Protein AF-0000000080312758 (afdb_homodimer)

Nearest PDB structures (foldseek):
  4e4h-assembly1_D  TM=7.762E-01  e=1.977E-31  Homo sapiens
  4ccn-assembly1_B-2  TM=7.638E-01  e=2.096E-31  Homo sapiens
  4ccn-assembly1_A-2  TM=7.658E-01  e=3.543E-31  Homo sapiens
  4ccm-assembly1_B-2  TM=7.617E-01  e=1.523E-30  Homo sapiens
  4y33-assembly1_D  TM=7.597E-01  e=3.251E-30  Homo sapiens

Sequence (788 aa):
MAESTYAFRKLIAPITPEQFYAEHWERKPLVIRREQRDYYADLLSLRAFDHVITTQALMHPQCFIANAARQVDASEYTFPNNSVDSARLYQQFADGGTIVFNQLEGFIPPLADLCRSLERDISTRFQCNIYCTPSNAQGFPTHYDSHDVFILQIHGTKHWILYNTPVELPFKGQPFRRDETPKGEVTAEFDLHPGDMLYLPRGVMHDAQTREGETLHITLGALATSWTELLLEAVAKVALGDADFRRSLPVGYAQTEFDRARSREFFQSLMKRVAERVDFDAAMDHFADDLVSTRHALLEGQMEQILRLPKLSVKDRAGARPNLVYRWRIRDGQFIVSCYGAEMRLPEHAAEPARFALETPDFVIEDLPGDLDDAGKLVLVRRLVREGMVRVHAMAESTYAFRKLIAPITPEQFYAEHWERKPLVIRREQRDYYADLLSLRAFDHVITTQALMHPQCFIANAARQVDASEYTFPNNSVDSARLYQQFADGGTIVFNQLEGFIPPLADLCRSLERDISTRFQCNIYCTPSNAQGFPTHYDSHDVFILQIHGTKHWILYNTPVELPFKGQPFRRDETPKGEVTAEFDLHPGDMLYLPRGVMHDAQTREGETLHITLGALATSWTELLLEAVAKVALGDADFRRSLPVGYAQTEFDRARSREFFQSLMKRVAERVDFDAAMDHFADDLVSTRHALLEGQMEQILRLPKLSVKDRAGARPNLVYRWRIRDGQFIVSCYGAEMRLPEHAAEPARFALETPDFVIEDLPGDLDDAGKLVLVRRLVREGMVRVHA

Secondary structure (DSSP, 8-state):
-------HHHHTTTS-HHHHHHHTTTTS-EEE----TTTTTTT--HHHHHHHHHHS--BTTTEEEE-TTSPPPGGGTB-TTSBB-HHHHHHHHHTTPEEEEES-GGGSHHHHHHHHHHHHHH-SEEEEEEEEE-TT--SS-SEE-SSEEEEEEEES-EEEEEE--SSSS--TT----TTTS----EEEEEEE-TT-EEEE-TT-EEEEEE-SS-EEEEEEEEEPPBHHHHHHHHHHHHHHT-HHHHSBPPTTTTSTT---HHHHHHHHHHHHHHHHH--HHHHHHHHHHHHHHTPPP--TTHHHHHHHGGG--TTSEEEEPTT--EEEEEETTEEEEEETTEEEEEEGGGHHHHHHHHH-SSEEGGG--SS--HHHHHHHHHHHHHTTSEEE--/-------HHHHTTTS-HHHHHHHTTTTS-EEE----TTTTTTT--HHHHHHHHHHS--BTTTEEEE-TTS---GGGTB-TTSBB-HHHHHHHHHTTPEEEEES-GGGSHHHHHHHHHHHHHH-SEEEEEEEEE-TT--SS-SEE-SSEEEEEEEES-EEEEEE--SSSS--TT----TTTS----EEEEEEE-TT-EEEE-TT-EEEEEE-SS-EEEEEEEEEPPBHHHHHHHHHHHHHHT-HHHHSBPPTTTTSTT---HHHHHHHHHHHHHHHHH--HHHHHHHHHHHHHHTPPP--TTHHHHHHHGGG--TTSEEEEPTT--EEEEEETTEEEEEETTEEEEEEGGGHHHHHHHHH-SSEEGGG--SS--HHHHHHHHHHHHHTTSEEE--

Structure (mmCIF, N/CA/C/O backbone):
data_AF-0000000080312758-model_v1
#
loop_
_entity.id
_entity.type
_entity.pdbx_description
1 polymer 'Cupin 4 family protein'
#
loop_
_atom_site.group_PDB
_atom_site.id
_atom_site.type_symbol
_atom_site.label_atom_id
_atom_site.label_alt_id
_atom_site.label_comp_id
_atom_site.label_asym_id
_atom_site.label_entity_id
_atom_site.label_seq_id
_atom_site.pdbx_PDB_ins_code
_atom_site.Cartn_x
_atom_site.Cartn_y
_atom_site.Cartn_z
_atom_site.occupancy
_atom_site.B_iso_or_equiv
_atom_site.auth_seq_id
_atom_site.auth_comp_id
_atom_site.auth_asym_id
_atom_site.auth_atom_id
_atom_site.pdbx_PDB_model_num
ATOM 1 N N . MET A 1 1 ? -8.188 37 25.844 1 30.17 1 MET A N 1
ATOM 2 C CA . MET A 1 1 ? -7.09 36.094 25.5 1 30.17 1 MET A CA 1
ATOM 3 C C . MET A 1 1 ? -6.758 36.219 24.016 1 30.17 1 MET A C 1
ATOM 5 O O . MET A 1 1 ? -7.641 36.062 23.156 1 30.17 1 MET A O 1
ATOM 9 N N . ALA A 1 2 ? -5.926 36.969 23.562 1 39.34 2 ALA A N 1
ATOM 10 C CA . ALA A 1 2 ? -5.477 37.25 22.203 1 39.34 2 ALA A CA 1
ATOM 11 C C . ALA A 1 2 ? -5.293 35.969 21.391 1 39.34 2 ALA A C 1
ATOM 13 O O . ALA A 1 2 ? -4.559 35.094 21.812 1 39.34 2 ALA A O 1
ATOM 14 N N . GLU A 1 3 ? -6.219 35.469 20.766 1 41.75 3 GLU A N 1
ATOM 15 C CA . GLU A 1 3 ? -6.273 34.219 20.016 1 41.75 3 GLU A CA 1
ATOM 16 C C . GLU A 1 3 ? -5.043 34.031 19.141 1 41.75 3 GLU A C 1
ATOM 18 O O . GLU A 1 3 ? -4.836 34.812 18.188 1 41.75 3 GLU A O 1
ATOM 23 N N . SER A 1 4 ? -3.936 33.875 19.656 1 45.56 4 SER A N 1
ATOM 24 C CA . SER A 1 4 ? -2.631 33.594 19.062 1 45.56 4 SER A CA 1
ATOM 25 C C . SER A 1 4 ? -2.738 32.594 17.922 1 45.56 4 SER A C 1
ATOM 27 O O . SER A 1 4 ? -2.713 31.391 18.141 1 45.56 4 SER A O 1
ATOM 29 N N . THR A 1 5 ? -3.629 32.781 17 1 54.75 5 THR A N 1
ATOM 30 C CA . THR A 1 5 ? -3.738 31.859 15.875 1 54.75 5 THR A CA 1
ATOM 31 C C . THR A 1 5 ? -2.395 31.719 15.164 1 54.75 5 THR A C 1
ATOM 33 O O . THR A 1 5 ? -1.897 32.656 14.57 1 54.75 5 THR A O 1
ATOM 36 N N . TYR A 1 6 ? -1.5 30.891 15.719 1 63.22 6 TYR A N 1
ATOM 37 C CA . TYR A 1 6 ? -0.285 30.594 14.969 1 63.22 6 TYR A CA 1
ATOM 38 C C . TYR A 1 6 ? -0.602 30.328 13.5 1 63.22 6 TYR A C 1
ATOM 40 O O . TYR A 1 6 ? -1.514 29.547 13.188 1 63.22 6 TYR A O 1
ATOM 48 N N . ALA A 1 7 ? -0.25 31.312 12.664 1 80.31 7 ALA A N 1
ATOM 49 C CA . ALA A 1 7 ? -0.351 31.266 11.203 1 80.31 7 ALA A CA 1
ATOM 50 C C . ALA A 1 7 ? 1.014 31.016 10.57 1 80.31 7 ALA A C 1
ATOM 52 O O . ALA A 1 7 ? 2.049 31.25 11.203 1 80.31 7 ALA A O 1
ATOM 53 N N . PHE A 1 8 ? 1.022 30.422 9.453 1 89.81 8 PHE A N 1
ATOM 54 C CA . PHE A 1 8 ? 2.242 30.172 8.695 1 89.81 8 PHE A CA 1
ATOM 55 C C . PHE A 1 8 ? 3.107 31.422 8.633 1 89.81 8 PHE A C 1
ATOM 57 O O . PHE A 1 8 ? 4.332 31.344 8.766 1 89.81 8 PHE A O 1
ATOM 64 N N . ARG A 1 9 ? 2.48 32.531 8.586 1 90.19 9 ARG A N 1
ATOM 65 C CA . ARG A 1 9 ? 3.195 33.812 8.523 1 90.19 9 ARG A CA 1
ATOM 66 C C . ARG A 1 9 ? 4.023 34.031 9.781 1 90.19 9 ARG A C 1
ATOM 68 O O . ARG A 1 9 ? 5.164 34.5 9.703 1 90.19 9 ARG A O 1
ATOM 75 N N . LYS A 1 10 ? 3.408 33.719 10.938 1 92.12 10 LYS A N 1
ATOM 76 C CA . LYS A 1 10 ? 4.133 33.875 12.195 1 92.12 10 LYS A CA 1
ATOM 77 C C . LYS A 1 10 ? 5.277 32.875 12.297 1 92.12 10 LYS A C 1
ATOM 79 O O . LYS A 1 10 ? 6.359 33.219 12.789 1 92.12 10 LYS A O 1
ATOM 84 N N . LEU A 1 11 ? 5.078 31.703 11.82 1 93 11 LEU A N 1
ATOM 85 C CA . LEU A 1 11 ? 6.055 30.625 11.906 1 93 11 LEU A CA 1
ATOM 86 C C . LEU A 1 11 ? 7.332 30.984 11.156 1 93 11 LEU A C 1
ATOM 88 O O . LEU A 1 11 ? 8.438 30.719 11.625 1 93 11 LEU A O 1
ATOM 92 N N . ILE A 1 12 ? 7.172 31.719 10.016 1 94.81 12 ILE A N 1
ATOM 93 C CA . ILE A 1 12 ? 8.336 31.922 9.164 1 94.81 12 ILE A CA 1
ATOM 94 C C . ILE A 1 12 ? 8.727 33.406 9.172 1 94.81 12 ILE A C 1
ATOM 96 O O . ILE A 1 12 ? 9.531 33.844 8.344 1 94.81 12 ILE A O 1
ATOM 100 N N . ALA A 1 13 ? 8.062 34.125 10.055 1 94.44 13 ALA A N 1
ATOM 101 C CA . ALA A 1 13 ? 8.461 35.531 10.172 1 94.44 13 ALA A CA 1
ATOM 102 C C . ALA A 1 13 ? 9.961 35.656 10.414 1 94.44 13 ALA A C 1
ATOM 104 O O . ALA A 1 13 ? 10.547 34.875 11.156 1 94.44 13 ALA A O 1
ATOM 105 N N . PRO A 1 14 ? 10.656 36.625 9.828 1 95.31 14 PRO A N 1
ATOM 106 C CA . PRO A 1 14 ? 10.164 37.781 9.094 1 95.31 14 PRO A CA 1
ATOM 107 C C . PRO A 1 14 ? 10 37.531 7.602 1 95.31 14 PRO A C 1
ATOM 109 O O . PRO A 1 14 ? 9.641 38.406 6.844 1 95.31 14 PRO A O 1
ATOM 112 N N . ILE A 1 15 ? 10.25 36.344 7.117 1 95 15 ILE A N 1
ATOM 113 C CA . ILE A 1 15 ? 10.055 36 5.719 1 95 15 ILE A CA 1
ATOM 114 C C . ILE A 1 15 ? 8.562 35.875 5.414 1 95 15 ILE A C 1
ATOM 116 O O . ILE A 1 15 ? 7.797 35.312 6.203 1 95 15 ILE A O 1
ATOM 120 N N . THR A 1 16 ? 8.133 36.469 4.324 1 94.75 16 THR A N 1
ATOM 12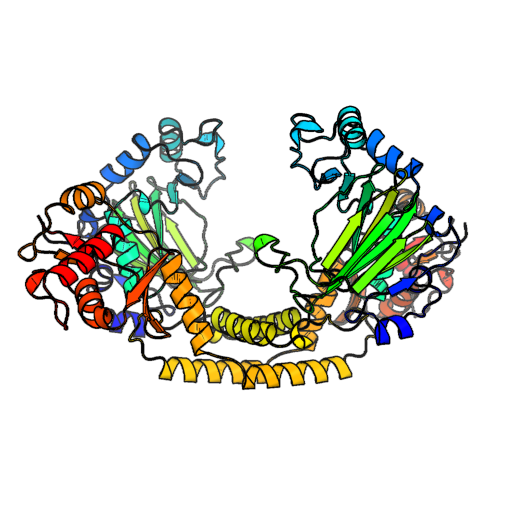1 C CA . THR A 1 16 ? 6.727 36.344 3.947 1 94.75 16 THR A CA 1
ATOM 122 C C . THR A 1 16 ? 6.441 35 3.318 1 94.75 16 THR A C 1
ATOM 124 O O . THR A 1 16 ? 7.344 34.375 2.77 1 94.75 16 THR A O 1
ATOM 127 N N . PRO A 1 17 ? 5.223 34.531 3.418 1 94.44 17 PRO A N 1
ATOM 128 C CA . PRO A 1 17 ? 4.879 33.281 2.756 1 94.44 17 PRO A CA 1
ATOM 129 C C . PRO A 1 17 ? 5.207 33.281 1.266 1 94.44 17 PRO A C 1
ATOM 131 O O . PRO A 1 17 ? 5.727 32.281 0.74 1 94.44 17 PRO A O 1
ATOM 134 N N . GLU A 1 18 ? 4.926 34.375 0.598 1 93.75 18 GLU A N 1
ATOM 135 C CA . GLU A 1 18 ? 5.215 34.5 -0.829 1 93.75 18 GLU A CA 1
ATOM 136 C C . GLU A 1 18 ? 6.703 34.312 -1.107 1 93.75 18 GLU A C 1
ATOM 138 O O . GLU A 1 18 ? 7.078 33.562 -2.021 1 93.75 18 GLU A O 1
ATOM 143 N N . GLN A 1 19 ? 7.5 34.938 -0.31 1 96 19 GLN A N 1
ATOM 144 C CA . GLN A 1 19 ? 8.945 34.812 -0.452 1 96 19 GLN A CA 1
ATOM 145 C C . GLN A 1 19 ? 9.398 33.375 -0.161 1 96 19 GLN A C 1
ATOM 147 O O . GLN A 1 19 ? 10.234 32.844 -0.882 1 96 19 GLN A O 1
ATOM 152 N N . PHE A 1 20 ? 8.883 32.844 0.84 1 96.56 20 PHE A N 1
ATOM 153 C CA . PHE A 1 20 ? 9.25 31.5 1.23 1 96.56 20 PHE A CA 1
ATOM 154 C C . PHE A 1 20 ? 8.945 30.516 0.108 1 96.56 20 PHE A C 1
ATOM 156 O O . PHE A 1 20 ? 9.805 29.703 -0.266 1 96.56 20 PHE A O 1
ATOM 163 N N . TYR A 1 21 ? 7.738 30.562 -0.471 1 94.75 21 TYR A N 1
ATOM 164 C CA . TYR A 1 21 ? 7.324 29.609 -1.503 1 94.75 21 TYR A CA 1
ATOM 165 C C . TYR A 1 21 ? 8.141 29.812 -2.777 1 94.75 21 TYR A C 1
ATOM 167 O O . TYR A 1 21 ? 8.414 28.844 -3.496 1 94.75 21 TYR A O 1
ATOM 175 N N . ALA A 1 22 ? 8.57 30.984 -3.031 1 94.06 22 ALA A N 1
ATOM 176 C CA . ALA A 1 22 ? 9.328 31.297 -4.242 1 94.06 22 ALA A CA 1
ATOM 177 C C . ALA A 1 22 ? 10.781 30.859 -4.109 1 94.06 22 ALA A C 1
ATOM 179 O O . ALA A 1 22 ? 11.375 30.375 -5.074 1 94.06 22 ALA A O 1
ATOM 180 N N . GLU A 1 23 ? 11.297 30.891 -2.865 1 96.12 23 GLU A N 1
ATOM 181 C CA . GLU A 1 23 ? 12.75 30.797 -2.756 1 96.12 23 GLU A CA 1
ATOM 182 C C . GLU A 1 23 ? 13.172 29.531 -2.012 1 96.12 23 GLU A C 1
ATOM 184 O O . GLU A 1 23 ? 14.297 29.062 -2.174 1 96.12 23 GLU A O 1
ATOM 189 N N . HIS A 1 24 ? 12.273 29.016 -1.19 1 96.5 24 HIS A N 1
ATOM 190 C CA . HIS A 1 24 ? 12.789 28.016 -0.267 1 96.5 24 HIS A CA 1
ATOM 191 C C . HIS A 1 24 ? 11.984 26.719 -0.357 1 96.5 24 HIS A C 1
ATOM 193 O O . HIS A 1 24 ? 12.555 25.625 -0.346 1 96.5 24 HIS A O 1
ATOM 199 N N . TRP A 1 25 ? 10.68 26.781 -0.534 1 95.81 25 TRP A N 1
ATOM 200 C CA . TRP A 1 25 ? 9.805 25.609 -0.493 1 95.81 25 TRP A CA 1
ATOM 201 C C . TRP A 1 25 ? 10.266 24.562 -1.494 1 95.81 25 TRP A C 1
ATOM 203 O O . TRP A 1 25 ? 10.188 24.766 -2.707 1 95.81 25 TRP A O 1
ATOM 213 N N . GLU A 1 26 ? 10.789 23.438 -1.004 1 94.88 26 GLU A N 1
ATOM 214 C CA . GLU A 1 26 ? 11.289 22.297 -1.758 1 94.88 26 GLU A CA 1
ATOM 215 C C . GLU A 1 26 ? 12.531 22.656 -2.566 1 94.88 26 GLU A C 1
ATOM 217 O O . GLU A 1 26 ? 12.812 22.047 -3.598 1 94.88 26 GLU A O 1
ATOM 222 N N . ARG A 1 27 ? 13.258 23.703 -2.217 1 93.75 27 ARG A N 1
ATOM 223 C CA . ARG A 1 27 ? 14.398 24.172 -3.006 1 93.75 27 ARG A CA 1
ATOM 224 C C . ARG A 1 27 ? 15.664 24.234 -2.156 1 93.75 27 ARG A C 1
ATOM 226 O O . ARG A 1 27 ? 16.609 23.484 -2.391 1 93.75 27 ARG A O 1
ATOM 233 N N . LYS A 1 28 ? 15.609 25.078 -1.172 1 95.31 28 LYS A N 1
ATOM 234 C CA . LYS A 1 28 ? 16.828 25.203 -0.372 1 95.31 28 LYS A CA 1
ATOM 235 C C . LYS A 1 28 ? 16.484 25.453 1.097 1 95.31 28 LYS A C 1
ATOM 237 O O . LYS A 1 28 ? 15.43 26.016 1.413 1 95.31 28 LYS A O 1
ATOM 242 N N . PRO A 1 29 ? 17.422 25.125 1.996 1 97.19 29 PRO A N 1
ATOM 243 C CA . PRO A 1 29 ? 17.234 25.344 3.432 1 97.19 29 PRO A CA 1
ATOM 244 C C . PRO A 1 29 ? 17.109 26.828 3.793 1 97.19 29 PRO A C 1
ATOM 246 O O . PRO A 1 29 ? 17.562 27.688 3.037 1 97.19 29 PRO A O 1
ATOM 249 N N . LEU A 1 30 ? 16.453 27.094 4.914 1 98.12 30 LEU A N 1
ATOM 250 C CA . LEU A 1 30 ? 16.281 28.438 5.43 1 98.12 30 LEU A CA 1
ATOM 251 C C . LEU A 1 30 ? 16.453 28.484 6.945 1 98.12 30 LEU A C 1
ATOM 253 O O . LEU A 1 30 ? 15.812 27.719 7.668 1 98.12 30 LEU A O 1
ATOM 257 N N . VAL A 1 31 ? 17.391 29.281 7.445 1 98.19 31 VAL A N 1
ATOM 258 C CA . VAL A 1 31 ? 17.562 29.531 8.875 1 98.19 31 VAL A CA 1
ATOM 259 C C . VAL A 1 31 ? 17.062 30.938 9.227 1 98.19 31 VAL A C 1
ATOM 261 O O . VAL A 1 31 ? 17.484 31.922 8.609 1 98.19 31 VAL A O 1
ATOM 264 N N . ILE A 1 32 ? 16.141 30.984 10.102 1 97.75 32 ILE A N 1
ATOM 265 C CA . ILE A 1 32 ? 15.641 32.25 10.594 1 97.75 32 ILE A CA 1
ATOM 266 C C . ILE A 1 32 ? 16.109 32.469 12.031 1 97.75 32 ILE A C 1
ATOM 268 O O . ILE A 1 32 ? 15.828 31.672 12.914 1 97.75 32 ILE A O 1
ATOM 272 N N . ARG A 1 33 ? 16.828 33.562 12.25 1 96.31 33 ARG A N 1
ATOM 273 C CA . ARG A 1 33 ? 17.297 34 13.57 1 96.31 33 ARG A CA 1
ATOM 274 C C . ARG A 1 33 ? 16.562 35.25 14.023 1 96.31 33 ARG A C 1
ATOM 276 O O . ARG A 1 33 ? 16.625 36.281 13.352 1 96.31 33 ARG A O 1
ATOM 283 N N . ARG A 1 34 ? 15.867 35.156 15.195 1 92.25 34 ARG A N 1
ATOM 284 C CA . ARG A 1 34 ? 15.031 36.25 15.633 1 92.25 34 ARG A CA 1
ATOM 285 C C . ARG A 1 34 ? 15.609 36.906 16.891 1 92.25 34 ARG A C 1
ATOM 287 O O . ARG A 1 34 ? 15.188 38 17.266 1 92.25 34 ARG A O 1
ATOM 294 N N . GLU A 1 35 ? 16.562 36.281 17.562 1 93.12 35 GLU A N 1
ATOM 295 C CA . GLU A 1 35 ? 17.094 36.75 18.844 1 93.12 35 GLU A CA 1
ATOM 296 C C . GLU A 1 35 ? 15.969 36.938 19.875 1 93.12 35 GLU A C 1
ATOM 298 O O . GLU A 1 35 ? 15.953 37.938 20.594 1 93.12 35 GLU A O 1
ATOM 303 N N . GLN A 1 36 ? 14.961 36.219 19.797 1 95.88 36 GLN A N 1
ATOM 304 C CA . GLN A 1 36 ? 13.844 36.156 20.734 1 95.88 36 GLN A CA 1
ATOM 305 C C . GLN A 1 36 ? 13.68 34.75 21.297 1 95.88 36 GLN A C 1
ATOM 307 O O . GLN A 1 36 ? 12.914 33.938 20.766 1 95.88 36 GLN A O 1
ATOM 312 N N . ARG A 1 37 ? 14.273 34.594 22.391 1 94.38 37 ARG A N 1
ATOM 313 C CA . ARG A 1 37 ? 14.383 33.25 22.969 1 94.38 37 ARG A CA 1
ATOM 314 C C . ARG A 1 37 ? 13.016 32.688 23.328 1 94.38 37 ARG A C 1
ATOM 316 O O . ARG A 1 37 ? 12.812 31.484 23.297 1 94.38 37 ARG A O 1
ATOM 323 N N . ASP A 1 38 ? 12.016 33.594 23.594 1 94.88 38 ASP A N 1
ATOM 324 C CA . ASP A 1 38 ? 10.711 33.125 24.047 1 94.88 38 ASP A CA 1
ATOM 325 C C . ASP A 1 38 ? 9.695 33.156 22.906 1 94.88 38 ASP A C 1
ATOM 327 O O . ASP A 1 38 ? 8.484 33.125 23.141 1 94.88 38 ASP A O 1
ATOM 331 N N . TYR A 1 39 ? 10.18 33.188 21.688 1 95.31 39 TYR A N 1
ATOM 332 C CA . TYR A 1 39 ? 9.32 33.312 20.516 1 95.31 39 TYR A CA 1
ATOM 333 C C . TYR A 1 39 ? 8.281 32.188 20.469 1 95.31 39 TYR A C 1
ATOM 335 O O . TYR A 1 39 ? 7.125 32.438 20.109 1 95.31 39 TYR A O 1
ATOM 343 N N . TYR A 1 40 ? 8.656 30.938 20.875 1 95.12 40 TYR A N 1
ATOM 344 C CA . TYR A 1 40 ? 7.785 29.781 20.812 1 95.12 40 TYR A CA 1
ATOM 345 C C . TYR A 1 40 ? 7.273 29.391 22.188 1 95.12 40 TYR A C 1
ATOM 347 O O . TYR A 1 40 ? 6.816 28.266 22.406 1 95.12 40 TYR A O 1
ATOM 355 N N . ALA A 1 41 ? 7.301 30.234 23.141 1 91.81 41 ALA A N 1
ATOM 356 C CA . ALA A 1 41 ? 6.953 29.953 24.531 1 91.81 41 ALA A CA 1
ATOM 357 C C . ALA A 1 41 ? 5.496 29.516 24.656 1 91.81 41 ALA A C 1
ATOM 359 O O . ALA A 1 41 ? 5.145 28.734 25.547 1 91.81 41 ALA A O 1
ATOM 360 N N . ASP A 1 42 ? 4.691 29.984 23.75 1 91.19 42 ASP A N 1
ATOM 361 C CA . ASP A 1 42 ? 3.266 29.672 23.812 1 91.19 42 ASP A CA 1
ATOM 362 C C . ASP A 1 42 ? 2.988 28.281 23.219 1 91.19 42 ASP A C 1
ATOM 364 O O . ASP A 1 42 ? 1.896 27.734 23.391 1 91.19 42 ASP A O 1
ATOM 368 N N . LEU A 1 43 ? 3.898 27.688 22.562 1 92.62 43 LEU A N 1
ATOM 369 C CA . LEU A 1 43 ? 3.703 26.391 21.922 1 92.62 43 LEU A CA 1
ATOM 370 C C . LEU A 1 43 ? 4.105 25.25 22.859 1 92.62 43 LEU A C 1
ATOM 372 O O . LEU A 1 43 ? 3.363 24.281 23.016 1 92.62 43 LEU A O 1
ATOM 376 N N . LEU A 1 44 ? 5.266 25.391 23.422 1 92.94 44 LEU A N 1
ATOM 377 C CA . LEU A 1 44 ? 5.832 24.297 24.219 1 92.94 44 LEU A CA 1
ATOM 378 C C . LEU A 1 44 ? 6.895 24.812 25.172 1 92.94 44 LEU A C 1
ATOM 380 O O . LEU A 1 44 ? 7.586 25.797 24.875 1 92.94 44 LEU A O 1
ATOM 384 N N . SER A 1 45 ? 7 24.188 26.297 1 91.62 45 SER A N 1
ATOM 385 C CA . SER A 1 45 ? 8.062 24.406 27.266 1 91.62 45 SER A CA 1
ATOM 386 C C . SER A 1 45 ? 8.578 23.078 27.828 1 91.62 45 SER A C 1
ATOM 388 O O . SER A 1 45 ? 7.949 22.031 27.641 1 91.62 45 SER A O 1
ATOM 390 N N . LEU A 1 46 ? 9.758 23.188 28.453 1 90.06 46 LEU A N 1
ATOM 391 C CA . LEU A 1 46 ? 10.297 21.984 29.094 1 90.06 46 LEU A CA 1
ATOM 392 C C . LEU A 1 46 ? 9.328 21.453 30.141 1 90.06 46 LEU A C 1
ATOM 394 O O . LEU A 1 46 ? 9.164 20.234 30.281 1 90.06 46 LEU A O 1
ATOM 398 N N . ARG A 1 47 ? 8.758 22.375 30.797 1 87.75 47 ARG A N 1
ATOM 399 C CA . ARG A 1 47 ? 7.797 21.984 31.828 1 87.75 47 ARG A CA 1
ATOM 400 C C . ARG A 1 47 ? 6.598 21.266 31.234 1 87.75 47 ARG A C 1
ATOM 402 O O . ARG A 1 47 ? 6.145 20.25 31.766 1 87.75 47 ARG A O 1
ATOM 409 N N . ALA A 1 48 ? 6.043 21.828 30.188 1 87.69 48 ALA A N 1
ATOM 410 C CA . ALA A 1 48 ? 4.914 21.203 29.516 1 87.69 48 ALA A CA 1
ATOM 411 C C . ALA A 1 48 ? 5.297 19.828 28.969 1 87.69 48 ALA A C 1
ATOM 413 O O . ALA A 1 48 ? 4.5 18.891 29.031 1 87.69 48 ALA A O 1
ATOM 414 N N . PHE A 1 49 ? 6.492 19.703 28.453 1 90.69 49 PHE A N 1
ATOM 415 C CA . PHE A 1 49 ? 7.016 18.438 27.938 1 90.69 49 PHE A CA 1
ATOM 416 C C . PHE A 1 49 ? 7.078 17.406 29.047 1 90.69 49 PHE A C 1
ATOM 418 O O . PHE A 1 49 ? 6.602 16.281 28.891 1 90.69 49 PHE A O 1
ATOM 425 N N . ASP A 1 50 ? 7.625 17.781 30.172 1 86.56 50 ASP A N 1
ATOM 426 C CA . ASP A 1 50 ? 7.723 16.922 31.344 1 86.56 50 ASP A CA 1
ATOM 427 C C . ASP A 1 50 ? 6.34 16.516 31.844 1 86.56 50 ASP A C 1
ATOM 429 O O . ASP A 1 50 ? 6.125 15.359 32.219 1 86.56 50 ASP A O 1
ATOM 433 N N . HIS A 1 51 ? 5.48 17.422 31.797 1 85.5 51 HIS A N 1
ATOM 434 C CA . HIS A 1 51 ? 4.117 17.188 32.25 1 85.5 51 HIS A CA 1
ATOM 435 C C . HIS A 1 51 ? 3.441 16.078 31.453 1 85.5 51 HIS A C 1
ATOM 437 O O . HIS A 1 51 ? 2.779 15.211 32.031 1 85.5 51 HIS A O 1
ATOM 443 N N . VAL A 1 52 ? 3.586 16.094 30.141 1 87.12 52 VAL A N 1
ATOM 444 C CA . VAL A 1 52 ? 2.982 15.086 29.281 1 87.12 52 VAL A CA 1
ATOM 445 C C . VAL A 1 52 ? 3.543 13.703 29.625 1 87.12 52 VAL A C 1
ATOM 447 O O . VAL A 1 52 ? 2.795 12.727 29.703 1 87.12 52 VAL A O 1
ATOM 450 N N . ILE A 1 53 ? 4.852 13.602 29.859 1 84.81 53 ILE A N 1
ATOM 451 C CA . ILE A 1 53 ? 5.512 12.336 30.141 1 84.81 53 ILE A CA 1
ATOM 452 C C . ILE A 1 53 ? 4.996 11.766 31.453 1 84.81 53 ILE A C 1
ATOM 454 O O . ILE A 1 53 ? 4.777 10.555 31.578 1 84.81 53 ILE A O 1
ATOM 458 N N . THR A 1 54 ? 4.797 12.633 32.406 1 79.5 54 THR A N 1
ATOM 459 C CA . THR A 1 54 ? 4.582 12.172 33.781 1 79.5 54 THR A CA 1
ATOM 460 C C . THR A 1 54 ? 3.092 12.023 34.094 1 79.5 54 THR A C 1
ATOM 462 O O . THR A 1 54 ? 2.705 11.391 35.062 1 79.5 54 THR A O 1
ATOM 465 N N . THR A 1 55 ? 2.227 12.602 33.281 1 78.5 55 THR A N 1
ATOM 466 C CA . THR A 1 55 ? 0.809 12.602 33.625 1 78.5 55 THR A CA 1
ATOM 467 C C . THR A 1 55 ? 0.014 11.773 32.625 1 78.5 55 THR A C 1
ATOM 469 O O . THR A 1 55 ? -1.103 11.336 32.906 1 78.5 55 THR A O 1
ATOM 472 N N . GLN A 1 56 ? 0.525 11.648 31.5 1 76 56 GLN A N 1
ATOM 473 C CA . GLN A 1 56 ? -0.205 10.922 30.469 1 76 56 GLN A CA 1
ATOM 474 C C . GLN A 1 56 ? 0.293 9.484 30.344 1 76 56 GLN A C 1
ATOM 476 O O . GLN A 1 56 ? 1.469 9.211 30.594 1 76 56 GLN A O 1
ATOM 481 N N . ALA A 1 57 ? -0.517 8.578 30.156 1 77.62 57 ALA A N 1
ATOM 482 C CA . ALA A 1 57 ? -0.159 7.18 29.922 1 77.62 57 ALA A CA 1
ATOM 483 C C . ALA A 1 57 ? 0.29 6.957 28.484 1 77.62 57 ALA A C 1
ATOM 485 O O . ALA A 1 57 ? -0.454 6.398 27.672 1 77.62 57 ALA A O 1
ATOM 486 N N . LEU A 1 58 ? 1.521 7.395 28.234 1 88.12 58 LEU A N 1
ATOM 487 C CA . LEU A 1 58 ? 2.027 7.266 26.875 1 88.12 58 LEU A CA 1
ATOM 488 C C . LEU A 1 58 ? 2.441 5.828 26.578 1 88.12 58 LEU A C 1
ATOM 490 O O . LEU A 1 58 ? 2.818 5.09 27.484 1 88.12 58 LEU A O 1
ATOM 494 N N . MET A 1 59 ? 2.316 5.477 25.391 1 91 59 MET A N 1
ATOM 495 C CA . MET A 1 59 ? 2.695 4.141 24.922 1 91 59 MET A CA 1
ATOM 496 C C . MET A 1 59 ? 3.844 4.215 23.938 1 91 59 MET A C 1
ATOM 498 O O . MET A 1 59 ? 3.975 5.195 23.203 1 91 59 MET A O 1
ATOM 502 N N . HIS A 1 60 ? 4.711 3.197 23.969 1 90.94 60 HIS A N 1
ATOM 503 C CA . HIS A 1 60 ? 5.578 3.004 22.812 1 90.94 60 HIS A CA 1
ATOM 504 C C . HIS A 1 60 ? 4.77 2.607 21.578 1 90.94 60 HIS A C 1
ATOM 506 O O . HIS A 1 60 ? 3.883 1.756 21.656 1 90.94 60 HIS A O 1
ATOM 512 N N . PRO A 1 61 ? 4.918 3.33 20.406 1 92.44 61 PRO A N 1
ATOM 513 C CA . PRO A 1 61 ? 6.043 4.211 20.094 1 92.44 61 PRO A CA 1
ATOM 514 C C . PRO A 1 61 ? 5.66 5.688 20.094 1 92.44 61 PRO A C 1
ATOM 516 O O . PRO A 1 61 ? 6.336 6.508 19.469 1 92.44 61 PRO A O 1
ATOM 519 N N . GLN A 1 62 ? 4.582 6 20.781 1 90.5 62 GLN A N 1
ATOM 520 C CA . GLN A 1 62 ? 4.211 7.406 20.906 1 90.5 62 GLN A CA 1
ATOM 521 C C . GLN A 1 62 ? 5.332 8.211 21.562 1 90.5 62 GLN A C 1
ATOM 523 O O . GLN A 1 62 ? 5.547 9.375 21.219 1 90.5 62 GLN A O 1
ATOM 528 N N . CYS A 1 63 ? 5.883 7.609 22.5 1 93.31 63 CYS A N 1
ATOM 529 C CA . CYS A 1 63 ? 7.066 8.125 23.172 1 93.31 63 CYS A CA 1
ATOM 530 C C . CYS A 1 63 ? 8.164 7.066 23.219 1 93.31 63 CYS A C 1
ATOM 532 O O . CYS A 1 63 ? 7.926 5.941 23.656 1 93.31 63 CYS A O 1
ATOM 534 N N . PHE A 1 64 ? 9.359 7.43 22.75 1 95.12 64 PHE A N 1
ATOM 535 C CA . PHE A 1 64 ? 10.43 6.441 22.734 1 95.12 64 PHE A CA 1
ATOM 536 C C . PHE A 1 64 ? 11.789 7.109 22.875 1 95.12 64 PHE A C 1
ATOM 538 O O . PHE A 1 64 ? 11.883 8.336 22.906 1 95.12 64 PHE A O 1
ATOM 545 N N . ILE A 1 65 ? 12.836 6.305 23.047 1 95.06 65 ILE A N 1
ATOM 546 C CA . ILE A 1 65 ? 14.211 6.773 23.203 1 95.06 65 ILE A CA 1
ATOM 547 C C . ILE A 1 65 ? 14.992 6.5 21.906 1 95.06 65 ILE A C 1
ATOM 549 O O . ILE A 1 65 ? 14.953 5.383 21.391 1 95.06 65 ILE A O 1
ATOM 553 N N . ALA A 1 66 ? 15.516 7.492 21.344 1 95.62 66 ALA A N 1
ATOM 554 C CA . ALA A 1 66 ? 16.469 7.359 20.234 1 95.62 66 ALA A CA 1
ATOM 555 C C . ALA A 1 66 ? 17.891 7.641 20.703 1 95.62 66 ALA A C 1
ATOM 557 O O . ALA A 1 66 ? 18.125 8.555 21.5 1 95.62 66 ALA A O 1
ATOM 558 N N . ASN A 1 67 ? 18.797 6.883 20.234 1 94.25 67 ASN A N 1
ATOM 559 C CA . ASN A 1 67 ? 20.219 7.027 20.562 1 94.25 67 ASN A CA 1
ATOM 560 C C . ASN A 1 67 ? 21.094 6.605 19.391 1 94.25 67 ASN A C 1
ATOM 562 O O . ASN A 1 67 ? 21.078 5.438 18.984 1 94.25 67 ASN A O 1
ATOM 566 N N . ALA A 1 68 ? 21.812 7.543 18.844 1 90.75 68 ALA A N 1
ATOM 567 C CA . ALA A 1 68 ? 22.625 7.273 17.656 1 90.75 68 ALA A CA 1
ATOM 568 C C . ALA A 1 68 ? 23.766 6.316 17.984 1 90.75 68 ALA A C 1
ATOM 570 O O . ALA A 1 68 ? 24.266 5.621 17.094 1 90.75 68 ALA A O 1
ATOM 571 N N . ALA A 1 69 ? 24.203 6.23 19.203 1 89 69 ALA A N 1
ATOM 572 C CA . ALA A 1 69 ? 25.359 5.449 19.609 1 89 69 ALA A CA 1
ATOM 573 C C . ALA A 1 69 ? 24.984 3.988 19.828 1 89 69 ALA A C 1
ATOM 575 O O . ALA A 1 69 ? 25.859 3.109 19.812 1 89 69 ALA A O 1
ATOM 576 N N . ARG A 1 70 ? 23.703 3.758 20.109 1 90.12 70 ARG A N 1
ATOM 577 C CA . ARG A 1 70 ? 23.312 2.379 20.375 1 90.12 70 ARG A CA 1
ATOM 578 C C . ARG A 1 70 ? 21.812 2.178 20.141 1 90.12 70 ARG A C 1
ATOM 580 O O . ARG A 1 70 ? 21.031 3.113 20.281 1 90.12 70 ARG A O 1
ATOM 587 N N . GLN A 1 71 ? 21.469 0.991 19.844 1 90.88 71 GLN A N 1
ATOM 588 C CA . GLN A 1 71 ? 20.062 0.638 19.734 1 90.88 71 GLN A CA 1
ATOM 589 C C . GLN A 1 71 ? 19.422 0.469 21.109 1 90.88 71 GLN A C 1
ATOM 591 O O . GLN A 1 71 ? 20 -0.182 21.984 1 90.88 71 GLN A O 1
ATOM 596 N N . VAL A 1 72 ? 18.375 1.15 21.359 1 92.19 72 VAL A N 1
ATOM 597 C CA . VAL A 1 72 ? 17.656 1.055 22.625 1 92.19 72 VAL A CA 1
ATOM 598 C C . VAL A 1 72 ? 16.391 0.234 22.438 1 92.19 72 VAL A C 1
ATOM 600 O O . VAL A 1 72 ? 15.508 0.605 21.656 1 92.19 72 VAL A O 1
ATOM 603 N N . ASP A 1 73 ? 16.266 -0.812 23.141 1 93.81 73 ASP A N 1
ATOM 604 C CA . ASP A 1 73 ? 15.062 -1.646 23.094 1 93.81 73 ASP A CA 1
ATOM 605 C C . ASP A 1 73 ? 13.93 -1.026 23.906 1 93.81 73 ASP A C 1
ATOM 607 O O . ASP A 1 73 ? 14.148 -0.486 24.984 1 93.81 73 ASP A O 1
ATOM 611 N N . ALA A 1 74 ? 12.734 -1.203 23.406 1 94.19 74 ALA A N 1
ATOM 612 C CA . ALA A 1 74 ? 11.57 -0.626 24.062 1 94.19 74 ALA A CA 1
ATOM 613 C C . ALA A 1 74 ? 11.438 -1.146 25.5 1 94.19 74 ALA A C 1
ATOM 615 O O . ALA A 1 74 ? 10.969 -0.43 26.391 1 94.19 74 ALA A O 1
ATOM 616 N N . SER A 1 75 ? 11.859 -2.361 25.719 1 92.94 75 SER A N 1
ATOM 617 C CA . SER A 1 75 ? 11.734 -2.982 27.031 1 92.94 75 SER A CA 1
ATOM 618 C C . SER A 1 75 ? 12.594 -2.26 28.062 1 92.94 75 SER A C 1
ATOM 620 O O . SER A 1 75 ? 12.383 -2.422 29.281 1 92.94 75 SER A O 1
ATOM 622 N N . GLU A 1 76 ? 13.5 -1.478 27.625 1 92.56 76 GLU A N 1
ATOM 623 C CA . GLU A 1 76 ? 14.414 -0.787 28.531 1 92.56 76 GLU A CA 1
ATOM 624 C C . GLU A 1 76 ? 13.734 0.407 29.203 1 92.56 76 GLU A C 1
ATOM 626 O O . GLU A 1 76 ? 14.242 0.954 30.172 1 92.56 76 GLU A O 1
ATOM 631 N N . TYR A 1 77 ? 12.609 0.851 28.688 1 93.81 77 TYR A N 1
ATOM 632 C CA . TYR A 1 77 ? 11.977 2.033 29.281 1 93.81 77 TYR A CA 1
ATOM 633 C C . TYR A 1 77 ? 10.461 1.876 29.328 1 93.81 77 TYR A C 1
ATOM 635 O O . TYR A 1 77 ? 9.734 2.859 29.5 1 93.81 77 TYR A O 1
ATOM 643 N N . THR A 1 78 ? 9.93 0.704 29.016 1 93.62 78 THR A N 1
ATOM 644 C CA . THR A 1 78 ? 8.484 0.467 29.062 1 93.62 78 THR A CA 1
ATOM 645 C C . THR A 1 78 ? 8.156 -0.662 30.031 1 93.62 78 THR A C 1
ATOM 647 O O . THR A 1 78 ? 9.023 -1.455 30.391 1 93.62 78 THR A O 1
ATOM 650 N N . PHE A 1 79 ? 6.941 -0.691 30.516 1 86.88 79 PHE A N 1
ATOM 651 C CA . PHE A 1 79 ? 6.375 -1.848 31.203 1 86.88 79 PHE A CA 1
ATOM 652 C C . PHE A 1 79 ? 6.027 -2.951 30.203 1 86.88 79 PHE A C 1
ATOM 654 O O . PHE A 1 79 ? 6.066 -2.734 29 1 86.88 79 PHE A O 1
ATOM 661 N N . PRO A 1 80 ? 5.703 -4.098 30.656 1 85.31 80 PRO A N 1
ATOM 662 C CA . PRO A 1 80 ? 5.41 -5.215 29.75 1 85.31 80 PRO A CA 1
ATOM 663 C C . PRO A 1 80 ? 4.262 -4.914 28.797 1 85.31 80 PRO A C 1
ATOM 665 O O . PRO A 1 80 ? 4.215 -5.457 27.688 1 85.31 80 PRO A O 1
ATOM 668 N N . ASN A 1 81 ? 3.359 -4.078 29.109 1 84.06 81 ASN A N 1
ATOM 669 C CA . ASN A 1 81 ? 2.23 -3.729 28.25 1 84.06 81 ASN A CA 1
ATOM 670 C C . ASN A 1 81 ? 2.592 -2.619 27.266 1 84.06 81 ASN A C 1
ATOM 672 O O . ASN A 1 81 ? 1.714 -2.049 26.625 1 84.06 81 ASN A O 1
ATOM 676 N N . ASN A 1 82 ? 3.832 -2.182 27.234 1 89.62 82 ASN A N 1
ATOM 677 C CA . ASN A 1 82 ? 4.398 -1.203 26.312 1 89.62 82 ASN A CA 1
ATOM 678 C C . ASN A 1 82 ? 4.09 0.225 26.75 1 89.62 82 ASN A C 1
ATOM 680 O O . ASN A 1 82 ? 4.355 1.177 26.016 1 89.62 82 ASN A O 1
ATOM 684 N N . SER A 1 83 ? 3.5 0.304 27.969 1 89.38 83 SER A N 1
ATOM 685 C CA . SER A 1 83 ? 3.365 1.65 28.516 1 89.38 83 SER A CA 1
ATOM 686 C C . SER A 1 83 ? 4.711 2.191 28.984 1 89.38 83 SER A C 1
ATOM 688 O O . SER A 1 83 ? 5.527 1.448 29.531 1 89.38 83 SER A O 1
ATOM 690 N N . VAL A 1 84 ? 4.902 3.451 28.828 1 91.06 84 VAL A N 1
ATOM 691 C CA . VAL A 1 84 ? 6.191 4.074 29.125 1 91.06 84 VAL A CA 1
ATOM 692 C C . VAL A 1 84 ? 6.383 4.188 30.625 1 91.06 84 VAL A C 1
ATOM 694 O O . VAL A 1 84 ? 5.48 4.621 31.344 1 91.06 84 VAL A O 1
ATOM 697 N N . ASP A 1 85 ? 7.496 3.676 31.109 1 86.44 85 ASP A N 1
ATOM 698 C CA . ASP A 1 85 ? 7.969 3.906 32.469 1 86.44 85 ASP A CA 1
ATOM 699 C C . ASP A 1 85 ? 8.789 5.188 32.562 1 86.44 85 ASP A C 1
ATOM 701 O O . ASP A 1 85 ? 9.961 5.207 32.188 1 86.44 85 ASP A O 1
ATOM 705 N N . SER A 1 86 ? 8.18 6.199 33.156 1 86.25 86 SER A N 1
ATOM 706 C CA . SER A 1 86 ? 8.805 7.52 33.156 1 86.25 86 SER A CA 1
ATOM 707 C C . SER A 1 86 ? 10.164 7.492 33.844 1 86.25 86 SER A C 1
ATOM 709 O O . SER A 1 86 ? 11.102 8.164 33.406 1 86.25 86 SER A O 1
ATOM 711 N N . ALA A 1 87 ? 10.312 6.773 34.906 1 83.5 87 ALA A N 1
ATOM 712 C CA . ALA A 1 87 ? 11.578 6.703 35.625 1 83.5 87 ALA A CA 1
ATOM 713 C C . ALA A 1 87 ? 12.68 6.102 34.75 1 83.5 87 ALA A C 1
ATOM 715 O O . ALA A 1 87 ? 13.773 6.656 34.656 1 83.5 87 ALA A O 1
ATOM 716 N N . ARG A 1 88 ? 12.375 5.082 34.125 1 87.62 88 ARG A N 1
ATOM 717 C CA . ARG A 1 88 ? 13.352 4.422 33.25 1 87.62 88 ARG A CA 1
ATOM 718 C C . ARG A 1 88 ? 13.633 5.258 32 1 87.62 88 ARG A C 1
ATOM 720 O O . ARG A 1 88 ? 14.758 5.27 31.516 1 87.62 88 ARG A O 1
ATOM 727 N N . LEU A 1 89 ? 12.578 5.855 31.547 1 91.38 89 LEU A N 1
ATOM 728 C CA . LEU A 1 89 ? 12.742 6.758 30.406 1 91.38 89 LEU A CA 1
ATOM 729 C C . LEU A 1 89 ? 13.773 7.84 30.719 1 91.38 89 LEU A C 1
ATOM 731 O O . LEU A 1 89 ? 14.672 8.094 29.922 1 91.38 89 LEU A O 1
ATOM 735 N N . TYR A 1 90 ? 13.695 8.43 31.922 1 87.06 90 TYR A N 1
ATOM 736 C CA . TYR A 1 90 ? 14.594 9.508 32.312 1 87.06 90 TYR A CA 1
ATOM 737 C C . TYR A 1 90 ? 16 8.984 32.562 1 87.06 90 TYR A C 1
ATOM 739 O O . TYR A 1 90 ? 16.984 9.695 32.344 1 87.06 90 TYR A O 1
ATOM 747 N N . GLN A 1 91 ? 16.062 7.727 32.938 1 85.38 91 GLN A N 1
ATOM 748 C CA . GLN A 1 91 ? 17.375 7.113 33.062 1 85.38 91 GLN A CA 1
ATOM 749 C C . GLN A 1 91 ? 18.078 7 31.719 1 85.38 91 GLN A C 1
ATOM 751 O O . GLN A 1 91 ? 19.266 7.297 31.594 1 85.38 91 GLN A O 1
ATOM 756 N N . GLN A 1 92 ? 17.281 6.594 30.766 1 91.69 92 GLN A N 1
ATOM 757 C CA . GLN A 1 92 ? 17.828 6.523 29.422 1 91.69 92 GLN A CA 1
ATOM 758 C C . GLN A 1 92 ? 18.266 7.902 28.938 1 91.69 92 GLN A C 1
ATOM 760 O O . GLN A 1 92 ? 19.281 8.031 28.234 1 91.69 92 GLN A O 1
ATOM 765 N N . PHE A 1 93 ? 17.453 8.859 29.312 1 91.62 93 PHE A N 1
ATOM 766 C CA . PHE A 1 93 ? 17.797 10.234 28.969 1 91.62 93 PHE A CA 1
ATOM 767 C C . PHE A 1 93 ? 19.109 10.648 29.609 1 91.62 93 PHE A C 1
ATOM 769 O O . PHE A 1 93 ? 19.969 11.227 28.938 1 91.62 93 PHE A O 1
ATOM 776 N N . ALA A 1 94 ? 19.312 10.328 30.797 1 86.56 94 ALA A N 1
ATOM 777 C CA . ALA A 1 94 ? 20.531 10.656 31.516 1 86.56 94 ALA A CA 1
ATOM 778 C C . ALA A 1 94 ? 21.734 9.938 30.906 1 86.56 94 ALA A C 1
ATOM 780 O O . ALA A 1 94 ? 22.859 10.461 30.938 1 86.56 94 ALA A O 1
ATOM 781 N N . ASP A 1 95 ? 21.438 8.828 30.297 1 89 95 ASP A N 1
ATOM 782 C CA . ASP A 1 95 ? 22.5 8.023 29.703 1 89 95 ASP A CA 1
ATOM 783 C C . ASP A 1 95 ? 22.781 8.453 28.266 1 89 95 ASP A C 1
ATOM 785 O O . ASP A 1 95 ? 23.484 7.766 27.531 1 89 95 ASP A O 1
ATOM 789 N N . GLY A 1 96 ? 22.141 9.5 27.844 1 91.44 96 GLY A N 1
ATOM 790 C CA . GLY A 1 96 ? 22.469 10.055 26.547 1 91.44 96 GLY A CA 1
ATOM 791 C C . GLY A 1 96 ? 21.406 9.82 25.5 1 91.44 96 GLY A C 1
ATOM 792 O O . GLY A 1 96 ? 21.594 10.148 24.328 1 91.44 96 GLY A O 1
ATOM 793 N N . GLY A 1 97 ? 20.297 9.234 25.906 1 94.81 97 GLY A N 1
ATOM 794 C CA . GLY A 1 97 ? 19.203 8.992 24.984 1 94.81 97 GLY A CA 1
ATOM 795 C C . GLY A 1 97 ? 18.344 10.211 24.734 1 94.81 97 GLY A C 1
ATOM 796 O O . GLY A 1 97 ? 18.094 11 25.656 1 94.81 97 GLY A O 1
ATOM 797 N N . THR A 1 98 ? 17.891 10.352 23.531 1 96.12 98 THR A N 1
ATOM 798 C CA . THR A 1 98 ? 16.938 11.398 23.172 1 96.12 98 THR A CA 1
ATOM 799 C C . THR A 1 98 ? 15.508 10.922 23.375 1 96.12 98 THR A C 1
ATOM 801 O O . THR A 1 98 ? 15.117 9.867 22.859 1 96.12 98 THR A O 1
ATOM 804 N N . ILE A 1 99 ? 14.742 11.648 24.141 1 94.44 99 ILE A N 1
ATOM 805 C CA . ILE A 1 99 ? 13.32 11.352 24.25 1 94.44 99 ILE A CA 1
ATOM 806 C C . ILE A 1 99 ? 12.578 11.93 23.047 1 94.44 99 ILE A C 1
ATOM 808 O O . ILE A 1 99 ? 12.711 13.117 22.734 1 94.44 99 ILE A O 1
ATOM 812 N N . VAL A 1 100 ? 11.836 11.102 22.422 1 96.38 100 VAL A N 1
ATOM 813 C CA . VAL A 1 100 ? 11.117 11.508 21.219 1 96.38 100 VAL A CA 1
ATOM 814 C C . VAL A 1 100 ? 9.609 11.359 21.438 1 96.38 100 VAL A C 1
ATOM 816 O O . VAL A 1 100 ? 9.141 10.289 21.844 1 96.38 100 VAL A O 1
ATOM 819 N N . PHE A 1 101 ? 8.891 12.453 21.344 1 94.69 101 PHE A N 1
ATOM 820 C CA . PHE A 1 101 ? 7.445 12.367 21.156 1 94.69 101 PHE A CA 1
ATOM 821 C C . PHE A 1 101 ? 7.113 12.219 19.672 1 94.69 101 PHE A C 1
ATOM 823 O O . PHE A 1 101 ? 7.465 13.07 18.859 1 94.69 101 PHE A O 1
ATOM 830 N N . ASN A 1 102 ? 6.488 11.148 19.375 1 94.06 102 ASN A N 1
ATOM 831 C CA . ASN A 1 102 ? 6.137 10.828 18 1 94.06 102 ASN A CA 1
ATOM 832 C C . ASN A 1 102 ? 4.672 11.148 17.719 1 94.06 102 ASN A C 1
ATOM 834 O O . ASN A 1 102 ? 3.779 10.375 18.078 1 94.06 102 ASN A O 1
ATOM 838 N N . GLN A 1 103 ? 4.461 12.227 17 1 88.38 103 GLN A N 1
ATOM 839 C CA . GLN A 1 103 ? 3.133 12.656 16.578 1 88.38 103 GLN A CA 1
ATOM 840 C C . GLN A 1 103 ? 2.193 12.812 17.766 1 88.38 103 GLN A C 1
ATOM 842 O O . GLN A 1 103 ? 1.088 12.266 17.766 1 88.38 103 GLN A O 1
ATOM 847 N N . LEU A 1 104 ? 2.586 13.484 18.75 1 77.75 104 LEU A N 1
ATOM 848 C CA . LEU A 1 104 ? 1.782 13.656 19.953 1 77.75 104 LEU A CA 1
ATOM 849 C C . LEU A 1 104 ? 1.182 15.055 20.016 1 77.75 104 LEU A C 1
ATOM 851 O O . LEU A 1 104 ? 0.9 15.57 21.094 1 77.75 104 LEU A O 1
ATOM 855 N N . GLU A 1 105 ? 1.051 15.672 18.828 1 76.88 105 GLU A N 1
ATOM 856 C CA . GLU A 1 105 ? 0.515 17.031 18.812 1 76.88 105 GLU A CA 1
ATOM 857 C C . GLU A 1 105 ? -0.916 17.062 19.344 1 76.88 105 GLU A C 1
ATOM 859 O O . GLU A 1 105 ? -1.37 18.094 19.844 1 76.88 105 GLU A O 1
ATOM 864 N N . GLY A 1 106 ? -1.577 15.906 19.297 1 74.81 106 GLY A N 1
ATOM 865 C CA . GLY A 1 106 ? -2.938 15.852 19.812 1 74.81 106 GLY A CA 1
ATOM 866 C C . GLY A 1 106 ? -3.02 16.047 21.312 1 74.81 106 GLY A C 1
ATOM 867 O O . GLY A 1 106 ? -4.062 16.453 21.844 1 74.81 106 GLY A O 1
ATOM 868 N N . PHE A 1 107 ? -1.886 15.836 21.984 1 76.44 107 PHE A N 1
ATOM 869 C CA . PHE A 1 107 ? -1.86 15.938 23.438 1 76.44 107 PHE A CA 1
ATOM 870 C C . PHE A 1 107 ? -1.436 17.344 23.875 1 76.44 107 PHE A C 1
ATOM 872 O O . PHE A 1 107 ? -1.481 17.672 25.062 1 76.44 107 PHE A O 1
ATOM 879 N N . ILE A 1 108 ? -1.033 18.109 22.969 1 84.5 108 ILE A N 1
ATOM 880 C CA . ILE A 1 108 ? -0.584 19.484 23.203 1 84.5 108 ILE A CA 1
ATOM 881 C C . ILE A 1 108 ? -1.389 20.453 22.344 1 84.5 108 ILE A C 1
ATOM 883 O O . ILE A 1 108 ? -1.03 20.719 21.203 1 84.5 108 ILE A O 1
ATOM 887 N N . PRO A 1 109 ? -2.383 21.062 22.859 1 82 109 PRO A N 1
ATOM 888 C CA . PRO A 1 109 ? -3.381 21.812 22.078 1 82 109 PRO A CA 1
ATOM 889 C C . PRO A 1 109 ? -2.76 22.891 21.219 1 82 109 PRO A C 1
ATOM 891 O O . PRO A 1 109 ? -3.121 23.031 20.047 1 82 109 PRO A O 1
ATOM 894 N N . PRO A 1 110 ? -1.755 23.672 21.734 1 85.56 110 PRO A N 1
ATOM 895 C CA . PRO A 1 110 ? -1.174 24.703 20.875 1 85.56 110 PRO A CA 1
ATOM 896 C C . PRO A 1 110 ? -0.51 24.109 19.625 1 85.56 110 PRO A C 1
ATOM 898 O O . PRO A 1 110 ? -0.548 24.734 18.547 1 85.56 110 PRO A O 1
ATOM 901 N N . LEU A 1 111 ? 0.056 22.953 19.781 1 89.31 111 LEU A N 1
ATOM 902 C CA . LEU A 1 111 ? 0.713 22.312 18.641 1 89.31 111 LEU A CA 1
ATOM 903 C C . LEU A 1 111 ? -0.314 21.766 17.656 1 89.31 111 LEU A C 1
ATOM 905 O O . LEU A 1 111 ? -0.113 21.844 16.438 1 89.31 111 LEU A O 1
ATOM 909 N N . ALA A 1 112 ? -1.367 21.188 18.188 1 85.5 112 ALA A N 1
ATOM 910 C CA . ALA A 1 112 ? -2.457 20.719 17.328 1 85.5 112 ALA A CA 1
ATOM 911 C C . ALA A 1 112 ? -3.021 21.875 16.5 1 85.5 112 ALA A C 1
ATOM 913 O O . ALA A 1 112 ? -3.252 21.734 15.297 1 85.5 112 ALA A O 1
ATOM 914 N N . ASP A 1 113 ? -3.188 22.984 17.188 1 86 113 ASP A N 1
ATOM 915 C CA . ASP A 1 113 ? -3.709 24.172 16.516 1 86 113 ASP A CA 1
ATOM 916 C C . ASP A 1 113 ? -2.752 24.656 15.43 1 86 113 ASP A C 1
ATOM 918 O O . ASP A 1 113 ? -3.186 25.062 14.352 1 86 113 ASP A O 1
ATOM 922 N N . LEU A 1 114 ? -1.512 24.625 15.758 1 90.25 114 LEU A N 1
ATOM 923 C CA . LEU A 1 114 ? -0.51 25.047 14.781 1 90.25 114 LEU A CA 1
ATOM 924 C C . LEU A 1 114 ? -0.553 24.141 13.555 1 90.25 114 LEU A C 1
ATOM 926 O O . LEU A 1 114 ? -0.595 24.625 12.422 1 90.25 114 LEU A O 1
ATOM 930 N N . CYS A 1 115 ? -0.578 22.891 13.742 1 90.31 115 CYS A N 1
ATOM 931 C CA . CYS A 1 115 ? -0.621 21.938 12.633 1 90.31 115 CYS A CA 1
ATOM 932 C C . CYS A 1 115 ? -1.852 22.172 11.766 1 90.31 115 CYS A C 1
ATOM 934 O O . CYS A 1 115 ? -1.752 22.219 10.539 1 90.31 115 CYS A O 1
ATOM 936 N N . ARG A 1 116 ? -2.965 22.344 12.383 1 87.38 116 ARG A N 1
ATOM 937 C CA . ARG A 1 116 ? -4.207 22.562 11.641 1 87.38 116 ARG A CA 1
ATOM 938 C C . ARG A 1 116 ? -4.148 23.859 10.836 1 87.38 116 ARG A C 1
ATOM 940 O O . ARG A 1 116 ? -4.629 23.906 9.703 1 87.38 116 ARG A O 1
ATOM 947 N N . SER A 1 117 ? -3.639 24.859 11.484 1 88.75 117 SER A N 1
ATOM 948 C CA . SER A 1 117 ? -3.494 26.141 10.789 1 88.75 117 SER A CA 1
ATOM 949 C C . SER A 1 117 ? -2.635 26 9.539 1 88.75 117 SER A C 1
ATOM 951 O O . SER A 1 117 ? -2.988 26.516 8.477 1 88.75 117 SER A O 1
ATOM 953 N N . LEU A 1 118 ? -1.556 25.281 9.648 1 91.94 118 LEU A N 1
ATOM 954 C CA . LEU A 1 118 ? -0.663 25.047 8.523 1 91.94 118 LEU A CA 1
ATOM 955 C C . LEU A 1 118 ? -1.356 24.234 7.438 1 91.94 118 LEU A C 1
ATOM 957 O O . LEU A 1 118 ? -1.231 24.531 6.25 1 91.94 118 LEU A O 1
ATOM 961 N N . GLU A 1 119 ? -2.055 23.234 7.859 1 90.75 119 GLU A N 1
ATOM 962 C CA . GLU A 1 119 ? -2.75 22.359 6.926 1 90.75 119 GLU A CA 1
ATOM 963 C C . GLU A 1 119 ? -3.812 23.109 6.137 1 90.75 119 GLU A C 1
ATOM 965 O O . GLU A 1 119 ? -3.977 22.891 4.934 1 90.75 119 GLU A O 1
ATOM 970 N N . ARG A 1 120 ? -4.504 23.984 6.836 1 86.5 120 ARG A N 1
ATOM 971 C CA . ARG A 1 120 ? -5.508 24.812 6.184 1 86.5 120 ARG A CA 1
ATOM 972 C C . ARG A 1 120 ? -4.871 25.719 5.141 1 86.5 120 ARG A C 1
ATOM 974 O O . ARG A 1 120 ? -5.348 25.812 4.008 1 86.5 120 ARG A O 1
ATOM 981 N N . ASP A 1 121 ? -3.746 26.297 5.469 1 87.25 121 ASP A N 1
ATOM 982 C CA . ASP A 1 121 ? -3.115 27.297 4.613 1 87.25 121 ASP A CA 1
ATOM 983 C C . ASP A 1 121 ? -2.357 26.641 3.463 1 87.25 121 ASP A C 1
ATOM 985 O O . ASP A 1 121 ? -2.412 27.109 2.324 1 87.25 121 ASP A O 1
ATOM 989 N N . ILE A 1 122 ? -1.699 25.531 3.742 1 91.75 122 ILE A N 1
ATOM 990 C CA . ILE A 1 122 ? -0.764 24.938 2.787 1 91.75 122 ILE A CA 1
ATOM 991 C C . ILE A 1 122 ? -1.432 23.781 2.061 1 91.75 122 ILE A C 1
ATOM 993 O O . ILE A 1 122 ? -0.979 23.359 0.99 1 91.75 122 ILE A O 1
ATOM 997 N N . SER A 1 123 ? -2.514 23.188 2.559 1 92.56 123 SER A N 1
ATOM 998 C CA . SER A 1 123 ? -3.186 22 2.031 1 92.56 123 SER A CA 1
ATOM 999 C C . SER A 1 123 ? -2.256 20.797 2.027 1 92.56 123 SER A C 1
ATOM 1001 O O . SER A 1 123 ? -2.172 20.078 1.031 1 92.56 123 SER A O 1
ATOM 1003 N N . THR A 1 124 ? -1.529 20.656 3.061 1 93.19 124 THR A N 1
ATOM 1004 C CA . THR A 1 124 ? -0.61 19.562 3.314 1 93.19 124 THR A CA 1
ATOM 1005 C C . THR A 1 124 ? -0.746 19.062 4.75 1 93.19 124 THR A C 1
ATOM 1007 O O . THR A 1 124 ? -0.877 19.859 5.68 1 93.19 124 THR A O 1
ATOM 1010 N N . ARG A 1 125 ? -0.74 17.797 4.855 1 92.06 125 ARG A N 1
ATOM 1011 C CA . ARG A 1 125 ? -0.776 17.234 6.203 1 92.06 125 ARG A CA 1
ATOM 1012 C C . ARG A 1 125 ? 0.528 17.516 6.945 1 92.06 125 ARG A C 1
ATOM 1014 O O . ARG A 1 125 ? 1.61 17.406 6.367 1 92.06 125 ARG A O 1
ATOM 1021 N N . PHE A 1 126 ? 0.363 17.797 8.203 1 92.81 126 PHE A N 1
ATOM 1022 C CA . PHE A 1 126 ? 1.542 18.031 9.031 1 92.81 126 PHE A CA 1
ATOM 1023 C C . PHE A 1 126 ? 1.59 17.047 10.195 1 92.81 126 PHE A C 1
ATOM 1025 O O . PHE A 1 126 ? 0.557 16.734 10.789 1 92.81 126 PHE A O 1
ATOM 1032 N N . GLN A 1 127 ? 2.754 16.625 10.414 1 92.25 127 GLN A N 1
ATOM 1033 C CA . GLN A 1 127 ? 3.045 15.828 11.602 1 92.25 127 GLN A CA 1
ATOM 1034 C C . GLN A 1 127 ? 4.027 16.547 12.523 1 92.25 127 GLN A C 1
ATOM 1036 O O . GLN A 1 127 ? 4.902 17.281 12.055 1 92.25 127 GLN A O 1
ATOM 1041 N N . CYS A 1 128 ? 3.854 16.281 13.789 1 94.62 128 CYS A N 1
ATOM 1042 C CA . CYS A 1 128 ? 4.691 16.984 14.766 1 94.62 128 CYS A CA 1
ATOM 1043 C C . CYS A 1 128 ? 5.434 15.984 15.648 1 94.62 128 CYS A C 1
ATOM 1045 O O . CYS A 1 128 ? 4.812 15.133 16.297 1 94.62 128 CYS A O 1
ATOM 1047 N N . ASN A 1 129 ? 6.703 16.078 15.656 1 96.5 129 ASN A N 1
ATOM 1048 C CA . ASN A 1 129 ? 7.562 15.352 16.578 1 96.5 129 ASN A CA 1
ATOM 1049 C C . ASN A 1 129 ? 8.328 16.297 17.5 1 96.5 129 ASN A C 1
ATOM 1051 O O . ASN A 1 129 ? 8.617 17.438 17.125 1 96.5 129 ASN A O 1
ATOM 1055 N N . ILE A 1 130 ? 8.578 15.82 18.656 1 96.56 130 ILE A N 1
ATOM 1056 C CA . ILE A 1 130 ? 9.336 16.609 19.625 1 96.56 130 ILE A CA 1
ATOM 1057 C C . ILE A 1 130 ? 10.562 15.812 20.078 1 96.56 130 ILE A C 1
ATOM 1059 O O . ILE A 1 130 ? 10.469 14.609 20.328 1 96.56 130 ILE A O 1
ATOM 1063 N N . TYR A 1 131 ? 11.672 16.484 20.156 1 96.94 131 TYR A N 1
ATOM 1064 C CA . TYR A 1 131 ? 12.922 15.836 20.531 1 96.94 131 TYR A CA 1
ATOM 1065 C C . TYR A 1 131 ? 13.555 16.547 21.734 1 96.94 131 TYR A C 1
ATOM 1067 O O . TYR A 1 131 ? 13.852 17.734 21.672 1 96.94 131 TYR A O 1
ATOM 1075 N N . CYS A 1 132 ? 13.719 15.875 22.75 1 95.81 132 CYS A N 1
ATOM 1076 C CA . CYS A 1 132 ? 14.484 16.328 23.906 1 95.81 132 CYS A CA 1
ATOM 1077 C C . CYS A 1 132 ? 15.789 15.555 24.047 1 95.81 132 CYS A C 1
ATOM 1079 O O . CYS A 1 132 ? 15.781 14.359 24.328 1 95.81 132 CYS A O 1
ATOM 1081 N N . THR A 1 133 ? 16.859 16.219 23.812 1 95.88 133 THR A N 1
ATOM 1082 C CA . THR A 1 133 ? 18.172 15.578 23.75 1 95.88 133 THR A CA 1
ATOM 1083 C C . THR A 1 133 ? 19.078 16.094 24.859 1 95.88 133 THR A C 1
ATOM 1085 O O . THR A 1 133 ? 19.203 17.297 25.062 1 95.88 133 THR A O 1
ATOM 1088 N N . PRO A 1 134 ? 19.688 15.195 25.672 1 93.12 134 PRO A N 1
ATOM 1089 C CA . PRO A 1 134 ? 20.594 15.648 26.719 1 93.12 134 PRO A CA 1
ATOM 1090 C C . PRO A 1 134 ? 21.906 16.188 26.156 1 93.12 134 PRO A C 1
ATOM 1092 O O . PRO A 1 134 ? 22.094 16.234 24.938 1 93.12 134 PRO A O 1
ATOM 1095 N N . SER A 1 135 ? 22.734 16.688 27.078 1 91.75 135 SER A N 1
ATOM 1096 C CA . SER A 1 135 ? 24.016 17.266 26.703 1 91.75 135 SER A CA 1
ATOM 1097 C C . SER A 1 135 ? 24.922 16.234 26.031 1 91.75 135 SER A C 1
ATOM 1099 O O . SER A 1 135 ? 24.922 15.062 26.422 1 91.75 135 SER A O 1
ATOM 1101 N N . ASN A 1 136 ? 25.656 16.688 24.984 1 92.38 136 ASN A N 1
ATOM 1102 C CA . ASN A 1 136 ? 26.672 15.875 24.297 1 92.38 136 ASN A CA 1
ATOM 1103 C C . ASN A 1 136 ? 26.062 14.578 23.766 1 92.38 136 ASN A C 1
ATOM 1105 O O . ASN A 1 136 ? 26.609 13.492 24.016 1 92.38 136 ASN A O 1
ATOM 1109 N N . ALA A 1 137 ? 24.969 14.688 23.125 1 90.69 137 ALA A N 1
ATOM 1110 C CA . ALA A 1 137 ? 24.266 13.508 22.656 1 90.69 137 ALA A CA 1
ATOM 1111 C C . ALA A 1 137 ? 23.688 13.734 21.25 1 90.69 137 ALA A C 1
ATOM 1113 O O . ALA A 1 137 ? 23.656 14.867 20.766 1 90.69 137 ALA A O 1
ATOM 1114 N N . GLN A 1 138 ? 23.312 12.672 20.656 1 91.56 138 GLN A N 1
ATOM 1115 C CA . GLN A 1 138 ? 22.703 12.664 19.344 1 91.56 138 GLN A CA 1
ATOM 1116 C C . GLN A 1 138 ? 21.641 11.57 19.234 1 91.56 138 GLN A C 1
ATOM 1118 O O . GLN A 1 138 ? 21.891 10.414 19.578 1 91.56 138 GLN A O 1
ATOM 1123 N N . GLY A 1 139 ? 20.484 12 18.781 1 90.44 139 GLY A N 1
ATOM 1124 C CA . GLY A 1 139 ? 19.375 11.062 18.734 1 90.44 139 GLY A CA 1
ATOM 1125 C C . GLY A 1 139 ? 19.469 10.109 17.547 1 90.44 139 GLY A C 1
ATOM 1126 O O . GLY A 1 139 ? 19.25 8.906 17.703 1 90.44 139 GLY A O 1
ATOM 1127 N N . PHE A 1 140 ? 19.781 10.625 16.391 1 91.44 140 PHE A N 1
ATOM 1128 C CA . PHE A 1 140 ? 19.797 9.844 15.148 1 91.44 140 PHE A CA 1
ATOM 1129 C C . PHE A 1 140 ? 21.109 10.039 14.406 1 91.44 140 PHE A C 1
ATOM 1131 O O . PHE A 1 140 ? 21.672 11.141 14.398 1 91.44 140 PHE A O 1
ATOM 1138 N N . PRO A 1 141 ? 21.516 8.953 13.742 1 89.94 141 PRO A N 1
ATOM 1139 C CA . PRO A 1 141 ? 22.656 9.141 12.844 1 89.94 141 PRO A CA 1
ATOM 1140 C C . PRO A 1 141 ? 22.344 10.047 11.656 1 89.94 141 PRO A C 1
ATOM 1142 O O . PRO A 1 141 ? 21.188 10.453 11.484 1 89.94 141 PRO A O 1
ATOM 1145 N N . THR A 1 142 ? 23.359 10.375 10.977 1 91.12 142 THR A N 1
ATOM 1146 C CA . THR A 1 142 ? 23.219 11.195 9.773 1 91.12 142 THR A CA 1
ATOM 1147 C C . THR A 1 142 ? 22.141 10.617 8.852 1 91.12 142 THR A C 1
ATOM 1149 O O . THR A 1 142 ? 22.109 9.406 8.617 1 91.12 142 THR A O 1
ATOM 1152 N N . HIS A 1 143 ? 21.219 11.469 8.336 1 91.62 143 HIS A N 1
ATOM 1153 C CA . HIS A 1 143 ? 20.156 11.008 7.465 1 91.62 143 HIS A CA 1
ATOM 1154 C C . HIS A 1 143 ? 19.516 12.172 6.707 1 91.62 143 HIS A C 1
ATOM 1156 O O . HIS A 1 143 ? 19.875 13.328 6.926 1 91.62 143 HIS A O 1
ATOM 1162 N N . TYR A 1 144 ? 18.719 11.898 5.785 1 91.56 144 TYR A N 1
ATOM 1163 C CA . TYR A 1 144 ? 17.781 12.859 5.215 1 91.56 144 TYR A CA 1
ATOM 1164 C C . TYR A 1 144 ? 16.344 12.406 5.418 1 91.56 144 TYR A C 1
ATOM 1166 O O . TYR A 1 144 ? 16.078 11.219 5.617 1 91.56 144 TYR A O 1
ATOM 1174 N N . ASP A 1 145 ? 15.492 13.289 5.484 1 92 145 ASP A N 1
ATOM 1175 C CA . ASP A 1 145 ? 14.07 12.992 5.613 1 92 145 ASP A CA 1
ATOM 1176 C C . ASP A 1 145 ? 13.398 12.898 4.246 1 92 145 ASP A C 1
ATOM 1178 O O . ASP A 1 145 ? 13.836 13.539 3.289 1 92 145 ASP A O 1
ATOM 1182 N N . SER A 1 146 ? 12.289 12.117 4.148 1 91.94 146 SER A N 1
ATOM 1183 C CA . SER A 1 146 ? 11.523 11.984 2.916 1 91.94 146 SER A CA 1
ATOM 1184 C C . SER A 1 146 ? 10.398 13.016 2.848 1 91.94 146 SER A C 1
ATOM 1186 O O . SER A 1 146 ? 9.547 12.953 1.959 1 91.94 146 SER A O 1
ATOM 1188 N N . HIS A 1 147 ? 10.305 13.93 3.76 1 94.5 147 HIS A N 1
ATOM 1189 C CA . HIS A 1 147 ? 9.375 15.055 3.779 1 94.5 147 HIS A CA 1
ATOM 1190 C C . HIS A 1 147 ? 10.07 16.328 4.238 1 94.5 147 HIS A C 1
ATOM 1192 O O . HIS A 1 147 ? 11.156 16.281 4.82 1 94.5 147 HIS A O 1
ATOM 1198 N N . ASP A 1 148 ? 9.484 17.422 3.814 1 96.25 148 ASP A N 1
ATOM 1199 C CA . ASP A 1 148 ? 10.016 18.688 4.293 1 96.25 148 ASP A CA 1
ATOM 1200 C C . ASP A 1 148 ? 9.766 18.859 5.789 1 96.25 148 ASP A C 1
ATOM 1202 O O . ASP A 1 148 ? 8.734 18.422 6.309 1 96.25 148 ASP A O 1
ATOM 1206 N N . VAL A 1 149 ? 10.75 19.562 6.422 1 97.38 149 VAL A N 1
ATOM 1207 C CA . VAL A 1 149 ? 10.578 19.703 7.867 1 97.38 149 VAL A CA 1
ATOM 1208 C C . VAL A 1 149 ? 10.852 21.141 8.281 1 97.38 149 VAL A C 1
ATOM 1210 O O . VAL A 1 149 ? 11.695 21.812 7.691 1 97.38 149 VAL A O 1
ATOM 1213 N N . PHE A 1 150 ? 10.094 21.641 9.227 1 98.06 150 PHE A N 1
ATOM 1214 C CA . PHE A 1 150 ? 10.312 22.875 9.969 1 98.06 150 PHE A CA 1
ATOM 1215 C C . PHE A 1 150 ? 10.742 22.578 11.398 1 98.06 150 PHE A C 1
ATOM 1217 O O . PHE A 1 150 ? 9.992 21.969 12.164 1 98.06 150 PHE A O 1
ATOM 1224 N N . ILE A 1 151 ? 11.945 23.016 11.727 1 98.44 151 ILE A N 1
ATOM 1225 C CA . ILE A 1 151 ? 12.492 22.766 13.055 1 98.44 151 ILE A CA 1
ATOM 1226 C C . ILE A 1 151 ? 12.391 24.047 13.891 1 98.44 151 ILE A C 1
ATOM 1228 O O . ILE A 1 151 ? 12.914 25.094 13.5 1 98.44 151 ILE A O 1
ATOM 1232 N N . LEU A 1 152 ? 11.68 23.969 14.984 1 97.88 152 LEU A N 1
ATOM 1233 C CA . LEU A 1 152 ? 11.523 25.078 15.93 1 97.88 152 LEU A CA 1
ATOM 1234 C C . LEU A 1 152 ? 12.328 24.812 17.203 1 97.88 152 LEU A C 1
ATOM 1236 O O . LEU A 1 152 ? 12.016 23.906 17.969 1 97.88 152 LEU A O 1
ATOM 1240 N N . GLN A 1 153 ? 13.336 25.594 17.422 1 98 153 GLN A N 1
ATOM 1241 C CA . GLN A 1 153 ? 14.148 25.406 18.609 1 98 153 GLN A CA 1
ATOM 1242 C C . GLN A 1 153 ? 13.477 26.031 19.828 1 98 153 GLN A C 1
ATOM 1244 O O . GLN A 1 153 ? 13.273 27.25 19.875 1 98 153 GLN A O 1
ATOM 1249 N N . ILE A 1 154 ? 13.211 25.281 20.797 1 96.94 154 ILE A N 1
ATOM 1250 C CA . ILE A 1 154 ? 12.406 25.703 21.938 1 96.94 154 ILE A CA 1
ATOM 1251 C C . ILE A 1 154 ? 13.312 26.016 23.125 1 96.94 154 ILE A C 1
ATOM 1253 O O . ILE A 1 154 ? 13.164 27.047 23.781 1 96.94 154 ILE A O 1
ATOM 1257 N N . HIS A 1 155 ? 14.195 25.094 23.453 1 95.75 155 HIS A N 1
ATOM 1258 C CA . HIS A 1 155 ? 15.078 25.188 24.609 1 95.75 155 HIS A CA 1
ATOM 1259 C C . HIS A 1 155 ? 16.484 24.703 24.266 1 95.75 155 HIS A C 1
ATOM 1261 O O . HIS A 1 155 ? 16.656 23.734 23.547 1 95.75 155 HIS A O 1
ATOM 1267 N N . GLY A 1 156 ? 17.484 25.391 24.844 1 95.38 156 GLY A N 1
ATOM 1268 C CA . GLY A 1 156 ? 18.875 24.984 24.625 1 95.38 156 GLY A CA 1
ATOM 1269 C C . GLY A 1 156 ? 19.328 25.203 23.203 1 95.38 156 GLY A C 1
ATOM 1270 O O . GLY A 1 156 ? 18.578 25.734 22.375 1 95.38 156 GLY A O 1
ATOM 1271 N N . THR A 1 157 ? 20.547 24.875 22.984 1 96.38 157 THR A N 1
ATOM 1272 C CA . THR A 1 157 ? 21.156 25.094 21.688 1 96.38 157 THR A CA 1
ATOM 1273 C C . THR A 1 157 ? 21.453 23.766 21 1 96.38 157 THR A C 1
ATOM 1275 O O . THR A 1 157 ? 22.078 22.891 21.594 1 96.38 157 THR A O 1
ATOM 1278 N N . LYS A 1 158 ? 20.953 23.578 19.734 1 96.69 158 LYS A N 1
ATOM 1279 C CA . LYS A 1 158 ? 21.219 22.391 18.938 1 96.69 158 LYS A CA 1
ATOM 1280 C C . LYS A 1 158 ? 22.172 22.703 17.781 1 96.69 158 LYS A C 1
ATOM 1282 O O . LYS A 1 158 ? 22.016 23.719 17.109 1 96.69 158 LYS A O 1
ATOM 1287 N N . HIS A 1 159 ? 23.156 21.891 17.641 1 97.31 159 HIS A N 1
ATOM 1288 C CA . HIS A 1 159 ? 24.141 22.047 16.578 1 97.31 159 HIS A CA 1
ATOM 1289 C C . HIS A 1 159 ? 23.75 21.25 15.336 1 97.31 159 HIS A C 1
ATOM 1291 O O . HIS A 1 159 ? 23.5 20.047 15.422 1 97.31 159 HIS A O 1
ATOM 1297 N N . TRP A 1 160 ? 23.672 21.938 14.156 1 97.62 160 TRP A N 1
ATOM 1298 C CA . TRP A 1 160 ? 23.219 21.328 12.914 1 97.62 160 TRP A CA 1
ATOM 1299 C C . TRP A 1 160 ? 24.344 21.344 11.875 1 97.62 160 TRP A C 1
ATOM 1301 O O . TRP A 1 160 ? 25.062 22.328 11.734 1 97.62 160 TRP A O 1
ATOM 1311 N N . ILE A 1 161 ? 24.484 20.219 11.234 1 96.75 161 ILE A N 1
ATOM 1312 C CA . ILE A 1 161 ? 25.375 20.078 10.078 1 96.75 161 ILE A CA 1
ATOM 1313 C C . ILE A 1 161 ? 24.562 19.625 8.867 1 96.75 161 ILE A C 1
ATOM 1315 O O . ILE A 1 161 ? 23.891 18.578 8.922 1 96.75 161 ILE A O 1
ATOM 1319 N N . LEU A 1 162 ? 24.578 20.438 7.824 1 96.81 162 LEU A N 1
ATOM 1320 C CA . LEU A 1 162 ? 23.906 20.078 6.578 1 96.81 162 LEU A CA 1
ATOM 1321 C C . LEU A 1 162 ? 24.922 19.578 5.543 1 96.81 162 LEU A C 1
ATOM 1323 O O . LEU A 1 162 ? 26.031 20.109 5.457 1 96.81 162 LEU A O 1
ATOM 1327 N N . TYR A 1 163 ? 24.5 18.594 4.824 1 93.81 163 TYR A N 1
ATOM 1328 C CA . TYR A 1 163 ? 25.312 18.031 3.74 1 93.81 163 TYR A CA 1
ATOM 1329 C C . TYR A 1 163 ? 24.609 18.203 2.398 1 93.81 163 TYR A C 1
ATOM 1331 O O . TYR A 1 163 ? 23.516 18.781 2.326 1 93.81 163 TYR A O 1
ATOM 1339 N N . ASN A 1 164 ? 25.297 17.734 1.363 1 89.69 164 ASN A N 1
ATOM 1340 C CA . ASN A 1 164 ? 24.672 17.781 0.043 1 89.69 164 ASN A CA 1
ATOM 1341 C C . ASN A 1 164 ? 23.438 16.891 -0.032 1 89.69 164 ASN A C 1
ATOM 1343 O O . ASN A 1 164 ? 23.188 16.094 0.874 1 89.69 164 ASN A O 1
ATOM 1347 N N . THR A 1 165 ? 22.641 17.062 -1.019 1 86.81 165 THR A N 1
ATOM 1348 C CA . THR A 1 165 ? 21.391 16.328 -1.237 1 86.81 165 THR A CA 1
ATOM 1349 C C . THR A 1 165 ? 21.609 15.18 -2.211 1 86.81 165 THR A C 1
ATOM 1351 O O . THR A 1 165 ? 21.578 15.375 -3.428 1 86.81 165 THR A O 1
ATOM 1354 N N . PRO A 1 166 ? 21.734 14.039 -1.671 1 82.62 166 PRO A N 1
ATOM 1355 C CA . PRO A 1 166 ? 22 12.914 -2.57 1 82.62 166 PRO A CA 1
ATOM 1356 C C . PRO A 1 166 ? 20.812 12.594 -3.475 1 82.62 166 PRO A C 1
ATOM 1358 O O . PRO A 1 166 ? 21 12.156 -4.613 1 82.62 166 PRO A O 1
ATOM 1361 N N . VAL A 1 167 ? 19.641 12.758 -2.924 1 81.38 167 VAL A N 1
ATOM 1362 C CA . VAL A 1 167 ? 18.422 12.508 -3.684 1 81.38 167 VAL A CA 1
ATOM 1363 C C . VAL A 1 167 ? 17.516 13.742 -3.654 1 81.38 167 VAL A C 1
ATOM 1365 O O . VAL A 1 167 ? 17.062 14.156 -2.59 1 81.38 167 VAL A O 1
ATOM 1368 N N . GLU A 1 168 ? 17.375 14.273 -4.805 1 86.88 168 GLU A N 1
ATOM 1369 C CA . GLU A 1 168 ? 16.5 15.438 -4.895 1 86.88 168 GLU A CA 1
ATOM 1370 C C . GLU A 1 168 ? 15.031 15.031 -4.75 1 86.88 168 GLU A C 1
ATOM 1372 O O . GLU A 1 168 ? 14.539 14.18 -5.492 1 86.88 168 GLU A O 1
ATOM 1377 N N . LEU A 1 169 ? 14.312 15.586 -3.812 1 90.56 169 LEU A N 1
ATOM 1378 C CA . LEU A 1 169 ? 12.891 15.398 -3.574 1 90.56 169 LEU A CA 1
ATOM 1379 C C . LEU A 1 169 ? 12.539 13.914 -3.555 1 90.56 169 LEU A C 1
ATOM 1381 O O . LEU A 1 169 ? 11.711 13.453 -4.348 1 90.56 169 LEU A O 1
ATOM 1385 N N . PRO A 1 170 ? 13.133 13.234 -2.619 1 88 170 PRO A N 1
ATOM 1386 C CA . PRO A 1 170 ? 12.812 11.805 -2.525 1 88 170 PRO A CA 1
ATOM 1387 C C . PRO A 1 170 ? 11.32 11.555 -2.287 1 88 170 PRO A C 1
ATOM 1389 O O . PRO A 1 170 ? 10.641 12.383 -1.682 1 88 170 PRO A O 1
ATOM 1392 N N . PHE A 1 171 ? 10.844 10.336 -2.789 1 83.31 171 PHE A N 1
ATOM 1393 C CA . PHE A 1 171 ? 9.469 9.93 -2.52 1 83.31 171 PHE A CA 1
ATOM 1394 C C . PHE A 1 171 ? 9.297 9.547 -1.054 1 83.31 171 PHE A C 1
ATOM 1396 O O . PHE A 1 171 ? 10.273 9.219 -0.373 1 83.31 171 PHE A O 1
ATOM 1403 N N . LYS A 1 172 ? 8.062 9.617 -0.522 1 74.56 172 LYS A N 1
ATOM 1404 C CA . LYS A 1 172 ? 7.734 9.266 0.856 1 74.56 172 LYS A CA 1
ATOM 1405 C C . LYS A 1 172 ? 8.25 7.871 1.208 1 74.56 172 LYS A C 1
ATOM 1407 O O . LYS A 1 172 ? 8.703 7.637 2.328 1 74.56 172 LYS A O 1
ATOM 1412 N N . GLY A 1 173 ? 8.383 7.004 0.238 1 62.75 173 GLY A N 1
ATOM 1413 C CA . GLY A 1 173 ? 8.789 5.637 0.519 1 62.75 173 GLY A CA 1
ATOM 1414 C C . GLY A 1 173 ? 10.266 5.383 0.244 1 62.75 173 GLY A C 1
ATOM 1415 O O . GLY A 1 173 ? 10.75 4.266 0.416 1 62.75 173 GLY A O 1
ATOM 1416 N N . GLN A 1 174 ? 10.961 6.348 -0.075 1 67.5 174 GLN A N 1
ATOM 1417 C CA . GLN A 1 174 ? 12.383 6.199 -0.329 1 67.5 174 GLN A CA 1
ATOM 1418 C C . GLN A 1 174 ? 13.211 6.719 0.846 1 67.5 174 GLN A C 1
ATOM 1420 O O . GLN A 1 174 ? 13.789 7.805 0.775 1 67.5 174 GLN A O 1
ATOM 1425 N N . PRO A 1 175 ? 13.148 5.848 1.819 1 64.62 175 PRO A N 1
ATOM 1426 C CA . PRO A 1 175 ? 13.867 6.32 3.008 1 64.62 175 PRO A CA 1
ATOM 1427 C C . PRO A 1 175 ? 15.383 6.285 2.838 1 64.62 175 PRO A C 1
ATOM 1429 O O . PRO A 1 175 ? 15.891 5.637 1.918 1 64.62 175 PRO A O 1
ATOM 1432 N N . PHE A 1 176 ? 15.938 7.051 3.666 1 73.44 176 PHE A N 1
ATOM 1433 C CA . PHE A 1 176 ? 17.391 7.062 3.748 1 73.44 176 PHE A CA 1
ATOM 1434 C C . PHE A 1 176 ? 17.922 5.676 4.082 1 73.44 176 PHE A C 1
ATOM 1436 O O . PHE A 1 176 ? 17.438 5.02 5 1 73.44 176 PHE A O 1
ATOM 1443 N N . ARG A 1 177 ? 18.688 5.223 3.189 1 64.94 177 ARG A N 1
ATOM 1444 C CA . ARG A 1 177 ? 19.406 3.982 3.461 1 64.94 177 ARG A CA 1
ATOM 1445 C C . ARG A 1 177 ? 20.891 4.25 3.691 1 64.94 177 ARG A C 1
ATOM 1447 O O . ARG A 1 177 ? 21.641 4.52 2.746 1 64.94 177 ARG A O 1
ATOM 1454 N N . ARG A 1 178 ? 21.312 4.215 4.977 1 66.75 178 ARG A N 1
ATOM 1455 C CA . ARG A 1 178 ? 22.641 4.609 5.426 1 66.75 178 ARG A CA 1
ATOM 1456 C C . ARG A 1 178 ? 23.734 3.918 4.605 1 66.75 178 ARG A C 1
ATOM 1458 O O . ARG A 1 178 ? 24.719 4.543 4.219 1 66.75 178 ARG A O 1
ATOM 1465 N N . ASP A 1 179 ? 23.406 2.721 4.355 1 65.31 179 ASP A N 1
ATOM 1466 C CA . ASP A 1 179 ? 24.438 1.923 3.705 1 65.31 179 ASP A CA 1
ATOM 1467 C C . ASP A 1 179 ? 24.531 2.248 2.217 1 65.31 179 ASP A C 1
ATOM 1469 O O . ASP A 1 179 ? 25.562 2.01 1.585 1 65.31 179 ASP A O 1
ATOM 1473 N N . GLU A 1 180 ? 23.562 2.926 1.779 1 67.62 180 GLU A N 1
ATOM 1474 C CA . GLU A 1 180 ? 23.516 3.143 0.337 1 67.62 180 GLU A CA 1
ATOM 1475 C C . GLU A 1 180 ? 23.859 4.59 -0.015 1 67.62 180 GLU A C 1
ATOM 1477 O O . GLU A 1 180 ? 24.141 4.902 -1.174 1 67.62 180 GLU A O 1
ATOM 1482 N N . THR A 1 181 ? 23.891 5.426 1.076 1 72.44 181 THR A N 1
ATOM 1483 C CA . THR A 1 181 ? 24.094 6.84 0.791 1 72.44 181 THR A CA 1
ATOM 1484 C C . THR A 1 181 ? 25.266 7.391 1.606 1 72.44 181 THR A C 1
ATOM 1486 O O . THR A 1 181 ? 25.125 7.633 2.807 1 72.44 181 THR A O 1
ATOM 1489 N N . PRO A 1 182 ? 26.359 7.527 1.003 1 77.44 182 PRO A N 1
ATOM 1490 C CA . PRO A 1 182 ? 27.5 8.102 1.739 1 77.44 182 PRO A CA 1
ATOM 1491 C C . PRO A 1 182 ? 27.234 9.539 2.184 1 77.44 182 PRO A C 1
ATOM 1493 O O . PRO A 1 182 ? 26.438 10.242 1.57 1 77.44 182 PRO A O 1
ATOM 1496 N N . LYS A 1 183 ? 27.875 9.859 3.299 1 79.88 183 LYS A N 1
ATOM 1497 C CA . LYS A 1 183 ? 27.844 11.242 3.773 1 79.88 183 LYS A CA 1
ATOM 1498 C C . LYS A 1 183 ? 28.453 12.188 2.756 1 79.88 183 LYS A C 1
ATOM 1500 O O . LYS A 1 183 ? 29.547 11.93 2.24 1 79.88 183 LYS A O 1
ATOM 1505 N N . GLY A 1 184 ? 27.719 13.133 2.393 1 79.25 184 GLY A N 1
ATOM 1506 C CA . GLY A 1 184 ? 28.188 14.094 1.405 1 79.25 184 GLY A CA 1
ATOM 1507 C C . GLY A 1 184 ? 29.047 15.195 2.004 1 79.25 184 GLY A C 1
ATOM 1508 O O . GLY A 1 184 ? 29.625 15.023 3.08 1 79.25 184 GLY A O 1
ATOM 1509 N N . GLU A 1 185 ? 29.281 16.25 1.222 1 91.31 185 GLU A N 1
ATOM 1510 C CA . GLU A 1 185 ? 30.031 17.422 1.657 1 91.31 185 GLU A CA 1
ATOM 1511 C C . GLU A 1 185 ? 29.188 18.312 2.555 1 91.31 185 GLU A C 1
ATOM 1513 O O . GLU A 1 185 ? 27.984 18.469 2.326 1 91.31 185 GLU A O 1
ATOM 1518 N N . VAL A 1 186 ? 29.938 18.891 3.531 1 95 186 VAL A N 1
ATOM 1519 C CA . VAL A 1 186 ? 29.25 19.828 4.414 1 95 186 VAL A CA 1
ATOM 1520 C C . VAL A 1 186 ? 28.891 21.094 3.641 1 95 186 VAL A C 1
ATOM 1522 O O . VAL A 1 186 ? 29.766 21.703 3 1 95 186 VAL A O 1
ATOM 1525 N N . THR A 1 187 ? 27.656 21.406 3.658 1 95.69 187 THR A N 1
ATOM 1526 C CA . THR A 1 187 ? 27.219 22.594 2.949 1 95.69 187 THR A CA 1
ATOM 1527 C C . THR A 1 187 ? 26.938 23.734 3.928 1 95.69 187 THR A C 1
ATOM 1529 O O . THR A 1 187 ? 26.969 24.906 3.551 1 95.69 187 THR A O 1
ATOM 1532 N N . ALA A 1 188 ? 26.641 23.438 5.145 1 96.5 188 ALA A N 1
ATOM 1533 C CA . ALA A 1 188 ? 26.391 24.438 6.184 1 96.5 188 ALA A CA 1
ATOM 1534 C C . ALA A 1 188 ? 26.547 23.828 7.574 1 96.5 188 ALA A C 1
ATOM 1536 O O . ALA A 1 188 ? 26.312 22.641 7.766 1 96.5 188 ALA A O 1
ATOM 1537 N N . GLU A 1 189 ? 26.953 24.609 8.508 1 97.19 189 GLU A N 1
ATOM 1538 C CA . GLU A 1 189 ? 27.094 24.234 9.906 1 97.19 189 GLU A CA 1
ATOM 1539 C C . GLU A 1 189 ? 26.766 25.406 10.828 1 97.19 189 GLU A C 1
ATOM 1541 O O . GLU A 1 189 ? 27.312 26.5 10.664 1 97.19 189 GLU A O 1
ATOM 1546 N N . PHE A 1 190 ? 25.875 25.188 11.727 1 97.62 190 PHE A N 1
ATOM 1547 C CA . PHE A 1 190 ? 25.438 26.297 12.555 1 97.62 190 PHE A CA 1
ATOM 1548 C C . PHE A 1 190 ? 24.734 25.797 13.812 1 97.62 190 PHE A C 1
ATOM 1550 O O . PHE A 1 190 ? 24.391 24.625 13.906 1 97.62 190 PHE A O 1
ATOM 1557 N N . ASP A 1 191 ? 24.547 26.719 14.758 1 97.31 191 ASP A N 1
ATOM 1558 C CA . ASP A 1 191 ? 23.75 26.453 15.961 1 97.31 191 ASP A CA 1
ATOM 1559 C C . ASP A 1 191 ? 22.359 27.078 15.852 1 97.31 191 ASP A C 1
ATOM 1561 O O . ASP A 1 191 ? 22.219 28.203 15.352 1 97.31 191 ASP A O 1
ATOM 1565 N N . LEU A 1 192 ? 21.391 26.359 16.25 1 97.56 192 LEU A N 1
ATOM 1566 C CA . LEU A 1 192 ? 20.047 26.922 16.422 1 97.56 192 LEU A CA 1
ATOM 1567 C C . LEU A 1 192 ? 19.781 27.25 17.875 1 97.56 192 LEU A C 1
ATOM 1569 O O . LEU A 1 192 ? 19.938 26.391 18.75 1 97.56 192 LEU A O 1
ATOM 1573 N N . HIS A 1 193 ? 19.375 28.469 18.156 1 97.06 193 HIS A N 1
ATOM 1574 C CA . HIS A 1 193 ? 19.062 28.938 19.5 1 97.06 193 HIS A CA 1
ATOM 1575 C C . HIS A 1 193 ? 17.547 29.047 19.703 1 97.06 193 HIS A C 1
ATOM 1577 O O . HIS A 1 193 ? 16.797 29.078 18.734 1 97.06 193 HIS A O 1
ATOM 1583 N N . PRO A 1 194 ? 17.156 29.031 21.031 1 97.12 194 PRO A N 1
ATOM 1584 C CA . PRO A 1 194 ? 15.719 29.172 21.25 1 97.12 194 PRO A CA 1
ATOM 1585 C C . PRO A 1 194 ? 15.117 30.344 20.5 1 97.12 194 PRO A C 1
ATOM 1587 O O . PRO A 1 194 ? 15.672 31.453 20.531 1 97.12 194 PRO A O 1
ATOM 1590 N N . GLY A 1 195 ? 14.008 30.047 19.797 1 97.31 195 GLY A N 1
ATOM 1591 C CA . GLY A 1 195 ? 13.359 31.078 19 1 97.31 195 GLY A CA 1
ATOM 1592 C C . GLY A 1 195 ? 13.727 31 17.531 1 97.31 195 GLY A C 1
ATOM 1593 O O . GLY A 1 195 ? 13.039 31.594 16.688 1 97.31 195 GLY A O 1
ATOM 1594 N N . ASP A 1 196 ? 14.781 30.312 17.203 1 97.81 196 ASP A N 1
ATOM 1595 C CA . ASP A 1 196 ? 15.203 30.141 15.812 1 97.81 196 ASP A CA 1
ATOM 1596 C C . ASP A 1 196 ? 14.375 29.078 15.109 1 97.81 196 ASP A C 1
ATOM 1598 O O . ASP A 1 196 ? 13.766 28.219 15.766 1 97.81 196 ASP A O 1
ATOM 1602 N N . MET A 1 197 ? 14.297 29.172 13.758 1 98.12 197 MET A N 1
ATOM 1603 C CA . MET A 1 197 ? 13.633 28.172 12.922 1 98.12 197 MET A CA 1
ATOM 1604 C C . MET A 1 197 ? 14.555 27.703 11.805 1 98.12 197 MET A C 1
ATOM 1606 O O . MET A 1 197 ? 15.289 28.5 11.219 1 98.12 197 MET A O 1
ATOM 1610 N N . LEU A 1 198 ? 14.531 26.422 11.523 1 98.62 198 LEU A N 1
ATOM 1611 C CA . LEU A 1 198 ? 15.211 25.828 10.383 1 98.62 198 LEU A CA 1
ATOM 1612 C C . LEU A 1 198 ? 14.227 25.094 9.477 1 98.62 198 LEU A C 1
ATOM 1614 O O . LEU A 1 198 ? 13.445 24.266 9.953 1 98.62 198 LEU A O 1
ATOM 1618 N N . TYR A 1 199 ? 14.141 25.469 8.242 1 98.38 199 TYR A N 1
ATOM 1619 C CA . TYR A 1 199 ? 13.422 24.719 7.227 1 98.38 199 TYR A CA 1
ATOM 1620 C C . TYR A 1 199 ? 14.375 23.875 6.387 1 98.38 199 TYR A C 1
ATOM 1622 O O . TYR A 1 199 ? 15.375 24.391 5.879 1 98.38 199 TYR A O 1
ATOM 1630 N N . LEU A 1 200 ? 14.094 22.625 6.262 1 97.44 200 LEU A N 1
ATOM 1631 C CA . LEU A 1 200 ? 14.867 21.703 5.434 1 97.44 200 LEU A CA 1
ATOM 1632 C C . LEU A 1 200 ? 13.977 21.031 4.395 1 97.44 200 LEU A C 1
ATOM 1634 O O . LEU A 1 200 ? 13.023 20.328 4.742 1 97.44 200 LEU A O 1
ATOM 1638 N N . PRO A 1 201 ? 14.258 21.281 3.121 1 95.94 201 PRO A N 1
ATOM 1639 C CA . PRO A 1 201 ? 13.578 20.453 2.121 1 95.94 201 PRO A CA 1
ATOM 1640 C C . PRO A 1 201 ? 13.93 18.969 2.244 1 95.94 201 PRO A C 1
ATOM 1642 O O . PRO A 1 201 ? 15.047 18.625 2.633 1 95.94 201 PRO A O 1
ATOM 1645 N N . ARG A 1 202 ? 12.977 18.125 1.922 1 94.5 202 ARG A N 1
ATOM 1646 C CA . ARG A 1 202 ? 13.25 16.688 1.922 1 94.5 202 ARG A CA 1
ATOM 1647 C C . ARG A 1 202 ? 14.438 16.359 1.026 1 94.5 202 ARG A C 1
ATOM 1649 O O . ARG A 1 202 ? 14.609 16.953 -0.036 1 94.5 202 ARG A O 1
ATOM 1656 N N . GLY A 1 203 ? 15.25 15.383 1.485 1 91.88 203 GLY A N 1
ATOM 1657 C CA . GLY A 1 203 ? 16.422 14.953 0.739 1 91.88 203 GLY A CA 1
ATOM 1658 C C . GLY A 1 203 ? 17.719 15.562 1.259 1 91.88 203 GLY A C 1
ATOM 1659 O O . GLY A 1 203 ? 18.797 15.055 0.971 1 91.88 203 GLY A O 1
ATOM 1660 N N . VAL A 1 204 ? 17.641 16.688 1.97 1 93.31 204 VAL A N 1
ATOM 1661 C CA . VAL A 1 204 ? 18.859 17.312 2.52 1 93.31 204 VAL A CA 1
ATOM 1662 C C . VAL A 1 204 ? 19.375 16.469 3.684 1 93.31 204 VAL A C 1
ATOM 1664 O O . VAL A 1 204 ? 18.672 16.281 4.684 1 93.31 204 VAL A O 1
ATOM 1667 N N . MET A 1 205 ? 20.547 15.992 3.477 1 93.12 205 MET A N 1
ATOM 1668 C CA . MET A 1 205 ? 21.188 15.203 4.527 1 93.12 205 MET A CA 1
ATOM 1669 C C . MET A 1 205 ? 21.656 16.094 5.672 1 93.12 205 MET A C 1
ATOM 1671 O O . MET A 1 205 ? 22.141 17.203 5.438 1 93.12 205 MET A O 1
ATOM 1675 N N . HIS A 1 206 ? 21.5 15.578 6.934 1 95.25 206 HIS A N 1
ATOM 1676 C CA . HIS A 1 206 ? 21.844 16.453 8.047 1 95.25 206 HIS A CA 1
ATOM 1677 C C . HIS A 1 206 ? 22.156 15.648 9.305 1 95.25 206 HIS A C 1
ATOM 1679 O O . HIS A 1 206 ? 21.812 14.461 9.391 1 95.25 206 HIS A O 1
ATOM 1685 N N . ASP A 1 207 ? 22.891 16.344 10.188 1 94.56 207 ASP A N 1
ATOM 1686 C CA . ASP A 1 207 ? 23.125 15.922 11.562 1 94.56 207 ASP A CA 1
ATOM 1687 C C . ASP A 1 207 ? 22.594 16.953 12.555 1 94.56 207 ASP A C 1
ATOM 1689 O O . ASP A 1 207 ? 22.641 18.156 12.289 1 94.56 207 ASP A O 1
ATOM 1693 N N . ALA A 1 208 ? 22.094 16.438 13.578 1 95.12 208 ALA A N 1
ATOM 1694 C CA . ALA A 1 208 ? 21.688 17.297 14.703 1 95.12 208 ALA A CA 1
ATOM 1695 C C . ALA A 1 208 ? 22.25 16.766 16.016 1 95.12 208 ALA A C 1
ATOM 1697 O O . ALA A 1 208 ? 21.922 15.641 16.422 1 95.12 208 ALA A O 1
ATOM 1698 N N . GLN A 1 209 ? 23.047 17.594 16.688 1 94.44 209 GLN A N 1
ATOM 1699 C CA . GLN A 1 209 ? 23.688 17.125 17.922 1 94.44 209 GLN A CA 1
ATOM 1700 C C . GLN A 1 209 ? 23.688 18.219 18.984 1 94.44 209 GLN A C 1
ATOM 1702 O O . GLN A 1 209 ? 23.547 19.406 18.656 1 94.44 209 GLN A O 1
ATOM 1707 N N . THR A 1 210 ? 23.75 17.781 20.141 1 93.81 210 THR A N 1
ATOM 1708 C CA . THR A 1 210 ? 23.906 18.703 21.266 1 93.81 210 THR A CA 1
ATOM 1709 C C . THR A 1 210 ? 25.359 18.75 21.719 1 93.81 210 THR A C 1
ATOM 1711 O O . THR A 1 210 ? 26.047 17.734 21.703 1 93.81 210 THR A O 1
ATOM 1714 N N . ARG A 1 211 ? 25.781 19.922 22.156 1 89.62 211 ARG A N 1
ATOM 1715 C CA . ARG A 1 211 ? 27.109 20.078 22.734 1 89.62 211 ARG A CA 1
ATOM 1716 C C . ARG A 1 211 ? 27.016 20.375 24.234 1 89.62 211 ARG A C 1
ATOM 1718 O O . ARG A 1 211 ? 27.359 19.531 25.062 1 89.62 211 ARG A O 1
ATOM 1725 N N . GLU A 1 212 ? 26.422 21.547 24.484 1 88.56 212 GLU A N 1
ATOM 1726 C CA . GLU A 1 212 ? 26.281 21.891 25.891 1 88.56 212 GLU A CA 1
ATOM 1727 C C . GLU A 1 212 ? 24.812 22.031 26.281 1 88.56 212 GLU A C 1
ATOM 1729 O O . GLU A 1 212 ? 24.047 22.734 25.625 1 88.56 212 GLU A O 1
ATOM 1734 N N . GLY A 1 213 ? 24.531 21.234 27.375 1 89.62 213 GLY A N 1
ATOM 1735 C CA . GLY A 1 213 ? 23.172 21.375 27.906 1 89.62 213 GLY A CA 1
ATOM 1736 C C . GLY A 1 213 ? 22.156 20.578 27.125 1 89.62 213 GLY A C 1
ATOM 1737 O O . GLY A 1 213 ? 22.406 20.172 25.984 1 89.62 213 GLY A O 1
ATOM 1738 N N . GLU A 1 214 ? 20.984 20.328 27.766 1 92.69 214 GLU A N 1
ATOM 1739 C CA . GLU A 1 214 ? 19.875 19.656 27.109 1 92.69 214 GLU A CA 1
ATOM 1740 C C . GLU A 1 214 ? 19.156 20.578 26.141 1 92.69 214 GLU A C 1
ATOM 1742 O O . GLU A 1 214 ? 19.203 21.797 26.281 1 92.69 214 GLU A O 1
ATOM 1747 N N . THR A 1 215 ? 18.562 20.016 25.203 1 95.62 215 THR A N 1
ATOM 1748 C CA . THR A 1 215 ? 17.859 20.797 24.172 1 95.62 215 THR A CA 1
ATOM 1749 C C . THR A 1 215 ? 16.469 20.219 23.938 1 95.62 215 THR A C 1
ATOM 1751 O O . THR A 1 215 ? 16.203 19.062 24.219 1 95.62 215 THR A O 1
ATOM 1754 N N . LEU A 1 216 ? 15.562 21.094 23.594 1 96.56 216 LEU A N 1
ATOM 1755 C CA . LEU A 1 216 ? 14.203 20.75 23.188 1 96.56 216 LEU A CA 1
ATOM 1756 C C . LEU A 1 216 ? 13.828 21.438 21.875 1 96.56 216 LEU A C 1
ATOM 1758 O O . LEU A 1 216 ? 14 22.656 21.75 1 96.56 216 LEU A O 1
ATOM 1762 N N . HIS A 1 217 ? 13.414 20.656 20.922 1 97.44 217 HIS A N 1
ATOM 1763 C CA . HIS A 1 217 ? 12.922 21.281 19.703 1 97.44 217 HIS A CA 1
ATOM 1764 C C . HIS A 1 217 ? 11.734 20.516 19.125 1 97.44 217 HIS A C 1
ATOM 1766 O O . HIS A 1 217 ? 11.531 19.344 19.453 1 97.44 217 HIS A O 1
ATOM 1772 N N . ILE A 1 218 ? 10.922 21.203 18.297 1 97.44 218 ILE A N 1
ATOM 1773 C CA . ILE A 1 218 ? 9.789 20.656 17.578 1 97.44 218 ILE A CA 1
ATOM 1774 C C . ILE A 1 218 ? 10.156 20.5 16.094 1 97.44 218 ILE A C 1
ATOM 1776 O O . ILE A 1 218 ? 10.789 21.375 15.508 1 97.44 218 ILE A O 1
ATOM 1780 N N . THR A 1 219 ? 9.852 19.344 15.531 1 97.81 219 THR A N 1
ATOM 1781 C CA . THR A 1 219 ? 9.953 19.156 14.094 1 97.81 219 THR A CA 1
ATOM 1782 C C . THR A 1 219 ? 8.562 18.984 13.477 1 97.81 219 THR A C 1
ATOM 1784 O O . THR A 1 219 ? 7.852 18.031 13.789 1 97.81 219 THR A O 1
ATOM 1787 N N . LEU A 1 220 ? 8.203 19.953 12.672 1 97 220 LEU A N 1
ATOM 1788 C CA . LEU A 1 220 ? 6.988 19.859 11.875 1 97 220 LEU A CA 1
ATOM 1789 C C . LEU A 1 220 ? 7.285 19.266 10.5 1 97 220 LEU A C 1
ATOM 1791 O O . LEU A 1 220 ? 7.988 19.875 9.695 1 97 220 LEU A O 1
ATOM 1795 N N . GLY A 1 221 ? 6.777 18.078 10.289 1 96.38 221 GLY A N 1
ATOM 1796 C CA . GLY A 1 221 ? 6.961 17.438 9 1 96.38 221 GLY A CA 1
ATOM 1797 C C . GLY A 1 221 ? 5.801 17.641 8.055 1 96.38 221 GLY A C 1
ATOM 1798 O O . GLY A 1 221 ? 4.648 17.391 8.406 1 96.38 221 GLY A O 1
ATOM 1799 N N . ALA A 1 222 ? 6.09 18.188 6.863 1 95.69 222 ALA A N 1
ATOM 1800 C CA . ALA A 1 222 ? 5.082 18.375 5.824 1 95.69 222 ALA A CA 1
ATOM 1801 C C . ALA A 1 222 ? 4.961 17.141 4.938 1 95.69 222 ALA A C 1
ATOM 1803 O O . ALA A 1 222 ? 5.883 16.828 4.18 1 95.69 222 ALA A O 1
ATOM 1804 N N . LEU A 1 223 ? 3.875 16.5 5.031 1 94.06 223 LEU A N 1
ATOM 1805 C CA . LEU A 1 223 ? 3.623 15.312 4.227 1 94.06 223 LEU A CA 1
ATOM 1806 C C . LEU A 1 223 ? 2.826 15.664 2.975 1 94.06 223 LEU A C 1
ATOM 1808 O O . LEU A 1 223 ? 1.642 15.336 2.873 1 94.06 223 LEU A O 1
ATOM 1812 N N . ALA A 1 224 ? 3.516 16.219 2.043 1 93.12 224 ALA A N 1
ATOM 1813 C CA . ALA A 1 224 ? 2.867 16.797 0.866 1 93.12 224 ALA A CA 1
ATOM 1814 C C . ALA A 1 224 ? 2.496 15.703 -0.139 1 93.12 224 ALA A C 1
ATOM 1816 O O . ALA A 1 224 ? 3.168 14.672 -0.22 1 93.12 224 ALA A O 1
ATOM 1817 N N . THR A 1 225 ? 1.427 15.906 -0.869 1 95.06 225 THR A N 1
ATOM 1818 C CA . THR A 1 225 ? 1.032 15.078 -2.002 1 95.06 225 THR A CA 1
ATOM 1819 C C . THR A 1 225 ? 1.786 15.492 -3.262 1 95.06 225 THR A C 1
ATOM 1821 O O . THR A 1 225 ? 1.858 16.672 -3.588 1 95.06 225 THR A O 1
ATOM 1824 N N . SER A 1 226 ? 2.34 14.586 -3.938 1 95.12 226 SER A N 1
ATOM 1825 C CA . SER A 1 226 ? 3.15 14.883 -5.113 1 95.12 226 SER A CA 1
ATOM 1826 C C . SER A 1 226 ? 2.318 14.828 -6.391 1 95.12 226 SER A C 1
ATOM 1828 O O . SER A 1 226 ? 1.219 14.266 -6.395 1 95.12 226 SER A O 1
ATOM 1830 N N . TRP A 1 227 ? 2.855 15.391 -7.461 1 96.38 227 TRP A N 1
ATOM 1831 C CA . TRP A 1 227 ? 2.234 15.297 -8.781 1 96.38 227 TRP A CA 1
ATOM 1832 C C . TRP A 1 227 ? 2.17 13.852 -9.258 1 96.38 227 TRP A C 1
ATOM 1834 O O . TRP A 1 227 ? 1.232 13.469 -9.961 1 96.38 227 TRP A O 1
ATOM 1844 N N . THR A 1 228 ? 3.145 13.047 -8.844 1 94.94 228 THR A N 1
ATOM 1845 C CA . THR A 1 228 ? 3.111 11.625 -9.18 1 94.94 228 THR A CA 1
ATOM 1846 C C . THR A 1 228 ? 1.862 10.961 -8.602 1 94.94 228 THR A C 1
ATOM 1848 O O . THR A 1 228 ? 1.167 10.227 -9.297 1 94.94 228 THR A O 1
ATOM 1851 N N . GLU A 1 229 ? 1.631 11.242 -7.352 1 95.06 229 GLU A N 1
ATOM 1852 C CA . GLU A 1 229 ? 0.452 10.664 -6.715 1 95.06 229 GLU A CA 1
ATOM 1853 C C . GLU A 1 229 ? -0.827 11.086 -7.43 1 95.06 229 GLU A C 1
ATOM 1855 O O . GLU A 1 229 ? -1.726 10.266 -7.641 1 95.06 229 GLU A O 1
ATOM 1860 N N . LEU A 1 230 ? -0.914 12.375 -7.789 1 96.62 230 LEU A N 1
ATOM 1861 C CA . LEU A 1 230 ? -2.086 12.875 -8.5 1 96.62 230 LEU A CA 1
ATOM 1862 C C . LEU A 1 230 ? -2.232 12.188 -9.852 1 96.62 230 LEU A C 1
ATOM 1864 O O . LEU A 1 230 ? -3.334 11.781 -10.234 1 96.62 230 LEU A O 1
ATOM 1868 N N . LEU A 1 231 ? -1.108 12.078 -10.555 1 95.06 231 LEU A N 1
ATOM 1869 C CA . LEU A 1 231 ? -1.115 11.453 -11.867 1 95.06 231 LEU A CA 1
ATOM 1870 C C . LEU A 1 231 ? -1.571 10 -11.773 1 95.06 231 LEU A C 1
ATOM 1872 O O . LEU A 1 231 ? -2.412 9.555 -12.555 1 95.06 231 LEU A O 1
ATOM 1876 N N . LEU A 1 232 ? -1.052 9.273 -10.836 1 94.38 232 LEU A N 1
ATOM 1877 C CA . LEU A 1 232 ? -1.406 7.871 -10.664 1 94.38 232 LEU A CA 1
ATOM 1878 C C . LEU A 1 232 ? -2.883 7.723 -10.312 1 94.38 232 LEU A C 1
ATOM 1880 O O . LEU A 1 232 ? -3.561 6.832 -10.82 1 94.38 232 LEU A O 1
ATOM 1884 N N . GLU A 1 233 ? -3.373 8.625 -9.461 1 94.75 233 GLU A N 1
ATOM 1885 C CA . GLU A 1 233 ? -4.793 8.641 -9.117 1 94.75 233 GLU A CA 1
ATOM 1886 C C . GLU A 1 233 ? -5.652 8.898 -10.359 1 94.75 233 GLU A C 1
ATOM 1888 O O . GLU A 1 233 ? -6.68 8.242 -10.555 1 94.75 233 GLU A O 1
ATOM 1893 N N . ALA A 1 234 ? -5.238 9.797 -11.18 1 94.75 234 ALA A N 1
ATOM 1894 C CA . ALA A 1 234 ? -5.984 10.133 -12.391 1 94.75 234 ALA A CA 1
ATOM 1895 C C . ALA A 1 234 ? -6.043 8.938 -13.344 1 94.75 234 ALA A C 1
ATOM 1897 O O . ALA A 1 234 ? -7.098 8.641 -13.906 1 94.75 234 ALA A O 1
ATOM 1898 N N . VAL A 1 235 ? -4.918 8.273 -13.477 1 92.31 235 VAL A N 1
ATOM 1899 C CA . VAL A 1 235 ? -4.848 7.102 -14.344 1 92.31 235 VAL A CA 1
ATOM 1900 C C . VAL A 1 235 ? -5.723 5.984 -13.789 1 92.31 235 VAL A C 1
ATOM 1902 O O . VAL A 1 235 ? -6.477 5.348 -14.523 1 92.31 235 VAL A O 1
ATOM 1905 N N . ALA A 1 236 ? -5.621 5.75 -12.5 1 91.56 236 ALA A N 1
ATOM 1906 C CA . ALA A 1 236 ? -6.418 4.719 -11.844 1 91.56 236 ALA A CA 1
ATOM 1907 C C . ALA A 1 236 ? -7.91 4.969 -12.039 1 91.56 236 ALA A C 1
ATOM 1909 O O . ALA A 1 236 ? -8.68 4.031 -12.25 1 91.56 236 ALA A O 1
ATOM 1910 N N . LYS A 1 237 ? -8.352 6.188 -12.016 1 92.44 237 LYS A N 1
ATOM 1911 C CA . LYS A 1 237 ? -9.758 6.531 -12.195 1 92.44 237 LYS A CA 1
ATOM 1912 C C . LYS A 1 237 ? -10.242 6.18 -13.594 1 92.44 237 LYS A C 1
ATOM 1914 O O . LYS A 1 237 ? -11.375 5.727 -13.773 1 92.44 237 LYS A O 1
ATOM 1919 N N . VAL A 1 238 ? -9.391 6.387 -14.586 1 93.56 238 VAL A N 1
ATOM 1920 C CA . VAL A 1 238 ? -9.742 5.996 -15.953 1 93.56 238 VAL A CA 1
ATOM 1921 C C . VAL A 1 238 ? -9.922 4.48 -16.016 1 93.56 238 VAL A C 1
ATOM 1923 O O . VAL A 1 238 ? -10.883 3.99 -16.625 1 93.56 238 VAL A O 1
ATOM 1926 N N . ALA A 1 239 ? -9.023 3.75 -15.352 1 89.06 239 ALA A N 1
ATOM 1927 C CA . ALA A 1 239 ? -9.023 2.289 -15.391 1 89.06 239 ALA A CA 1
ATOM 1928 C C . ALA A 1 239 ? -10.297 1.722 -14.766 1 89.06 239 ALA A C 1
ATOM 1930 O O . ALA A 1 239 ? -10.789 0.676 -15.188 1 89.06 239 ALA A O 1
ATOM 1931 N N . LEU A 1 240 ? -10.844 2.383 -13.766 1 85.5 240 LEU A N 1
ATOM 1932 C CA . LEU A 1 240 ? -12.055 1.937 -13.078 1 85.5 240 LEU A CA 1
ATOM 1933 C C . LEU A 1 240 ? -13.234 1.869 -14.039 1 85.5 240 LEU A C 1
ATOM 1935 O O . LEU A 1 240 ? -14.109 1.015 -13.891 1 85.5 240 LEU A O 1
ATOM 1939 N N . GLY A 1 241 ? -13.219 2.717 -15.047 1 86.88 241 GLY A N 1
ATOM 1940 C CA . GLY A 1 241 ? -14.367 2.787 -15.938 1 86.88 241 GLY A CA 1
ATOM 1941 C C . GLY A 1 241 ? -14.188 1.988 -17.219 1 86.88 241 GLY A C 1
ATOM 1942 O O . GLY A 1 241 ? -15.07 1.975 -18.078 1 86.88 241 GLY A O 1
ATOM 1943 N N . ASP A 1 242 ? -13.094 1.325 -17.391 1 91.81 242 ASP A N 1
ATOM 1944 C CA . ASP A 1 242 ? -12.758 0.607 -18.625 1 91.81 242 ASP A CA 1
ATOM 1945 C C . ASP A 1 242 ? -12.109 -0.741 -18.297 1 91.81 242 ASP A C 1
ATOM 1947 O O . ASP A 1 242 ? -10.953 -0.797 -17.875 1 91.81 242 ASP A O 1
ATOM 1951 N N . ALA A 1 243 ? -12.797 -1.867 -18.562 1 90.75 243 ALA A N 1
ATOM 1952 C CA . ALA A 1 243 ? -12.398 -3.221 -18.188 1 90.75 243 ALA A CA 1
ATOM 1953 C C . ALA A 1 243 ? -11.102 -3.623 -18.891 1 90.75 243 ALA A C 1
ATOM 1955 O O . ALA A 1 243 ? -10.375 -4.492 -18.406 1 90.75 243 ALA A O 1
ATOM 1956 N N . ASP A 1 244 ? -10.781 -3.004 -20.062 1 93.88 244 ASP A N 1
ATOM 1957 C CA . ASP A 1 244 ? -9.555 -3.338 -20.781 1 93.88 244 ASP A CA 1
ATOM 1958 C C . ASP A 1 244 ? -8.32 -3.082 -19.922 1 93.88 244 ASP A C 1
ATOM 1960 O O . ASP A 1 244 ? -7.324 -3.801 -20.031 1 93.88 244 ASP A O 1
ATOM 1964 N N . PHE A 1 245 ? -8.438 -2.035 -19.062 1 94.81 245 PHE A N 1
ATOM 1965 C CA . PHE A 1 245 ? -7.324 -1.706 -18.188 1 94.81 245 PHE A CA 1
ATOM 1966 C C . PHE A 1 245 ? -7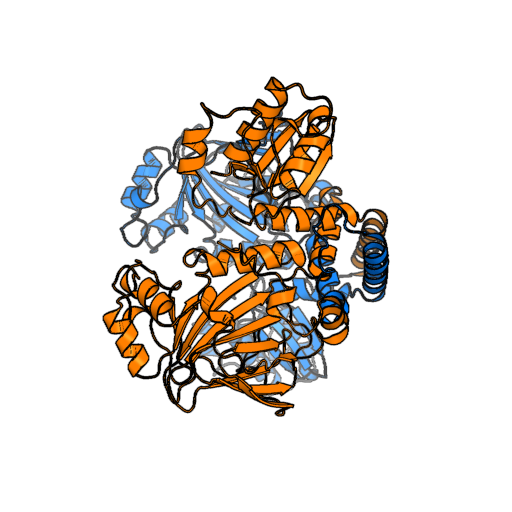.152 -2.768 -17.109 1 94.81 245 PHE A C 1
ATOM 1968 O O . PHE A 1 245 ? -6.051 -2.957 -16.578 1 94.81 245 PHE A O 1
ATOM 1975 N N . ARG A 1 246 ? -8.219 -3.488 -16.766 1 93.12 246 ARG A N 1
ATOM 1976 C CA . ARG A 1 246 ? -8.211 -4.422 -15.641 1 93.12 246 ARG A CA 1
ATOM 1977 C C . ARG A 1 246 ? -7.906 -5.84 -16.109 1 93.12 246 ARG A C 1
ATOM 1979 O O . ARG A 1 246 ? -7.707 -6.738 -15.289 1 93.12 246 ARG A O 1
ATOM 1986 N N . ARG A 1 247 ? -7.836 -6.02 -17.375 1 94.62 247 ARG A N 1
ATOM 1987 C CA . ARG A 1 247 ? -7.473 -7.328 -17.906 1 94.62 247 ARG A CA 1
ATOM 1988 C C . ARG A 1 247 ? -6.051 -7.707 -17.5 1 94.62 247 ARG A C 1
ATOM 1990 O O . ARG A 1 247 ? -5.215 -6.832 -17.266 1 94.62 247 ARG A O 1
ATOM 1997 N N . SER A 1 248 ? -5.844 -8.984 -17.422 1 95.19 248 SER A N 1
ATOM 1998 C CA . SER A 1 248 ? -4.516 -9.5 -17.109 1 95.19 248 SER A CA 1
ATOM 1999 C C . SER A 1 248 ? -3.547 -9.289 -18.266 1 95.19 248 SER A C 1
ATOM 2001 O O . SER A 1 248 ? -3.965 -9.188 -19.422 1 95.19 248 SER A O 1
ATOM 2003 N N . LEU A 1 249 ? -2.287 -9.148 -17.938 1 96.44 249 LEU A N 1
ATOM 2004 C CA . LEU A 1 249 ? -1.261 -9.203 -18.969 1 96.44 249 LEU A CA 1
ATOM 2005 C C . LEU A 1 249 ? -1.346 -10.516 -19.734 1 96.44 249 LEU A C 1
ATOM 2007 O O . LEU A 1 249 ? -1.913 -11.492 -19.25 1 96.44 249 LEU A O 1
ATOM 2011 N N . PRO A 1 250 ? -0.837 -10.484 -20.969 1 94.81 250 PRO A N 1
ATOM 2012 C CA . PRO A 1 250 ? -0.969 -11.68 -21.797 1 94.81 250 PRO A CA 1
ATOM 2013 C C . PRO A 1 250 ? -0.32 -12.914 -21.172 1 94.81 250 PRO A C 1
ATOM 2015 O O . PRO A 1 250 ? 0.713 -12.797 -20.5 1 94.81 250 PRO A O 1
ATOM 2018 N N . VAL A 1 251 ? -0.931 -14.047 -21.453 1 93.38 251 VAL A N 1
ATOM 2019 C CA . VAL A 1 251 ? -0.432 -15.336 -20.969 1 93.38 251 VAL A CA 1
ATOM 2020 C C . VAL A 1 251 ? 1.006 -15.539 -21.438 1 93.38 251 VAL A C 1
ATOM 2022 O O . VAL A 1 251 ? 1.318 -15.312 -22.609 1 93.38 251 VAL A O 1
ATOM 2025 N N . GLY A 1 252 ? 1.923 -15.867 -20.516 1 92.06 252 GLY A N 1
ATOM 2026 C CA . GLY A 1 252 ? 3.303 -16.172 -20.844 1 92.06 252 GLY A CA 1
ATOM 2027 C C . GLY A 1 252 ? 4.18 -14.945 -20.969 1 92.06 252 GLY A C 1
ATOM 2028 O O . GLY A 1 252 ? 5.301 -15.023 -21.484 1 92.06 252 GLY A O 1
ATOM 2029 N N . TYR A 1 253 ? 3.711 -13.781 -20.531 1 93.88 253 TYR A N 1
ATOM 2030 C CA . TYR A 1 253 ? 4.414 -12.523 -20.766 1 93.88 253 TYR A CA 1
ATOM 2031 C C . TYR A 1 253 ? 5.797 -12.547 -20.125 1 93.88 253 TYR A C 1
ATOM 2033 O O . TYR A 1 253 ? 6.695 -11.812 -20.547 1 93.88 253 TYR A O 1
ATOM 2041 N N . ALA A 1 254 ? 6.051 -13.391 -19.125 1 90.62 254 ALA A N 1
ATOM 2042 C CA . ALA A 1 254 ? 7.32 -13.383 -18.406 1 90.62 254 ALA A CA 1
ATOM 2043 C C . ALA A 1 254 ? 8.328 -14.32 -19.062 1 90.62 254 ALA A C 1
ATOM 2045 O O . ALA A 1 254 ? 9.484 -14.391 -18.641 1 90.62 254 ALA A O 1
ATOM 2046 N N . GLN A 1 255 ? 7.91 -15.047 -20.031 1 86 255 GLN A N 1
ATOM 2047 C CA . GLN A 1 255 ? 8.82 -15.953 -20.719 1 86 255 GLN A CA 1
ATOM 2048 C C . GLN A 1 255 ? 9.812 -15.18 -21.578 1 86 255 GLN A C 1
ATOM 2050 O O . GLN A 1 255 ? 9.469 -14.148 -22.156 1 86 255 GLN A O 1
ATOM 2055 N N . THR A 1 256 ? 11.008 -15.641 -21.656 1 80.56 256 THR A N 1
ATOM 2056 C CA . THR A 1 256 ? 12.109 -14.961 -22.328 1 80.56 256 THR A CA 1
ATOM 2057 C C . THR A 1 256 ? 11.789 -14.742 -23.812 1 80.56 256 THR A C 1
ATOM 2059 O O . THR A 1 256 ? 12.102 -13.695 -24.375 1 80.56 256 THR A O 1
ATOM 2062 N N . GLU A 1 257 ? 11.086 -15.719 -24.5 1 82.5 257 GLU A N 1
ATOM 2063 C CA . GLU A 1 257 ? 10.844 -15.617 -25.938 1 82.5 257 GLU A CA 1
ATOM 2064 C C . GLU A 1 257 ? 9.461 -15.047 -26.234 1 82.5 257 GLU A C 1
ATOM 2066 O O . GLU A 1 257 ? 8.977 -15.117 -27.359 1 82.5 257 GLU A O 1
ATOM 2071 N N . PHE A 1 258 ? 8.883 -14.398 -25.266 1 90.5 258 PHE A N 1
ATOM 2072 C CA . PHE A 1 258 ? 7.555 -13.82 -25.453 1 90.5 258 PHE A CA 1
ATOM 2073 C C . PHE A 1 258 ? 7.609 -12.641 -26.406 1 90.5 258 PHE A C 1
ATOM 2075 O O . PHE A 1 258 ? 8.438 -11.742 -26.25 1 90.5 258 PHE A O 1
ATOM 2082 N N . ASP A 1 259 ? 6.746 -12.703 -27.469 1 93.94 259 ASP A N 1
ATOM 2083 C CA . ASP A 1 259 ? 6.648 -11.602 -28.422 1 93.94 259 ASP A CA 1
ATOM 2084 C C . ASP A 1 259 ? 5.836 -10.445 -27.844 1 93.94 259 ASP A C 1
ATOM 2086 O O . ASP A 1 259 ? 4.629 -10.57 -27.641 1 93.94 259 ASP A O 1
ATOM 2090 N N . ARG A 1 260 ? 6.426 -9.297 -27.703 1 95.88 260 ARG A N 1
ATOM 2091 C CA . ARG A 1 260 ? 5.816 -8.172 -27 1 95.88 260 ARG A CA 1
ATOM 2092 C C . ARG A 1 260 ? 5.152 -7.211 -27.984 1 95.88 260 ARG A C 1
ATOM 2094 O O . ARG A 1 260 ? 4.59 -6.191 -27.562 1 95.88 260 ARG A O 1
ATOM 2101 N N . ALA A 1 261 ? 5.207 -7.484 -29.266 1 96.44 261 ALA A N 1
ATOM 2102 C CA . ALA A 1 261 ? 4.754 -6.531 -30.281 1 96.44 261 ALA A CA 1
ATOM 2103 C C . ALA A 1 261 ? 3.287 -6.168 -30.062 1 96.44 261 ALA A C 1
ATOM 2105 O O . ALA A 1 261 ? 2.938 -4.988 -29.984 1 96.44 261 ALA A O 1
ATOM 2106 N N . ARG A 1 262 ? 2.424 -7.18 -29.953 1 96.12 262 ARG A N 1
ATOM 2107 C CA . ARG A 1 262 ? 0.995 -6.938 -29.766 1 96.12 262 ARG A CA 1
ATOM 2108 C C . ARG A 1 262 ? 0.718 -6.262 -28.438 1 96.12 262 ARG A C 1
ATOM 2110 O O . ARG A 1 262 ? -0.17 -5.414 -28.328 1 96.12 262 ARG A O 1
ATOM 2117 N N . SER A 1 263 ? 1.471 -6.672 -27.422 1 97.38 263 SER A N 1
ATOM 2118 C CA . SER A 1 263 ? 1.322 -6.078 -26.094 1 97.38 263 SER A CA 1
ATOM 2119 C C . SER A 1 263 ? 1.71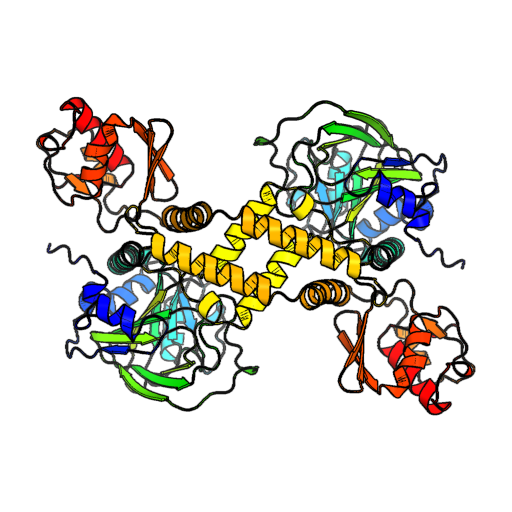1 -4.602 -26.094 1 97.38 263 SER A C 1
ATOM 2121 O O . SER A 1 263 ? 1.047 -3.775 -25.469 1 97.38 263 SER A O 1
ATOM 2123 N N . ARG A 1 264 ? 2.736 -4.281 -26.828 1 97.12 264 ARG A N 1
ATOM 2124 C CA . ARG A 1 264 ? 3.186 -2.898 -26.953 1 97.12 264 ARG A CA 1
ATOM 2125 C C . ARG A 1 264 ? 2.119 -2.031 -27.609 1 97.12 264 ARG A C 1
ATOM 2127 O O . ARG A 1 264 ? 1.844 -0.92 -27.156 1 97.12 264 ARG A O 1
ATOM 2134 N N . GLU A 1 265 ? 1.522 -2.566 -28.656 1 97.19 265 GLU A N 1
ATOM 2135 C CA . GLU A 1 265 ? 0.455 -1.849 -29.344 1 97.19 265 GLU A CA 1
ATOM 2136 C C . GLU A 1 265 ? -0.743 -1.622 -28.422 1 97.19 265 GLU A C 1
ATOM 2138 O O . GLU A 1 265 ? -1.317 -0.532 -28.406 1 97.19 265 GLU A O 1
ATOM 2143 N N . PHE A 1 266 ? -1.116 -2.643 -27.734 1 97.31 266 PHE A N 1
ATOM 2144 C CA . PHE A 1 266 ? -2.24 -2.527 -26.812 1 97.31 266 PHE A CA 1
ATOM 2145 C C . PHE A 1 266 ? -1.943 -1.507 -25.719 1 97.31 266 PHE A C 1
ATOM 2147 O O . PHE A 1 266 ? -2.787 -0.665 -25.406 1 97.31 266 PHE A O 1
ATOM 2154 N N . PHE A 1 267 ? -0.748 -1.521 -25.203 1 97.06 267 PHE A N 1
ATOM 2155 C CA . PHE A 1 267 ? -0.312 -0.567 -24.188 1 97.06 267 PHE A CA 1
ATOM 2156 C C . PHE A 1 267 ? -0.431 0.862 -24.703 1 97.06 267 PHE A C 1
ATOM 2158 O O . PHE A 1 267 ? -0.954 1.737 -24.016 1 97.06 267 PHE A O 1
ATOM 2165 N N . GLN A 1 268 ? 0.012 1.062 -25.906 1 96.69 268 GLN A N 1
ATOM 2166 C CA . GLN A 1 268 ? -0.061 2.389 -26.5 1 96.69 268 GLN A CA 1
ATOM 2167 C C . GLN A 1 268 ? -1.51 2.842 -26.672 1 96.69 268 GLN A C 1
ATOM 2169 O O . GLN A 1 268 ? -1.823 4.02 -26.469 1 96.69 268 GLN A O 1
ATOM 2174 N N . SER A 1 269 ? -2.34 1.896 -27 1 97.38 269 SER A N 1
ATOM 2175 C CA . SER A 1 269 ? -3.756 2.232 -27.125 1 97.38 269 SER A CA 1
ATOM 2176 C C . SER A 1 269 ? -4.34 2.637 -25.766 1 97.38 269 SER A C 1
ATOM 2178 O O . SER A 1 269 ? -5.18 3.537 -25.703 1 97.38 269 SER A O 1
ATOM 2180 N N . LEU A 1 270 ? -3.963 1.969 -24.719 1 96.88 270 LEU A N 1
ATOM 2181 C CA . LEU A 1 270 ? -4.418 2.305 -23.375 1 96.88 270 LEU A CA 1
ATOM 2182 C C . LEU A 1 270 ? -3.91 3.68 -22.953 1 96.88 270 LEU A C 1
ATOM 2184 O O . LEU A 1 270 ? -4.656 4.477 -22.375 1 96.88 270 LEU A O 1
ATOM 2188 N N . MET A 1 271 ? -2.648 3.975 -23.297 1 95.69 271 MET A N 1
ATOM 2189 C CA . MET A 1 271 ? -2.066 5.273 -22.969 1 95.69 271 MET A CA 1
ATOM 2190 C C . MET A 1 271 ? -2.836 6.398 -23.656 1 95.69 271 MET A C 1
ATOM 2192 O O . MET A 1 271 ? -3.064 7.453 -23.062 1 95.69 271 MET A O 1
ATOM 2196 N N . LYS A 1 272 ? -3.195 6.152 -24.891 1 95.56 272 LYS A N 1
ATOM 2197 C CA . LYS A 1 272 ? -3.98 7.137 -25.625 1 95.56 272 LYS A CA 1
ATOM 2198 C C . LYS A 1 272 ? -5.332 7.371 -24.953 1 95.56 272 LYS A C 1
ATOM 2200 O O . LYS A 1 272 ? -5.773 8.516 -24.812 1 95.56 272 LYS A O 1
ATOM 2205 N N . ARG A 1 273 ? -5.984 6.332 -24.516 1 95.94 273 ARG A N 1
ATOM 2206 C CA . ARG A 1 273 ? -7.273 6.449 -23.828 1 95.94 273 ARG A CA 1
ATOM 2207 C C . ARG A 1 273 ? -7.133 7.199 -22.516 1 95.94 273 ARG A C 1
ATOM 2209 O O . ARG A 1 273 ? -8.016 7.984 -22.141 1 95.94 273 ARG A O 1
ATOM 2216 N N . VAL A 1 274 ? -6.055 6.922 -21.781 1 95.62 274 VAL A N 1
ATOM 2217 C CA . VAL A 1 274 ? -5.797 7.648 -20.547 1 95.62 274 VAL A CA 1
ATOM 2218 C C . VAL A 1 274 ? -5.684 9.141 -20.844 1 95.62 274 VAL A C 1
ATOM 2220 O O . VAL A 1 274 ? -6.328 9.961 -20.172 1 95.62 274 VAL A O 1
ATOM 2223 N N . ALA A 1 275 ? -4.922 9.516 -21.859 1 93.62 275 ALA A N 1
ATOM 2224 C CA . ALA A 1 275 ? -4.719 10.922 -22.219 1 93.62 275 ALA A CA 1
ATOM 2225 C C . ALA A 1 275 ? -6.043 11.602 -22.547 1 93.62 275 ALA A C 1
ATOM 2227 O O . ALA A 1 275 ? -6.246 12.773 -22.234 1 93.62 275 ALA A O 1
ATOM 2228 N N . GLU A 1 276 ? -6.93 10.828 -23.094 1 94.56 276 GLU A N 1
ATOM 2229 C CA . GLU A 1 276 ? -8.203 11.375 -23.547 1 94.56 276 GLU A CA 1
ATOM 2230 C C . GLU A 1 276 ? -9.203 11.492 -22.391 1 94.56 276 GLU A C 1
ATOM 2232 O O . GLU A 1 276 ? -10.062 12.367 -22.406 1 94.56 276 GLU A O 1
ATOM 2237 N N . ARG A 1 277 ? -9.031 10.617 -21.453 1 95.44 277 ARG A N 1
ATOM 2238 C CA . ARG A 1 277 ? -10.133 10.477 -20.5 1 95.44 277 ARG A CA 1
ATOM 2239 C C . ARG A 1 277 ? -9.727 10.953 -19.109 1 95.44 277 ARG A C 1
ATOM 2241 O O . ARG A 1 277 ? -10.57 11.07 -18.219 1 95.44 277 ARG A O 1
ATOM 2248 N N . VAL A 1 278 ? -8.477 11.227 -18.938 1 94.81 278 VAL A N 1
ATOM 2249 C CA . VAL A 1 278 ? -8 11.609 -17.609 1 94.81 278 VAL A CA 1
ATOM 2250 C C . VAL A 1 278 ? -8.758 12.852 -17.141 1 94.81 278 VAL A C 1
ATOM 2252 O O . VAL A 1 278 ? -9.008 13.773 -17.922 1 94.81 278 VAL A O 1
ATOM 2255 N N . ASP A 1 279 ? -9.211 12.828 -15.914 1 95.31 279 ASP A N 1
ATOM 2256 C CA . ASP A 1 279 ? -9.938 13.922 -15.273 1 95.31 279 ASP A CA 1
ATOM 2257 C C . ASP A 1 279 ? -9.102 14.547 -14.148 1 95.31 279 ASP A C 1
ATOM 2259 O O . ASP A 1 279 ? -9.164 14.102 -13.008 1 95.31 279 ASP A O 1
ATOM 2263 N N . PHE A 1 280 ? -8.414 15.617 -14.477 1 96.31 280 PHE A N 1
ATOM 2264 C CA . PHE A 1 280 ? -7.527 16.312 -13.547 1 96.31 280 PHE A CA 1
ATOM 2265 C C . PHE A 1 280 ? -8.305 16.812 -12.336 1 96.31 280 PHE A C 1
ATOM 2267 O O . PHE A 1 280 ? -7.867 16.656 -11.195 1 96.31 280 PHE A O 1
ATOM 2274 N N . ASP A 1 281 ? -9.43 17.375 -12.578 1 95 281 ASP A N 1
ATOM 2275 C CA . ASP A 1 281 ? -10.219 17.984 -11.508 1 95 281 ASP A CA 1
ATOM 2276 C C . ASP A 1 281 ? -10.711 16.938 -10.523 1 95 281 ASP A C 1
ATOM 2278 O O . ASP A 1 281 ? -10.688 17.156 -9.312 1 95 281 ASP A O 1
ATOM 2282 N N . ALA A 1 282 ? -11.102 15.805 -11.055 1 94.19 282 ALA A N 1
ATOM 2283 C CA . ALA A 1 282 ? -11.555 14.727 -10.188 1 94.19 282 ALA A CA 1
ATOM 2284 C C . ALA A 1 282 ? -10.414 14.211 -9.312 1 94.19 282 ALA A C 1
ATOM 2286 O O . ALA A 1 282 ? -10.617 13.898 -8.141 1 94.19 282 ALA A O 1
ATOM 2287 N N . ALA A 1 283 ? -9.242 14.078 -9.906 1 95.88 283 ALA A N 1
ATOM 2288 C CA . ALA A 1 283 ? -8.086 13.625 -9.141 1 95.88 283 ALA A CA 1
ATOM 2289 C C . ALA A 1 283 ? -7.719 14.625 -8.055 1 95.88 283 ALA A C 1
ATOM 2291 O O . ALA A 1 283 ? -7.422 14.242 -6.918 1 95.88 283 ALA A O 1
ATOM 2292 N N . MET A 1 284 ? -7.738 15.93 -8.383 1 95 284 MET A N 1
ATOM 2293 C CA . MET A 1 284 ? -7.465 16.984 -7.41 1 95 284 MET A CA 1
ATOM 2294 C C . MET A 1 284 ? -8.484 16.953 -6.273 1 95 284 MET A C 1
ATOM 2296 O O . MET A 1 284 ? -8.117 17.078 -5.105 1 95 284 MET A O 1
ATOM 2300 N N . ASP A 1 285 ? -9.734 16.75 -6.609 1 92.62 285 ASP A N 1
ATOM 2301 C CA . ASP A 1 285 ? -10.789 16.672 -5.609 1 92.62 285 ASP A CA 1
ATOM 2302 C C . ASP A 1 285 ? -10.562 15.5 -4.664 1 92.62 285 ASP A C 1
ATOM 2304 O O . ASP A 1 285 ? -10.82 15.602 -3.461 1 92.62 285 ASP A O 1
ATOM 2308 N N . HIS A 1 286 ? -10.125 14.438 -5.25 1 93.12 286 HIS A N 1
ATOM 2309 C CA . HIS A 1 286 ? -9.852 13.266 -4.434 1 93.12 286 HIS A CA 1
ATOM 2310 C C . HIS A 1 286 ? -8.867 13.586 -3.312 1 93.12 286 HIS A C 1
ATOM 2312 O O . HIS A 1 286 ? -9.117 13.266 -2.148 1 93.12 286 HIS A O 1
ATOM 2318 N N . PHE A 1 287 ? -7.785 14.203 -3.635 1 94.25 287 PHE A N 1
ATOM 2319 C CA . PHE A 1 287 ? -6.758 14.484 -2.639 1 94.25 287 PHE A CA 1
ATOM 2320 C C . PHE A 1 287 ? -7.207 15.602 -1.701 1 94.25 287 PHE A C 1
ATOM 2322 O O . PHE A 1 287 ? -6.863 15.602 -0.517 1 94.25 287 PHE A O 1
ATOM 2329 N N . ALA A 1 288 ? -7.934 16.562 -2.227 1 92.56 288 ALA A N 1
ATOM 2330 C CA . ALA A 1 288 ? -8.492 17.594 -1.366 1 92.56 288 ALA A CA 1
ATOM 2331 C C . ALA A 1 288 ? -9.445 17 -0.337 1 92.56 288 ALA A C 1
ATOM 2333 O O . ALA A 1 288 ? -9.375 17.312 0.851 1 92.56 288 ALA A O 1
ATOM 2334 N N . ASP A 1 289 ? -10.281 16.109 -0.78 1 89.62 289 ASP A N 1
ATOM 2335 C CA . ASP A 1 289 ? -11.234 15.453 0.104 1 89.62 289 ASP A CA 1
ATOM 2336 C C . ASP A 1 289 ? -10.508 14.578 1.127 1 89.62 289 ASP A C 1
ATOM 2338 O O . ASP A 1 289 ? -10.914 14.508 2.289 1 89.62 289 ASP A O 1
ATOM 2342 N N . ASP A 1 290 ? -9.547 13.938 0.627 1 90.62 290 ASP A N 1
ATOM 2343 C CA . ASP A 1 290 ? -8.766 13.086 1.523 1 90.62 290 ASP A CA 1
ATOM 2344 C C . ASP A 1 290 ? -8.156 13.906 2.66 1 90.62 290 ASP A C 1
ATOM 2346 O O . ASP A 1 290 ? -8.195 13.484 3.82 1 90.62 290 ASP A O 1
ATOM 2350 N N . LEU A 1 291 ? -7.605 15.047 2.346 1 89.31 291 LEU A N 1
ATOM 2351 C CA . LEU A 1 291 ? -7.008 15.922 3.348 1 89.31 291 LEU A CA 1
ATOM 2352 C C . LEU A 1 291 ? -8.039 16.344 4.391 1 89.31 291 LEU A C 1
ATOM 2354 O O . LEU A 1 291 ? -7.773 16.297 5.594 1 89.31 291 LEU A O 1
ATOM 2358 N N . VAL A 1 292 ? -9.195 16.672 3.959 1 85 292 VAL A N 1
ATOM 2359 C CA . VAL A 1 292 ? -10.242 17.203 4.824 1 85 292 VAL A CA 1
ATOM 2360 C C . VAL A 1 292 ? -10.82 16.078 5.684 1 85 292 VAL A C 1
ATOM 2362 O O . VAL A 1 292 ? -11.125 16.281 6.863 1 85 292 VAL A O 1
ATOM 2365 N N . SER A 1 293 ? -10.867 14.891 5.102 1 81.25 293 SER A N 1
ATOM 2366 C CA . SER A 1 293 ? -11.555 13.789 5.762 1 81.25 293 SER A CA 1
ATOM 2367 C C . SER A 1 293 ? -10.672 13.164 6.844 1 81.25 293 SER A C 1
ATOM 2369 O O . SER A 1 293 ? -11.18 12.555 7.789 1 81.25 293 SER A O 1
ATOM 2371 N N . THR A 1 294 ? -9.5 13.305 6.777 1 77 294 THR A N 1
ATOM 2372 C CA . THR A 1 294 ? -8.609 12.578 7.676 1 77 294 THR A CA 1
ATOM 2373 C C . THR A 1 294 ? -8.219 13.445 8.875 1 77 294 THR A C 1
ATOM 2375 O O . THR A 1 294 ? -7.566 12.969 9.805 1 77 294 THR A O 1
ATOM 2378 N N . ARG A 1 295 ? -8.648 14.609 8.922 1 76.31 295 ARG A N 1
ATOM 2379 C CA . ARG A 1 295 ? -8.281 15.469 10.047 1 76.31 295 ARG A CA 1
ATOM 2380 C C . ARG A 1 295 ? -9.422 15.578 11.047 1 76.31 295 ARG A C 1
ATOM 2382 O O . ARG A 1 295 ? -10.562 15.844 10.672 1 76.31 295 ARG A O 1
ATOM 2389 N N . HIS A 1 296 ? -9.094 15.141 12.273 1 65.06 296 HIS A N 1
ATOM 2390 C CA . HIS A 1 296 ? -10.086 15.156 13.352 1 65.06 296 HIS A CA 1
ATOM 2391 C C . HIS A 1 296 ? -10.242 16.547 13.93 1 65.06 296 HIS A C 1
ATOM 2393 O O . HIS A 1 296 ? -9.312 17.359 13.883 1 65.06 296 HIS A O 1
ATOM 2399 N N . ALA A 1 297 ? -11.461 16.797 14.406 1 63.22 297 ALA A N 1
ATOM 2400 C CA . ALA A 1 297 ? -11.828 18.078 14.977 1 63.22 297 ALA A CA 1
ATOM 2401 C C . ALA A 1 297 ? -11.125 18.312 16.312 1 63.22 297 ALA A C 1
ATOM 2403 O O . ALA A 1 297 ? -10.891 17.375 17.062 1 63.22 297 ALA A O 1
ATOM 2404 N N . LEU A 1 298 ? -10.539 19.516 16.469 1 65.5 298 LEU A N 1
ATOM 2405 C CA . LEU A 1 298 ? -10.141 19.969 17.797 1 65.5 298 LEU A CA 1
ATOM 2406 C C . LEU A 1 298 ? -11.344 20.5 18.562 1 65.5 298 LEU A C 1
ATOM 2408 O O . LEU A 1 298 ? -11.75 21.656 18.391 1 65.5 298 LEU A O 1
ATOM 2412 N N . LEU A 1 299 ? -11.977 19.609 19.328 1 65.19 299 LEU A N 1
ATOM 2413 C CA . LEU A 1 299 ? -13.297 19.922 19.875 1 65.19 299 LEU A CA 1
ATOM 2414 C C . LEU A 1 299 ? -13.219 20.281 21.344 1 65.19 299 LEU A C 1
ATOM 2416 O O . LEU A 1 299 ? -14.18 20.094 22.094 1 65.19 299 LEU A O 1
ATOM 2420 N N . GLU A 1 300 ? -12.086 20.828 21.672 1 68.12 300 GLU A N 1
ATOM 2421 C CA . GLU A 1 300 ? -12.016 21.297 23.047 1 68.12 300 GLU A CA 1
ATOM 2422 C C . GLU A 1 300 ? -13.172 22.234 23.391 1 68.12 300 GLU A C 1
ATOM 2424 O O . GLU A 1 300 ? -13.469 23.141 22.609 1 68.12 300 GLU A O 1
ATOM 2429 N N . GLY A 1 301 ? -13.945 21.938 24.422 1 70.31 301 GLY A N 1
ATOM 2430 C CA . GLY A 1 301 ? -15.031 22.781 24.906 1 70.31 301 GLY A CA 1
ATOM 2431 C C . GLY A 1 301 ? -16.375 22.406 24.312 1 70.31 301 GLY A C 1
ATOM 2432 O O . GLY A 1 301 ? -17.391 23.047 24.609 1 70.31 301 GLY A O 1
ATOM 2433 N N . GLN A 1 302 ? -16.391 21.422 23.594 1 73.75 302 GLN A N 1
ATOM 2434 C CA . GLN A 1 302 ? -17.594 21.047 22.859 1 73.75 302 GLN A CA 1
ATOM 2435 C C . GLN A 1 302 ? -18.719 20.688 23.812 1 73.75 302 GLN A C 1
ATOM 2437 O O . GLN A 1 302 ? -19.891 20.969 23.531 1 73.75 302 GLN A O 1
ATOM 2442 N N . MET A 1 303 ? -18.422 20.156 24.938 1 72 303 MET A N 1
ATOM 2443 C CA . MET A 1 303 ? -19.453 19.812 25.891 1 72 303 MET A CA 1
ATOM 2444 C C . MET A 1 303 ? -20.234 21.047 26.344 1 72 303 MET A C 1
ATOM 2446 O O . MET A 1 303 ? -21.453 21.031 26.375 1 72 303 MET A O 1
ATOM 2450 N N . GLU A 1 304 ? -19.453 22.016 26.641 1 75.31 304 GLU A N 1
ATOM 2451 C CA . GLU A 1 304 ? -20.094 23.266 27.062 1 75.31 304 GLU A CA 1
ATOM 2452 C C . GLU A 1 304 ? -20.953 23.859 25.953 1 75.31 304 GLU A C 1
ATOM 2454 O O . GLU A 1 304 ? -22.016 24.406 26.203 1 75.31 304 GLU A O 1
ATOM 2459 N N . GLN A 1 305 ? -20.438 23.781 24.781 1 82.88 305 GLN A N 1
ATOM 2460 C CA . GLN A 1 305 ? -21.172 24.281 23.609 1 82.88 305 GLN A CA 1
ATOM 2461 C C . GLN A 1 305 ? -22.516 23.578 23.469 1 82.88 305 GLN A C 1
ATOM 2463 O O . GLN A 1 305 ? -23.547 24.234 23.266 1 82.88 305 GLN A O 1
ATOM 2468 N N . ILE A 1 306 ? -22.531 22.312 23.688 1 81 306 ILE A N 1
ATOM 2469 C CA . ILE A 1 306 ? -23.734 21.5 23.516 1 81 306 ILE A CA 1
ATOM 2470 C C . ILE A 1 306 ? -24.75 21.859 24.594 1 81 306 ILE A C 1
ATOM 2472 O O . ILE A 1 306 ? -25.938 21.984 24.328 1 81 306 ILE A O 1
ATOM 2476 N N . LEU A 1 307 ? -24.297 22.125 25.75 1 78.31 307 LEU A N 1
ATOM 2477 C CA . LEU A 1 307 ? -25.172 22.438 26.875 1 78.31 307 LEU A CA 1
ATOM 2478 C C . LEU A 1 307 ? -25.812 23.797 26.688 1 78.31 307 LEU A C 1
ATOM 2480 O O . LEU A 1 307 ? -26.891 24.062 27.25 1 78.31 307 LEU A O 1
ATOM 2484 N N . ARG A 1 308 ? -25.25 24.609 25.891 1 85 308 ARG A N 1
ATOM 2485 C CA . ARG A 1 308 ? -25.734 25.969 25.688 1 85 308 ARG A CA 1
ATOM 2486 C C . ARG A 1 308 ? -26.766 26.016 24.547 1 85 308 ARG A C 1
ATOM 2488 O O . ARG A 1 308 ? -27.5 26.984 24.406 1 85 308 ARG A O 1
ATOM 2495 N N . LEU A 1 309 ? -26.812 24.984 23.781 1 87.25 309 LEU A N 1
ATOM 2496 C CA . LEU A 1 309 ? -27.547 25 22.516 1 87.25 309 LEU A CA 1
ATOM 2497 C C . LEU A 1 309 ? -29.031 25.219 22.766 1 87.25 309 LEU A C 1
ATOM 2499 O O . LEU A 1 309 ? -29.688 25.984 22.047 1 87.25 309 LEU A O 1
ATOM 2503 N N . PRO A 1 310 ? -29.641 24.609 23.812 1 85.06 310 PRO A N 1
ATOM 2504 C CA . PRO A 1 310 ? -31.078 24.797 24.031 1 85.06 310 PRO A CA 1
ATOM 2505 C C . PRO A 1 310 ? -31.438 26.25 24.344 1 85.06 310 PRO A C 1
ATOM 2507 O O . PRO A 1 310 ? -32.562 26.672 24.094 1 85.06 310 PRO A O 1
ATOM 2510 N N . LYS A 1 311 ? -30.531 27.094 24.812 1 89.25 311 LYS A N 1
ATOM 2511 C CA . LYS A 1 311 ? -30.797 28.469 25.219 1 89.25 311 LYS A CA 1
ATOM 2512 C C . LYS A 1 311 ? -30.297 29.453 24.172 1 89.25 311 LYS A C 1
ATOM 2514 O O . LYS A 1 311 ? -30.203 30.656 24.438 1 89.25 311 LYS A O 1
ATOM 2519 N N . LEU A 1 312 ? -29.922 28.938 23.078 1 92.81 312 LEU A N 1
ATOM 2520 C CA . LEU A 1 312 ? -29.359 29.781 22.031 1 92.81 312 LEU A CA 1
ATOM 2521 C C . LEU A 1 312 ? -30.406 30.75 21.5 1 92.81 312 LEU A C 1
ATOM 2523 O O . LEU A 1 312 ? -31.547 30.375 21.266 1 92.81 312 LEU A O 1
ATOM 2527 N N . SER A 1 313 ? -30.062 32.031 21.391 1 94.62 313 SER A N 1
ATOM 2528 C CA . SER A 1 313 ? -30.922 33.094 20.828 1 94.62 313 SER A CA 1
ATOM 2529 C C . SER A 1 313 ? -30.25 33.781 19.656 1 94.62 313 SER A C 1
ATOM 2531 O O . SER A 1 313 ? -29.031 33.688 19.484 1 94.62 313 SER A O 1
ATOM 2533 N N . VAL A 1 314 ? -30.969 34.469 18.844 1 95.75 314 VAL A N 1
ATOM 2534 C CA . VAL A 1 314 ? -30.438 35.125 17.656 1 95.75 314 VAL A CA 1
ATOM 2535 C C . VAL A 1 314 ? -29.562 36.312 18.062 1 95.75 314 VAL A C 1
ATOM 2537 O O . VAL A 1 314 ? -28.812 36.844 17.234 1 95.75 314 VAL A O 1
ATOM 2540 N N . LYS A 1 315 ? -29.609 36.688 19.297 1 95.69 315 LYS A N 1
ATOM 2541 C CA . LYS A 1 315 ? -28.797 37.781 19.781 1 95.69 315 LYS A CA 1
ATOM 2542 C C . LYS A 1 315 ? -27.406 37.312 20.203 1 95.69 315 LYS A C 1
ATOM 2544 O O . LYS A 1 315 ? -26.5 38.125 20.406 1 95.69 315 LYS A O 1
ATOM 2549 N N . ASP A 1 316 ? -27.25 36 20.328 1 95.94 316 ASP A N 1
ATOM 2550 C CA . ASP A 1 316 ? -25.969 35.438 20.75 1 95.94 316 ASP A CA 1
ATOM 2551 C C . ASP A 1 316 ? -24.922 35.594 19.641 1 95.94 316 ASP A C 1
ATOM 2553 O O . ASP A 1 316 ? -25.266 35.781 18.484 1 95.94 316 ASP A O 1
ATOM 2557 N N . ARG A 1 317 ? -23.672 35.594 20.109 1 96.62 317 ARG A N 1
ATOM 2558 C CA . ARG A 1 317 ? -22.547 35.688 19.172 1 96.62 317 ARG A CA 1
ATOM 2559 C C . ARG A 1 317 ? -21.938 34.312 18.953 1 96.62 317 ARG A C 1
ATOM 2561 O O . ARG A 1 317 ? -21.828 33.5 19.891 1 96.62 317 ARG A O 1
ATOM 2568 N N . ALA A 1 318 ? -21.656 34.031 17.75 1 94.81 318 ALA A N 1
ATOM 2569 C CA . ALA A 1 318 ? -21.016 32.781 17.344 1 94.81 318 ALA A CA 1
ATOM 2570 C C . ALA A 1 318 ? -19.906 33.031 16.328 1 94.81 318 ALA A C 1
ATOM 2572 O O . ALA A 1 318 ? -19.688 34.188 15.906 1 94.81 318 ALA A O 1
ATOM 2573 N N . GLY A 1 319 ? -19.125 32.062 16.078 1 93.44 319 GLY A N 1
ATOM 2574 C CA . GLY A 1 319 ? -18.062 32.156 15.102 1 93.44 319 GLY A CA 1
ATOM 2575 C C . GLY A 1 319 ? -17.5 30.828 14.664 1 93.44 319 GLY A C 1
ATOM 2576 O O . GLY A 1 319 ? -17.688 29.812 15.352 1 93.44 319 GLY A O 1
ATOM 2577 N N . ALA A 1 320 ? -16.875 30.891 13.539 1 91.25 320 ALA A N 1
ATOM 2578 C CA . ALA A 1 320 ? -16.219 29.703 13.023 1 91.25 320 ALA A CA 1
ATOM 2579 C C . ALA A 1 320 ? -15.156 29.203 14 1 91.25 320 ALA A C 1
ATOM 2581 O O . ALA A 1 320 ? -14.414 30 14.578 1 91.25 320 ALA A O 1
ATOM 2582 N N . ARG A 1 321 ? -15.125 27.891 14.211 1 86.12 321 ARG A N 1
ATOM 2583 C CA . ARG A 1 321 ? -14 27.328 14.969 1 86.12 321 ARG A CA 1
ATOM 2584 C C . ARG A 1 321 ? -12.68 27.625 14.258 1 86.12 321 ARG A C 1
ATOM 2586 O O . ARG A 1 321 ? -12.594 27.531 13.031 1 86.12 321 ARG A O 1
ATOM 2593 N N . PRO A 1 322 ? -11.719 27.969 15.039 1 81.81 322 PRO A N 1
ATOM 2594 C CA . PRO A 1 322 ? -10.438 28.328 14.422 1 81.81 322 PRO A CA 1
ATOM 2595 C C . PRO A 1 322 ? -9.797 27.156 13.68 1 81.81 322 PRO A C 1
ATOM 2597 O O . PRO A 1 322 ? -9.914 26 14.109 1 81.81 322 PRO A O 1
ATOM 2600 N N . ASN A 1 323 ? -9.164 27.453 12.508 1 81.62 323 ASN A N 1
ATOM 2601 C CA . ASN A 1 323 ? -8.32 26.547 11.734 1 81.62 323 ASN A CA 1
ATOM 2602 C C . ASN A 1 323 ? -9.109 25.344 11.219 1 81.62 323 ASN A C 1
ATOM 2604 O O . ASN A 1 323 ? -8.602 24.234 11.211 1 81.62 323 ASN A O 1
ATOM 2608 N N . LEU A 1 324 ? -10.312 25.625 10.938 1 81.25 324 LEU A N 1
ATOM 2609 C CA . LEU A 1 324 ? -11.148 24.594 10.328 1 81.25 324 LEU A CA 1
ATOM 2610 C C . LEU A 1 324 ? -10.617 24.188 8.961 1 81.25 324 LEU A C 1
ATOM 2612 O O . LEU A 1 324 ? -10.305 25.047 8.133 1 81.25 324 LEU A O 1
ATOM 2616 N N . VAL A 1 325 ? -10.43 22.938 8.828 1 83.75 325 VAL A N 1
ATOM 2617 C CA . VAL A 1 325 ? -10.117 22.391 7.512 1 83.75 325 VAL A CA 1
ATOM 2618 C C . VAL A 1 325 ? -11.367 21.781 6.891 1 83.75 325 VAL A C 1
ATOM 2620 O O . VAL A 1 325 ? -11.852 20.75 7.359 1 83.75 325 VAL A O 1
ATOM 2623 N N . TYR A 1 326 ? -11.945 22.469 5.918 1 87.31 326 TYR A N 1
ATOM 2624 C CA . TYR A 1 326 ? -13.203 22 5.336 1 87.31 326 TYR A CA 1
ATOM 2625 C C . TYR A 1 326 ? -13.289 22.359 3.859 1 87.31 326 TYR A C 1
ATOM 2627 O O . TYR A 1 326 ? -12.469 23.141 3.355 1 87.31 326 TYR A O 1
ATOM 2635 N N . ARG A 1 327 ? -14.156 21.672 3.211 1 88.56 327 ARG A N 1
ATOM 2636 C CA . ARG A 1 327 ? -14.508 21.969 1.828 1 88.56 327 ARG A CA 1
ATOM 2637 C C . ARG A 1 327 ? -16.016 21.891 1.626 1 88.56 327 ARG A C 1
ATOM 2639 O O . ARG A 1 327 ? -16.719 21.203 2.369 1 88.56 327 ARG A O 1
ATOM 2646 N N . TRP A 1 328 ? -16.453 22.766 0.734 1 89.75 328 TRP A N 1
ATOM 2647 C CA . TRP A 1 328 ? -17.891 22.688 0.439 1 89.75 328 TRP A CA 1
ATOM 2648 C C . TRP A 1 328 ? -18.125 22.625 -1.065 1 89.75 328 TRP A C 1
ATOM 2650 O O . TRP A 1 328 ? -17.266 23.016 -1.854 1 89.75 328 TRP A O 1
ATOM 2660 N N . ARG A 1 329 ? -19.172 22 -1.454 1 88.25 329 ARG A N 1
ATOM 2661 C CA . ARG A 1 329 ? -19.625 21.938 -2.838 1 88.25 329 ARG A CA 1
ATOM 2662 C C . ARG A 1 329 ? -21.156 21.953 -2.91 1 88.25 329 ARG A C 1
ATOM 2664 O O . ARG A 1 329 ? -21.828 21.672 -1.919 1 88.25 329 ARG A O 1
ATOM 2671 N N . ILE A 1 330 ? -21.562 22.469 -4.016 1 90 330 ILE A N 1
ATOM 2672 C CA . ILE A 1 330 ? -23 22.422 -4.285 1 90 330 ILE A CA 1
ATOM 2673 C C . ILE A 1 330 ? -23.297 21.328 -5.316 1 90 330 ILE A C 1
ATOM 2675 O O . ILE A 1 330 ? -22.719 21.328 -6.402 1 90 330 ILE A O 1
ATOM 2679 N N . ARG A 1 331 ? -24.047 20.344 -4.949 1 88 331 ARG A N 1
ATOM 2680 C CA . ARG A 1 331 ? -24.406 19.25 -5.836 1 88 331 ARG A CA 1
ATOM 2681 C C . ARG A 1 331 ? -25.875 18.875 -5.664 1 88 331 ARG A C 1
ATOM 2683 O O . ARG A 1 331 ? -26.359 18.703 -4.543 1 88 331 ARG A O 1
ATOM 2690 N N . ASP A 1 332 ? -26.625 18.766 -6.781 1 90.75 332 ASP A N 1
ATOM 2691 C CA . ASP A 1 332 ? -28 18.297 -6.797 1 90.75 332 ASP A CA 1
ATOM 2692 C C . ASP A 1 332 ? -28.859 19.078 -5.809 1 90.75 332 ASP A C 1
ATOM 2694 O O . ASP A 1 332 ? -29.578 18.484 -5 1 90.75 332 ASP A O 1
ATOM 2698 N N . GLY A 1 333 ? -28.656 20.438 -5.73 1 91.25 333 GLY A N 1
ATOM 2699 C CA . GLY A 1 333 ? -29.469 21.312 -4.902 1 91.25 333 GLY A CA 1
ATOM 2700 C C . GLY A 1 333 ? -29.109 21.25 -3.432 1 91.25 333 GLY A C 1
ATOM 2701 O O . GLY A 1 333 ? -29.875 21.719 -2.578 1 91.25 333 GLY A O 1
ATOM 2702 N N . GLN A 1 334 ? -27.984 20.609 -3.195 1 94.06 334 GLN A N 1
ATOM 2703 C CA . GLN A 1 334 ? -27.531 20.5 -1.81 1 94.06 334 GLN A CA 1
ATOM 2704 C C . GLN A 1 334 ? -26.188 21.172 -1.603 1 94.06 334 GLN A C 1
ATOM 2706 O O . GLN A 1 334 ? -25.328 21.125 -2.48 1 94.06 334 GLN A O 1
ATOM 2711 N N . PHE A 1 335 ? -26.156 21.906 -0.441 1 94.19 335 PHE A N 1
ATOM 2712 C CA . PHE A 1 335 ? -24.875 22.438 0.04 1 94.19 335 PHE A CA 1
ATOM 2713 C C . PHE A 1 335 ? -24.188 21.422 0.937 1 94.19 335 PHE A C 1
ATOM 2715 O O . PHE A 1 335 ? -24.641 21.156 2.049 1 94.19 335 PHE A O 1
ATOM 2722 N N . ILE A 1 336 ? -23.109 20.828 0.382 1 92.56 336 ILE A N 1
ATOM 2723 C CA . ILE A 1 336 ? -22.438 19.75 1.091 1 92.56 336 ILE A CA 1
ATOM 2724 C C . ILE A 1 336 ? -21.109 20.266 1.663 1 92.56 336 ILE A C 1
ATOM 2726 O O . ILE A 1 336 ? -20.266 20.797 0.928 1 92.56 336 ILE A O 1
ATOM 2730 N N . VAL A 1 337 ? -21 20.172 3.008 1 91.12 337 VAL A N 1
ATOM 2731 C CA . VAL A 1 337 ? -19.766 20.562 3.678 1 91.12 337 VAL A CA 1
ATOM 2732 C C . VAL A 1 337 ? -19.047 19.328 4.184 1 91.12 337 VAL A C 1
ATOM 2734 O O . VAL A 1 337 ? -19.609 18.531 4.938 1 91.12 337 VAL A O 1
ATOM 2737 N N . SER A 1 338 ? -17.828 19.156 3.686 1 88.19 338 SER A N 1
ATOM 2738 C CA . SER A 1 338 ? -16.984 18.062 4.168 1 88.19 338 SER A CA 1
ATOM 2739 C C . SER A 1 338 ? -16.016 18.547 5.246 1 88.19 338 SER A C 1
ATOM 2741 O O . SER A 1 338 ? -15.273 19.516 5.031 1 88.19 338 SER A O 1
ATOM 2743 N N . CYS A 1 339 ? -16.109 17.922 6.402 1 85.44 339 CYS A N 1
ATOM 2744 C CA . CYS A 1 339 ? -15.25 18.266 7.527 1 85.44 339 CYS A CA 1
ATOM 2745 C C . CYS A 1 339 ? -15.094 17.078 8.477 1 85.44 339 CYS A C 1
ATOM 2747 O O . CYS A 1 339 ? -16.062 16.359 8.734 1 85.44 339 CYS A O 1
ATOM 2749 N N . TYR A 1 340 ? -13.984 16.922 9.031 1 76.75 340 TYR A N 1
ATOM 2750 C CA . TYR A 1 340 ? -13.703 15.914 10.047 1 76.75 340 TYR A CA 1
ATOM 2751 C C . TYR A 1 340 ? -14.125 14.523 9.57 1 76.75 340 TYR A C 1
ATOM 2753 O O . TYR A 1 340 ? -14.719 13.758 10.328 1 76.75 340 TYR A O 1
ATOM 2761 N N . GLY A 1 341 ? -14.008 14.281 8.312 1 74.25 341 GLY A N 1
ATOM 2762 C CA . GLY A 1 341 ? -14.32 12.961 7.797 1 74.25 341 GLY A CA 1
ATOM 2763 C C . GLY A 1 341 ? -15.805 12.734 7.578 1 74.25 341 GLY A C 1
ATOM 2764 O O . GLY A 1 341 ? -16.219 11.625 7.234 1 74.25 341 GLY A O 1
ATOM 2765 N N . ALA A 1 342 ? -16.547 13.703 7.855 1 78.75 342 ALA A N 1
ATOM 2766 C CA . ALA A 1 342 ? -17.984 13.602 7.652 1 78.75 342 ALA A CA 1
ATOM 2767 C C . ALA A 1 342 ? -18.484 14.664 6.672 1 78.75 342 ALA A C 1
ATOM 2769 O O . ALA A 1 342 ? -17.75 15.594 6.336 1 78.75 342 ALA A O 1
ATOM 2770 N N . GLU A 1 343 ? -19.625 14.336 6.211 1 87.44 343 GLU A N 1
ATOM 2771 C CA . GLU A 1 343 ? -20.266 15.297 5.324 1 87.44 343 GLU A CA 1
ATOM 2772 C C . GLU A 1 343 ? -21.578 15.805 5.918 1 87.44 343 GLU A C 1
ATOM 2774 O O . GLU A 1 343 ? -22.375 15.023 6.438 1 87.44 343 GLU A O 1
ATOM 2779 N N . MET A 1 344 ? -21.703 17.109 6.02 1 89.88 344 MET A N 1
ATOM 2780 C CA . MET A 1 344 ? -22.938 17.766 6.402 1 89.88 344 MET A CA 1
ATOM 2781 C C . MET A 1 344 ? -23.688 18.266 5.172 1 89.88 344 MET A C 1
ATOM 2783 O O . MET A 1 344 ? -23.094 18.922 4.309 1 89.88 344 MET A O 1
ATOM 2787 N N . ARG A 1 345 ? -24.969 17.906 5.07 1 93 345 ARG A N 1
ATOM 2788 C CA . ARG A 1 345 ? -25.797 18.312 3.939 1 93 345 ARG A CA 1
ATOM 2789 C C . ARG A 1 345 ? -26.875 19.312 4.375 1 93 345 ARG A C 1
ATOM 2791 O O . ARG A 1 345 ? -27.562 19.078 5.371 1 93 345 ARG A O 1
ATOM 2798 N N . LEU A 1 346 ? -26.891 20.391 3.68 1 93.88 346 LEU A N 1
ATOM 2799 C CA . LEU A 1 346 ? -27.891 21.438 3.902 1 93.88 346 LEU A CA 1
ATOM 2800 C C . LEU A 1 346 ? -28.594 21.797 2.602 1 93.88 346 LEU A C 1
ATOM 2802 O O . LEU A 1 346 ? -28.047 21.594 1.515 1 93.88 346 LEU A O 1
ATOM 2806 N N . PRO A 1 347 ? -29.828 22.25 2.697 1 93.56 347 PRO A N 1
ATOM 2807 C CA . PRO A 1 347 ? -30.438 22.781 1.479 1 93.56 347 PRO A CA 1
ATOM 2808 C C . PRO A 1 347 ? -29.641 23.922 0.864 1 93.56 347 PRO A C 1
ATOM 2810 O O . PRO A 1 347 ? -29.031 24.719 1.589 1 93.56 347 PRO A O 1
ATOM 2813 N N . GLU A 1 348 ? -29.672 24.016 -0.416 1 94.12 348 GLU A N 1
ATOM 2814 C CA . GLU A 1 348 ? -28.875 24.984 -1.151 1 94.12 348 GLU A CA 1
ATOM 2815 C C . GLU A 1 348 ? -29.156 26.406 -0.683 1 94.12 348 GLU A C 1
ATOM 2817 O O . GLU A 1 348 ? -28.25 27.25 -0.672 1 94.12 348 GLU A O 1
ATOM 2822 N N . HIS A 1 349 ? -30.391 26.703 -0.257 1 91.88 349 HIS A N 1
ATOM 2823 C CA . HIS A 1 349 ? -30.719 28.062 0.149 1 91.88 349 HIS A CA 1
ATOM 2824 C C . HIS A 1 349 ? -30.031 28.438 1.45 1 91.88 349 HIS A C 1
ATOM 2826 O O . HIS A 1 349 ? -29.938 29.625 1.79 1 91.88 349 HIS A O 1
ATOM 2832 N N . ALA A 1 350 ? -29.5 27.438 2.166 1 94.25 350 ALA A N 1
ATOM 2833 C CA . ALA A 1 350 ? -28.781 27.703 3.402 1 94.25 350 ALA A CA 1
ATOM 2834 C C . ALA A 1 350 ? -27.281 27.875 3.135 1 94.25 350 ALA A C 1
ATOM 2836 O O . ALA A 1 350 ? -26.5 28.078 4.062 1 94.25 350 ALA A O 1
ATOM 2837 N N . ALA A 1 351 ? -26.859 27.875 1.891 1 94.94 351 ALA A N 1
ATOM 2838 C CA . ALA A 1 351 ? -25.453 27.891 1.532 1 94.94 351 ALA A CA 1
ATOM 2839 C C . ALA A 1 351 ? -24.797 29.219 1.928 1 94.94 351 ALA A C 1
ATOM 2841 O O . ALA A 1 351 ? -23.734 29.219 2.539 1 94.94 351 ALA A O 1
ATOM 2842 N N . GLU A 1 352 ? -25.453 30.281 1.63 1 95.19 352 GLU A N 1
ATOM 2843 C CA . GLU A 1 352 ? -24.859 31.594 1.864 1 95.19 352 GLU A CA 1
ATOM 2844 C C . GLU A 1 352 ? -24.625 31.828 3.354 1 95.19 352 GLU A C 1
ATOM 2846 O O . GLU A 1 352 ? -23.5 32.125 3.77 1 95.19 352 GLU A O 1
ATOM 2851 N N . PRO A 1 353 ? -25.688 31.656 4.246 1 96.19 353 PRO A N 1
ATOM 2852 C CA . PRO A 1 353 ? -25.422 31.859 5.672 1 96.19 353 PRO A CA 1
ATOM 2853 C C . PRO A 1 353 ? -24.453 30.828 6.246 1 96.19 353 PRO A C 1
ATOM 2855 O O . PRO A 1 353 ? -23.672 31.141 7.145 1 96.19 353 PRO A O 1
ATOM 2858 N N . ALA A 1 354 ? -24.469 29.609 5.77 1 95.69 354 ALA A N 1
ATOM 2859 C CA . ALA A 1 354 ? -23.562 28.578 6.25 1 95.69 354 ALA A CA 1
ATOM 2860 C C . ALA A 1 354 ? -22.109 28.938 5.93 1 95.69 354 ALA A C 1
ATOM 2862 O O . ALA A 1 354 ? -21.234 28.844 6.789 1 95.69 354 ALA A O 1
ATOM 2863 N N . ARG A 1 355 ? -21.891 29.375 4.699 1 94.25 355 ARG A N 1
ATOM 2864 C CA . ARG A 1 355 ? -20.547 29.797 4.297 1 94.25 355 ARG A CA 1
ATOM 2865 C C . ARG A 1 355 ? -20.062 30.953 5.148 1 94.25 355 ARG A C 1
ATOM 2867 O O . ARG A 1 355 ? -18.906 30.969 5.598 1 94.25 355 ARG A O 1
ATOM 2874 N N . PHE A 1 356 ? -20.938 31.891 5.344 1 95.75 356 PHE A N 1
ATOM 2875 C CA . PHE A 1 356 ? -20.594 33.031 6.172 1 95.75 356 PHE A CA 1
ATOM 2876 C C . PHE A 1 356 ? -20.203 32.594 7.574 1 95.75 356 PHE A C 1
ATOM 2878 O O . PHE A 1 356 ? -19.188 33.062 8.109 1 95.75 356 PHE A O 1
ATOM 2885 N N . ALA A 1 357 ? -20.969 31.703 8.109 1 95.06 357 ALA A N 1
ATOM 2886 C CA . ALA A 1 357 ? -20.719 31.219 9.469 1 95.06 357 ALA A CA 1
ATOM 2887 C C . ALA A 1 357 ? -19.391 30.484 9.555 1 95.06 357 ALA A C 1
ATOM 2889 O O . ALA A 1 357 ? -18.703 30.547 10.586 1 95.06 357 ALA A O 1
ATOM 2890 N N . LEU A 1 358 ? -19 29.797 8.484 1 92.12 358 LEU A N 1
ATOM 2891 C CA . LEU A 1 358 ? -17.781 29 8.469 1 92.12 358 LEU A CA 1
ATOM 2892 C C . LEU A 1 358 ? -16.547 29.859 8.242 1 92.12 358 LEU A C 1
ATOM 2894 O O . LEU A 1 358 ? -15.43 29.453 8.562 1 92.12 358 LEU A O 1
ATOM 2898 N N . GLU A 1 359 ? -16.766 31.109 7.727 1 91.12 359 GLU A N 1
ATOM 2899 C CA . GLU A 1 359 ? -15.648 31.953 7.352 1 91.12 359 GLU A CA 1
ATOM 2900 C C . GLU A 1 359 ? -15.445 33.094 8.359 1 91.12 359 GLU A C 1
ATOM 2902 O O . GLU A 1 359 ? -14.391 33.719 8.391 1 91.12 359 GLU A O 1
ATOM 2907 N N . THR A 1 360 ? -16.5 33.344 9.125 1 93.31 360 THR A N 1
ATOM 2908 C CA . THR A 1 360 ? -16.484 34.5 10 1 93.31 360 THR A CA 1
ATOM 2909 C C . THR A 1 360 ? -16.188 34.094 11.438 1 93.31 360 THR A C 1
ATOM 2911 O O . THR A 1 360 ? -16.906 33.281 12.023 1 93.31 360 THR A O 1
ATOM 2914 N N . PRO A 1 361 ? -15.133 34.625 12.047 1 91.81 361 PRO A N 1
ATOM 2915 C CA . PRO A 1 361 ? -14.727 34.219 13.391 1 91.81 361 PRO A CA 1
ATOM 2916 C C . PRO A 1 361 ? -15.695 34.688 14.469 1 91.81 361 PRO A C 1
ATOM 2918 O O . PRO A 1 361 ? -15.727 34.156 15.578 1 91.81 361 PRO A O 1
ATOM 2921 N N . ASP A 1 362 ? -16.406 35.844 14.156 1 95.31 362 ASP A N 1
ATOM 2922 C CA . ASP A 1 362 ? -17.312 36.438 15.148 1 95.31 362 ASP A CA 1
ATOM 2923 C C . ASP A 1 362 ? -18.469 37.156 14.477 1 95.31 362 ASP A C 1
ATOM 2925 O O . ASP A 1 362 ? -18.266 38.062 13.68 1 95.31 362 ASP A O 1
ATOM 2929 N N . PHE A 1 363 ? -19.688 36.719 14.797 1 96.25 363 PHE A N 1
ATOM 2930 C CA . PHE A 1 363 ? -20.875 37.375 14.25 1 96.25 363 PHE A CA 1
ATOM 2931 C C . PHE A 1 363 ? -22.062 37.188 15.188 1 96.25 363 PHE A C 1
ATOM 2933 O O . PHE A 1 363 ? -22.078 36.281 16.016 1 96.25 363 PHE A O 1
ATOM 2940 N N . VAL A 1 364 ? -22.969 38.062 15.062 1 97.44 364 VAL A N 1
ATOM 2941 C CA . VAL A 1 364 ? -24.25 37.906 15.742 1 97.44 364 VAL A CA 1
ATOM 2942 C C . VAL A 1 364 ? -25.172 37.031 14.891 1 97.44 364 VAL A C 1
ATOM 2944 O O . VAL A 1 364 ? -25.297 37.25 13.68 1 97.44 364 VAL A O 1
ATOM 2947 N N . ILE A 1 365 ? -25.828 36.125 15.461 1 96.94 365 ILE A N 1
ATOM 2948 C CA . ILE A 1 365 ? -26.594 35.125 14.734 1 96.94 365 ILE A CA 1
ATOM 2949 C C . ILE A 1 365 ? -27.672 35.781 13.891 1 96.94 365 ILE A C 1
ATOM 2951 O O . ILE A 1 365 ? -27.922 35.406 12.75 1 96.94 365 ILE A O 1
ATOM 2955 N N . GLU A 1 366 ? -28.266 36.844 14.391 1 96.38 366 GLU A N 1
ATOM 2956 C CA . GLU A 1 366 ? -29.328 37.531 13.672 1 96.38 366 GLU A CA 1
ATOM 2957 C C . GLU A 1 366 ? -28.797 38.219 12.414 1 96.38 366 GLU A C 1
ATOM 2959 O O . GLU A 1 366 ? -29.562 38.5 11.484 1 96.38 366 GLU A O 1
ATOM 2964 N N . ASP A 1 367 ? -27.531 38.406 12.367 1 95.75 367 ASP A N 1
ATOM 2965 C CA . ASP A 1 367 ? -26.922 39.156 11.266 1 95.75 367 ASP A CA 1
ATOM 2966 C C . ASP A 1 367 ? -26.5 38.219 10.141 1 95.75 367 ASP A C 1
ATOM 2968 O O . ASP A 1 367 ? -25.906 38.656 9.156 1 95.75 367 ASP A O 1
ATOM 2972 N N . LEU A 1 368 ? -26.719 36.938 10.281 1 96.5 368 LEU A N 1
ATOM 2973 C CA . LEU A 1 368 ? -26.391 36 9.211 1 96.5 368 LEU A CA 1
ATOM 2974 C C . LEU A 1 368 ? -27.062 36.406 7.902 1 96.5 368 LEU A C 1
ATOM 2976 O O . LEU A 1 368 ? -28.25 36.75 7.887 1 96.5 368 LEU A O 1
ATOM 2980 N N . PRO A 1 369 ? -26.328 36.469 6.883 1 96.25 369 PRO A N 1
ATOM 2981 C CA . PRO A 1 369 ? -26.906 36.875 5.598 1 96.25 369 PRO A CA 1
ATOM 2982 C C . PRO A 1 369 ? -27.859 35.812 5.047 1 96.25 369 PRO A C 1
ATOM 2984 O O . PRO A 1 369 ? -28.031 34.75 5.656 1 96.25 369 PRO A O 1
ATOM 2987 N N . GLY A 1 370 ? -28.5 36.156 3.85 1 91.75 370 GLY A N 1
ATOM 2988 C CA . GLY A 1 370 ? -29.375 35.219 3.166 1 91.75 370 GLY A CA 1
ATOM 2989 C C . GLY A 1 370 ? -30.828 35.406 3.529 1 91.75 370 GLY A C 1
ATOM 2990 O O . GLY A 1 370 ? -31.219 36.438 4.074 1 91.75 370 GLY A O 1
ATOM 2991 N N . ASP A 1 371 ? -31.656 34.312 3.193 1 91.38 371 ASP A N 1
ATOM 2992 C CA . ASP A 1 371 ? -33.094 34.438 3.279 1 91.38 371 ASP A CA 1
ATOM 2993 C C . ASP A 1 371 ? -33.656 33.625 4.441 1 91.38 371 ASP A C 1
ATOM 2995 O O . ASP A 1 371 ? -34.875 33.438 4.543 1 91.38 371 ASP A O 1
ATOM 2999 N N . LEU A 1 372 ? -32.781 33.219 5.305 1 93.44 372 LEU A N 1
ATOM 3000 C CA . LEU A 1 372 ? -33.281 32.469 6.453 1 93.44 372 LEU A CA 1
ATOM 3001 C C . LEU A 1 372 ? -33.938 33.406 7.469 1 93.44 372 LEU A C 1
ATOM 3003 O O . LEU A 1 372 ? -33.438 34.5 7.719 1 93.44 372 LEU A O 1
ATOM 3007 N N . ASP A 1 373 ? -35.125 32.969 7.977 1 94.38 373 ASP A N 1
ATOM 3008 C CA . ASP A 1 373 ? -35.688 33.719 9.102 1 94.38 373 ASP A CA 1
ATOM 3009 C C . ASP A 1 373 ? -34.938 33.375 10.398 1 94.38 373 ASP A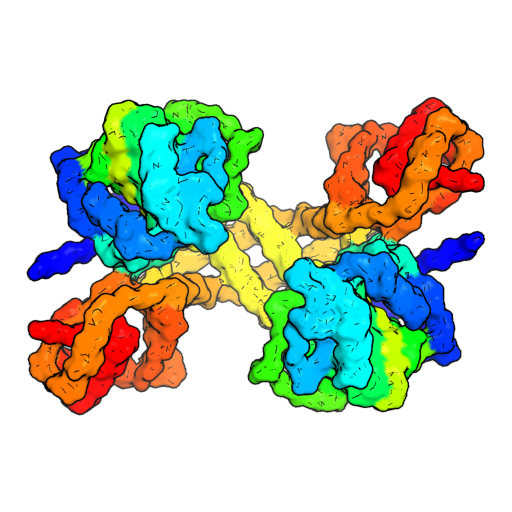 C 1
ATOM 3011 O O . ASP A 1 373 ? -34 32.594 10.398 1 94.38 373 ASP A O 1
ATOM 3015 N N . ASP A 1 374 ? -35.281 34 11.453 1 95.62 374 ASP A N 1
ATOM 3016 C CA . ASP A 1 374 ? -34.594 33.875 12.727 1 95.62 374 ASP A CA 1
ATOM 3017 C C . ASP A 1 374 ? -34.562 32.406 13.188 1 95.62 374 ASP A C 1
ATOM 3019 O O . ASP A 1 374 ? -33.562 31.922 13.68 1 95.62 374 ASP A O 1
ATOM 3023 N N . ALA A 1 375 ? -35.688 31.75 12.992 1 94.94 375 ALA A N 1
ATOM 3024 C CA . ALA A 1 375 ? -35.75 30.344 13.367 1 94.94 375 ALA A CA 1
ATOM 3025 C C . ALA A 1 375 ? -34.781 29.5 12.523 1 94.94 375 ALA A C 1
ATOM 3027 O O . ALA A 1 375 ? -34.094 28.625 13.047 1 94.94 375 ALA A O 1
ATOM 3028 N N . GLY A 1 376 ? -34.781 29.828 11.32 1 95.31 376 GLY A N 1
ATOM 3029 C CA . GLY A 1 376 ? -33.875 29.125 10.422 1 95.31 376 GLY A CA 1
ATOM 3030 C C . GLY A 1 376 ? -32.406 29.375 10.75 1 95.31 376 GLY A C 1
ATOM 3031 O O . GLY A 1 376 ? -31.594 28.453 10.672 1 95.31 376 GLY A O 1
ATOM 3032 N N . LYS A 1 377 ? -32.125 30.562 11.086 1 96.75 377 LYS A N 1
ATOM 3033 C CA . LYS A 1 377 ? -30.75 30.906 11.477 1 96.75 377 LYS A CA 1
ATOM 3034 C C . LYS A 1 377 ? -30.312 30.125 12.711 1 96.75 377 LYS A C 1
ATOM 3036 O O . LYS A 1 377 ? -29.188 29.625 12.766 1 96.75 377 LYS A O 1
ATOM 3041 N N . LEU A 1 378 ? -31.219 30.016 13.656 1 95.69 378 LEU A N 1
ATOM 3042 C CA . LEU A 1 378 ? -30.906 29.281 14.875 1 95.69 378 LEU A CA 1
ATOM 3043 C C . LEU A 1 378 ? -30.703 27.797 14.57 1 95.69 378 LEU A C 1
ATOM 3045 O O . LEU A 1 378 ? -29.797 27.172 15.117 1 95.69 378 LEU A O 1
ATOM 3049 N N . VAL A 1 379 ? -31.469 27.297 13.711 1 94.75 379 VAL A N 1
ATOM 3050 C CA . VAL A 1 379 ? -31.359 25.891 13.328 1 94.75 379 VAL A CA 1
ATOM 3051 C C . VAL A 1 379 ? -30 25.641 12.672 1 94.75 379 VAL A C 1
ATOM 3053 O O . VAL A 1 379 ? -29.312 24.656 12.984 1 94.75 379 VAL A O 1
ATOM 3056 N N . LEU A 1 380 ? -29.656 26.5 11.797 1 95.94 380 LEU A N 1
ATOM 3057 C CA . LEU A 1 380 ? -28.375 26.391 11.094 1 95.94 380 LEU A CA 1
ATOM 3058 C C . LEU A 1 380 ? -27.203 26.438 12.07 1 95.94 380 LEU A C 1
ATOM 3060 O O . LEU A 1 380 ? -26.344 25.562 12.055 1 95.94 380 LEU A O 1
ATOM 3064 N N . VAL A 1 381 ? -27.219 27.406 12.93 1 95.69 381 VAL A N 1
ATOM 3065 C CA . VAL A 1 381 ? -26.109 27.594 13.859 1 95.69 381 VAL A CA 1
ATOM 3066 C C . VAL A 1 381 ? -26.031 26.406 14.828 1 95.69 381 VAL A C 1
ATOM 3068 O O . VAL A 1 381 ? -24.953 25.922 15.141 1 95.69 381 VAL A O 1
ATOM 3071 N N . ARG A 1 382 ? -27.203 25.953 15.32 1 93.06 382 ARG A N 1
ATOM 3072 C CA . ARG A 1 382 ? -27.219 24.781 16.188 1 93.06 382 ARG A CA 1
ATOM 3073 C C . ARG A 1 382 ? -26.578 23.578 15.508 1 93.06 382 ARG A C 1
ATOM 3075 O O . ARG A 1 382 ? -25.797 22.859 16.125 1 93.06 382 ARG A O 1
ATOM 3082 N N . ARG A 1 383 ? -26.922 23.422 14.289 1 92.5 383 ARG A N 1
ATOM 3083 C CA . ARG A 1 383 ? -26.375 22.312 13.523 1 92.5 383 ARG A CA 1
ATOM 3084 C C . ARG A 1 383 ? -24.875 22.438 13.375 1 92.5 383 ARG A C 1
ATOM 3086 O O . ARG A 1 383 ? -24.125 21.469 13.586 1 92.5 383 ARG A O 1
ATOM 3093 N N . LEU A 1 384 ? -24.375 23.594 13.023 1 93.19 384 LEU A N 1
ATOM 3094 C CA . LEU A 1 384 ? -22.953 23.844 12.82 1 93.19 384 LEU A CA 1
ATOM 3095 C C . LEU A 1 384 ? -22.172 23.656 14.125 1 93.19 384 LEU A C 1
ATOM 3097 O O . LEU A 1 384 ? -21.047 23.156 14.109 1 93.19 384 LEU A O 1
ATOM 3101 N N . VAL A 1 385 ? -22.797 24.031 15.242 1 90.25 385 VAL A N 1
ATOM 3102 C CA . VAL A 1 385 ? -22.156 23.891 16.547 1 90.25 385 VAL A CA 1
ATOM 3103 C C . VAL A 1 385 ? -22.109 22.406 16.938 1 90.25 385 VAL A C 1
ATOM 3105 O O . VAL A 1 385 ? -21.094 21.906 17.422 1 90.25 385 VAL A O 1
ATOM 3108 N N . ARG A 1 386 ? -23.203 21.781 16.641 1 86 386 ARG A N 1
ATOM 3109 C CA . ARG A 1 386 ? -23.266 20.359 16.938 1 86 386 ARG A CA 1
ATOM 3110 C C . ARG A 1 386 ? -22.219 19.578 16.156 1 86 386 ARG A C 1
ATOM 3112 O O . ARG A 1 386 ? -21.625 18.625 16.672 1 86 386 ARG A O 1
ATOM 3119 N N . GLU A 1 387 ? -22 20.016 14.984 1 85.81 387 GLU A N 1
ATOM 3120 C CA . GLU A 1 387 ? -21.031 19.359 14.125 1 85.81 387 GLU A CA 1
ATOM 3121 C C . GLU A 1 387 ? -19.609 19.812 14.438 1 85.81 387 GLU A C 1
ATOM 3123 O O . GLU A 1 387 ? -18.641 19.297 13.859 1 85.81 387 GLU A O 1
ATOM 3128 N N . GLY A 1 388 ? -19.484 20.766 15.281 1 85.44 388 GLY A N 1
ATOM 3129 C CA . GLY A 1 388 ? -18.188 21.188 15.758 1 85.44 388 GLY A CA 1
ATOM 3130 C C . GLY A 1 388 ? -17.516 22.188 14.836 1 85.44 388 GLY A C 1
ATOM 3131 O O . GLY A 1 388 ? -16.297 22.391 14.898 1 85.4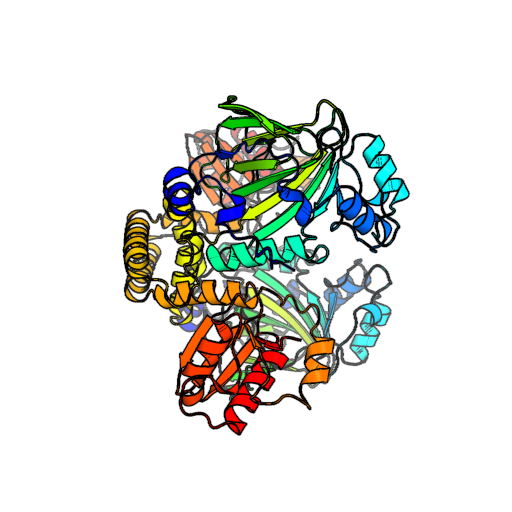4 388 GLY A O 1
ATOM 3132 N N . MET A 1 389 ? -18.266 22.906 13.977 1 89.44 389 MET A N 1
ATOM 3133 C CA . MET A 1 389 ? -17.688 23.797 12.992 1 89.44 389 MET A CA 1
ATOM 3134 C C . MET A 1 389 ? -17.781 25.25 13.445 1 89.44 389 MET A C 1
ATOM 3136 O O . MET A 1 389 ? -17 26.094 13 1 89.44 389 MET A O 1
ATOM 3140 N N . VAL A 1 390 ? -18.766 25.516 14.266 1 91.06 390 VAL A N 1
ATOM 3141 C CA . VAL A 1 390 ? -19 26.844 14.805 1 91.06 390 VAL A CA 1
ATOM 3142 C C . VAL A 1 390 ? -19.109 26.766 16.328 1 91.06 390 VAL A C 1
ATOM 3144 O O . VAL A 1 390 ? -19.5 25.734 16.891 1 91.06 390 VAL A O 1
ATOM 3147 N N . ARG A 1 391 ? -18.656 27.797 16.969 1 91.38 391 ARG A N 1
ATOM 3148 C CA . ARG A 1 391 ? -18.766 27.875 18.422 1 91.38 391 ARG A CA 1
ATOM 3149 C C . ARG A 1 391 ? -19.547 29.125 18.844 1 91.38 391 ARG A C 1
ATOM 3151 O O . ARG A 1 391 ? -19.469 30.156 18.172 1 91.38 391 ARG A O 1
ATOM 3158 N N . VAL A 1 392 ? -20.25 28.969 19.891 1 91.81 392 VAL A N 1
ATOM 3159 C CA . VAL A 1 392 ? -20.969 30.109 20.484 1 91.81 392 VAL A CA 1
ATOM 3160 C C . VAL A 1 392 ? -20.062 30.828 21.484 1 91.81 392 VAL A C 1
ATOM 3162 O O . VAL A 1 392 ? -19.438 30.188 22.328 1 91.81 392 VAL A O 1
ATOM 3165 N N . HIS A 1 393 ? -19.922 32.125 21.234 1 89.69 393 HIS A N 1
ATOM 3166 C CA . HIS A 1 393 ? -19.062 32.906 22.109 1 89.69 393 HIS A CA 1
ATOM 3167 C C . HIS A 1 393 ? -19.734 33.188 23.438 1 89.69 393 HIS A C 1
ATOM 3169 O O . HIS A 1 393 ? -20.953 33.281 23.516 1 89.69 393 HIS A O 1
ATOM 3175 N N . ALA A 1 394 ? -18.938 33.125 24.594 1 74.94 394 ALA A N 1
ATOM 3176 C CA . ALA A 1 394 ? -19.438 33.438 25.922 1 74.94 394 ALA A CA 1
ATOM 3177 C C . ALA A 1 394 ? -19.859 34.906 26.016 1 74.94 394 ALA A C 1
ATOM 3179 O O . ALA A 1 394 ? -19.312 35.781 25.328 1 74.94 394 ALA A O 1
ATOM 3180 N N . MET B 1 1 ? 9.039 -43.875 -12.633 1 29.31 1 MET B N 1
ATOM 3181 C CA . MET B 1 1 ? 7.953 -43.031 -12.109 1 29.31 1 MET B CA 1
ATOM 3182 C C . MET B 1 1 ? 7.52 -42 -13.141 1 29.31 1 MET B C 1
ATOM 3184 O O . MET B 1 1 ? 8.352 -41.25 -13.664 1 29.31 1 MET B O 1
ATOM 3188 N N . ALA B 1 2 ? 6.613 -42.188 -13.938 1 39.03 2 ALA B N 1
ATOM 3189 C CA . ALA B 1 2 ? 6.062 -41.344 -15.008 1 39.03 2 ALA B CA 1
ATOM 3190 C C . ALA B 1 2 ? 5.895 -39.906 -14.539 1 39.03 2 ALA B C 1
ATOM 3192 O O . ALA B 1 2 ? 5.258 -39.656 -13.516 1 39.03 2 ALA B O 1
ATOM 3193 N N . GLU B 1 3 ? 6.816 -39.094 -14.648 1 41.69 3 GLU B N 1
ATOM 3194 C CA . GLU B 1 3 ? 6.883 -37.688 -14.203 1 41.69 3 GLU B CA 1
ATOM 3195 C C . GLU B 1 3 ? 5.598 -36.938 -14.539 1 41.69 3 GLU B C 1
ATOM 3197 O O . GLU B 1 3 ? 5.285 -36.75 -15.719 1 41.69 3 GLU B O 1
ATOM 3202 N N . SER B 1 4 ? 4.547 -37.281 -13.992 1 45.69 4 SER B N 1
ATOM 3203 C CA . SER B 1 4 ? 3.223 -36.688 -14.07 1 45.69 4 SER B CA 1
ATOM 3204 C C . SER B 1 4 ? 3.307 -35.156 -14.031 1 45.69 4 SER B C 1
ATOM 3206 O O . SER B 1 4 ? 3.23 -34.531 -12.961 1 45.69 4 SER B O 1
ATOM 3208 N N . THR B 1 5 ? 4.148 -34.531 -14.789 1 54.78 5 THR B N 1
ATOM 3209 C CA . THR B 1 5 ? 4.227 -33.094 -14.805 1 54.78 5 THR B CA 1
ATOM 3210 C C . THR B 1 5 ? 2.855 -32.469 -15.07 1 54.78 5 THR B C 1
ATOM 3212 O O . THR B 1 5 ? 2.303 -32.625 -16.156 1 54.78 5 THR B O 1
ATOM 3215 N N . TYR B 1 6 ? 2.016 -32.406 -14.039 1 63.25 6 TYR B N 1
ATOM 3216 C CA . TYR B 1 6 ? 0.773 -31.656 -14.219 1 63.25 6 TYR B CA 1
ATOM 3217 C C . TYR B 1 6 ? 1.024 -30.344 -14.969 1 63.25 6 TYR B C 1
ATOM 3219 O O . TYR B 1 6 ? 1.961 -29.609 -14.648 1 63.25 6 TYR B O 1
ATOM 3227 N N . ALA B 1 7 ? 0.579 -30.344 -16.25 1 80.25 7 ALA B N 1
ATOM 3228 C CA . ALA B 1 7 ? 0.6 -29.188 -17.141 1 80.25 7 ALA B CA 1
ATOM 3229 C C . ALA B 1 7 ? -0.791 -28.578 -17.281 1 80.25 7 ALA B C 1
ATOM 3231 O O . ALA B 1 7 ? -1.795 -29.234 -16.984 1 80.25 7 ALA B O 1
ATOM 3232 N N . PHE B 1 8 ? -0.846 -27.344 -17.531 1 89.62 8 PHE B N 1
ATOM 3233 C CA . PHE B 1 8 ? -2.098 -26.625 -17.75 1 89.62 8 PHE B CA 1
ATOM 3234 C C . PHE B 1 8 ? -3.002 -27.406 -18.703 1 89.62 8 PHE B C 1
ATOM 3236 O O . PHE B 1 8 ? -4.215 -27.484 -18.484 1 89.62 8 PHE B O 1
ATOM 3243 N N . ARG B 1 9 ? -2.406 -28.062 -19.625 1 90.19 9 ARG B N 1
ATOM 3244 C CA . ARG B 1 9 ? -3.16 -28.844 -20.594 1 90.19 9 ARG B CA 1
ATOM 3245 C C . ARG B 1 9 ? -3.922 -29.969 -19.922 1 90.19 9 ARG B C 1
ATOM 3247 O O . ARG B 1 9 ? -5.082 -30.234 -20.25 1 90.19 9 ARG B O 1
ATOM 3254 N N . LYS B 1 10 ? -3.242 -30.656 -18.984 1 92.06 10 LYS B N 1
ATOM 3255 C CA . LYS B 1 10 ? -3.898 -31.734 -18.25 1 92.06 10 LYS B CA 1
ATOM 3256 C C . LYS B 1 10 ? -5.004 -31.203 -17.344 1 92.06 10 LYS B C 1
ATOM 3258 O O . LYS B 1 10 ? -6.066 -31.812 -17.234 1 92.06 10 LYS B O 1
ATOM 3263 N N . LEU B 1 11 ? -4.797 -30.078 -16.75 1 92.81 11 LEU B N 1
ATOM 3264 C CA . LEU B 1 11 ? -5.738 -29.484 -15.812 1 92.81 11 LEU B CA 1
ATOM 3265 C C . LEU B 1 11 ? -7.062 -29.172 -16.5 1 92.81 11 LEU B C 1
ATOM 3267 O O . LEU B 1 11 ? -8.133 -29.375 -15.922 1 92.81 11 LEU B O 1
ATOM 3271 N N . ILE B 1 12 ? -6.988 -28.75 -17.797 1 94.62 12 ILE B N 1
ATOM 3272 C CA . ILE B 1 12 ? -8.211 -28.25 -18.422 1 94.62 12 ILE B CA 1
ATOM 3273 C C . ILE B 1 12 ? -8.648 -29.219 -19.531 1 94.62 12 ILE B C 1
ATOM 3275 O O . ILE B 1 12 ? -9.508 -28.875 -20.344 1 94.62 12 ILE B O 1
ATOM 3279 N N . ALA B 1 13 ? -7.953 -30.359 -19.594 1 94.44 13 ALA B N 1
ATOM 3280 C CA . ALA B 1 13 ? -8.391 -31.344 -20.578 1 94.44 13 ALA B CA 1
ATOM 3281 C C . ALA B 1 13 ? -9.875 -31.641 -20.422 1 94.44 13 ALA B C 1
ATOM 3283 O O . ALA B 1 13 ? -10.391 -31.719 -19.297 1 94.44 13 ALA B O 1
ATOM 3284 N N . PRO B 1 14 ? -10.625 -31.828 -21.469 1 95.31 14 PRO B N 1
ATOM 3285 C CA . PRO B 1 14 ? -10.211 -31.984 -22.875 1 95.31 14 PRO B CA 1
ATOM 3286 C C . PRO B 1 14 ? -10.133 -30.672 -23.625 1 95.31 14 PRO B C 1
ATOM 3288 O O . PRO B 1 14 ? -9.844 -30.656 -24.828 1 95.31 14 PRO B O 1
ATOM 3291 N N . ILE B 1 15 ? -10.367 -29.547 -23.016 1 95 15 ILE B N 1
ATOM 3292 C CA . ILE B 1 15 ? -10.242 -28.234 -23.656 1 95 15 ILE B CA 1
ATOM 3293 C C . ILE B 1 15 ? -8.766 -27.906 -23.859 1 95 15 ILE B C 1
ATOM 3295 O O . ILE B 1 15 ? -7.938 -28.141 -22.969 1 95 15 ILE B O 1
ATOM 3299 N N . THR B 1 16 ? -8.414 -27.438 -25.031 1 94.75 16 THR B N 1
ATOM 3300 C CA . THR B 1 16 ? -7.031 -27.031 -25.266 1 94.75 16 THR B CA 1
ATOM 3301 C C . THR B 1 16 ? -6.742 -25.672 -24.641 1 94.75 16 THR B C 1
ATOM 3303 O O . THR B 1 16 ? -7.652 -24.875 -24.438 1 94.75 16 THR B O 1
ATOM 3306 N N . PRO B 1 17 ? -5.508 -25.438 -24.281 1 94.38 17 PRO B N 1
ATOM 3307 C CA . PRO B 1 17 ? -5.16 -24.109 -23.766 1 94.38 17 PRO B CA 1
ATOM 3308 C C . PRO B 1 17 ? -5.574 -22.984 -24.688 1 94.38 17 PRO B C 1
ATOM 3310 O O . PRO B 1 17 ? -6.09 -21.953 -24.234 1 94.38 17 PRO B O 1
ATOM 3313 N N . GLU B 1 18 ? -5.355 -23.156 -25.984 1 93.75 18 GLU B N 1
ATOM 3314 C CA . GLU B 1 18 ? -5.727 -22.141 -26.969 1 93.75 18 GLU B CA 1
ATOM 3315 C C . GLU B 1 18 ? -7.223 -21.844 -26.906 1 93.75 18 GLU B C 1
ATOM 3317 O O . GLU B 1 18 ? -7.625 -20.672 -26.906 1 93.75 18 GLU B O 1
ATOM 3322 N N . GLN B 1 19 ? -7.996 -22.875 -26.844 1 96 19 GLN B N 1
ATOM 3323 C CA . GLN B 1 19 ? -9.445 -22.719 -26.734 1 96 19 GLN B CA 1
ATOM 3324 C C . GLN B 1 19 ? -9.836 -22.031 -25.438 1 96 19 GLN B C 1
ATOM 3326 O O . GLN B 1 19 ? -10.695 -21.156 -25.422 1 96 19 GLN B O 1
ATOM 3331 N N . PHE B 1 20 ? -9.242 -22.469 -24.422 1 96.56 20 PHE B N 1
ATOM 3332 C CA . PHE B 1 20 ? -9.547 -21.906 -23.109 1 96.56 20 PHE B CA 1
ATOM 3333 C C . PHE B 1 20 ? -9.281 -20.406 -23.078 1 96.56 20 PHE B C 1
ATOM 3335 O O . PHE B 1 20 ? -10.133 -19.625 -22.656 1 96.56 20 PHE B O 1
ATOM 3342 N N . TYR B 1 21 ? -8.117 -19.969 -23.562 1 94.69 21 TYR B N 1
ATOM 3343 C CA . TYR B 1 21 ? -7.734 -18.562 -23.531 1 94.69 21 TYR B CA 1
ATOM 3344 C C . TYR B 1 21 ? -8.625 -17.719 -24.438 1 94.69 21 TYR B C 1
ATOM 3346 O O . TYR B 1 21 ? -8.906 -16.562 -24.141 1 94.69 21 TYR B O 1
ATOM 3354 N N . ALA B 1 22 ? -9.102 -18.297 -25.469 1 94.12 22 ALA B N 1
ATOM 3355 C CA . ALA B 1 22 ? -9.93 -17.578 -26.438 1 94.12 22 ALA B CA 1
ATOM 3356 C C . ALA B 1 22 ? -11.359 -17.438 -25.938 1 94.12 22 ALA B C 1
ATOM 3358 O O . ALA B 1 22 ? -12 -16.391 -26.141 1 94.12 22 ALA B O 1
ATOM 3359 N N . GLU B 1 23 ? -11.812 -18.422 -25.141 1 96.12 23 GLU B N 1
ATOM 3360 C CA . GLU B 1 23 ? -13.25 -18.484 -24.922 1 96.12 23 GLU B CA 1
ATOM 3361 C C . GLU B 1 23 ? -13.594 -18.266 -23.453 1 96.12 23 GLU B C 1
ATOM 3363 O O . GLU B 1 23 ? -14.711 -17.875 -23.125 1 96.12 23 GLU B O 1
ATOM 3368 N N . HIS B 1 24 ? -12.641 -18.531 -22.578 1 96.5 24 HIS B N 1
ATOM 3369 C CA . HIS B 1 24 ? -13.07 -18.609 -21.188 1 96.5 24 HIS B CA 1
ATOM 3370 C C . HIS B 1 24 ? -12.234 -17.688 -20.297 1 96.5 24 HIS B C 1
ATOM 3372 O O . HIS B 1 24 ? -12.773 -17.016 -19.422 1 96.5 24 HIS B O 1
ATOM 3378 N N . TRP B 1 25 ? -10.938 -17.562 -20.531 1 95.81 25 TRP B N 1
ATOM 3379 C CA . TRP B 1 25 ? -10.031 -16.828 -19.672 1 95.81 25 TRP B CA 1
ATOM 3380 C C . TRP B 1 25 ? -10.508 -15.391 -19.469 1 95.81 25 TRP B C 1
ATOM 3382 O O . TRP B 1 25 ? -10.5 -14.594 -20.406 1 95.81 25 TRP B O 1
ATOM 3392 N N . GLU B 1 26 ? -10.992 -15.062 -18.266 1 94.81 26 GLU B N 1
ATOM 3393 C CA . GLU B 1 26 ? -11.492 -13.766 -17.828 1 94.81 26 GLU B CA 1
ATOM 3394 C C . GLU B 1 26 ? -12.781 -13.406 -18.562 1 94.81 26 GLU B C 1
ATOM 3396 O O . GLU B 1 26 ? -13.102 -12.227 -18.734 1 94.81 26 GLU B O 1
ATOM 3401 N N . ARG B 1 27 ? -13.523 -14.359 -19.109 1 93.81 27 ARG B N 1
ATOM 3402 C CA . ARG B 1 27 ? -14.711 -14.07 -19.891 1 93.81 27 ARG B CA 1
ATOM 3403 C C . ARG B 1 27 ? -15.93 -14.797 -19.328 1 93.81 27 ARG B C 1
ATOM 3405 O O . ARG B 1 27 ? -16.875 -14.156 -18.859 1 93.81 27 ARG B O 1
ATOM 3412 N N . LYS B 1 28 ? -15.844 -16.078 -19.344 1 95.25 28 LYS B N 1
ATOM 3413 C CA . LYS B 1 28 ? -17.016 -16.812 -18.859 1 95.25 28 LYS B CA 1
ATOM 3414 C C . LYS B 1 28 ? -16.609 -18.094 -18.141 1 95.25 28 LYS B C 1
ATOM 3416 O O . LYS B 1 28 ? -15.547 -18.672 -18.422 1 95.25 28 LYS B O 1
ATOM 3421 N N . PRO B 1 29 ? -17.469 -18.609 -17.25 1 97.19 29 PRO B N 1
ATOM 3422 C CA . PRO B 1 29 ? -17.203 -19.844 -16.516 1 97.19 29 PRO B CA 1
ATOM 3423 C C . PRO B 1 29 ? -17.109 -21.062 -17.438 1 97.19 29 PRO B C 1
ATOM 3425 O O . PRO B 1 29 ? -17.625 -21.047 -18.547 1 97.19 29 PRO B O 1
ATOM 3428 N N . LEU B 1 30 ? -16.406 -22.078 -16.969 1 98.12 30 LEU B N 1
ATOM 3429 C CA . LEU B 1 30 ? -16.25 -23.344 -17.688 1 98.12 30 LEU B CA 1
ATOM 3430 C C . LEU B 1 30 ? -16.344 -24.531 -16.734 1 98.12 30 LEU B C 1
ATOM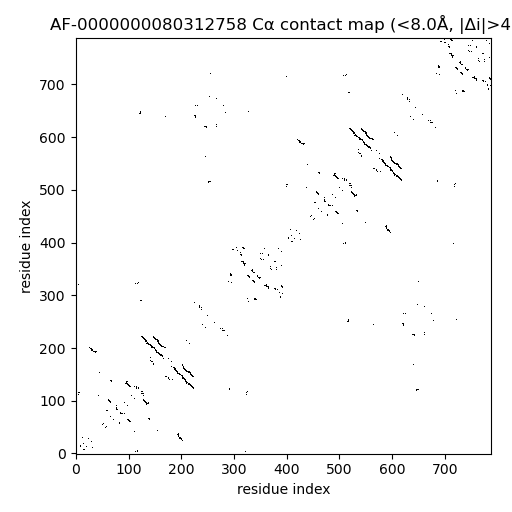 3432 O O . LEU B 1 30 ? -15.641 -24.578 -15.727 1 98.12 30 LEU B O 1
ATOM 3436 N N . VAL B 1 31 ? -17.281 -25.453 -16.984 1 98.19 31 VAL B N 1
ATOM 3437 C CA . VAL B 1 31 ? -17.375 -26.703 -16.25 1 98.19 31 VAL B CA 1
ATOM 3438 C C . VAL B 1 31 ? -16.906 -27.859 -17.141 1 98.19 31 VAL B C 1
ATOM 3440 O O . VAL B 1 31 ? -17.375 -28.031 -18.266 1 98.19 31 VAL B O 1
ATOM 3443 N N . ILE B 1 32 ? -15.93 -28.547 -16.672 1 97.75 32 ILE B N 1
ATOM 3444 C CA . ILE B 1 32 ? -15.445 -29.734 -17.375 1 97.75 32 ILE B CA 1
ATOM 3445 C C . ILE B 1 32 ? -15.844 -31 -16.594 1 97.75 32 ILE B C 1
ATOM 3447 O O . ILE B 1 32 ? -15.492 -31.156 -15.43 1 97.75 32 ILE B O 1
ATOM 3451 N N . ARG B 1 33 ? -16.578 -31.875 -17.234 1 96.25 33 ARG B N 1
ATOM 3452 C CA . ARG B 1 33 ? -16.984 -33.156 -16.703 1 96.25 33 ARG B CA 1
ATOM 3453 C C . ARG B 1 33 ? -16.266 -34.312 -17.422 1 96.25 33 ARG B C 1
ATOM 3455 O O . ARG B 1 33 ? -16.375 -34.438 -18.641 1 96.25 33 ARG B O 1
ATOM 3462 N N . ARG B 1 34 ? -15.508 -35.125 -16.625 1 92.19 34 ARG B N 1
ATOM 3463 C CA . ARG B 1 34 ? -14.672 -36.156 -17.25 1 92.19 34 ARG B CA 1
ATOM 3464 C C . ARG B 1 34 ? -15.195 -37.531 -16.922 1 92.19 34 ARG B C 1
ATOM 3466 O O . ARG B 1 34 ? -14.797 -38.531 -17.547 1 92.19 34 ARG B O 1
ATOM 3473 N N . GLU B 1 35 ? -16.078 -37.688 -15.953 1 93.06 35 GLU B N 1
ATOM 3474 C CA . GLU B 1 35 ? -16.547 -38.969 -15.453 1 93.06 35 GLU B CA 1
ATOM 3475 C C . GLU B 1 35 ? -15.383 -39.875 -15.023 1 93.06 35 GLU B C 1
ATOM 3477 O O . GLU B 1 35 ? -15.359 -41.062 -15.312 1 93.06 35 GLU B O 1
ATOM 3482 N N . GLN B 1 36 ? -14.359 -39.312 -14.562 1 95.88 36 GLN B N 1
ATOM 3483 C CA . GLN B 1 36 ? -13.188 -39.969 -13.984 1 95.88 36 GLN B CA 1
ATOM 3484 C C . GLN B 1 36 ? -12.953 -39.5 -12.555 1 95.88 36 GLN B C 1
ATOM 3486 O O . GLN B 1 36 ? -12.195 -38.562 -12.32 1 95.88 36 GLN B O 1
ATOM 3491 N N . ARG B 1 37 ? -13.469 -40.25 -11.719 1 94.38 37 ARG B N 1
ATOM 3492 C CA . ARG B 1 37 ? -13.508 -39.875 -10.312 1 94.38 37 ARG B CA 1
ATOM 3493 C C . ARG B 1 37 ? -12.102 -39.75 -9.742 1 94.38 37 ARG B C 1
ATOM 3495 O O . ARG B 1 37 ? -11.867 -38.938 -8.828 1 94.38 37 ARG B O 1
ATOM 3502 N N . ASP B 1 38 ? -11.117 -40.5 -10.305 1 94.81 38 ASP B N 1
ATOM 3503 C CA . ASP B 1 38 ? -9.773 -40.531 -9.742 1 94.81 38 ASP B CA 1
ATOM 3504 C C . ASP B 1 38 ? -8.828 -39.625 -10.539 1 94.81 38 ASP B C 1
ATOM 3506 O O . ASP B 1 38 ? -7.605 -39.781 -10.453 1 94.81 38 ASP B O 1
ATOM 3510 N N . TYR B 1 39 ? -9.391 -38.719 -11.336 1 95.31 39 TYR B N 1
ATOM 3511 C CA . TYR B 1 39 ? -8.602 -37.875 -12.227 1 95.31 39 TYR B CA 1
ATOM 3512 C C . TYR B 1 39 ? -7.539 -37.125 -11.453 1 95.31 39 TYR B C 1
ATOM 3514 O O . TYR B 1 39 ? -6.41 -36.969 -11.93 1 95.31 39 TYR B O 1
ATOM 3522 N N . TYR B 1 40 ? -7.852 -36.625 -10.211 1 95.06 40 TYR B N 1
ATOM 3523 C CA . TYR B 1 40 ? -6.949 -35.812 -9.406 1 95.06 40 TYR B CA 1
ATOM 3524 C C . TYR B 1 40 ? -6.355 -36.625 -8.258 1 95.06 40 TYR B C 1
ATOM 3526 O O . TYR B 1 40 ? -5.863 -36.031 -7.281 1 95.06 40 TYR B O 1
ATOM 3534 N N . ALA B 1 41 ? -6.348 -37.875 -8.312 1 91.75 41 ALA B N 1
ATOM 3535 C CA . ALA B 1 41 ? -5.918 -38.75 -7.223 1 91.75 41 ALA B CA 1
ATOM 3536 C C . ALA B 1 41 ? -4.441 -38.531 -6.898 1 91.75 41 ALA B C 1
ATOM 3538 O O . ALA B 1 41 ? -4.02 -38.719 -5.754 1 91.75 41 ALA B O 1
ATOM 3539 N N . ASP B 1 42 ? -3.701 -38.125 -7.871 1 91.19 42 ASP B N 1
ATOM 3540 C CA . ASP B 1 42 ? -2.268 -37.938 -7.676 1 91.19 42 ASP B CA 1
ATOM 3541 C C . ASP B 1 42 ? -1.981 -36.594 -7.008 1 91.19 42 ASP B C 1
ATOM 3543 O O . ASP B 1 42 ? -0.865 -36.344 -6.543 1 91.19 42 ASP B O 1
ATOM 3547 N N . LEU B 1 43 ? -2.906 -35.719 -6.91 1 92.62 43 LEU B N 1
ATOM 3548 C CA . LEU B 1 43 ? -2.709 -34.406 -6.332 1 92.62 43 LEU B CA 1
ATOM 3549 C C . LEU B 1 43 ? -3.027 -34.406 -4.84 1 92.62 43 LEU B C 1
ATOM 3551 O O . LEU B 1 43 ? -2.25 -33.875 -4.031 1 92.62 43 LEU B O 1
ATOM 3555 N N . LEU B 1 44 ? -4.148 -34.969 -4.516 1 92.88 44 LEU B N 1
ATOM 3556 C CA . LEU B 1 44 ? -4.637 -34.875 -3.143 1 92.88 44 LEU B CA 1
ATOM 3557 C C . LEU B 1 44 ? -5.664 -35.969 -2.867 1 92.88 44 LEU B C 1
ATOM 3559 O O . LEU B 1 44 ? -6.395 -36.375 -3.77 1 92.88 44 LEU B O 1
ATOM 3563 N N . SER B 1 45 ? -5.684 -36.438 -1.669 1 91.5 45 SER B N 1
ATOM 3564 C CA . SER B 1 45 ? -6.695 -37.344 -1.151 1 91.5 45 SER B CA 1
ATOM 3565 C C . SER B 1 45 ? -7.141 -36.938 0.25 1 91.5 45 SER B C 1
ATOM 3567 O O . SER B 1 45 ? -6.492 -36.125 0.899 1 91.5 45 SER B O 1
ATOM 3569 N N . LEU B 1 46 ? -8.297 -37.531 0.65 1 90 46 LEU B N 1
ATOM 3570 C CA . LEU B 1 46 ? -8.758 -37.281 2.008 1 90 46 LEU B CA 1
ATOM 3571 C C . LEU B 1 46 ? -7.719 -37.719 3.031 1 90 46 LEU B C 1
ATOM 3573 O O . LEU B 1 46 ? -7.516 -37.031 4.043 1 90 46 LEU B O 1
ATOM 3577 N N . ARG B 1 47 ? -7.137 -38.781 2.715 1 87.44 47 ARG B N 1
ATOM 3578 C CA . ARG B 1 47 ? -6.113 -39.312 3.611 1 87.44 47 ARG B CA 1
ATOM 3579 C C . ARG B 1 47 ? -4.93 -38.344 3.711 1 87.44 47 ARG B C 1
ATOM 3581 O O . ARG B 1 47 ? -4.418 -38.094 4.805 1 87.44 47 ARG B O 1
ATOM 3588 N N . ALA B 1 48 ? -4.445 -37.906 2.572 1 87.44 48 ALA B N 1
ATOM 3589 C CA . ALA B 1 48 ? -3.338 -36.938 2.559 1 87.44 48 ALA B CA 1
ATOM 3590 C C . ALA B 1 48 ? -3.709 -35.656 3.299 1 87.44 48 ALA B C 1
ATOM 3592 O O . ALA B 1 48 ? -2.883 -35.094 4.012 1 87.44 48 ALA B O 1
ATOM 3593 N N . PHE B 1 49 ? -4.93 -35.219 3.129 1 90.5 49 PHE B N 1
ATOM 3594 C CA . PHE B 1 49 ? -5.445 -34.031 3.807 1 90.5 49 PHE B CA 1
ATOM 3595 C C . PHE B 1 49 ? -5.418 -34.219 5.32 1 90.5 49 PHE B C 1
ATOM 3597 O O . PHE B 1 49 ? -4.91 -33.375 6.047 1 90.5 49 PHE B O 1
ATOM 3604 N N . ASP B 1 50 ? -5.914 -35.344 5.762 1 86.12 50 ASP B N 1
ATOM 3605 C CA . ASP B 1 50 ? -5.922 -35.688 7.18 1 86.12 50 ASP B CA 1
ATOM 3606 C C . ASP B 1 50 ? -4.5 -35.781 7.73 1 86.12 50 ASP B C 1
ATOM 3608 O O . ASP B 1 50 ? -4.234 -35.312 8.844 1 86.12 50 ASP B O 1
ATOM 3612 N N . HIS B 1 51 ? -3.672 -36.312 6.953 1 85.19 51 HIS B N 1
ATOM 3613 C CA . HIS B 1 51 ? -2.281 -36.469 7.355 1 85.19 51 HIS B CA 1
ATOM 3614 C C . HIS B 1 51 ? -1.619 -35.125 7.656 1 85.19 51 HIS B C 1
ATOM 3616 O O . HIS B 1 51 ? -0.903 -35 8.648 1 85.19 51 HIS B O 1
ATOM 3622 N N . VAL B 1 52 ? -1.83 -34.125 6.812 1 86.88 52 VAL B N 1
ATOM 3623 C CA . VAL B 1 52 ? -1.247 -32.812 7 1 86.88 52 VAL B CA 1
ATOM 3624 C C . VAL B 1 52 ? -1.749 -32.219 8.312 1 86.88 52 VAL B C 1
ATOM 3626 O O . VAL B 1 52 ? -0.97 -31.625 9.07 1 86.88 52 VAL B O 1
ATOM 3629 N N . ILE B 1 53 ? -3.041 -32.344 8.617 1 84.38 53 ILE B N 1
ATOM 3630 C CA . ILE B 1 53 ? -3.65 -31.781 9.812 1 84.38 53 ILE B CA 1
ATOM 3631 C C . ILE B 1 53 ? -3.045 -32.406 11.055 1 84.38 53 ILE B C 1
ATOM 3633 O O . ILE B 1 53 ? -2.785 -31.719 12.047 1 84.38 53 ILE B O 1
ATOM 3637 N N . THR B 1 54 ? -2.82 -33.719 11.008 1 79.12 54 THR B N 1
ATOM 3638 C CA . THR B 1 54 ? -2.52 -34.469 12.219 1 79.12 54 THR B CA 1
ATOM 3639 C C . THR B 1 54 ? -1.011 -34.562 12.438 1 79.12 54 THR B C 1
ATOM 3641 O O . THR B 1 54 ? -0.557 -34.906 13.531 1 79.12 54 THR B O 1
ATOM 3644 N N . THR B 1 55 ? -0.212 -34.281 11.422 1 78.19 55 THR B N 1
ATOM 3645 C CA . THR B 1 55 ? 1.222 -34.531 11.562 1 78.19 55 THR B CA 1
ATOM 3646 C C . THR B 1 55 ? 1.986 -33.188 11.516 1 78.19 55 THR B C 1
ATOM 3648 O O . THR B 1 55 ? 3.129 -33.125 11.969 1 78.19 55 THR B O 1
ATOM 3651 N N . GLN B 1 56 ? 1.432 -32.281 10.922 1 75.88 56 GLN B N 1
ATOM 3652 C CA . GLN B 1 56 ? 2.127 -31 10.773 1 75.88 56 GLN B CA 1
ATOM 3653 C C . GLN B 1 56 ? 1.664 -30 11.828 1 75.88 56 GLN B C 1
ATOM 3655 O O . GLN B 1 56 ? 0.509 -30.031 12.258 1 75.88 56 GLN B O 1
ATOM 3660 N N . ALA B 1 57 ? 2.484 -29.25 12.367 1 77.38 57 ALA B N 1
ATOM 3661 C CA . ALA B 1 57 ? 2.154 -28.188 13.312 1 77.38 57 ALA B CA 1
ATOM 3662 C C . ALA B 1 57 ? 1.639 -26.953 12.586 1 77.38 57 ALA B C 1
ATOM 3664 O O . ALA B 1 57 ? 2.357 -25.953 12.453 1 77.38 57 ALA B O 1
ATOM 3665 N N . LEU B 1 58 ? 0.381 -27.062 12.156 1 88 58 LEU B N 1
ATOM 3666 C CA . LEU B 1 58 ? -0.192 -25.953 11.414 1 88 58 LEU B CA 1
ATOM 3667 C C . LEU B 1 58 ? -0.577 -24.812 12.352 1 88 58 LEU B C 1
ATOM 3669 O O . LEU B 1 58 ? -0.88 -25.047 13.523 1 88 58 LEU B O 1
ATOM 3673 N N . MET B 1 59 ? -0.502 -23.672 11.844 1 90.94 59 MET B N 1
ATOM 3674 C CA . MET B 1 59 ? -0.862 -22.469 12.602 1 90.94 59 MET B CA 1
ATOM 3675 C C . MET B 1 59 ? -2.07 -21.781 11.977 1 90.94 59 MET B C 1
ATOM 3677 O O . MET B 1 59 ? -2.277 -21.844 10.766 1 90.94 59 MET B O 1
ATOM 3681 N N . HIS B 1 60 ? -2.904 -21.172 12.836 1 90.75 60 HIS B N 1
ATOM 3682 C CA . HIS B 1 60 ? -3.83 -20.188 12.297 1 90.75 60 HIS B CA 1
ATOM 3683 C C . HIS B 1 60 ? -3.084 -18.969 11.773 1 90.75 60 HIS B C 1
ATOM 3685 O O . HIS B 1 60 ? -2.166 -18.453 12.422 1 90.75 60 HIS B O 1
ATOM 3691 N N . PRO B 1 61 ? -3.312 -18.516 10.492 1 92.38 61 PRO B N 1
ATOM 3692 C CA . PRO B 1 61 ? -4.484 -18.875 9.688 1 92.38 61 PRO B CA 1
ATOM 3693 C C . PRO B 1 61 ? -4.141 -19.812 8.531 1 92.38 61 PRO B C 1
ATOM 3695 O O . PRO B 1 61 ? -4.871 -19.859 7.535 1 92.38 61 PRO B O 1
ATOM 3698 N N . GLN B 1 62 ? -3.049 -20.516 8.648 1 90.44 62 GLN B N 1
ATOM 3699 C CA . GLN B 1 62 ? -2.717 -21.5 7.629 1 90.44 62 GLN B CA 1
ATOM 3700 C C . GLN B 1 62 ? -3.824 -22.547 7.496 1 90.44 62 GLN B C 1
ATOM 3702 O O . GLN B 1 62 ? -4.09 -23.047 6.395 1 90.44 62 GLN B O 1
ATOM 3707 N N . CYS B 1 63 ? -4.301 -22.891 8.586 1 93.25 63 CYS B N 1
ATOM 3708 C CA . CYS B 1 63 ? -5.461 -23.766 8.695 1 93.25 63 CYS B CA 1
ATOM 3709 C C . CYS B 1 63 ? -6.52 -23.156 9.602 1 93.25 63 CYS B C 1
ATOM 3711 O O . CYS B 1 63 ? -6.223 -22.766 10.734 1 93.25 63 CYS B O 1
ATOM 3713 N N . PHE B 1 64 ? -7.746 -23.062 9.086 1 95.12 64 PHE B N 1
ATOM 3714 C CA . PHE B 1 64 ? -8.781 -22.438 9.906 1 95.12 64 PHE B CA 1
ATOM 3715 C C . PHE B 1 64 ? -10.156 -23.016 9.555 1 95.12 64 PHE B C 1
ATOM 3717 O O . PHE B 1 64 ? -10.281 -23.812 8.641 1 95.12 64 PHE B O 1
ATOM 3724 N N . ILE B 1 65 ? -11.172 -22.656 10.352 1 95.06 65 ILE B N 1
ATOM 3725 C CA . ILE B 1 65 ? -12.547 -23.094 10.164 1 95.06 65 ILE B CA 1
ATOM 3726 C C . ILE B 1 65 ? -13.391 -21.953 9.602 1 95.06 65 ILE B C 1
ATOM 3728 O O . ILE B 1 65 ? -13.352 -20.828 10.117 1 95.06 65 ILE B O 1
ATOM 3732 N N . ALA B 1 66 ? -13.977 -22.172 8.516 1 95.69 66 ALA B N 1
ATOM 3733 C CA . ALA B 1 66 ? -14.977 -21.25 7.965 1 95.69 66 ALA B CA 1
ATOM 3734 C C . ALA B 1 66 ? -16.391 -21.828 8.117 1 95.69 66 ALA B C 1
ATOM 3736 O O . ALA B 1 66 ? -16.594 -23.031 7.945 1 95.69 66 ALA B O 1
ATOM 3737 N N . ASN B 1 67 ? -17.297 -21 8.461 1 94.31 67 ASN B N 1
ATOM 3738 C CA . ASN B 1 67 ? -18.688 -21.375 8.633 1 94.31 67 ASN B CA 1
ATOM 3739 C C . ASN B 1 67 ? -19.625 -20.219 8.266 1 94.31 67 ASN B C 1
ATOM 3741 O O . ASN B 1 67 ? -19.594 -19.172 8.898 1 94.31 67 ASN B O 1
ATOM 3745 N N . ALA B 1 68 ? -20.406 -20.438 7.234 1 90.94 68 ALA B N 1
ATOM 3746 C CA . ALA B 1 68 ? -21.266 -19.359 6.73 1 90.94 68 ALA B CA 1
ATOM 3747 C C . ALA B 1 68 ? -22.359 -19.016 7.742 1 90.94 68 ALA B C 1
ATOM 3749 O O . ALA B 1 68 ? -22.891 -17.906 7.734 1 90.94 68 ALA B O 1
ATOM 3750 N N . ALA B 1 69 ? -22.719 -19.922 8.617 1 89.06 69 ALA B N 1
ATOM 3751 C CA . ALA B 1 69 ? -23.844 -19.75 9.539 1 89.06 69 ALA B CA 1
ATOM 3752 C C . ALA B 1 69 ? -23.406 -18.984 10.789 1 89.06 69 ALA B C 1
ATOM 3754 O O . ALA B 1 69 ? -24.25 -18.422 11.5 1 89.06 69 ALA B O 1
ATOM 3755 N N . ARG B 1 70 ? -22.109 -19.016 11.07 1 90.12 70 ARG B N 1
ATOM 3756 C CA . ARG B 1 70 ? -21.656 -18.328 12.281 1 90.12 70 ARG B CA 1
ATOM 3757 C C . ARG B 1 70 ? -20.172 -17.984 12.188 1 90.12 70 ARG B C 1
ATOM 3759 O O . ARG B 1 70 ? -19.406 -18.672 11.516 1 90.12 70 ARG B O 1
ATOM 3766 N N . GLN B 1 71 ? -19.797 -16.984 12.883 1 90.88 71 GLN B N 1
ATOM 3767 C CA . GLN B 1 71 ? -18.391 -16.641 13 1 90.88 71 GLN B CA 1
ATOM 3768 C C . GLN B 1 71 ? -17.672 -17.578 13.969 1 90.88 71 GLN B C 1
ATOM 3770 O O . GLN B 1 71 ? -18.172 -17.844 15.062 1 90.88 71 GLN B O 1
ATOM 3775 N N . VAL B 1 72 ? -16.625 -18.188 13.555 1 92.19 72 VAL B N 1
ATOM 3776 C CA . VAL B 1 72 ? -15.844 -19.078 14.398 1 92.19 72 VAL B CA 1
ATOM 3777 C C . VAL B 1 72 ? -14.555 -18.391 14.844 1 92.19 72 VAL B C 1
ATOM 3779 O O . VAL B 1 72 ? -13.734 -18 14.008 1 92.19 72 VAL B O 1
ATOM 3782 N N . ASP B 1 73 ? -14.367 -18.25 16.078 1 93.75 73 ASP B N 1
ATOM 3783 C CA . ASP B 1 73 ? -13.156 -17.641 16.625 1 93.75 73 ASP B CA 1
ATOM 3784 C C . ASP B 1 73 ? -11.992 -18.641 16.594 1 93.75 73 ASP B C 1
ATOM 3786 O O . ASP B 1 73 ? -12.172 -19.828 16.891 1 93.75 73 ASP B O 1
ATOM 3790 N N . ALA B 1 74 ? -10.828 -18.125 16.344 1 94.12 74 ALA B N 1
ATOM 3791 C CA . ALA B 1 74 ? -9.648 -18.969 16.25 1 94.12 74 ALA B CA 1
ATOM 3792 C C . ALA B 1 74 ? -9.422 -19.734 17.562 1 94.12 74 ALA B C 1
ATOM 3794 O O . ALA B 1 74 ? -8.93 -20.859 17.547 1 94.12 74 ALA B O 1
ATOM 3795 N N . SER B 1 75 ? -9.789 -19.141 18.656 1 92.94 75 SER B N 1
ATOM 3796 C CA . SER B 1 75 ? -9.57 -19.75 19.969 1 92.94 75 SER B CA 1
ATOM 3797 C C . SER B 1 75 ? -10.383 -21.016 20.125 1 92.94 75 SER B C 1
ATOM 3799 O O . SER B 1 75 ? -10.102 -21.844 21 1 92.94 75 SER B O 1
ATOM 3801 N N . GLU B 1 76 ? -11.344 -21.219 19.281 1 92.5 76 GLU B N 1
ATOM 3802 C CA . GLU B 1 76 ? -12.219 -22.375 19.391 1 92.5 76 GLU B CA 1
ATOM 3803 C C . GLU B 1 76 ? -11.539 -23.641 18.859 1 92.5 76 GLU B C 1
ATOM 3805 O O . GLU B 1 76 ? -12.008 -24.75 19.094 1 92.5 76 GLU B O 1
ATOM 3810 N N . TYR B 1 77 ? -10.445 -23.5 18.125 1 93.62 77 TYR B N 1
ATOM 3811 C CA . TYR B 1 77 ? -9.82 -24.688 17.547 1 93.62 77 TYR B CA 1
ATOM 3812 C C . TYR B 1 77 ? -8.305 -24.594 17.609 1 93.62 77 TYR B C 1
ATOM 3814 O O . TYR B 1 77 ? -7.598 -25.328 16.922 1 93.62 77 TYR B O 1
ATOM 3822 N N . THR B 1 78 ? -7.758 -23.578 18.281 1 93.5 78 THR B N 1
ATOM 3823 C CA . THR B 1 78 ? -6.312 -23.422 18.406 1 93.5 78 THR B CA 1
ATOM 3824 C C . THR B 1 78 ? -5.891 -23.438 19.875 1 93.5 78 THR B C 1
ATOM 3826 O O . THR B 1 78 ? -6.715 -23.234 20.766 1 93.5 78 THR B O 1
ATOM 3829 N N . PHE B 1 79 ? -4.641 -23.766 20.141 1 86.69 79 PHE B N 1
ATOM 3830 C CA . PHE B 1 79 ? -4.004 -23.547 21.438 1 86.69 79 PHE B CA 1
ATOM 3831 C C . PHE B 1 79 ? -3.676 -22.062 21.625 1 86.69 79 PHE B C 1
ATOM 3833 O O . PHE B 1 79 ? -3.781 -21.266 20.688 1 86.69 79 PHE B O 1
ATOM 3840 N N . PRO B 1 80 ? -3.303 -21.672 22.766 1 85.38 80 PRO B N 1
ATOM 3841 C CA . PRO B 1 80 ? -3.027 -20.25 23.031 1 85.38 80 PRO B CA 1
ATOM 3842 C C . PRO B 1 80 ? -1.938 -19.688 22.125 1 85.38 80 PRO B C 1
ATOM 3844 O O . PRO B 1 80 ? -1.933 -18.484 21.828 1 85.38 80 PRO B O 1
ATOM 3847 N N . ASN B 1 81 ? -1.043 -20.453 21.625 1 83.94 81 ASN B N 1
ATOM 3848 C CA . ASN B 1 81 ? 0.03 -20 20.75 1 83.94 81 ASN B CA 1
ATOM 3849 C C . ASN B 1 81 ? -0.418 -19.953 19.281 1 83.94 81 ASN B C 1
ATOM 3851 O O . ASN B 1 81 ? 0.406 -19.797 18.391 1 83.94 81 ASN B O 1
ATOM 3855 N N . ASN B 1 82 ? -1.668 -20.234 19 1 89.5 82 ASN B N 1
ATOM 3856 C CA . ASN B 1 82 ? -2.312 -20.156 17.703 1 89.5 82 ASN B CA 1
ATOM 3857 C C . ASN B 1 82 ? -2.027 -21.406 16.859 1 89.5 82 ASN B C 1
ATOM 3859 O O . ASN B 1 82 ? -2.363 -21.453 15.68 1 89.5 82 ASN B O 1
ATOM 3863 N N . SER B 1 83 ? -1.383 -22.375 17.562 1 89.31 83 SER B N 1
ATOM 3864 C CA . SER B 1 83 ? -1.262 -23.656 16.859 1 89.31 83 SER B CA 1
ATOM 3865 C C . SER B 1 83 ? -2.596 -24.391 16.828 1 89.31 83 SER B C 1
ATOM 3867 O O . SER B 1 83 ? -3.357 -24.359 17.797 1 89.31 83 SER B O 1
ATOM 3869 N N . VAL B 1 84 ? -2.838 -25.078 15.766 1 91.06 84 VAL B N 1
ATOM 3870 C CA . VAL B 1 84 ? -4.125 -25.734 15.547 1 91.06 84 VAL B CA 1
ATOM 3871 C C . VAL B 1 84 ? -4.242 -26.969 16.438 1 91.06 84 VAL B C 1
ATOM 3873 O O . VAL B 1 84 ? -3.312 -27.781 16.5 1 91.06 84 VAL B O 1
ATOM 3876 N N . ASP B 1 85 ? -5.305 -27.031 17.188 1 86.12 85 ASP B N 1
ATOM 3877 C CA . ASP B 1 85 ? -5.707 -28.234 17.906 1 86.12 85 ASP B CA 1
ATOM 3878 C C . ASP B 1 85 ? -6.566 -29.141 17.031 1 86.12 85 ASP B C 1
ATOM 3880 O O . ASP B 1 85 ? -7.758 -28.891 16.844 1 86.12 85 ASP B O 1
ATOM 3884 N N . SER B 1 86 ? -5.953 -30.25 16.609 1 85.81 86 SER B N 1
ATOM 3885 C CA . SER B 1 86 ? -6.617 -31.094 15.625 1 85.81 86 SER B CA 1
ATOM 3886 C C . SER B 1 86 ? -7.934 -31.641 16.172 1 85.81 86 SER B C 1
ATOM 3888 O O . SER B 1 86 ? -8.914 -31.766 15.43 1 85.81 86 SER B O 1
ATOM 3890 N N . ALA B 1 87 ? -7.996 -31.984 17.391 1 83.19 87 ALA B N 1
ATOM 3891 C CA . ALA B 1 87 ? -9.219 -32.531 17.984 1 83.19 87 ALA B CA 1
ATOM 3892 C C . ALA B 1 87 ? -10.344 -31.516 17.953 1 83.19 87 ALA B C 1
ATOM 3894 O O . ALA B 1 87 ? -11.461 -31.812 17.531 1 83.19 87 ALA B O 1
ATOM 3895 N N . ARG B 1 88 ? -10.047 -30.359 18.312 1 87.31 88 ARG B N 1
ATOM 3896 C CA . ARG B 1 88 ? -11.055 -29.312 18.328 1 87.31 88 ARG B CA 1
ATOM 3897 C C . ARG B 1 88 ? -11.43 -28.891 16.922 1 87.31 88 ARG B C 1
ATOM 3899 O O . ARG B 1 88 ? -12.586 -28.531 16.656 1 87.31 88 ARG B O 1
ATOM 3906 N N . LEU B 1 89 ? -10.422 -28.891 16.094 1 91.31 89 LEU B N 1
ATOM 3907 C CA . LEU B 1 89 ? -10.68 -28.594 14.695 1 91.31 89 LEU B CA 1
ATOM 3908 C C . LEU B 1 89 ? -11.727 -29.547 14.125 1 91.31 89 LEU B C 1
ATOM 3910 O O . LEU B 1 89 ? -12.68 -29.125 13.477 1 91.31 89 LEU B O 1
ATOM 3914 N N . TYR B 1 90 ? -11.594 -30.844 14.43 1 86.94 90 TYR B N 1
ATOM 3915 C CA . TYR B 1 90 ? -12.5 -31.859 13.906 1 86.94 90 TYR B CA 1
ATOM 3916 C C . TYR B 1 90 ? -13.875 -31.75 14.555 1 86.94 90 TYR B C 1
ATOM 3918 O O . TYR B 1 90 ? -14.891 -32.062 13.93 1 86.94 90 TYR B O 1
ATOM 3926 N N . GLN B 1 91 ? -13.875 -31.234 15.75 1 85.19 91 GLN B N 1
ATOM 3927 C CA . GLN B 1 91 ? -15.164 -30.969 16.375 1 85.19 91 GLN B CA 1
ATOM 3928 C C . GLN B 1 91 ? -15.93 -29.875 15.641 1 85.19 91 GLN B C 1
ATOM 3930 O O . GLN B 1 91 ? -17.125 -30 15.406 1 85.19 91 GLN B O 1
ATOM 3935 N N . GLN B 1 92 ? -15.18 -28.875 15.312 1 91.56 92 GLN B N 1
ATOM 3936 C CA . GLN B 1 92 ? -15.805 -27.797 14.539 1 91.56 92 GLN B CA 1
ATOM 3937 C C . GLN B 1 92 ? -16.297 -28.312 13.188 1 91.56 92 GLN B C 1
ATOM 3939 O O . GLN B 1 92 ? -17.359 -27.891 12.711 1 91.56 92 GLN B O 1
ATOM 3944 N N . PHE B 1 93 ? -15.516 -29.203 12.648 1 91.56 93 PHE B N 1
ATOM 3945 C CA . PHE B 1 93 ? -15.906 -29.828 11.391 1 91.56 93 PHE B CA 1
ATOM 3946 C C . PHE B 1 93 ? -17.203 -30.609 11.562 1 91.56 93 PHE B C 1
ATOM 3948 O O . PHE B 1 93 ? -18.109 -30.484 10.742 1 91.56 93 PHE B O 1
ATOM 3955 N N . ALA B 1 94 ? -17.312 -31.328 12.57 1 86.38 94 ALA B N 1
ATOM 3956 C CA . ALA B 1 94 ? -18.516 -32.125 12.852 1 86.38 94 ALA B CA 1
ATOM 3957 C C . ALA B 1 94 ? -19.719 -31.219 13.078 1 86.38 94 ALA B C 1
ATOM 3959 O O . ALA B 1 94 ? -20.859 -31.594 12.766 1 86.38 94 ALA B O 1
ATOM 3960 N N . ASP B 1 95 ? -19.438 -30.047 13.539 1 88.81 95 ASP B N 1
ATOM 3961 C CA . ASP B 1 95 ? -20.5 -29.094 13.836 1 88.81 95 ASP B CA 1
ATOM 3962 C C . ASP B 1 95 ? -20.859 -28.266 12.609 1 88.81 95 ASP B C 1
ATOM 3964 O O . ASP B 1 95 ? -21.594 -27.281 12.711 1 88.81 95 ASP B O 1
ATOM 3968 N N . GLY B 1 96 ? -20.281 -28.594 11.492 1 91.38 96 GLY B N 1
ATOM 3969 C CA . GLY B 1 96 ? -20.703 -27.953 10.266 1 91.38 96 GLY B CA 1
ATOM 3970 C C . GLY B 1 96 ? -19.688 -26.984 9.711 1 91.38 96 GLY B C 1
ATOM 3971 O O . GLY B 1 96 ? -19.938 -26.297 8.727 1 91.38 96 GLY B O 1
ATOM 3972 N N . GLY B 1 97 ? -18.547 -26.891 10.359 1 94.81 97 GLY B N 1
ATOM 3973 C CA . GLY B 1 97 ? -17.5 -26 9.891 1 94.81 97 GLY B CA 1
ATOM 3974 C C . GLY B 1 97 ? -16.688 -26.578 8.742 1 94.81 97 GLY B C 1
ATOM 3975 O O . GLY B 1 97 ? -16.406 -27.781 8.719 1 94.81 97 GLY B O 1
ATOM 3976 N N . THR B 1 98 ? -16.312 -25.734 7.84 1 96.12 98 THR B N 1
ATOM 3977 C CA . THR B 1 98 ? -15.406 -26.109 6.754 1 96.12 98 THR B CA 1
ATOM 3978 C C . THR B 1 98 ? -13.953 -25.922 7.164 1 96.12 98 THR B C 1
ATOM 3980 O O . THR B 1 98 ? -13.562 -24.844 7.625 1 96.12 98 THR B O 1
ATOM 3983 N N . ILE B 1 99 ? -13.164 -26.953 7.055 1 94.38 99 ILE B N 1
ATOM 3984 C CA . ILE B 1 99 ? -11.727 -26.812 7.266 1 94.38 99 ILE B CA 1
ATOM 3985 C C . ILE B 1 99 ? -11.07 -26.25 6.016 1 94.38 99 ILE B C 1
ATOM 3987 O O . ILE B 1 99 ? -11.258 -26.766 4.914 1 94.38 99 ILE B O 1
ATOM 3991 N N . VAL B 1 100 ? -10.336 -25.219 6.203 1 96.38 100 VAL B N 1
ATOM 3992 C CA . VAL B 1 100 ? -9.703 -24.531 5.082 1 96.38 100 VAL B CA 1
ATOM 3993 C C . VAL B 1 100 ? -8.188 -24.562 5.25 1 96.38 100 VAL B C 1
ATOM 3995 O O . VAL B 1 100 ? -7.66 -24.188 6.301 1 96.38 100 VAL B O 1
ATOM 3998 N N . PHE B 1 101 ? -7.496 -25.172 4.309 1 94.62 101 PHE B N 1
ATOM 3999 C CA . PHE B 1 101 ? -6.066 -24.938 4.16 1 94.62 101 PHE B CA 1
ATOM 4000 C C . PHE B 1 101 ? -5.809 -23.703 3.312 1 94.62 101 PHE B C 1
ATOM 4002 O O . PHE B 1 101 ? -6.234 -23.625 2.158 1 94.62 101 PHE B O 1
ATOM 4009 N N . ASN B 1 102 ? -5.172 -22.766 3.912 1 93.94 102 ASN B N 1
ATOM 4010 C CA . ASN B 1 102 ? -4.887 -21.5 3.26 1 93.94 102 ASN B CA 1
ATOM 4011 C C . ASN B 1 102 ? -3.449 -21.438 2.75 1 93.94 102 ASN B C 1
ATOM 4013 O O . ASN B 1 102 ? -2.521 -21.203 3.527 1 93.94 102 ASN B O 1
ATOM 4017 N N . GLN B 1 103 ? -3.309 -21.578 1.45 1 88.06 103 GLN B N 1
ATOM 4018 C CA . GLN B 1 103 ? -2.018 -21.484 0.777 1 88.06 103 GLN B CA 1
ATOM 4019 C C . GLN B 1 103 ? -1.02 -22.484 1.36 1 88.06 103 GLN B C 1
ATOM 4021 O O . GLN B 1 103 ? 0.098 -22.109 1.723 1 88.06 103 GLN B O 1
ATOM 4026 N N . LEU B 1 104 ? -1.384 -23.672 1.491 1 77.19 104 LEU B N 1
ATOM 4027 C CA . LEU B 1 104 ? -0.518 -24.688 2.078 1 77.19 104 LEU B CA 1
ATOM 4028 C C . LEU B 1 104 ? 0.041 -25.625 1.003 1 77.19 104 LEU B C 1
ATOM 4030 O O . LEU B 1 104 ? 0.357 -26.781 1.279 1 77.19 104 LEU B O 1
ATOM 4034 N N . GLU B 1 105 ? 0.092 -25.094 -0.229 1 76.56 105 GLU B N 1
ATOM 4035 C CA . GLU B 1 105 ? 0.587 -25.938 -1.315 1 76.56 105 GLU B CA 1
ATOM 4036 C C . GLU B 1 105 ? 2.043 -26.328 -1.088 1 76.56 105 GLU B C 1
ATOM 4038 O O . GLU B 1 105 ? 2.496 -27.375 -1.582 1 76.56 105 GLU B O 1
ATOM 4043 N N . GLY B 1 106 ? 2.725 -25.547 -0.263 1 74.5 106 GLY B N 1
ATOM 4044 C CA . GLY B 1 106 ? 4.113 -25.875 0.028 1 74.5 106 GLY B CA 1
ATOM 4045 C C . GLY B 1 106 ? 4.27 -27.156 0.829 1 74.5 106 GLY B C 1
ATOM 4046 O O . GLY B 1 106 ? 5.328 -27.781 0.795 1 74.5 106 GLY B O 1
ATOM 4047 N N . PHE B 1 107 ? 3.18 -27.562 1.494 1 76.25 107 PHE B N 1
ATOM 4048 C CA . PHE B 1 107 ? 3.232 -28.75 2.344 1 76.25 107 PHE B CA 1
ATOM 4049 C C . PHE B 1 107 ? 2.793 -29.984 1.572 1 76.25 107 PHE B C 1
ATOM 4051 O O . PHE B 1 107 ? 2.898 -31.109 2.076 1 76.25 107 PHE B O 1
ATOM 4058 N N . ILE B 1 108 ? 2.318 -29.797 0.412 1 84.31 108 ILE B N 1
ATOM 4059 C CA . ILE B 1 108 ? 1.845 -30.859 -0.455 1 84.31 108 ILE B CA 1
ATOM 4060 C C . ILE B 1 108 ? 2.572 -30.812 -1.796 1 84.31 108 ILE B C 1
ATOM 4062 O O . ILE B 1 108 ? 2.143 -30.094 -2.709 1 84.31 108 ILE B O 1
ATOM 4066 N N . PRO B 1 109 ? 3.574 -31.578 -1.993 1 81.94 109 PRO B N 1
ATOM 4067 C CA . PRO B 1 109 ? 4.508 -31.438 -3.115 1 81.94 109 PRO B CA 1
ATOM 4068 C C . PRO B 1 109 ? 3.807 -31.469 -4.473 1 81.94 109 PRO B C 1
ATOM 4070 O O . PRO B 1 109 ? 4.102 -30.656 -5.344 1 81.94 109 PRO B O 1
ATOM 4073 N N . PRO B 1 110 ? 2.812 -32.406 -4.676 1 85.56 110 PRO B N 1
ATOM 4074 C CA . PRO B 1 110 ? 2.154 -32.406 -5.988 1 85.56 110 PRO B CA 1
ATOM 4075 C C . PRO B 1 110 ? 1.441 -31.078 -6.289 1 85.56 110 PRO B C 1
ATOM 4077 O O . PRO B 1 110 ? 1.402 -30.641 -7.445 1 85.56 110 PRO B O 1
ATOM 4080 N N . LEU B 1 111 ? 0.916 -30.469 -5.266 1 89.25 111 LEU B N 1
ATOM 4081 C CA . LEU B 1 111 ? 0.215 -29.203 -5.461 1 89.25 111 LEU B CA 1
ATOM 4082 C C . LEU B 1 111 ? 1.202 -28.078 -5.727 1 89.25 111 LEU B C 1
ATOM 4084 O O . LEU B 1 111 ? 0.932 -27.188 -6.539 1 89.25 111 LEU B O 1
ATOM 4088 N N . ALA B 1 112 ? 2.299 -28.078 -5 1 85.44 112 ALA B N 1
ATOM 4089 C CA . ALA B 1 112 ? 3.35 -27.109 -5.262 1 85.44 112 ALA B CA 1
ATOM 4090 C C . ALA B 1 112 ? 3.836 -27.188 -6.707 1 85.44 112 ALA B C 1
ATOM 4092 O O . ALA B 1 112 ? 4.004 -26.172 -7.375 1 85.44 112 ALA B O 1
ATOM 4093 N N . ASP B 1 113 ? 4.012 -28.406 -7.129 1 86 113 ASP B N 1
ATOM 4094 C CA . ASP B 1 113 ? 4.461 -28.656 -8.492 1 86 113 ASP B CA 1
ATOM 4095 C C . ASP B 1 113 ? 3.434 -28.156 -9.508 1 86 113 ASP B C 1
ATOM 4097 O O . ASP B 1 113 ? 3.795 -27.562 -10.531 1 86 113 ASP B O 1
ATOM 4101 N N . LEU B 1 114 ? 2.215 -28.422 -9.203 1 90.19 114 LEU B N 1
ATOM 4102 C CA . LEU B 1 114 ? 1.147 -27.953 -10.078 1 90.19 114 LEU B CA 1
ATOM 4103 C C . LEU B 1 114 ? 1.147 -26.422 -10.18 1 90.19 114 LEU B C 1
ATOM 4105 O O . LEU B 1 114 ? 1.113 -25.875 -11.281 1 90.19 114 LEU B O 1
ATOM 4109 N N . CYS B 1 115 ? 1.22 -25.766 -9.094 1 90.31 115 CYS B N 1
ATOM 4110 C CA . CYS B 1 115 ? 1.228 -24.312 -9.078 1 90.31 115 CYS B CA 1
ATOM 4111 C C . CYS B 1 115 ? 2.402 -23.766 -9.883 1 90.31 115 CYS B C 1
ATOM 4113 O O . CYS B 1 115 ? 2.232 -22.859 -10.695 1 90.31 115 CYS B O 1
ATOM 4115 N N . ARG B 1 116 ? 3.539 -24.328 -9.688 1 87.5 116 ARG B N 1
ATOM 4116 C CA . ARG B 1 116 ? 4.73 -23.859 -10.391 1 87.5 116 ARG B CA 1
ATOM 4117 C C . ARG B 1 116 ? 4.594 -24.078 -11.898 1 87.5 116 ARG B C 1
ATOM 4119 O O . ARG B 1 116 ? 5.008 -23.234 -12.688 1 87.5 116 ARG B O 1
ATOM 4126 N N . SER B 1 117 ? 4.09 -25.234 -12.234 1 88.88 117 SER B N 1
ATOM 4127 C CA . SER B 1 117 ? 3.869 -25.516 -13.648 1 88.88 117 SER B CA 1
ATOM 4128 C C . SER B 1 117 ? 2.945 -24.484 -14.289 1 88.88 117 SER B C 1
ATOM 4130 O O . SER B 1 117 ? 3.223 -23.984 -15.383 1 88.88 117 SER B O 1
ATOM 4132 N N . LEU B 1 118 ? 1.9 -24.141 -13.602 1 91.94 118 LEU B N 1
ATOM 4133 C CA . LEU B 1 118 ? 0.953 -23.141 -14.094 1 91.94 118 LEU B CA 1
ATOM 4134 C C . LEU B 1 118 ? 1.608 -21.766 -14.195 1 91.94 118 LEU B C 1
ATOM 4136 O O . LEU B 1 118 ? 1.406 -21.047 -15.172 1 91.94 118 LEU B O 1
ATOM 4140 N N . GLU B 1 119 ? 2.354 -21.438 -13.203 1 90.81 119 GLU B N 1
ATOM 4141 C CA . GLU B 1 119 ? 3.021 -20.141 -13.164 1 90.81 119 GLU B CA 1
ATOM 4142 C C . GLU B 1 119 ? 4.016 -20 -14.312 1 90.81 119 GLU B C 1
ATOM 4144 O O . GLU B 1 119 ? 4.121 -18.938 -14.914 1 90.81 119 GLU B O 1
ATOM 4149 N N . ARG B 1 120 ? 4.723 -21.062 -14.57 1 86.56 120 ARG B N 1
ATOM 4150 C CA . ARG B 1 120 ? 5.664 -21.078 -15.68 1 86.56 120 ARG B CA 1
ATOM 4151 C C . ARG B 1 120 ? 4.941 -20.875 -17.016 1 86.56 120 ARG B C 1
ATOM 4153 O O . ARG B 1 120 ? 5.352 -20.047 -17.828 1 86.56 120 ARG B O 1
ATOM 4160 N N . ASP B 1 121 ? 3.82 -21.531 -17.172 1 87.19 121 ASP B N 1
ATOM 4161 C CA . ASP B 1 121 ? 3.113 -21.516 -18.453 1 87.19 121 ASP B CA 1
ATOM 4162 C C . ASP B 1 121 ? 2.311 -20.234 -18.641 1 87.19 121 ASP B C 1
ATOM 4164 O O . ASP B 1 121 ? 2.289 -19.656 -19.734 1 87.19 121 ASP B O 1
ATOM 4168 N N . ILE B 1 122 ? 1.701 -19.766 -17.562 1 91.81 122 ILE B N 1
ATOM 4169 C CA . ILE B 1 122 ? 0.73 -18.672 -17.672 1 91.81 122 ILE B CA 1
ATOM 4170 C C . ILE B 1 122 ? 1.385 -17.359 -17.281 1 91.81 122 ILE B C 1
ATOM 4172 O O . ILE B 1 122 ? 0.88 -16.281 -17.609 1 91.81 122 ILE B O 1
ATOM 4176 N N . SER B 1 123 ? 2.512 -17.328 -16.578 1 92.69 123 SER B N 1
ATOM 4177 C CA . SER B 1 123 ? 3.184 -16.141 -16.047 1 92.69 123 SER B CA 1
ATOM 4178 C C . SER B 1 123 ? 2.287 -15.398 -15.07 1 92.69 123 SER B C 1
ATOM 4180 O O . SER B 1 123 ? 2.164 -14.172 -15.148 1 92.69 123 SER B O 1
ATOM 4182 N N . THR B 1 124 ? 1.627 -16.125 -14.266 1 93.19 124 THR B N 1
ATOM 4183 C CA . THR B 1 124 ? 0.754 -15.641 -13.203 1 93.19 124 THR B CA 1
ATOM 4184 C C . THR B 1 124 ? 0.986 -16.422 -11.914 1 93.19 124 THR B C 1
ATOM 4186 O O . THR B 1 124 ? 1.153 -17.641 -11.945 1 93.19 124 THR B O 1
ATOM 4189 N N . ARG B 1 125 ? 1.024 -15.688 -10.875 1 92.12 125 ARG B N 1
ATOM 4190 C CA . ARG B 1 125 ? 1.154 -16.359 -9.586 1 92.12 125 ARG B CA 1
ATOM 4191 C C . ARG B 1 125 ? -0.114 -17.141 -9.25 1 92.12 125 ARG B C 1
ATOM 4193 O O . ARG B 1 125 ? -1.225 -16.656 -9.469 1 92.12 125 ARG B O 1
ATOM 4200 N N . PHE B 1 126 ? 0.119 -18.297 -8.672 1 92.81 126 PHE B N 1
ATOM 4201 C CA . PHE B 1 126 ? -1.018 -19.109 -8.258 1 92.81 126 PHE B CA 1
ATOM 4202 C C . PHE B 1 126 ? -0.973 -19.375 -6.758 1 92.81 126 PHE B C 1
ATOM 4204 O O . PHE B 1 126 ? 0.101 -19.594 -6.195 1 92.81 126 PHE B O 1
ATOM 4211 N N . GLN B 1 127 ? -2.123 -19.297 -6.223 1 92.31 127 GLN B N 1
ATOM 4212 C CA . GLN B 1 127 ? -2.324 -19.703 -4.832 1 92.31 127 GLN B CA 1
ATOM 4213 C C . GLN B 1 127 ? -3.275 -20.891 -4.734 1 92.31 127 GLN B C 1
ATOM 4215 O O . GLN B 1 127 ? -4.195 -21.016 -5.543 1 92.31 127 GLN B O 1
ATOM 4220 N N . CYS B 1 128 ? -3.008 -21.688 -3.736 1 94.62 128 CYS B N 1
ATOM 4221 C CA . CYS B 1 128 ? -3.809 -22.906 -3.598 1 94.62 128 CYS B CA 1
ATOM 4222 C C . CYS B 1 128 ? -4.477 -22.969 -2.229 1 94.62 128 CYS B C 1
ATOM 4224 O O . CYS B 1 128 ? -3.799 -22.891 -1.201 1 94.62 128 CYS B O 1
ATOM 4226 N N . ASN B 1 129 ? -5.746 -23.062 -2.232 1 96.5 129 ASN B N 1
ATOM 4227 C CA . ASN B 1 129 ? -6.531 -23.328 -1.032 1 96.5 129 ASN B CA 1
ATOM 4228 C C . ASN B 1 129 ? -7.273 -24.656 -1.125 1 96.5 129 ASN B C 1
ATOM 4230 O O . ASN B 1 129 ? -7.617 -25.109 -2.221 1 96.5 129 ASN B O 1
ATOM 4234 N N . ILE B 1 130 ? -7.438 -25.25 -0.01 1 96.56 130 ILE B N 1
ATOM 4235 C CA . ILE B 1 130 ? -8.164 -26.516 0.05 1 96.56 130 ILE B CA 1
ATOM 4236 C C . ILE B 1 130 ? -9.336 -26.391 1.019 1 96.56 130 ILE B C 1
ATOM 4238 O O . ILE B 1 130 ? -9.203 -25.812 2.1 1 96.56 130 ILE B O 1
ATOM 4242 N N . TYR B 1 131 ? -10.469 -26.906 0.63 1 96.88 131 TYR B N 1
ATOM 4243 C CA . TYR B 1 131 ? -11.68 -26.812 1.438 1 96.88 131 TYR B CA 1
ATOM 4244 C C . TYR B 1 131 ? -12.266 -28.203 1.688 1 96.88 131 TYR B C 1
ATOM 4246 O O . TYR B 1 131 ? -12.602 -28.922 0.745 1 96.88 131 TYR B O 1
ATOM 4254 N N . CYS B 1 132 ? -12.352 -28.562 2.871 1 95.81 132 CYS B N 1
ATOM 4255 C CA . CYS B 1 132 ? -13.062 -29.766 3.295 1 95.81 132 CYS B CA 1
ATOM 4256 C C . CYS B 1 132 ? -14.336 -29.391 4.051 1 95.81 132 CYS B C 1
ATOM 4258 O O . CYS B 1 132 ? -14.273 -28.844 5.152 1 95.81 132 CYS B O 1
ATOM 4260 N N . THR B 1 133 ? -15.445 -29.672 3.459 1 95.94 133 THR B N 1
ATOM 4261 C CA . THR B 1 133 ? -16.734 -29.25 3.986 1 95.94 133 THR B CA 1
ATOM 4262 C C . THR B 1 133 ? -17.594 -30.453 4.355 1 95.94 133 THR B C 1
ATOM 4264 O O . THR B 1 133 ? -17.734 -31.391 3.561 1 95.94 133 THR B O 1
ATOM 4267 N N . PRO B 1 134 ? -18.109 -30.516 5.594 1 93.12 134 PRO B N 1
ATOM 4268 C CA . PRO B 1 134 ? -18.984 -31.625 5.973 1 93.12 134 PRO B CA 1
ATOM 4269 C C . PRO B 1 134 ? -20.344 -31.578 5.285 1 93.12 134 PRO B C 1
ATOM 4271 O O . PRO B 1 134 ? -20.594 -30.688 4.48 1 93.12 134 PRO B O 1
ATOM 4274 N N . SER B 1 135 ? -21.141 -32.625 5.535 1 91.75 135 SER B N 1
ATOM 4275 C CA . SER B 1 135 ? -22.453 -32.75 4.922 1 91.75 135 SER B CA 1
ATOM 4276 C C . SER B 1 135 ? -23.359 -31.594 5.34 1 91.75 135 SER B C 1
ATOM 4278 O O . SER B 1 135 ? -23.297 -31.125 6.484 1 91.75 135 SER B O 1
ATOM 4280 N N . ASN B 1 136 ? -24.156 -31.094 4.367 1 92.56 136 ASN B N 1
ATOM 4281 C CA . ASN B 1 136 ? -25.172 -30.062 4.602 1 92.56 136 ASN B CA 1
ATOM 4282 C C . ASN B 1 136 ? -24.578 -28.812 5.223 1 92.56 136 ASN B C 1
ATOM 4284 O O . ASN B 1 136 ? -25.078 -28.312 6.238 1 92.56 136 ASN B O 1
ATOM 4288 N N . ALA B 1 137 ? -23.531 -28.359 4.668 1 91 137 ALA B N 1
ATOM 4289 C CA . ALA B 1 137 ? -22.812 -27.219 5.23 1 91 137 ALA B CA 1
ATOM 4290 C C . ALA B 1 137 ? -22.312 -26.281 4.129 1 91 137 ALA B C 1
ATOM 4292 O O . ALA B 1 137 ? -22.344 -26.641 2.947 1 91 137 ALA B O 1
ATOM 4293 N N . GLN B 1 138 ? -21.953 -25.141 4.539 1 91.94 138 GLN B N 1
ATOM 4294 C CA . GLN B 1 138 ? -21.406 -24.094 3.668 1 91.94 138 GLN B CA 1
ATOM 4295 C C . GLN B 1 138 ? -20.328 -23.297 4.379 1 91.94 138 GLN B C 1
ATOM 4297 O O . GLN B 1 138 ? -20.531 -22.828 5.504 1 91.94 138 GLN B O 1
ATOM 4302 N N . GLY B 1 139 ? -19.219 -23.203 3.697 1 90.81 139 GLY B N 1
ATOM 4303 C CA . GLY B 1 139 ? -18.078 -22.531 4.316 1 90.81 139 GLY B CA 1
ATOM 4304 C C . GLY B 1 139 ? -18.203 -21.016 4.301 1 90.81 139 GLY B C 1
ATOM 4305 O O . GLY B 1 139 ? -17.938 -20.359 5.312 1 90.81 139 GLY B O 1
ATOM 4306 N N . PHE B 1 140 ? -18.609 -20.453 3.197 1 91.5 140 PHE B N 1
ATOM 4307 C CA . PHE B 1 140 ? -18.672 -19 3.012 1 91.5 140 PHE B CA 1
ATOM 4308 C C . PHE B 1 140 ? -20.031 -18.578 2.463 1 91.5 140 PHE B C 1
ATOM 4310 O O . PHE B 1 140 ? -20.625 -19.297 1.651 1 91.5 140 PHE B O 1
ATOM 4317 N N . PRO B 1 141 ? -20.438 -17.391 2.898 1 90 141 PRO B N 1
ATOM 4318 C CA . PRO B 1 141 ? -21.641 -16.859 2.244 1 90 141 PRO B CA 1
ATOM 4319 C C . PRO B 1 141 ? -21.406 -16.516 0.774 1 90 141 PRO B C 1
ATOM 4321 O O . PRO B 1 141 ? -20.266 -16.609 0.287 1 90 141 PRO B O 1
ATOM 4324 N N . THR B 1 142 ? -22.469 -16.219 0.147 1 91.19 142 THR B N 1
ATOM 4325 C CA . THR B 1 142 ? -22.406 -15.82 -1.255 1 91.19 142 THR B CA 1
ATOM 4326 C C . THR B 1 142 ? -21.375 -14.719 -1.461 1 91.19 142 THR B C 1
ATOM 4328 O O . THR B 1 142 ? -21.312 -13.766 -0.681 1 91.19 142 THR B O 1
ATOM 4331 N N . HIS B 1 143 ? -20.516 -14.852 -2.494 1 91.56 143 HIS B N 1
ATOM 4332 C CA . HIS B 1 143 ? -19.484 -13.852 -2.76 1 91.56 143 HIS B CA 1
ATOM 4333 C C . HIS B 1 143 ? -18.922 -14 -4.172 1 91.56 143 HIS B C 1
ATOM 4335 O O . HIS B 1 143 ? -19.312 -14.922 -4.902 1 91.56 143 HIS B O 1
ATOM 4341 N N . TYR B 1 144 ? -18.156 -13.094 -4.594 1 91.5 144 TYR B N 1
ATOM 4342 C CA . TYR B 1 144 ? -17.297 -13.25 -5.754 1 91.5 144 TYR B CA 1
ATOM 4343 C C . TYR B 1 144 ? -15.828 -13.086 -5.359 1 91.5 144 TYR B C 1
ATOM 4345 O O . TYR B 1 144 ? -15.523 -12.477 -4.332 1 91.5 144 TYR B O 1
ATOM 4353 N N . ASP B 1 145 ? -15.008 -13.68 -6.055 1 92.06 145 ASP B N 1
ATOM 4354 C CA . ASP B 1 145 ? -13.57 -13.555 -5.824 1 92.06 145 ASP B CA 1
ATOM 4355 C C . ASP B 1 145 ? -12.977 -12.43 -6.668 1 92.06 145 ASP B C 1
ATOM 4357 O O . ASP B 1 145 ? -13.484 -12.125 -7.746 1 92.06 145 ASP B O 1
ATOM 4361 N N . SER B 1 146 ? -11.844 -11.828 -6.191 1 91.94 146 SER B N 1
ATOM 4362 C CA . SER B 1 146 ? -11.148 -10.773 -6.918 1 91.94 146 SER B CA 1
ATOM 4363 C C . SER B 1 146 ? -10.062 -11.352 -7.824 1 91.94 146 SER B C 1
ATOM 4365 O O . SER B 1 146 ? -9.273 -10.609 -8.398 1 91.94 146 SER B O 1
ATOM 4367 N N . HIS B 1 147 ? -9.945 -12.641 -7.941 1 94.5 147 HIS B N 1
ATOM 4368 C CA . HIS B 1 147 ? -9.047 -13.352 -8.844 1 94.5 147 HIS B CA 1
ATOM 4369 C C . HIS B 1 147 ? -9.758 -14.531 -9.5 1 94.5 147 HIS B C 1
ATOM 4371 O O . HIS B 1 147 ? -10.805 -14.977 -9.016 1 94.5 147 HIS B O 1
ATOM 4377 N N . ASP B 1 148 ? -9.227 -14.883 -10.648 1 96.25 148 ASP B N 1
ATOM 4378 C CA . ASP B 1 148 ? -9.766 -16.078 -11.289 1 96.25 148 ASP B CA 1
ATOM 4379 C C . ASP B 1 148 ? -9.438 -17.328 -10.477 1 96.25 148 ASP B C 1
ATOM 4381 O O . ASP B 1 148 ? -8.375 -17.422 -9.859 1 96.25 148 ASP B O 1
ATOM 4385 N N . VAL B 1 149 ? -10.406 -18.297 -10.555 1 97.38 149 VAL B N 1
ATOM 4386 C CA . VAL B 1 149 ? -10.156 -19.484 -9.75 1 97.38 149 VAL B CA 1
ATOM 4387 C C . VAL B 1 149 ? -10.445 -20.734 -10.578 1 97.38 149 VAL B C 1
ATOM 4389 O O . VAL B 1 149 ? -11.344 -20.734 -11.422 1 97.38 149 VAL B O 1
ATOM 4392 N N . PHE B 1 150 ? -9.641 -21.766 -10.406 1 98 150 PHE B N 1
ATOM 4393 C CA . PHE B 1 150 ? -9.859 -23.125 -10.867 1 98 150 PHE B CA 1
ATOM 4394 C C . PHE B 1 150 ? -10.203 -24.047 -9.695 1 98 150 PHE B C 1
ATOM 4396 O O . PHE B 1 150 ? -9.391 -24.234 -8.789 1 98 150 PHE B O 1
ATOM 4403 N N . ILE B 1 151 ? -11.406 -24.609 -9.758 1 98.44 151 ILE B N 1
ATOM 4404 C CA . ILE B 1 151 ? -11.867 -25.484 -8.695 1 98.44 151 ILE B CA 1
ATOM 4405 C C . ILE B 1 151 ? -11.766 -26.938 -9.148 1 98.44 151 ILE B C 1
ATOM 4407 O O . ILE B 1 151 ? -12.336 -27.328 -10.164 1 98.44 151 ILE B O 1
ATOM 4411 N N . LEU B 1 152 ? -10.984 -27.719 -8.43 1 97.88 152 LEU B N 1
ATOM 4412 C CA . LEU B 1 152 ? -10.812 -29.141 -8.688 1 97.88 152 LEU B CA 1
ATOM 4413 C C . LEU B 1 152 ? -11.531 -29.969 -7.637 1 97.88 152 LEU B C 1
ATOM 4415 O O . LEU B 1 152 ? -11.148 -29.969 -6.465 1 97.88 152 LEU B O 1
ATOM 4419 N N . GLN B 1 153 ? -12.555 -30.656 -8.039 1 97.94 153 GLN B N 1
ATOM 4420 C CA . GLN B 1 153 ? -13.289 -31.484 -7.086 1 97.94 153 GLN B CA 1
ATOM 4421 C C . GLN B 1 153 ? -12.578 -32.812 -6.832 1 97.94 153 GLN B C 1
ATOM 4423 O O . GLN B 1 153 ? -12.391 -33.594 -7.758 1 97.94 153 GLN B O 1
ATOM 4428 N N . ILE B 1 154 ? -12.227 -33.062 -5.637 1 96.94 154 ILE B N 1
ATOM 4429 C CA . ILE B 1 154 ? -11.375 -34.188 -5.285 1 96.94 154 ILE B CA 1
ATOM 4430 C C . ILE B 1 154 ? -12.227 -35.312 -4.715 1 96.94 154 ILE B C 1
ATOM 4432 O O . ILE B 1 154 ? -12.078 -36.469 -5.113 1 96.94 154 ILE B O 1
ATOM 4436 N N . HIS B 1 155 ? -13.055 -35 -3.748 1 95.75 155 HIS B N 1
ATOM 4437 C CA . HIS B 1 155 ? -13.867 -35.969 -3.029 1 95.75 155 HIS B CA 1
ATOM 4438 C C . HIS B 1 155 ? -15.281 -35.438 -2.793 1 95.75 155 HIS B C 1
ATOM 4440 O O . HIS B 1 155 ? -15.453 -34.25 -2.484 1 95.75 155 HIS B O 1
ATOM 4446 N N . GLY B 1 156 ? -16.281 -36.344 -2.891 1 95.38 156 GLY B N 1
ATOM 4447 C CA . GLY B 1 156 ? -17.656 -35.969 -2.641 1 95.38 156 GLY B CA 1
ATOM 4448 C C . GLY B 1 156 ? -18.203 -35 -3.693 1 95.38 156 GLY B C 1
ATOM 4449 O O . GLY B 1 156 ? -17.531 -34.688 -4.672 1 95.38 156 GLY B O 1
ATOM 4450 N N . THR B 1 157 ? -19.406 -34.656 -3.498 1 96.44 157 THR B N 1
ATOM 4451 C CA . THR B 1 157 ? -20.109 -33.812 -4.465 1 96.44 157 THR B CA 1
ATOM 4452 C C . THR B 1 157 ? -20.406 -32.438 -3.865 1 96.44 157 THR B C 1
ATOM 4454 O O . THR B 1 157 ? -20.953 -32.344 -2.766 1 96.44 157 THR B O 1
ATOM 4457 N N . LYS B 1 158 ? -19.969 -31.344 -4.543 1 96.75 158 LYS B N 1
ATOM 4458 C CA . LYS B 1 158 ? -20.25 -29.969 -4.121 1 96.75 158 LYS B CA 1
ATOM 4459 C C . LYS B 1 158 ? -21.266 -29.312 -5.043 1 96.75 158 LYS B C 1
ATOM 4461 O O . LYS B 1 158 ? -21.188 -29.453 -6.266 1 96.75 158 LYS B O 1
ATOM 4466 N N . HIS B 1 159 ? -22.234 -28.703 -4.469 1 97.31 159 HIS B N 1
ATOM 4467 C CA . HIS B 1 159 ? -23.281 -28 -5.207 1 97.31 159 HIS B CA 1
ATOM 4468 C C . HIS B 1 159 ? -22.938 -26.531 -5.406 1 97.31 159 HIS B C 1
ATOM 4470 O O . HIS B 1 159 ? -22.641 -25.828 -4.441 1 97.31 159 HIS B O 1
ATOM 4476 N N . TRP B 1 160 ? -22.938 -26.078 -6.695 1 97.69 160 TRP B N 1
ATOM 4477 C CA . TRP B 1 160 ? -22.547 -24.719 -7.039 1 97.69 160 TRP B CA 1
ATOM 4478 C C . TRP B 1 160 ? -23.719 -23.953 -7.645 1 97.69 160 TRP B C 1
ATOM 4480 O O . TRP B 1 160 ? -24.469 -24.484 -8.453 1 97.69 160 TRP B O 1
ATOM 4490 N N . ILE B 1 161 ? -23.859 -22.734 -7.184 1 96.75 161 ILE B N 1
ATOM 4491 C CA . ILE B 1 161 ? -24.812 -21.781 -7.762 1 96.75 161 ILE B CA 1
ATOM 4492 C C . ILE B 1 161 ? -24.062 -20.531 -8.227 1 96.75 161 ILE B C 1
ATOM 4494 O O . ILE B 1 161 ? -23.359 -19.906 -7.434 1 96.75 161 ILE B O 1
ATOM 4498 N N . LEU B 1 162 ? -24.156 -20.266 -9.523 1 96.81 162 LEU B N 1
ATOM 4499 C CA . LEU B 1 162 ? -23.547 -19.047 -10.07 1 96.81 162 LEU B CA 1
ATOM 4500 C C . LEU B 1 162 ? -24.609 -17.969 -10.289 1 96.81 162 LEU B C 1
ATOM 4502 O O . LEU B 1 162 ? -25.734 -18.266 -10.688 1 96.81 162 LEU B O 1
ATOM 4506 N N . TYR B 1 163 ? -24.188 -16.766 -10.016 1 93.81 163 TYR B N 1
ATOM 4507 C CA . TYR B 1 163 ? -25.047 -15.602 -10.227 1 93.81 163 TYR B CA 1
ATOM 4508 C C . TYR B 1 163 ? -24.422 -14.656 -11.242 1 93.81 163 TYR B C 1
ATOM 4510 O O . TYR B 1 163 ? -23.359 -14.945 -11.805 1 93.81 163 TYR B O 1
ATOM 4518 N N . ASN B 1 164 ? -25.156 -13.578 -11.516 1 89.56 164 ASN B N 1
ATOM 4519 C CA . ASN B 1 164 ? -24.625 -12.578 -12.43 1 89.56 164 ASN B CA 1
ATOM 4520 C C . ASN B 1 164 ? -23.359 -11.914 -11.867 1 89.56 164 ASN B C 1
ATOM 4522 O O . ASN B 1 164 ? -23.047 -12.086 -10.688 1 89.56 164 ASN B O 1
ATOM 4526 N N . THR B 1 165 ? -22.625 -11.25 -12.68 1 86.75 165 THR B N 1
ATOM 4527 C CA . THR B 1 165 ? -21.375 -10.586 -12.336 1 86.75 165 THR B CA 1
ATOM 4528 C C . THR B 1 165 ? -21.609 -9.109 -12.055 1 86.75 165 THR B C 1
ATOM 4530 O O . THR B 1 165 ? -21.672 -8.297 -12.977 1 86.75 165 THR B O 1
ATOM 4533 N N . PRO B 1 166 ? -21.656 -8.797 -10.82 1 82.56 166 PRO B N 1
ATOM 4534 C CA . PRO B 1 166 ? -21.938 -7.391 -10.516 1 82.56 166 PRO B CA 1
ATOM 4535 C C . PRO B 1 166 ? -20.797 -6.461 -10.914 1 82.56 166 PRO B C 1
ATOM 4537 O O . PRO B 1 166 ? -21.031 -5.312 -11.297 1 82.56 166 PRO B O 1
ATOM 4540 N N . VAL B 1 167 ? -19.594 -6.953 -10.75 1 81.5 167 VAL B N 1
ATOM 4541 C CA . VAL B 1 167 ? -18.406 -6.176 -11.117 1 81.5 167 VAL B CA 1
ATOM 4542 C C . VAL B 1 167 ? -17.547 -6.977 -12.086 1 81.5 167 VAL B C 1
ATOM 4544 O O . VAL B 1 167 ? -17.031 -8.039 -11.742 1 81.5 167 VAL B O 1
ATOM 4547 N N . GLU B 1 168 ? -17.484 -6.438 -13.25 1 86.88 168 GLU B N 1
ATOM 4548 C CA . GLU B 1 168 ? -16.641 -7.102 -14.25 1 86.88 168 GLU B CA 1
ATOM 4549 C C . GLU B 1 168 ? -15.164 -6.918 -13.93 1 86.88 168 GLU B C 1
ATOM 4551 O O . GLU B 1 168 ? -14.695 -5.789 -13.781 1 86.88 168 GLU B O 1
ATOM 4556 N N . LEU B 1 169 ? -14.422 -7.977 -13.805 1 90.62 169 LEU B N 1
ATOM 4557 C CA . LEU B 1 169 ? -12.977 -8.008 -13.594 1 90.62 169 LEU B CA 1
ATOM 4558 C C . LEU B 1 169 ? -12.57 -7.062 -12.461 1 90.62 169 LEU B C 1
ATOM 4560 O O . LEU B 1 169 ? -11.773 -6.145 -12.672 1 90.62 169 LEU B O 1
ATOM 4564 N N . PRO B 1 170 ? -13.102 -7.355 -11.312 1 88.06 170 PRO B N 1
ATOM 4565 C CA . PRO B 1 170 ? -12.727 -6.504 -10.18 1 88.06 170 PRO B CA 1
ATOM 4566 C C . PRO B 1 170 ? -11.219 -6.492 -9.922 1 88.06 170 PRO B C 1
ATOM 4568 O O . PRO B 1 170 ? -10.531 -7.473 -10.219 1 88.06 170 PRO B O 1
ATOM 4571 N N . PHE B 1 171 ? -10.727 -5.328 -9.344 1 83.38 171 PHE B N 1
ATOM 4572 C CA . PHE B 1 171 ? -9.328 -5.246 -8.938 1 83.38 171 PHE B CA 1
ATOM 4573 C C . PHE B 1 171 ? -9.062 -6.121 -7.719 1 83.38 171 PHE B C 1
ATOM 4575 O O . PHE B 1 171 ? -9.984 -6.453 -6.973 1 83.38 171 PHE B O 1
ATOM 4582 N N . LYS B 1 172 ? -7.812 -6.551 -7.492 1 74.81 172 LYS B N 1
ATOM 4583 C CA . LYS B 1 172 ? -7.395 -7.383 -6.367 1 74.81 172 LYS B CA 1
ATOM 4584 C C . LYS B 1 172 ? -7.855 -6.789 -5.039 1 74.81 172 LYS B C 1
ATOM 4586 O O . LYS B 1 172 ? -8.25 -7.52 -4.129 1 74.81 172 LYS B O 1
ATOM 4591 N N . GLY B 1 173 ? -7.988 -5.504 -4.98 1 63.16 173 GLY B N 1
ATOM 4592 C CA . GLY B 1 173 ? -8.344 -4.867 -3.723 1 63.16 173 GLY B CA 1
ATOM 4593 C C . GLY B 1 173 ? -9.82 -4.523 -3.627 1 63.16 173 GLY B C 1
ATOM 4594 O O . GLY B 1 173 ? -10.258 -3.924 -2.645 1 63.16 173 GLY B O 1
ATOM 4595 N N . GLN B 1 174 ? -10.562 -4.895 -4.512 1 67.69 174 GLN B N 1
ATOM 4596 C CA . GLN B 1 174 ? -12 -4.629 -4.484 1 67.69 174 GLN B CA 1
ATOM 4597 C C . GLN B 1 174 ? -12.781 -5.879 -4.09 1 67.69 174 GLN B C 1
ATOM 4599 O O . GLN B 1 174 ? -13.398 -6.527 -4.938 1 67.69 174 GLN B O 1
ATOM 4604 N N . PRO B 1 175 ? -12.641 -6.07 -2.807 1 64.44 175 PRO B N 1
ATOM 4605 C CA . PRO B 1 175 ? -13.312 -7.297 -2.369 1 64.44 175 PRO B CA 1
ATOM 4606 C C . PRO B 1 175 ? -14.836 -7.172 -2.369 1 64.44 175 PRO B C 1
ATOM 4608 O O . PRO B 1 175 ? -15.367 -6.062 -2.436 1 64.44 175 PRO B O 1
ATOM 4611 N N . PHE B 1 176 ? -15.367 -8.305 -2.393 1 73.56 176 PHE B N 1
ATOM 4612 C CA . PHE B 1 176 ? -16.812 -8.406 -2.27 1 73.56 176 PHE B CA 1
ATOM 4613 C C . PHE B 1 176 ? -17.297 -7.781 -0.961 1 73.56 176 PHE B C 1
ATOM 4615 O O . PHE B 1 176 ? -16.734 -8.055 0.103 1 73.56 176 PHE B O 1
ATOM 4622 N N . ARG B 1 177 ? -18.109 -6.824 -1.148 1 64.56 177 ARG B N 1
ATOM 4623 C CA . ARG B 1 177 ? -18.766 -6.254 0.015 1 64.56 177 ARG B CA 1
ATOM 4624 C C . ARG B 1 177 ? -20.25 -6.645 0.048 1 64.56 177 ARG B C 1
ATOM 4626 O O . ARG B 1 177 ? -21.047 -6.113 -0.72 1 64.56 177 ARG B O 1
ATOM 4633 N N . ARG B 1 178 ? -20.594 -7.609 0.925 1 66.38 178 ARG B N 1
ATOM 4634 C CA . ARG B 1 178 ? -21.906 -8.242 0.991 1 66.38 178 ARG B CA 1
ATOM 4635 C C . ARG B 1 178 ? -23.016 -7.199 1.066 1 66.38 178 ARG B C 1
ATOM 4637 O O . ARG B 1 178 ? -24.047 -7.328 0.401 1 66.38 178 ARG B O 1
ATOM 4644 N N . ASP B 1 179 ? -22.656 -6.227 1.806 1 64.69 179 ASP B N 1
ATOM 4645 C CA . ASP B 1 179 ? -23.703 -5.25 2.068 1 64.69 179 ASP B CA 1
ATOM 4646 C C . ASP B 1 179 ? -23.891 -4.316 0.875 1 64.69 179 ASP B C 1
ATOM 4648 O O . ASP B 1 179 ? -24.953 -3.711 0.718 1 64.69 179 ASP B O 1
ATOM 4652 N N . GLU B 1 180 ? -22.984 -4.387 0.026 1 67.12 180 GLU B N 1
ATOM 4653 C CA . GLU B 1 180 ? -23.031 -3.414 -1.062 1 67.12 180 GLU B CA 1
ATOM 4654 C C . GLU B 1 180 ? -23.438 -4.078 -2.375 1 67.12 180 GLU B C 1
ATOM 4656 O O . GLU B 1 180 ? -23.812 -3.398 -3.332 1 67.12 180 GLU B O 1
ATOM 4661 N N . THR B 1 181 ? -23.406 -5.457 -2.324 1 71.69 181 THR B N 1
ATOM 4662 C CA . THR B 1 181 ? -23.688 -6.145 -3.58 1 71.69 181 THR B CA 1
ATOM 4663 C C . THR B 1 181 ? -24.812 -7.16 -3.406 1 71.69 181 THR B C 1
ATOM 4665 O O . THR B 1 181 ? -24.609 -8.234 -2.84 1 71.69 181 THR B O 1
ATOM 4668 N N . PRO B 1 182 ? -25.969 -6.816 -3.826 1 77.38 182 PRO B N 1
ATOM 4669 C CA . PRO B 1 182 ? -27.062 -7.785 -3.725 1 77.38 182 PRO B CA 1
ATOM 4670 C C . PRO B 1 182 ? -26.828 -9.031 -4.57 1 77.38 182 PRO B C 1
ATOM 4672 O O . PRO B 1 182 ? -26.078 -8.984 -5.555 1 77.38 182 PRO B O 1
ATOM 4675 N N . LYS B 1 183 ? -27.391 -10.125 -4.062 1 79.88 183 LYS B N 1
ATOM 4676 C CA . LYS B 1 183 ? -27.375 -11.359 -4.832 1 79.88 183 LYS B CA 1
ATOM 4677 C C . LYS B 1 183 ? -28.078 -11.195 -6.172 1 79.88 183 LYS B C 1
ATOM 4679 O O . LYS B 1 183 ? -29.188 -10.656 -6.23 1 79.88 183 LYS B O 1
ATOM 4684 N N . GLY B 1 184 ? -27.406 -11.492 -7.164 1 79.25 184 GLY B N 1
ATOM 4685 C CA . GLY B 1 184 ? -27.969 -11.352 -8.5 1 79.25 184 GLY B CA 1
ATOM 4686 C C . GLY B 1 184 ? -28.812 -12.531 -8.922 1 79.25 184 GLY B C 1
ATOM 4687 O O . GLY B 1 184 ? -29.328 -13.273 -8.078 1 79.25 184 GLY B O 1
ATOM 4688 N N . GLU B 1 185 ? -29.109 -12.602 -10.219 1 91.25 185 GLU B N 1
ATOM 4689 C CA . GLU B 1 185 ? -29.875 -13.703 -10.812 1 91.25 185 GLU B CA 1
ATOM 4690 C C . GLU B 1 185 ? -29 -14.945 -10.977 1 91.25 185 GLU B C 1
ATOM 4692 O O . GLU B 1 185 ? -27.812 -14.844 -11.328 1 91.25 185 GLU B O 1
ATOM 4697 N N . VAL B 1 186 ? -29.703 -16.094 -10.75 1 95 186 VAL B N 1
ATOM 4698 C CA . VAL B 1 186 ? -29 -17.359 -10.945 1 95 186 VAL B CA 1
ATOM 4699 C C . VAL B 1 186 ? -28.734 -17.562 -12.438 1 95 186 VAL B C 1
ATOM 4701 O O . VAL B 1 186 ? -29.641 -17.484 -13.258 1 95 186 VAL B O 1
ATOM 4704 N N . THR B 1 187 ? -27.5 -17.734 -12.734 1 95.62 187 THR B N 1
ATOM 4705 C CA . THR B 1 187 ? -27.125 -17.953 -14.125 1 95.62 187 THR B CA 1
ATOM 4706 C C . THR B 1 187 ? -26.812 -19.422 -14.398 1 95.62 187 THR B C 1
ATOM 4708 O O . THR B 1 187 ? -26.906 -19.875 -15.531 1 95.62 187 THR B O 1
ATOM 4711 N N . ALA B 1 188 ? -26.453 -20.172 -13.406 1 96.44 188 ALA B N 1
ATOM 4712 C CA . ALA B 1 188 ? -26.172 -21.594 -13.531 1 96.44 188 ALA B CA 1
ATOM 4713 C C . ALA B 1 188 ? -26.234 -22.281 -12.172 1 96.44 188 ALA B C 1
ATOM 4715 O O . ALA B 1 188 ? -25.953 -21.656 -11.141 1 96.44 188 ALA B O 1
ATOM 4716 N N . GLU B 1 189 ? -26.594 -23.516 -12.156 1 97.19 189 GLU B N 1
ATOM 4717 C CA . GLU B 1 189 ? -26.656 -24.359 -10.969 1 97.19 189 GLU B CA 1
ATOM 4718 C C . GLU B 1 189 ? -26.328 -25.797 -11.297 1 97.19 189 GLU B C 1
ATOM 4720 O O . GLU B 1 189 ? -26.906 -26.391 -12.211 1 97.19 189 GLU B O 1
ATOM 4725 N N . PHE B 1 190 ? -25.359 -26.328 -10.602 1 97.62 190 PHE B N 1
ATOM 4726 C CA . PHE B 1 190 ? -24.922 -27.672 -10.961 1 97.62 190 PHE B CA 1
ATOM 4727 C C . PHE B 1 190 ? -24.125 -28.297 -9.82 1 97.62 190 PHE B C 1
ATOM 4729 O O . PHE B 1 190 ? -23.75 -27.609 -8.875 1 97.62 190 PHE B O 1
ATOM 4736 N N . ASP B 1 191 ? -23.922 -29.609 -9.93 1 97.31 191 ASP B N 1
ATOM 4737 C CA . ASP B 1 191 ? -23.062 -30.344 -9.016 1 97.31 191 ASP B CA 1
ATOM 4738 C C . ASP B 1 191 ? -21.688 -30.625 -9.648 1 97.31 191 ASP B C 1
ATOM 4740 O O . ASP B 1 191 ? -21.609 -30.953 -10.828 1 97.31 191 ASP B O 1
ATOM 4744 N N . LEU B 1 192 ? -20.672 -30.453 -8.891 1 97.56 192 LEU B N 1
ATOM 4745 C CA . LEU B 1 192 ? -19.344 -30.906 -9.289 1 97.56 192 LEU B CA 1
ATOM 4746 C C . LEU B 1 192 ? -19 -32.25 -8.617 1 97.56 192 LEU B C 1
ATOM 4748 O O . LEU B 1 192 ? -19.094 -32.375 -7.398 1 97.56 192 LEU B O 1
ATOM 4752 N N . HIS B 1 193 ? -18.641 -33.219 -9.406 1 97.06 193 HIS B N 1
ATOM 4753 C CA . HIS B 1 193 ? -18.25 -34.531 -8.922 1 97.06 193 HIS B CA 1
ATOM 4754 C C . HIS B 1 193 ? -16.734 -34.75 -8.969 1 97.06 193 HIS B C 1
ATOM 4756 O O . HIS B 1 193 ? -16.047 -34 -9.664 1 97.06 193 HIS B O 1
ATOM 4762 N N . PRO B 1 194 ? -16.266 -35.75 -8.148 1 97.06 194 PRO B N 1
ATOM 4763 C CA . PRO B 1 194 ? -14.828 -35.969 -8.188 1 97.06 194 PRO B CA 1
ATOM 4764 C C . PRO B 1 194 ? -14.297 -36.125 -9.609 1 97.06 194 PRO B C 1
ATOM 4766 O O . PRO B 1 194 ? -14.883 -36.844 -10.414 1 97.06 194 PRO B O 1
ATOM 4769 N N . GLY B 1 195 ? -13.219 -35.344 -9.891 1 97.31 195 GLY B N 1
ATOM 4770 C CA . GLY B 1 195 ? -12.648 -35.375 -11.227 1 97.31 195 GLY B CA 1
ATOM 4771 C C . GLY B 1 195 ? -13.086 -34.219 -12.086 1 97.31 195 GLY B C 1
ATOM 4772 O O . GLY B 1 195 ? -12.469 -33.906 -13.109 1 97.31 195 GLY B O 1
ATOM 4773 N N . ASP B 1 196 ? -14.141 -33.562 -11.711 1 97.81 196 ASP B N 1
ATOM 4774 C CA . ASP B 1 196 ? -14.641 -32.375 -12.445 1 97.81 196 ASP B CA 1
ATOM 4775 C C . ASP B 1 196 ? -13.82 -31.141 -12.117 1 97.81 196 ASP B C 1
ATOM 4777 O O . ASP B 1 196 ? -13.156 -31.078 -11.078 1 97.81 196 ASP B O 1
ATOM 4781 N N . MET B 1 197 ? -13.828 -30.156 -13.055 1 98.12 197 MET B N 1
ATOM 4782 C CA . MET B 1 197 ? -13.188 -28.859 -12.852 1 98.12 197 MET B CA 1
ATOM 4783 C C . MET B 1 197 ? -14.156 -27.734 -13.156 1 98.12 197 MET B C 1
ATOM 4785 O O . MET B 1 197 ? -14.945 -27.812 -14.094 1 98.12 197 MET B O 1
ATOM 4789 N N . LEU B 1 198 ? -14.102 -26.703 -12.352 1 98.56 198 LEU B N 1
ATOM 4790 C CA . LEU B 1 198 ? -14.836 -25.453 -12.586 1 98.56 198 LEU B CA 1
ATOM 4791 C C . LEU B 1 198 ? -13.875 -24.266 -12.656 1 98.56 198 LEU B C 1
ATOM 4793 O O . LEU B 1 198 ? 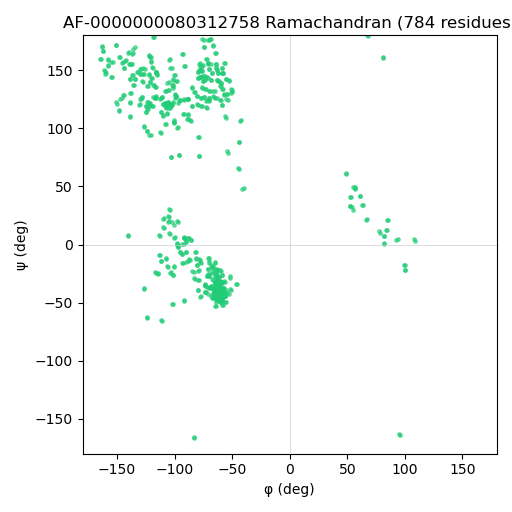-13.039 -24.094 -11.766 1 98.56 198 LEU B O 1
ATOM 4797 N N . TYR B 1 199 ? -13.875 -23.562 -13.727 1 98.38 199 TYR B N 1
ATOM 4798 C CA . T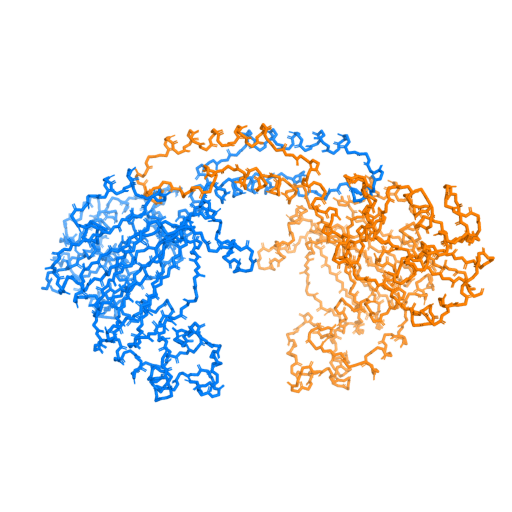YR B 1 199 ? -13.188 -22.266 -13.836 1 98.38 199 TYR B CA 1
ATOM 4799 C C . TYR B 1 199 ? -14.164 -21.109 -13.672 1 98.38 199 TYR B C 1
ATOM 4801 O O . TYR B 1 199 ? -15.211 -21.078 -14.32 1 98.38 199 TYR B O 1
ATOM 4809 N N . LEU B 1 200 ? -13.844 -20.203 -12.82 1 97.44 200 LEU B N 1
ATOM 4810 C CA . LEU B 1 200 ? -14.633 -19 -12.594 1 97.44 200 LEU B CA 1
ATOM 4811 C C . LEU B 1 200 ? -13.789 -17.75 -12.789 1 97.44 200 LEU B C 1
ATOM 4813 O O . LEU B 1 200 ? -12.797 -17.547 -12.086 1 97.44 200 LEU B O 1
ATOM 4817 N N . PRO B 1 201 ? -14.148 -16.938 -13.773 1 96 201 PRO B N 1
ATOM 4818 C CA . PRO B 1 201 ? -13.5 -15.617 -13.812 1 96 201 PRO B CA 1
ATOM 4819 C C . PRO B 1 201 ? -13.797 -14.773 -12.578 1 96 201 PRO B C 1
ATOM 4821 O O . PRO B 1 201 ? -14.883 -14.875 -12 1 96 201 PRO B O 1
ATOM 4824 N N . ARG B 1 202 ? -12.836 -13.961 -12.188 1 94.5 202 ARG B N 1
ATOM 4825 C CA . ARG B 1 202 ? -13.07 -13.047 -11.07 1 94.5 202 ARG B CA 1
ATOM 4826 C C . ARG B 1 202 ? -14.297 -12.18 -11.312 1 94.5 202 ARG B C 1
ATOM 4828 O O . ARG B 1 202 ? -14.539 -11.75 -12.445 1 94.5 202 ARG B O 1
ATOM 4835 N N . GLY B 1 203 ? -15.047 -11.93 -10.219 1 91.88 203 GLY B N 1
ATOM 4836 C CA . GLY B 1 203 ? -16.25 -11.117 -10.297 1 91.88 203 GLY B CA 1
ATOM 4837 C C . GLY B 1 203 ? -17.531 -11.93 -10.352 1 91.88 203 GLY B C 1
ATOM 4838 O O . GLY B 1 203 ? -18.609 -11.414 -10.086 1 91.88 203 GLY B O 1
ATOM 4839 N N . VAL B 1 204 ? -17.453 -13.195 -10.773 1 93.31 204 VAL B N 1
ATOM 4840 C CA . VAL B 1 204 ? -18.641 -14.039 -10.82 1 93.31 204 VAL B CA 1
ATOM 4841 C C . VAL B 1 204 ? -19.078 -14.414 -9.406 1 93.31 204 VAL B C 1
ATOM 4843 O O . VAL B 1 204 ? -18.312 -15.039 -8.664 1 93.31 204 VAL B O 1
ATOM 4846 N N . MET B 1 205 ? -20.234 -13.984 -9.102 1 93.12 205 MET B N 1
ATOM 4847 C CA . MET B 1 205 ? -20.781 -14.305 -7.789 1 93.12 205 MET B CA 1
ATOM 4848 C C . MET B 1 205 ? -21.219 -15.766 -7.723 1 93.12 205 MET B C 1
ATOM 4850 O O . MET B 1 205 ? -21.766 -16.297 -8.695 1 93.12 205 MET B O 1
ATOM 4854 N N . HIS B 1 206 ? -20.984 -16.406 -6.523 1 95.31 206 HIS B N 1
ATOM 4855 C CA . HIS B 1 206 ? -21.297 -17.828 -6.465 1 95.31 206 HIS B CA 1
ATOM 4856 C C . HIS B 1 206 ? -21.516 -18.281 -5.027 1 95.31 206 HIS B C 1
ATOM 4858 O O . HIS B 1 206 ? -21.125 -17.578 -4.086 1 95.31 206 HIS B O 1
ATOM 4864 N N . ASP B 1 207 ? -22.203 -19.422 -4.961 1 94.62 207 ASP B N 1
ATOM 4865 C CA . ASP B 1 207 ? -22.359 -20.219 -3.746 1 94.62 207 ASP B CA 1
ATOM 4866 C C . ASP B 1 207 ? -21.797 -21.625 -3.947 1 94.62 207 ASP B C 1
ATOM 4868 O O . ASP B 1 207 ? -21.906 -22.188 -5.039 1 94.62 207 ASP B O 1
ATOM 4872 N N . ALA B 1 208 ? -21.234 -22.094 -2.924 1 95.25 208 ALA B N 1
ATOM 4873 C CA . ALA B 1 208 ? -20.797 -23.484 -2.891 1 95.25 208 ALA B CA 1
ATOM 4874 C C . ALA B 1 208 ? -21.266 -24.172 -1.609 1 95.25 208 ALA B C 1
ATOM 4876 O O . ALA B 1 208 ? -20.875 -23.766 -0.508 1 95.25 208 ALA B O 1
ATOM 4877 N N . GLN B 1 209 ? -22.062 -25.234 -1.77 1 94.56 209 GLN B N 1
ATOM 4878 C CA . GLN B 1 209 ? -22.609 -25.891 -0.599 1 94.56 209 GLN B CA 1
ATOM 4879 C C . GLN B 1 209 ? -22.578 -27.422 -0.766 1 94.56 209 GLN B C 1
ATOM 4881 O O . GLN B 1 209 ? -22.5 -27.922 -1.887 1 94.56 209 GLN B O 1
ATOM 4886 N N . THR B 1 210 ? -22.562 -28.031 0.327 1 93.94 210 THR B N 1
ATOM 4887 C CA . THR B 1 210 ? -22.688 -29.484 0.33 1 93.94 210 THR B CA 1
ATOM 4888 C C . THR B 1 210 ? -24.109 -29.906 0.68 1 93.94 210 THR B C 1
ATOM 4890 O O . THR B 1 210 ? -24.781 -29.25 1.475 1 93.94 210 THR B O 1
ATOM 4893 N N . ARG B 1 211 ? -24.547 -31 0.075 1 90 211 ARG B N 1
ATOM 4894 C CA . ARG B 1 211 ? -25.844 -31.578 0.415 1 90 211 ARG B CA 1
ATOM 4895 C C . ARG B 1 211 ? -25.656 -32.906 1.132 1 90 211 ARG B C 1
ATOM 4897 O O . ARG B 1 211 ? -25.891 -33 2.34 1 90 211 ARG B O 1
ATOM 4904 N N . GLU B 1 212 ? -25.125 -33.844 0.366 1 88.62 212 GLU B N 1
ATOM 4905 C CA . GLU B 1 212 ? -24.906 -35.156 0.987 1 88.62 212 GLU B CA 1
ATOM 4906 C C . GLU B 1 212 ? -23.422 -35.5 1.038 1 88.62 212 GLU B C 1
ATOM 4908 O O . GLU B 1 212 ? -22.719 -35.438 0.021 1 88.62 212 GLU B O 1
ATOM 4913 N N . GLY B 1 213 ? -23.031 -35.812 2.334 1 89.75 213 GLY B N 1
ATOM 4914 C CA . GLY B 1 213 ? -21.672 -36.25 2.488 1 89.75 213 GLY B CA 1
ATOM 4915 C C . GLY B 1 213 ? -20.656 -35.125 2.541 1 89.75 213 GLY B C 1
ATOM 4916 O O . GLY B 1 213 ? -20.969 -34 2.139 1 89.75 213 GLY B O 1
ATOM 4917 N N . GLU B 1 214 ? -19.453 -35.438 3.059 1 92.69 214 GLU B N 1
ATOM 4918 C CA . GLU B 1 214 ? -18.359 -34.469 3.098 1 92.69 214 GLU B CA 1
ATOM 4919 C C . GLU B 1 214 ? -17.719 -34.312 1.722 1 92.69 214 GLU B C 1
ATOM 4921 O O . GLU B 1 214 ? -17.812 -35.188 0.879 1 92.69 214 GLU B O 1
ATOM 4926 N N . THR B 1 215 ? -17.172 -33.188 1.515 1 95.75 215 THR B N 1
ATOM 4927 C CA . THR B 1 215 ? -16.562 -32.906 0.229 1 95.75 215 THR B CA 1
ATOM 4928 C C . THR B 1 215 ? -15.164 -32.312 0.426 1 95.75 215 THR B C 1
ATOM 4930 O O . THR B 1 215 ? -14.852 -31.781 1.492 1 95.75 215 THR B O 1
ATOM 4933 N N . LEU B 1 216 ? -14.297 -32.594 -0.511 1 96.5 216 LEU B N 1
ATOM 4934 C CA . LEU B 1 216 ? -12.953 -32.031 -0.583 1 96.5 216 LEU B CA 1
ATOM 4935 C C . LEU B 1 216 ? -12.672 -31.453 -1.969 1 96.5 216 LEU B C 1
ATOM 4937 O O . LEU B 1 216 ? -12.891 -32.125 -2.979 1 96.5 216 LEU B O 1
ATOM 4941 N N . HIS B 1 217 ? -12.289 -30.203 -1.993 1 97.44 217 HIS B N 1
ATOM 4942 C CA . HIS B 1 217 ? -11.883 -29.656 -3.283 1 97.44 217 HIS B CA 1
ATOM 4943 C C . HIS B 1 217 ? -10.711 -28.703 -3.131 1 97.44 217 HIS B C 1
ATOM 4945 O O . HIS B 1 217 ? -10.453 -28.203 -2.035 1 97.44 217 HIS B O 1
ATOM 4951 N N . ILE B 1 218 ? -9.969 -28.484 -4.23 1 97.44 218 ILE B N 1
ATOM 4952 C CA . ILE B 1 218 ? -8.859 -27.547 -4.348 1 97.44 218 ILE B CA 1
ATOM 4953 C C . ILE B 1 218 ? -9.297 -26.328 -5.145 1 97.44 218 ILE B C 1
ATOM 4955 O O . ILE B 1 218 ? -9.992 -26.453 -6.156 1 97.44 218 ILE B O 1
ATOM 4959 N N . THR B 1 219 ? -8.992 -25.141 -4.645 1 97.81 219 THR B N 1
ATOM 4960 C CA . THR B 1 219 ? -9.164 -23.906 -5.406 1 97.81 219 THR B CA 1
ATOM 4961 C C . THR B 1 219 ? -7.812 -23.297 -5.746 1 97.81 219 THR B C 1
ATOM 4963 O O . THR B 1 219 ? -7.055 -22.922 -4.855 1 97.81 219 THR B O 1
ATOM 4966 N N . LEU B 1 220 ? -7.527 -23.281 -7.023 1 97 220 LEU B N 1
ATOM 4967 C CA . LEU B 1 220 ? -6.352 -22.578 -7.527 1 97 220 LEU B CA 1
ATOM 4968 C C . LEU B 1 220 ? -6.707 -21.156 -7.934 1 97 220 LEU B C 1
ATOM 4970 O O . LEU B 1 220 ? -7.469 -20.953 -8.883 1 97 220 LEU B O 1
ATOM 4974 N N . GLY B 1 221 ? -6.18 -20.234 -7.188 1 96.38 221 GLY B N 1
ATOM 4975 C CA . GLY B 1 221 ? -6.418 -18.828 -7.504 1 96.38 221 GLY B CA 1
ATOM 4976 C C . GLY B 1 221 ? -5.316 -18.203 -8.344 1 96.38 221 GLY B C 1
ATOM 4977 O O . GLY B 1 221 ? -4.137 -18.297 -7.996 1 96.38 221 GLY B O 1
ATOM 4978 N N . ALA B 1 222 ? -5.688 -17.641 -9.492 1 95.69 222 ALA B N 1
ATOM 4979 C CA . ALA B 1 222 ? -4.746 -16.938 -10.367 1 95.69 222 ALA B CA 1
ATOM 4980 C C . ALA B 1 222 ? -4.637 -15.469 -9.992 1 95.69 222 ALA B C 1
ATOM 4982 O O . ALA B 1 222 ? -5.586 -14.703 -10.18 1 95.69 222 ALA B O 1
ATOM 4983 N N . LEU B 1 223 ? -3.533 -15.102 -9.5 1 94.12 223 LEU B N 1
ATOM 4984 C CA . LEU B 1 223 ? -3.291 -13.719 -9.117 1 94.12 223 LEU B CA 1
ATOM 4985 C C . LEU B 1 223 ? -2.574 -12.961 -10.227 1 94.12 223 LEU B C 1
ATOM 4987 O O . LEU B 1 223 ? -1.389 -12.648 -10.109 1 94.12 223 LEU B O 1
ATOM 4991 N N . ALA B 1 224 ? -3.328 -12.609 -11.211 1 93.06 224 ALA B N 1
ATOM 4992 C CA . ALA B 1 224 ? -2.762 -12.055 -12.438 1 93.06 224 ALA B CA 1
ATOM 4993 C C . ALA B 1 224 ? -2.418 -10.578 -12.266 1 93.06 224 ALA B C 1
ATOM 4995 O O . ALA B 1 224 ? -3.064 -9.867 -11.492 1 93.06 224 ALA B O 1
ATOM 4996 N N . THR B 1 225 ? -1.405 -10.125 -12.953 1 95.12 225 THR B N 1
ATOM 4997 C CA . THR B 1 225 ? -1.051 -8.711 -13.062 1 95.12 225 THR B CA 1
ATOM 4998 C C . THR B 1 225 ? -1.886 -8.023 -14.141 1 95.12 225 THR B C 1
ATOM 5000 O O . THR B 1 225 ? -2.012 -8.539 -15.258 1 95.12 225 THR B O 1
ATOM 5003 N N . SER B 1 226 ? -2.445 -6.941 -13.852 1 95.19 226 SER B N 1
ATOM 5004 C CA . SER B 1 226 ? -3.33 -6.25 -14.781 1 95.19 226 SER B CA 1
ATOM 5005 C C . SER B 1 226 ? -2.566 -5.211 -15.602 1 95.19 226 SER B C 1
ATOM 5007 O O . SER B 1 226 ? -1.455 -4.82 -15.234 1 95.19 226 SER B O 1
ATOM 5009 N N . TRP B 1 227 ? -3.184 -4.77 -16.688 1 96.44 227 TRP B N 1
ATOM 5010 C CA . TRP B 1 227 ? -2.637 -3.688 -17.484 1 96.44 227 TRP B CA 1
ATOM 5011 C C . TRP B 1 227 ? -2.557 -2.393 -16.688 1 96.44 227 TRP B C 1
ATOM 5013 O O . TRP B 1 227 ? -1.65 -1.582 -16.891 1 96.44 227 TRP B O 1
ATOM 5023 N N . THR B 1 228 ? -3.48 -2.219 -15.75 1 94.94 228 THR B N 1
ATOM 5024 C CA . THR B 1 228 ? -3.428 -1.054 -14.875 1 94.94 228 THR B CA 1
ATOM 5025 C C . THR B 1 228 ? -2.131 -1.041 -14.07 1 94.94 228 THR B C 1
ATOM 5027 O O . THR B 1 228 ? -1.457 -0.013 -13.984 1 94.94 228 THR B O 1
ATOM 5030 N N . GLU B 1 229 ? -1.838 -2.162 -13.5 1 95.12 229 GLU B N 1
ATOM 5031 C CA . GLU B 1 229 ? -0.608 -2.254 -12.719 1 95.12 229 GLU B CA 1
ATOM 5032 C C . GLU B 1 229 ? 0.615 -1.941 -13.57 1 95.12 229 GLU B C 1
ATOM 5034 O O . GLU B 1 229 ? 1.524 -1.234 -13.133 1 95.12 229 GLU B O 1
ATOM 5039 N N . LEU B 1 230 ? 0.645 -2.492 -14.805 1 96.69 230 LEU B N 1
ATOM 5040 C CA . LEU B 1 230 ? 1.759 -2.236 -15.711 1 96.69 230 LEU B CA 1
ATOM 5041 C C . LEU B 1 230 ? 1.848 -0.755 -16.062 1 96.69 230 LEU B C 1
ATOM 5043 O O . LEU B 1 230 ? 2.938 -0.176 -16.047 1 96.69 230 LEU B O 1
ATOM 5047 N N . LEU B 1 231 ? 0.699 -0.173 -16.344 1 95.12 231 LEU B N 1
ATOM 5048 C CA . LEU B 1 231 ? 0.646 1.24 -16.703 1 95.12 231 LEU B CA 1
ATOM 5049 C C . LEU B 1 231 ? 1.147 2.111 -15.562 1 95.12 231 LEU B C 1
ATOM 5051 O O . LEU B 1 231 ? 1.955 3.018 -15.773 1 95.12 231 LEU B O 1
ATOM 5055 N N . LEU B 1 232 ? 0.709 1.832 -14.383 1 94.38 232 LEU B N 1
ATOM 5056 C CA . LEU B 1 232 ? 1.111 2.605 -13.211 1 94.38 232 LEU B CA 1
ATOM 5057 C C . LEU B 1 232 ? 2.609 2.471 -12.961 1 94.38 232 LEU B C 1
ATOM 5059 O O . LEU B 1 232 ? 3.281 3.455 -12.641 1 94.38 232 LEU B O 1
ATOM 5063 N N . GLU B 1 233 ? 3.115 1.262 -13.133 1 94.75 233 GLU B N 1
ATOM 5064 C CA . GLU B 1 233 ? 4.551 1.027 -13.016 1 94.75 233 GLU B CA 1
ATOM 5065 C C . GLU B 1 233 ? 5.328 1.833 -14.055 1 94.75 233 GLU B C 1
ATOM 5067 O O . GLU B 1 233 ? 6.359 2.43 -13.734 1 94.75 233 GLU B O 1
ATOM 5072 N N . ALA B 1 234 ? 4.848 1.879 -15.242 1 94.75 234 ALA B N 1
ATOM 5073 C CA . ALA B 1 234 ? 5.508 2.615 -16.312 1 94.75 234 ALA B CA 1
ATOM 5074 C C . ALA B 1 234 ? 5.547 4.109 -16.016 1 94.75 234 ALA B C 1
ATOM 5076 O O . ALA B 1 234 ? 6.578 4.762 -16.203 1 94.75 234 ALA B O 1
ATOM 5077 N N . VAL B 1 235 ? 4.441 4.609 -15.516 1 92.31 235 VAL B N 1
ATOM 5078 C CA . VAL B 1 235 ? 4.352 6.023 -15.172 1 92.31 235 VAL B CA 1
ATOM 5079 C C . VAL B 1 235 ? 5.289 6.332 -14.008 1 92.31 235 VAL B C 1
ATOM 5081 O O . VAL B 1 235 ? 6.012 7.332 -14.031 1 92.31 235 VAL B O 1
ATOM 5084 N N . ALA B 1 236 ? 5.262 5.492 -13 1 91.56 236 ALA B N 1
ATOM 5085 C CA . ALA B 1 236 ? 6.125 5.672 -11.836 1 91.56 236 ALA B CA 1
ATOM 5086 C C . ALA B 1 236 ? 7.594 5.699 -12.242 1 91.56 236 ALA B C 1
ATOM 5088 O O . ALA B 1 236 ? 8.375 6.48 -11.695 1 91.56 236 ALA B O 1
ATOM 5089 N N . LYS B 1 237 ? 8.008 4.93 -13.188 1 92.44 237 LYS B N 1
ATOM 5090 C CA . LYS B 1 237 ? 9.391 4.879 -13.648 1 92.44 237 LYS B CA 1
ATOM 5091 C C . LYS B 1 237 ? 9.797 6.195 -14.305 1 92.44 237 LYS B C 1
ATOM 5093 O O . LYS B 1 237 ? 10.93 6.648 -14.133 1 92.44 237 LYS B O 1
ATOM 5098 N N . VAL B 1 238 ? 8.891 6.801 -15.039 1 93.62 238 VAL B N 1
ATOM 5099 C CA . VAL B 1 238 ? 9.164 8.109 -15.633 1 93.62 238 VAL B CA 1
ATOM 5100 C C . VAL B 1 238 ? 9.375 9.141 -14.523 1 93.62 238 VAL B C 1
ATOM 5102 O O . VAL B 1 238 ? 10.312 9.938 -14.586 1 93.62 238 VAL B O 1
ATOM 5105 N N . ALA B 1 239 ? 8.539 9.055 -13.484 1 89.12 239 ALA B N 1
ATOM 5106 C CA . ALA B 1 239 ? 8.57 10.023 -12.398 1 89.12 239 ALA B CA 1
ATOM 5107 C C . ALA B 1 239 ? 9.883 9.945 -11.625 1 89.12 239 ALA B C 1
ATOM 5109 O O . ALA B 1 239 ? 10.383 10.953 -11.125 1 89.12 239 ALA B O 1
ATOM 5110 N N . LEU B 1 240 ? 10.477 8.773 -11.523 1 85.56 240 LEU B N 1
ATOM 5111 C CA . LEU B 1 240 ? 11.727 8.562 -10.805 1 85.56 240 LEU B CA 1
ATOM 5112 C C . LEU B 1 240 ? 12.859 9.375 -11.438 1 85.56 240 LEU B C 1
ATOM 5114 O O . LEU B 1 240 ? 13.766 9.828 -10.734 1 85.56 240 LEU B O 1
ATOM 5118 N N . GLY B 1 241 ? 12.773 9.609 -12.727 1 86.81 241 GLY B N 1
ATOM 5119 C CA . GLY B 1 241 ? 13.867 10.273 -13.414 1 86.81 241 GLY B CA 1
ATOM 5120 C C . GLY B 1 241 ? 13.633 11.758 -13.602 1 86.81 241 GLY B C 1
ATOM 5121 O O . GLY B 1 241 ? 14.469 12.453 -14.188 1 86.81 241 GLY B O 1
ATOM 5122 N N . ASP B 1 242 ? 12.547 12.297 -13.156 1 91.81 242 ASP B N 1
ATOM 5123 C CA . ASP B 1 242 ? 12.156 13.688 -13.367 1 91.81 242 ASP B CA 1
ATOM 5124 C C . ASP B 1 242 ? 11.562 14.297 -12.102 1 91.81 242 ASP B C 1
ATOM 5126 O O . ASP B 1 242 ? 10.438 13.969 -11.719 1 91.81 242 ASP B O 1
ATOM 5130 N N . ALA B 1 243 ? 12.266 15.242 -11.438 1 90.75 243 ALA B N 1
ATOM 5131 C CA . ALA B 1 243 ? 11.922 15.812 -10.141 1 90.75 243 ALA B CA 1
ATOM 5132 C C . ALA B 1 243 ? 10.602 16.562 -10.203 1 90.75 243 ALA B C 1
ATOM 5134 O O . ALA B 1 243 ? 9.922 16.734 -9.188 1 90.75 243 ALA B O 1
ATOM 5135 N N . ASP B 1 244 ? 10.195 17.062 -11.406 1 93.94 244 ASP B N 1
ATOM 5136 C CA . ASP B 1 244 ? 8.938 17.797 -11.547 1 93.94 244 ASP B CA 1
ATOM 5137 C C . ASP B 1 244 ? 7.75 16.938 -11.117 1 93.94 244 ASP B C 1
ATOM 5139 O O . ASP B 1 244 ? 6.77 17.453 -10.578 1 93.94 244 ASP B O 1
ATOM 5143 N N . PHE B 1 245 ? 7.891 15.602 -11.367 1 94.81 245 PHE B N 1
ATOM 5144 C CA . PHE B 1 245 ? 6.82 14.688 -11 1 94.81 245 PHE B CA 1
ATOM 5145 C C . PHE B 1 245 ? 6.738 14.539 -9.484 1 94.81 245 PHE B C 1
ATOM 5147 O O . PHE B 1 245 ? 5.676 14.227 -8.938 1 94.81 245 PHE B O 1
ATOM 5154 N N . ARG B 1 246 ? 7.84 14.766 -8.781 1 93.12 246 ARG B N 1
ATOM 5155 C CA . ARG B 1 246 ? 7.926 14.508 -7.348 1 93.12 246 ARG B CA 1
ATOM 5156 C C . ARG B 1 246 ? 7.633 15.773 -6.539 1 93.12 246 ARG B C 1
ATOM 5158 O O . ARG B 1 246 ? 7.508 15.719 -5.316 1 93.12 246 ARG B O 1
ATOM 5165 N N . ARG B 1 247 ? 7.492 16.859 -7.203 1 94.62 247 ARG B N 1
ATOM 5166 C CA . ARG B 1 247 ? 7.129 18.094 -6.52 1 94.62 247 ARG B CA 1
ATOM 5167 C C . ARG B 1 247 ? 5.746 17.984 -5.891 1 94.62 247 ARG B C 1
ATOM 5169 O O . ARG B 1 247 ? 4.902 17.219 -6.359 1 94.62 247 ARG B O 1
ATOM 5176 N N . SER B 1 248 ? 5.582 18.734 -4.848 1 95.12 248 SER B N 1
ATOM 5177 C CA . SER B 1 248 ? 4.289 18.781 -4.172 1 95.12 248 SER B CA 1
ATOM 5178 C C . SER B 1 248 ? 3.248 19.5 -5.023 1 95.12 248 SER B C 1
ATOM 5180 O O . SER B 1 248 ? 3.596 20.344 -5.859 1 95.12 248 SER B O 1
ATOM 5182 N N . LEU B 1 249 ? 2.002 19.125 -4.855 1 96.44 249 LEU B N 1
ATOM 5183 C CA . LEU B 1 249 ? 0.919 19.938 -5.414 1 96.44 249 LEU B CA 1
ATOM 5184 C C . LEU B 1 249 ? 0.991 21.375 -4.906 1 96.44 249 LEU B C 1
ATOM 5186 O O . LEU B 1 249 ? 1.608 21.641 -3.875 1 96.44 249 LEU B O 1
ATOM 5190 N N . PRO B 1 250 ? 0.416 22.281 -5.684 1 94.81 250 PRO B N 1
ATOM 5191 C CA . PRO B 1 250 ? 0.528 23.688 -5.301 1 94.81 250 PRO B CA 1
ATOM 5192 C C . PRO B 1 250 ? -0.054 23.969 -3.918 1 94.81 250 PRO B C 1
ATOM 5194 O O . PRO B 1 250 ? -1.05 23.359 -3.525 1 94.81 250 PRO B O 1
ATOM 5197 N N . VAL B 1 251 ? 0.563 24.922 -3.26 1 93.31 251 VAL B N 1
ATOM 5198 C CA . VAL B 1 251 ? 0.123 25.359 -1.94 1 93.31 251 VAL B CA 1
ATOM 5199 C C . VAL B 1 251 ? -1.334 25.812 -2.006 1 93.31 251 VAL B C 1
ATOM 5201 O O . VAL B 1 251 ? -1.72 26.562 -2.91 1 93.31 251 VAL B O 1
ATOM 5204 N N . GLY B 1 252 ? -2.189 25.297 -1.102 1 92 252 GLY B N 1
ATOM 5205 C CA . GLY B 1 252 ? -3.58 25.703 -1.004 1 92 252 GLY B CA 1
ATOM 5206 C C . GLY B 1 252 ? -4.492 24.984 -1.979 1 92 252 GLY B C 1
ATOM 5207 O O . GLY B 1 252 ? -5.637 25.391 -2.182 1 92 252 GLY B O 1
ATOM 5208 N N . TYR B 1 253 ? -4.023 23.922 -2.623 1 93.81 253 TYR B N 1
ATOM 5209 C CA . TYR B 1 253 ? -4.773 23.266 -3.693 1 93.81 253 TYR B CA 1
ATOM 5210 C C . TYR B 1 253 ? -6.113 22.75 -3.188 1 93.81 253 TYR B C 1
ATOM 5212 O O . TYR B 1 253 ? -7.051 22.578 -3.969 1 93.81 253 TYR B O 1
ATOM 5220 N N . ALA B 1 254 ? -6.285 22.516 -1.895 1 90.56 254 ALA B N 1
ATOM 5221 C CA . ALA B 1 254 ? -7.508 21.922 -1.367 1 90.56 254 ALA B CA 1
ATOM 5222 C C . ALA B 1 254 ? -8.531 23 -1.002 1 90.56 254 ALA B C 1
ATOM 5224 O O . ALA B 1 254 ? -9.656 22.688 -0.616 1 90.56 254 ALA B O 1
ATOM 5225 N N . GLN B 1 255 ? -8.148 24.219 -1.072 1 85.75 255 GLN B N 1
ATOM 5226 C CA . GLN B 1 255 ? -9.07 25.297 -0.765 1 85.75 255 GLN B CA 1
ATOM 5227 C C . GLN B 1 255 ? -10.141 25.438 -1.848 1 85.75 255 GLN B C 1
ATOM 5229 O O . GLN B 1 255 ? -9.859 25.219 -3.029 1 85.75 255 GLN B O 1
ATOM 5234 N N . THR B 1 256 ? -11.328 25.75 -1.48 1 80.31 256 THR B N 1
ATOM 5235 C CA . THR B 1 256 ? -12.484 25.797 -2.371 1 80.31 256 THR B CA 1
ATOM 5236 C C . THR B 1 256 ? -12.258 26.797 -3.498 1 80.31 256 THR B C 1
ATOM 5238 O O . THR B 1 256 ? -12.633 26.547 -4.645 1 80.31 256 THR B O 1
ATOM 5241 N N . GLU B 1 257 ? -11.57 28 -3.246 1 82.25 257 GLU B N 1
ATOM 5242 C CA . GLU B 1 257 ? -11.422 29.031 -4.262 1 82.25 257 GLU B CA 1
ATOM 5243 C C . GLU B 1 257 ? -10.07 28.938 -4.957 1 82.25 257 GLU B C 1
ATOM 5245 O O . GLU B 1 257 ? -9.656 29.859 -5.652 1 82.25 257 GLU B O 1
ATOM 5250 N N . PHE B 1 258 ? -9.453 27.797 -4.871 1 90.44 258 PHE B N 1
ATOM 5251 C CA . PHE B 1 258 ? -8.156 27.609 -5.5 1 90.44 258 PHE B CA 1
ATOM 5252 C C . PHE B 1 258 ? -8.289 27.578 -7.02 1 90.44 258 PHE B C 1
ATOM 5254 O O . PHE B 1 258 ? -9.133 26.859 -7.562 1 90.44 258 PHE B O 1
ATOM 5261 N N . ASP B 1 259 ? -7.492 28.469 -7.699 1 93.88 259 ASP B N 1
ATOM 5262 C CA . ASP B 1 259 ? -7.473 28.484 -9.156 1 93.88 259 ASP B CA 1
ATOM 5263 C C . ASP B 1 259 ? -6.656 27.328 -9.719 1 93.88 259 ASP B C 1
ATOM 5265 O O . ASP B 1 259 ? -5.438 27.281 -9.555 1 93.88 259 ASP B O 1
ATOM 5269 N N . ARG B 1 260 ? -7.262 26.469 -10.484 1 95.81 260 ARG B N 1
ATOM 5270 C CA . ARG B 1 260 ? -6.645 25.219 -10.93 1 95.81 260 ARG B CA 1
ATOM 5271 C C . ARG B 1 260 ? -6.066 25.375 -12.328 1 95.81 260 ARG B C 1
ATOM 5273 O O . ARG B 1 260 ? -5.508 24.422 -12.883 1 95.81 260 ARG B O 1
ATOM 5280 N N . ALA B 1 261 ? -6.184 26.531 -12.938 1 96.44 261 ALA B N 1
ATOM 5281 C CA . ALA B 1 261 ? -5.82 26.703 -14.336 1 96.44 261 ALA B CA 1
ATOM 5282 C C . ALA B 1 261 ? -4.352 26.359 -14.57 1 96.44 261 ALA B C 1
ATOM 5284 O O . ALA B 1 261 ? -4.027 25.547 -15.438 1 96.44 261 ALA B O 1
ATOM 5285 N N . ARG B 1 262 ? -3.455 26.953 -13.773 1 96.06 262 ARG B N 1
ATOM 5286 C CA . ARG B 1 262 ? -2.025 26.703 -13.93 1 96.06 262 ARG B CA 1
ATOM 5287 C C . ARG B 1 262 ? -1.689 25.25 -13.609 1 96.06 262 ARG B C 1
ATOM 5289 O O . ARG B 1 262 ? -0.822 24.641 -14.25 1 96.06 262 ARG B O 1
ATOM 5296 N N . SER B 1 263 ? -2.367 24.703 -12.602 1 97.31 263 SER B N 1
ATOM 5297 C CA . SER B 1 263 ? -2.158 23.312 -12.219 1 97.31 263 SER B CA 1
ATOM 5298 C C . SER B 1 263 ? -2.584 22.359 -13.328 1 97.31 263 SER B C 1
ATOM 5300 O O . SER B 1 263 ? -1.905 21.375 -13.602 1 97.31 263 SER B O 1
ATOM 5302 N N . ARG B 1 264 ? -3.656 22.688 -13.977 1 97.12 264 ARG B N 1
ATOM 5303 C CA . ARG B 1 264 ? -4.148 21.875 -15.086 1 97.12 264 ARG B CA 1
ATOM 5304 C C . ARG B 1 264 ? -3.146 21.859 -16.234 1 97.12 264 ARG B C 1
ATOM 5306 O O . ARG B 1 264 ? -2.871 20.797 -16.812 1 97.12 264 ARG B O 1
ATOM 5313 N N . GLU B 1 265 ? -2.596 23.016 -16.531 1 97.19 265 GLU B N 1
ATOM 5314 C CA . GLU B 1 265 ? -1.591 23.109 -17.594 1 97.19 265 GLU B CA 1
ATOM 5315 C C . GLU B 1 265 ? -0.348 22.297 -17.25 1 97.19 265 GLU B C 1
ATOM 5317 O O . GLU B 1 265 ? 0.198 21.594 -18.094 1 97.19 265 GLU B O 1
ATOM 5322 N N . PHE B 1 266 ? 0.095 22.438 -16.047 1 97.25 266 PHE B N 1
ATOM 5323 C CA . PHE B 1 266 ? 1.269 21.688 -15.609 1 97.25 266 PHE B CA 1
ATOM 5324 C C . PHE B 1 266 ? 1.009 20.188 -15.672 1 97.25 266 PHE B C 1
ATOM 5326 O O . PHE B 1 266 ? 1.846 19.438 -16.156 1 97.25 266 PHE B O 1
ATOM 5333 N N . PHE B 1 267 ? -0.155 19.766 -15.258 1 97.06 267 PHE B N 1
ATOM 5334 C CA . PHE B 1 267 ? -0.555 18.359 -15.32 1 97.06 267 PHE B CA 1
ATOM 5335 C C . PHE B 1 267 ? -0.502 17.844 -16.75 1 97.06 267 PHE B C 1
ATOM 5337 O O . PHE B 1 267 ? 0.035 16.766 -17 1 97.06 267 PHE B O 1
ATOM 5344 N N . GLN B 1 268 ? -1.019 18.625 -17.641 1 96.62 268 GLN B N 1
ATOM 5345 C CA . GLN B 1 268 ? -1.015 18.234 -19.047 1 96.62 268 GLN B CA 1
ATOM 5346 C C . GLN B 1 268 ? 0.411 18.094 -19.578 1 96.62 268 GLN B C 1
ATOM 5348 O O . GLN B 1 268 ? 0.704 17.203 -20.375 1 96.62 268 GLN B O 1
ATOM 5353 N N . SER B 1 269 ? 1.242 19 -19.125 1 97.38 269 SER B N 1
ATOM 5354 C CA . SER B 1 269 ? 2.639 18.906 -19.547 1 97.38 269 SER B CA 1
ATOM 5355 C C . SER B 1 269 ? 3.291 17.625 -19.016 1 97.38 269 SER B C 1
ATOM 5357 O O . SER B 1 269 ? 4.109 17.016 -19.719 1 97.38 269 SER B O 1
ATOM 5359 N N . LEU B 1 270 ? 3 17.234 -17.812 1 96.88 270 LEU B N 1
ATOM 5360 C CA . LEU B 1 270 ? 3.525 16 -17.234 1 96.88 270 LEU B CA 1
ATOM 5361 C C . LEU B 1 270 ? 3.004 14.789 -17.984 1 96.88 270 LEU B C 1
ATOM 5363 O O . LEU B 1 270 ? 3.764 13.859 -18.281 1 96.88 270 LEU B O 1
ATOM 5367 N N . MET B 1 271 ? 1.722 14.828 -18.359 1 95.69 271 MET B N 1
ATOM 5368 C CA . MET B 1 271 ? 1.126 13.734 -19.109 1 95.69 271 MET B CA 1
ATOM 5369 C C . MET B 1 271 ? 1.825 13.555 -20.453 1 95.69 271 MET B C 1
ATOM 5371 O O . MET B 1 271 ? 2.059 12.43 -20.906 1 95.69 271 MET B O 1
ATOM 5375 N N . LYS B 1 272 ? 2.113 14.672 -21.094 1 95.56 272 LYS B N 1
ATOM 5376 C CA . LYS B 1 272 ? 2.83 14.625 -22.359 1 95.56 272 LYS B CA 1
ATOM 5377 C C . LYS B 1 272 ? 4.211 14 -22.203 1 95.56 272 LYS B C 1
ATOM 5379 O O . LYS B 1 272 ? 4.629 13.172 -23.016 1 95.56 272 LYS B O 1
ATOM 5384 N N . ARG B 1 273 ? 4.922 14.344 -21.141 1 96 273 ARG B N 1
ATOM 5385 C CA . ARG B 1 273 ? 6.242 13.781 -20.875 1 96 273 ARG B CA 1
ATOM 5386 C C . ARG B 1 273 ? 6.16 12.289 -20.609 1 96 273 ARG B C 1
ATOM 5388 O O . ARG B 1 273 ? 7.035 11.523 -21.016 1 96 273 ARG B O 1
ATOM 5395 N N . VAL B 1 274 ? 5.129 11.867 -19.859 1 95.56 274 VAL B N 1
ATOM 5396 C CA . VAL B 1 274 ? 4.926 10.445 -19.609 1 95.56 274 VAL B CA 1
ATOM 5397 C C . VAL B 1 274 ? 4.758 9.711 -20.938 1 95.56 274 VAL B C 1
ATOM 5399 O O . VAL B 1 274 ? 5.418 8.695 -21.188 1 95.56 274 VAL B O 1
ATOM 5402 N N . ALA B 1 275 ? 3.926 10.234 -21.844 1 93.62 275 ALA B N 1
ATOM 5403 C CA . ALA B 1 275 ? 3.666 9.602 -23.125 1 93.62 275 ALA B CA 1
ATOM 5404 C C . ALA B 1 275 ? 4.953 9.461 -23.938 1 93.62 275 ALA B C 1
ATOM 5406 O O . ALA B 1 275 ? 5.141 8.469 -24.641 1 93.62 275 ALA B O 1
ATOM 5407 N N . GLU B 1 276 ? 5.824 10.398 -23.75 1 94.5 276 GLU B N 1
ATOM 5408 C CA . GLU B 1 276 ? 7.059 10.438 -24.531 1 94.5 276 GLU B CA 1
ATOM 5409 C C . GLU B 1 276 ? 8.109 9.508 -23.938 1 94.5 276 GLU B C 1
ATOM 5411 O O . GLU B 1 276 ? 8.953 8.969 -24.672 1 94.5 276 GLU B O 1
ATOM 5416 N N . ARG B 1 277 ? 8.031 9.328 -22.656 1 95.44 277 ARG B N 1
ATOM 5417 C CA . ARG B 1 277 ? 9.188 8.719 -22.016 1 95.44 277 ARG B CA 1
ATOM 5418 C C . ARG B 1 277 ? 8.852 7.336 -21.469 1 95.44 277 ARG B C 1
ATOM 5420 O O . ARG B 1 277 ? 9.742 6.594 -21.047 1 95.44 277 ARG B O 1
ATOM 5427 N N . VAL B 1 278 ? 7.605 6.992 -21.484 1 94.81 278 VAL B N 1
ATOM 5428 C CA . VAL B 1 278 ? 7.199 5.715 -20.906 1 94.81 278 VAL B CA 1
ATOM 5429 C C . VAL B 1 278 ? 7.945 4.574 -21.594 1 94.81 278 VAL B C 1
ATOM 5431 O O . VAL B 1 278 ? 8.125 4.594 -22.812 1 94.81 278 VAL B O 1
ATOM 5434 N N . ASP B 1 279 ? 8.469 3.662 -20.812 1 95.31 279 ASP B N 1
ATOM 5435 C CA . ASP B 1 279 ? 9.195 2.486 -21.297 1 95.31 279 ASP B CA 1
ATOM 5436 C C . ASP B 1 279 ? 8.406 1.208 -21 1 95.31 279 ASP B C 1
ATOM 5438 O O . ASP B 1 279 ? 8.547 0.614 -19.938 1 95.31 279 ASP B O 1
ATOM 5442 N N . PHE B 1 280 ? 7.664 0.753 -22 1 96.31 280 PHE B N 1
ATOM 5443 C CA . PHE B 1 280 ? 6.812 -0.427 -21.891 1 96.31 280 PHE B CA 1
ATOM 5444 C C . PHE B 1 280 ? 7.641 -1.66 -21.547 1 96.31 280 PHE B C 1
ATOM 5446 O O . PHE B 1 280 ? 7.27 -2.436 -20.656 1 96.31 280 PHE B O 1
ATOM 5453 N N . ASP B 1 281 ? 8.734 -1.812 -22.203 1 95.06 281 ASP B N 1
ATOM 5454 C CA . ASP B 1 281 ? 9.562 -3.004 -22.031 1 95.06 281 ASP B CA 1
ATOM 5455 C C . ASP B 1 281 ? 10.141 -3.07 -20.609 1 95.06 281 ASP B C 1
ATOM 5457 O O . ASP B 1 281 ? 10.18 -4.141 -20 1 95.06 281 ASP B O 1
ATOM 5461 N N . ALA B 1 282 ? 10.531 -1.927 -20.109 1 94.19 282 ALA B N 1
ATOM 5462 C CA . ALA B 1 282 ? 11.062 -1.891 -18.75 1 94.19 282 ALA B CA 1
ATOM 5463 C C . ALA B 1 282 ? 9.984 -2.26 -17.734 1 94.19 282 ALA B C 1
ATOM 5465 O O . ALA B 1 282 ? 10.266 -2.955 -16.75 1 94.19 282 ALA B O 1
ATOM 5466 N N . ALA B 1 283 ? 8.789 -1.752 -17.938 1 95.88 283 ALA B N 1
ATOM 5467 C CA . ALA B 1 283 ? 7.691 -2.08 -17.031 1 95.88 283 ALA B CA 1
ATOM 5468 C C . ALA B 1 283 ? 7.359 -3.568 -17.094 1 95.88 283 ALA B C 1
ATOM 5470 O O . ALA B 1 283 ? 7.141 -4.203 -16.062 1 95.88 283 ALA B O 1
ATOM 5471 N N . MET B 1 284 ? 7.324 -4.141 -18.312 1 95.06 284 MET B N 1
ATOM 5472 C CA . MET B 1 284 ? 7.078 -5.57 -18.484 1 95.06 284 MET B CA 1
ATOM 5473 C C . MET B 1 284 ? 8.156 -6.395 -17.781 1 95.06 284 MET B C 1
ATOM 5475 O O . MET B 1 284 ? 7.852 -7.387 -17.109 1 95.06 284 MET B O 1
ATOM 5479 N N . ASP B 1 285 ? 9.398 -5.988 -17.922 1 92.75 285 ASP B N 1
ATOM 5480 C CA . ASP B 1 285 ? 10.516 -6.676 -17.281 1 92.75 285 ASP B CA 1
ATOM 5481 C C . ASP B 1 285 ? 10.367 -6.652 -15.766 1 92.75 285 ASP B C 1
ATOM 5483 O O . ASP B 1 285 ? 10.688 -7.637 -15.086 1 92.75 285 ASP B O 1
ATOM 5487 N N . HIS B 1 286 ? 9.93 -5.539 -15.289 1 93.19 286 HIS B N 1
ATOM 5488 C CA . HIS B 1 286 ? 9.734 -5.418 -13.852 1 93.19 286 HIS B CA 1
ATOM 5489 C C . HIS B 1 286 ? 8.805 -6.508 -13.328 1 93.19 286 HIS B C 1
ATOM 5491 O O . HIS B 1 286 ? 9.125 -7.188 -12.352 1 93.19 286 HIS B O 1
ATOM 5497 N N . PHE B 1 287 ? 7.688 -6.68 -13.953 1 94.31 287 PHE B N 1
ATOM 5498 C CA . PHE B 1 287 ? 6.711 -7.652 -13.469 1 94.31 287 PHE B CA 1
ATOM 5499 C C . PHE B 1 287 ? 7.18 -9.078 -13.75 1 94.31 287 PHE B C 1
ATOM 5501 O O . PHE B 1 287 ? 6.906 -9.984 -12.969 1 94.31 287 PHE B O 1
ATOM 5508 N N . ALA B 1 288 ? 7.84 -9.258 -14.875 1 92.62 288 ALA B N 1
ATOM 5509 C CA . ALA B 1 288 ? 8.422 -10.57 -15.148 1 92.62 288 ALA B CA 1
ATOM 5510 C C . ALA B 1 288 ? 9.445 -10.953 -14.086 1 92.62 288 ALA B C 1
ATOM 5512 O O . ALA B 1 288 ? 9.422 -12.07 -13.57 1 92.62 288 ALA B O 1
ATOM 5513 N N . ASP B 1 289 ? 10.281 -10.039 -13.727 1 89.69 289 ASP B N 1
ATOM 5514 C CA . ASP B 1 289 ? 11.297 -10.266 -12.711 1 89.69 289 ASP B CA 1
ATOM 5515 C C . ASP B 1 289 ? 10.664 -10.508 -11.344 1 89.69 289 ASP B C 1
ATOM 5517 O O . ASP B 1 289 ? 11.133 -11.344 -10.57 1 89.69 289 ASP B O 1
ATOM 5521 N N . ASP B 1 290 ? 9.688 -9.734 -11.117 1 90.81 290 ASP B N 1
ATOM 5522 C CA . ASP B 1 290 ? 8.984 -9.898 -9.852 1 90.81 290 ASP B CA 1
ATOM 5523 C C . ASP B 1 290 ? 8.414 -11.305 -9.711 1 90.81 290 ASP B C 1
ATOM 5525 O O . ASP B 1 290 ? 8.531 -11.93 -8.656 1 90.81 290 ASP B O 1
ATOM 5529 N N . LEU B 1 291 ? 7.812 -11.812 -10.758 1 89.44 291 LEU B N 1
ATOM 5530 C CA . LEU B 1 291 ? 7.246 -13.156 -10.758 1 89.44 291 LEU B CA 1
ATOM 5531 C C . LEU B 1 291 ? 8.32 -14.203 -10.469 1 89.44 291 LEU B C 1
ATOM 5533 O O . LEU B 1 291 ? 8.133 -15.086 -9.633 1 89.44 291 LEU B O 1
ATOM 5537 N N . VAL B 1 292 ? 9.445 -14.055 -11.07 1 85.19 292 VAL B N 1
ATOM 5538 C CA . VAL B 1 292 ? 10.523 -15.031 -10.984 1 85.19 292 VAL B CA 1
ATOM 5539 C C . VAL B 1 292 ? 11.18 -14.961 -9.602 1 85.19 292 VAL B C 1
ATOM 5541 O O . VAL B 1 292 ? 11.539 -15.984 -9.031 1 85.19 292 VAL B O 1
ATOM 5544 N N . SER B 1 293 ? 11.234 -13.758 -9.07 1 81.38 293 SER B N 1
ATOM 5545 C CA . SER B 1 293 ? 11.984 -13.539 -7.84 1 81.38 293 SER B CA 1
ATOM 5546 C C . SER B 1 293 ? 11.188 -13.992 -6.621 1 81.38 293 SER B C 1
ATOM 5548 O O . SER B 1 293 ? 11.758 -14.312 -5.582 1 81.38 293 SER B O 1
ATOM 5550 N N . THR B 1 294 ? 9.992 -14.07 -6.719 1 77.25 294 THR B N 1
ATOM 5551 C CA . THR B 1 294 ? 9.172 -14.32 -5.535 1 77.25 294 THR B CA 1
ATOM 5552 C C . THR B 1 294 ? 8.828 -15.797 -5.418 1 77.25 294 THR B C 1
ATOM 5554 O O . THR B 1 294 ? 8.242 -16.234 -4.422 1 77.25 294 THR B O 1
ATOM 5557 N N . ARG B 1 295 ? 9.219 -16.562 -6.301 1 76.56 295 ARG B N 1
ATOM 5558 C CA . ARG B 1 295 ? 8.883 -17.984 -6.23 1 76.56 295 ARG B CA 1
ATOM 5559 C C . ARG B 1 295 ? 10.078 -18.812 -5.754 1 76.56 295 ARG B C 1
ATOM 5561 O O . ARG B 1 295 ? 11.18 -18.688 -6.293 1 76.56 295 ARG B O 1
ATOM 5568 N N . HIS B 1 296 ? 9.844 -19.469 -4.621 1 65.31 296 HIS B N 1
ATOM 5569 C CA . HIS B 1 296 ? 10.891 -20.281 -4.004 1 65.31 296 HIS B CA 1
ATOM 5570 C C . HIS B 1 296 ? 11.047 -21.609 -4.715 1 65.31 296 HIS B C 1
ATOM 5572 O O . HIS B 1 296 ? 10.094 -22.109 -5.316 1 65.31 296 HIS B O 1
ATOM 5578 N N . ALA B 1 297 ? 12.281 -22.094 -4.656 1 63.72 297 ALA B N 1
ATOM 5579 C CA . ALA B 1 297 ? 12.648 -23.359 -5.305 1 63.72 297 ALA B CA 1
ATOM 5580 C C . ALA B 1 297 ? 12.016 -24.547 -4.59 1 63.72 297 ALA B C 1
ATOM 5582 O O . ALA B 1 297 ? 11.852 -24.531 -3.367 1 63.72 297 ALA B O 1
ATOM 5583 N N . LEU B 1 298 ? 11.398 -25.453 -5.375 1 66 298 LEU B N 1
ATOM 5584 C CA . LEU B 1 298 ? 11.062 -26.781 -4.859 1 66 298 LEU B CA 1
ATOM 5585 C C . LEU B 1 298 ? 12.289 -27.688 -4.844 1 66 298 LEU B C 1
ATOM 5587 O O . LEU B 1 298 ? 12.641 -28.266 -5.871 1 66 298 LEU B O 1
ATOM 5591 N N . LEU B 1 299 ? 12.992 -27.703 -3.705 1 65.38 299 LEU B N 1
ATOM 5592 C CA . LEU B 1 299 ? 14.328 -28.281 -3.686 1 65.38 299 LEU B CA 1
ATOM 5593 C C . LEU B 1 299 ? 14.32 -29.641 -3.012 1 65.38 299 LEU B C 1
ATOM 5595 O O . LEU B 1 299 ? 15.328 -30.062 -2.434 1 65.38 299 LEU B O 1
ATOM 5599 N N . GLU B 1 300 ? 13.195 -30.281 -3.164 1 68.31 300 GLU B N 1
ATOM 5600 C CA . GLU B 1 300 ? 13.188 -31.625 -2.621 1 68.31 300 GLU B CA 1
ATOM 5601 C C . GLU B 1 300 ? 14.336 -32.469 -3.193 1 68.31 300 GLU B C 1
ATOM 5603 O O . GLU B 1 300 ? 14.57 -32.469 -4.402 1 68.31 300 GLU B O 1
ATOM 5608 N N . GLY B 1 301 ? 15.172 -33.062 -2.348 1 70.44 301 GLY B N 1
ATOM 5609 C CA . GLY B 1 301 ? 16.266 -33.938 -2.74 1 70.44 301 GLY B CA 1
ATOM 5610 C C . GLY B 1 301 ? 17.578 -33.219 -2.914 1 70.44 301 GLY B C 1
ATOM 5611 O O . GLY B 1 301 ? 18.594 -33.812 -3.27 1 70.44 301 GLY B O 1
ATOM 5612 N N . GLN B 1 302 ? 17.578 -32.031 -2.631 1 73.56 302 GLN B N 1
ATOM 5613 C CA . GLN B 1 302 ? 18.75 -31.203 -2.877 1 73.56 302 GLN B CA 1
ATOM 5614 C C . GLN B 1 302 ? 19.938 -31.672 -2.061 1 73.56 302 GLN B C 1
ATOM 5616 O O . GLN B 1 302 ? 21.078 -31.609 -2.523 1 73.56 302 GLN B O 1
ATOM 5621 N N . MET B 1 303 ? 19.719 -32.188 -0.926 1 72.06 303 MET B N 1
ATOM 5622 C CA . MET B 1 303 ? 20.812 -32.688 -0.103 1 72.06 303 MET B CA 1
ATOM 5623 C C . MET B 1 303 ? 21.578 -33.812 -0.815 1 72.06 303 MET B C 1
ATOM 5625 O O . MET B 1 303 ? 22.812 -33.781 -0.856 1 72.06 303 MET B O 1
ATOM 5629 N N . GLU B 1 304 ? 20.797 -34.688 -1.322 1 75.38 304 GLU B N 1
ATOM 5630 C CA . GLU B 1 304 ? 21.406 -35.781 -2.045 1 75.38 304 GLU B CA 1
ATOM 5631 C C . GLU B 1 304 ? 22.188 -35.281 -3.264 1 75.38 304 GLU B C 1
ATOM 5633 O O . GLU B 1 304 ? 23.25 -35.812 -3.588 1 75.38 304 GLU B O 1
ATOM 5638 N N . GLN B 1 305 ? 21.609 -34.344 -3.918 1 82.62 305 GLN B N 1
ATOM 5639 C CA . GLN B 1 305 ? 22.266 -33.75 -5.082 1 82.62 305 GLN B CA 1
ATOM 5640 C C . GLN B 1 305 ? 23.625 -33.156 -4.715 1 82.62 305 GLN B C 1
ATOM 5642 O O . GLN B 1 305 ? 24.609 -33.406 -5.402 1 82.62 305 GLN B O 1
ATOM 5647 N N . ILE B 1 306 ? 23.672 -32.531 -3.605 1 80.88 306 ILE B N 1
ATOM 5648 C CA . ILE B 1 306 ? 24.891 -31.844 -3.166 1 80.88 306 ILE B CA 1
ATOM 5649 C C . ILE B 1 306 ? 25.953 -32.875 -2.809 1 80.88 306 ILE B C 1
ATOM 5651 O O . ILE B 1 306 ? 27.141 -32.719 -3.148 1 80.88 306 ILE B O 1
ATOM 5655 N N . LEU B 1 307 ? 25.578 -33.938 -2.25 1 77.94 307 LEU B N 1
ATOM 5656 C CA . LEU B 1 307 ? 26.5 -34.969 -1.82 1 77.94 307 LEU B CA 1
ATOM 5657 C C . LEU B 1 307 ? 27.094 -35.688 -3.021 1 77.94 307 LEU B C 1
ATOM 5659 O O . LEU B 1 307 ? 28.188 -36.281 -2.928 1 77.94 307 LEU B O 1
ATOM 5663 N N . ARG B 1 308 ? 26.453 -35.625 -4.121 1 84.81 308 ARG B N 1
ATOM 5664 C CA . ARG B 1 308 ? 26.891 -36.312 -5.324 1 84.81 308 ARG B CA 1
ATOM 5665 C C . ARG B 1 308 ? 27.844 -35.438 -6.145 1 84.81 308 ARG B C 1
ATOM 5667 O O . ARG B 1 308 ? 28.531 -35.969 -7.027 1 84.81 308 ARG B O 1
ATOM 5674 N N . LEU B 1 309 ? 27.891 -34.219 -5.848 1 87.19 309 LEU B N 1
ATOM 5675 C CA . LEU B 1 309 ? 28.547 -33.25 -6.715 1 87.19 309 LEU B CA 1
ATOM 5676 C C . LEU B 1 309 ? 30.047 -33.531 -6.809 1 87.19 309 LEU B C 1
ATOM 5678 O O . LEU B 1 309 ? 30.625 -33.469 -7.895 1 87.19 309 LEU B O 1
ATOM 5682 N N . PRO B 1 310 ? 30.719 -33.938 -5.719 1 85 310 PRO B N 1
ATOM 5683 C CA . PRO B 1 310 ? 32.156 -34.188 -5.809 1 85 310 PRO B CA 1
ATOM 5684 C C . PRO B 1 310 ? 32.5 -35.375 -6.742 1 85 310 PRO B C 1
ATOM 5686 O O . PRO B 1 310 ? 33.594 -35.406 -7.309 1 85 310 PRO B O 1
ATOM 5689 N N . LYS B 1 311 ? 31.594 -36.281 -7.031 1 89.19 311 LYS B N 1
ATOM 5690 C CA . LYS B 1 311 ? 31.828 -37.469 -7.836 1 89.19 311 LYS B CA 1
ATOM 5691 C C . LYS B 1 311 ? 31.234 -37.312 -9.234 1 89.19 311 LYS B C 1
ATOM 5693 O O . LYS B 1 311 ? 31.141 -38.281 -9.984 1 89.19 311 LYS B O 1
ATOM 5698 N N . LEU B 1 312 ? 30.828 -36.125 -9.508 1 92.75 312 LEU B N 1
ATOM 5699 C CA . LEU B 1 312 ? 30.172 -35.875 -10.789 1 92.75 312 LEU B CA 1
ATOM 5700 C C . LEU B 1 312 ? 31.156 -36.062 -11.945 1 92.75 312 LEU B C 1
ATOM 5702 O O . LEU B 1 312 ? 32.312 -35.625 -11.867 1 92.75 312 LEU B O 1
ATOM 5706 N N . SER B 1 313 ? 30.766 -36.812 -12.992 1 94.62 313 SER B N 1
ATOM 5707 C CA . SER B 1 313 ? 31.562 -37.031 -14.203 1 94.62 313 SER B CA 1
ATOM 5708 C C . SER B 1 313 ? 30.812 -36.594 -15.445 1 94.62 313 SER B C 1
ATOM 5710 O O . SER B 1 313 ? 29.578 -36.438 -15.422 1 94.62 313 SER B O 1
ATOM 5712 N N . VAL B 1 314 ? 31.453 -36.406 -16.531 1 95.75 314 VAL B N 1
ATOM 5713 C CA . VAL B 1 314 ? 30.844 -35.906 -17.781 1 95.75 314 VAL B CA 1
ATOM 5714 C C . VAL B 1 314 ? 29.953 -37 -18.359 1 95.75 314 VAL B C 1
ATOM 5716 O O . VAL B 1 314 ? 29.141 -36.719 -19.25 1 95.75 314 VAL B O 1
ATOM 5719 N N . LYS B 1 315 ? 30.062 -38.188 -17.844 1 95.69 315 LYS B N 1
ATOM 5720 C CA . LYS B 1 315 ? 29.25 -39.281 -18.344 1 95.69 315 LYS B CA 1
ATOM 5721 C C . LYS B 1 315 ? 27.906 -39.344 -17.625 1 95.69 315 LYS B C 1
ATOM 5723 O O . LYS B 1 315 ? 26.984 -40.031 -18.047 1 95.69 315 LYS B O 1
ATOM 5728 N N . ASP B 1 316 ? 27.797 -38.594 -16.531 1 95.94 316 ASP B N 1
ATOM 5729 C CA . ASP B 1 316 ? 26.562 -38.562 -15.766 1 95.94 316 ASP B CA 1
ATOM 5730 C C . ASP B 1 316 ? 25.438 -37.875 -16.531 1 95.94 316 ASP B C 1
ATOM 5732 O O . ASP B 1 316 ? 25.703 -37.094 -17.438 1 95.94 316 ASP B O 1
ATOM 5736 N N . ARG B 1 317 ? 24.219 -38.25 -16.156 1 96.56 317 ARG B N 1
ATOM 5737 C CA . ARG B 1 317 ? 23.047 -37.625 -16.734 1 96.56 317 ARG B CA 1
ATOM 5738 C C . ARG B 1 317 ? 22.453 -36.594 -15.797 1 96.56 317 ARG B C 1
ATOM 5740 O O . ARG B 1 317 ? 22.422 -36.781 -14.578 1 96.56 317 ARG B O 1
ATOM 5747 N N . ALA B 1 318 ? 22.125 -35.469 -16.344 1 94.88 318 ALA B N 1
ATOM 5748 C CA . ALA B 1 318 ? 21.5 -34.406 -15.602 1 94.88 318 ALA B CA 1
ATOM 5749 C C . ALA B 1 318 ? 20.328 -33.812 -16.375 1 94.88 318 ALA B C 1
ATOM 5751 O O . ALA B 1 318 ? 20.047 -34.219 -17.516 1 94.88 318 ALA B O 1
ATOM 5752 N N . GLY B 1 319 ? 19.578 -33 -15.727 1 93.44 319 GLY B N 1
ATOM 5753 C CA . GLY B 1 319 ? 18.453 -32.344 -16.375 1 93.44 319 GLY B CA 1
ATOM 5754 C C . GLY B 1 319 ? 17.906 -31.156 -15.594 1 93.44 319 GLY B C 1
ATOM 5755 O O . GLY B 1 319 ? 18.156 -31.047 -14.391 1 93.44 319 GLY B O 1
ATOM 5756 N N . ALA B 1 320 ? 17.219 -30.359 -16.344 1 91.25 320 ALA B N 1
ATOM 5757 C CA . ALA B 1 320 ? 16.578 -29.219 -15.703 1 91.25 320 ALA B CA 1
ATOM 5758 C C . ALA B 1 320 ? 15.578 -29.656 -14.641 1 91.25 320 ALA B C 1
ATOM 5760 O O . ALA B 1 320 ? 14.844 -30.641 -14.844 1 91.25 320 ALA B O 1
ATOM 5761 N N . ARG B 1 321 ? 15.602 -28.984 -13.484 1 86.12 321 ARG B N 1
ATOM 5762 C CA . ARG B 1 321 ? 14.539 -29.234 -12.516 1 86.12 321 ARG B CA 1
ATOM 5763 C C . ARG B 1 321 ? 13.172 -28.906 -13.109 1 86.12 321 ARG B C 1
ATOM 5765 O O . ARG B 1 321 ? 13.016 -27.906 -13.82 1 86.12 321 ARG B O 1
ATOM 5772 N N . PRO B 1 322 ? 12.242 -29.75 -12.82 1 81.75 322 PRO B N 1
ATOM 5773 C CA . PRO B 1 322 ? 10.914 -29.531 -13.414 1 81.75 322 PRO B CA 1
ATOM 5774 C C . PRO B 1 322 ? 10.273 -28.234 -12.961 1 81.75 322 PRO B C 1
ATOM 5776 O O . PRO B 1 322 ? 10.453 -27.812 -11.812 1 81.75 322 PRO B O 1
ATOM 5779 N N . ASN B 1 323 ? 9.57 -27.547 -13.906 1 81.5 323 ASN B N 1
ATOM 5780 C CA . ASN B 1 323 ? 8.711 -26.391 -13.656 1 81.5 323 ASN B CA 1
ATOM 5781 C C . ASN B 1 323 ? 9.508 -25.219 -13.109 1 81.5 323 ASN B C 1
ATOM 5783 O O . ASN B 1 323 ? 9.031 -24.484 -12.234 1 81.5 323 ASN B O 1
ATOM 5787 N N . LEU B 1 324 ? 10.688 -25.125 -13.57 1 81.38 324 LEU B N 1
ATOM 5788 C CA . LEU B 1 324 ? 11.523 -23.984 -13.211 1 81.38 324 LEU B CA 1
ATOM 5789 C C . LEU B 1 324 ? 10.93 -22.688 -13.75 1 81.38 324 LEU B C 1
ATOM 5791 O O . LEU B 1 324 ? 10.547 -22.609 -14.922 1 81.38 324 LEU B O 1
ATOM 5795 N N . VAL B 1 325 ? 10.766 -21.781 -12.859 1 83.88 325 VAL B N 1
ATOM 5796 C CA . VAL B 1 325 ? 10.398 -20.438 -13.281 1 83.88 325 VAL B CA 1
ATOM 5797 C C . VAL B 1 325 ? 11.633 -19.547 -13.273 1 83.88 325 VAL B C 1
ATOM 5799 O O . VAL B 1 325 ? 12.18 -19.234 -12.211 1 83.88 325 VAL B O 1
ATOM 5802 N N . TYR B 1 326 ? 12.133 -19.219 -14.453 1 87.38 326 TYR B N 1
ATOM 5803 C CA . TYR B 1 326 ? 13.367 -18.438 -14.547 1 87.38 326 TYR B CA 1
ATOM 5804 C C . TYR B 1 326 ? 13.352 -17.547 -15.773 1 87.38 326 TYR B C 1
ATOM 5806 O O . TYR B 1 326 ? 12.484 -17.672 -16.641 1 87.38 326 TYR B O 1
ATOM 5814 N N . ARG B 1 327 ? 14.211 -16.578 -15.695 1 88.69 327 ARG B N 1
ATOM 5815 C CA . ARG B 1 327 ? 14.477 -15.688 -16.828 1 88.69 327 ARG B CA 1
ATOM 5816 C C . ARG B 1 327 ? 15.977 -15.445 -16.984 1 88.69 327 ARG B C 1
ATOM 5818 O O . ARG B 1 327 ? 16.734 -15.562 -16.031 1 88.69 327 ARG B O 1
ATOM 5825 N N . TRP B 1 328 ? 16.328 -15.32 -18.266 1 89.94 328 TRP B N 1
ATOM 5826 C CA . TRP B 1 328 ? 17.75 -15.008 -18.469 1 89.94 328 TRP B CA 1
ATOM 5827 C C . TRP B 1 328 ? 17.906 -13.812 -19.406 1 89.94 328 TRP B C 1
ATOM 5829 O O . TRP B 1 328 ? 16.984 -13.469 -20.156 1 89.94 328 TRP B O 1
ATOM 5839 N N . ARG B 1 329 ? 18.938 -13.094 -19.234 1 88.31 329 ARG B N 1
ATOM 5840 C CA . ARG B 1 329 ? 19.328 -11.977 -20.094 1 88.31 329 ARG B CA 1
ATOM 5841 C C . ARG B 1 329 ? 20.844 -11.891 -20.234 1 88.31 329 ARG B C 1
ATOM 5843 O O . ARG B 1 329 ? 21.578 -12.461 -19.438 1 88.31 329 ARG B O 1
ATOM 5850 N N . ILE B 1 330 ? 21.172 -11.359 -21.359 1 90.19 330 ILE B N 1
ATOM 5851 C CA . ILE B 1 330 ? 22.594 -11.094 -21.578 1 90.19 330 ILE B CA 1
ATOM 5852 C C . ILE B 1 330 ? 22.859 -9.594 -21.422 1 90.19 330 ILE B C 1
ATOM 5854 O O . ILE B 1 330 ? 22.219 -8.773 -22.078 1 90.19 330 ILE B O 1
ATOM 5858 N N . ARG B 1 331 ? 23.656 -9.234 -20.469 1 88.19 331 ARG B N 1
ATOM 5859 C CA . ARG B 1 331 ? 24 -7.84 -20.219 1 88.19 331 ARG B CA 1
ATOM 5860 C C . ARG B 1 331 ? 25.5 -7.695 -19.906 1 88.19 331 ARG B C 1
ATOM 5862 O O . ARG B 1 331 ? 26.031 -8.43 -19.078 1 88.19 331 ARG B O 1
ATOM 5869 N N . ASP B 1 332 ? 26.172 -6.758 -20.578 1 90.75 332 ASP B N 1
ATOM 5870 C CA . ASP B 1 332 ? 27.562 -6.406 -20.312 1 90.75 332 ASP B CA 1
ATOM 5871 C C . ASP B 1 332 ? 28.453 -7.645 -20.328 1 90.75 332 ASP B C 1
ATOM 5873 O O . ASP B 1 332 ? 29.234 -7.871 -19.406 1 90.75 332 ASP B O 1
ATOM 5877 N N . GLY B 1 333 ? 28.203 -8.578 -21.312 1 91.31 333 GLY B N 1
ATOM 5878 C CA . GLY B 1 333 ? 29.047 -9.758 -21.5 1 91.31 333 GLY B CA 1
ATOM 5879 C C . GLY B 1 333 ? 28.766 -10.859 -20.5 1 91.31 333 GLY B C 1
ATOM 5880 O O . GLY B 1 333 ? 29.562 -11.789 -20.359 1 91.31 333 GLY B O 1
ATOM 5881 N N . GLN B 1 334 ? 27.672 -10.648 -19.781 1 94.12 334 GLN B N 1
ATOM 5882 C CA . GLN B 1 334 ? 27.312 -11.648 -18.781 1 94.12 334 GLN B CA 1
ATOM 5883 C C . GLN B 1 334 ? 25.953 -12.273 -19.094 1 94.12 334 GLN B C 1
ATOM 5885 O O . GLN B 1 334 ? 25.047 -11.586 -19.562 1 94.12 334 GLN B O 1
ATOM 5890 N N . PHE B 1 335 ? 25.984 -13.641 -18.906 1 94.19 335 PHE B N 1
ATOM 5891 C CA . PHE B 1 335 ? 24.719 -14.375 -18.938 1 94.19 335 PHE B CA 1
ATOM 5892 C C . PHE B 1 335 ? 24.109 -14.438 -17.531 1 94.19 335 PHE B C 1
ATOM 5894 O O . PHE B 1 335 ? 24.625 -15.102 -16.641 1 94.19 335 PHE B O 1
ATOM 5901 N N . ILE B 1 336 ? 23.016 -13.656 -17.391 1 92.75 336 ILE B N 1
ATOM 5902 C CA . ILE B 1 336 ? 22.406 -13.523 -16.062 1 92.75 336 ILE B CA 1
ATOM 5903 C C . ILE B 1 336 ? 21.109 -14.32 -16.016 1 92.75 336 ILE B C 1
ATOM 5905 O O . ILE B 1 336 ? 20.219 -14.117 -16.844 1 92.75 336 ILE B O 1
ATOM 5909 N N . VAL B 1 337 ? 21.078 -15.297 -15.07 1 91.25 337 VAL B N 1
ATOM 5910 C CA . VAL B 1 337 ? 19.875 -16.094 -14.875 1 91.25 337 VAL B CA 1
ATOM 5911 C C . VAL B 1 337 ? 19.203 -15.711 -13.547 1 91.25 337 VAL B C 1
ATOM 5913 O O . VAL B 1 337 ? 19.844 -15.766 -12.492 1 91.25 337 VAL B O 1
ATOM 5916 N N . SER B 1 338 ? 17.984 -15.242 -13.672 1 88.31 338 SER B N 1
ATOM 5917 C CA . SER B 1 338 ? 17.203 -14.938 -12.477 1 88.31 338 SER B CA 1
ATOM 5918 C C . SER B 1 338 ? 16.281 -16.109 -12.109 1 88.31 338 SER B C 1
ATOM 5920 O O . SER B 1 338 ? 15.5 -16.578 -12.938 1 88.31 338 SER B O 1
ATOM 5922 N N . CYS B 1 339 ? 16.453 -16.578 -10.891 1 85.56 339 CYS B N 1
ATOM 5923 C CA . CYS B 1 339 ? 15.648 -17.688 -10.383 1 85.56 339 CYS B CA 1
ATOM 5924 C C . CYS B 1 339 ? 15.586 -17.656 -8.859 1 85.56 339 CYS B C 1
ATOM 5926 O O . CYS B 1 339 ? 16.594 -17.375 -8.195 1 85.56 339 CYS B O 1
ATOM 5928 N N . TYR B 1 340 ? 14.516 -18.016 -8.312 1 76.81 340 TYR B N 1
ATOM 5929 C CA . TYR B 1 340 ? 14.328 -18.156 -6.871 1 76.81 340 TYR B CA 1
ATOM 5930 C C . TYR B 1 340 ? 14.758 -16.891 -6.141 1 76.81 340 TYR B C 1
ATOM 5932 O O . TYR B 1 340 ? 15.422 -16.953 -5.102 1 76.81 340 TYR B O 1
ATOM 5940 N N . GLY B 1 341 ? 14.578 -15.773 -6.746 1 74.38 341 GLY B N 1
ATOM 5941 C CA . GLY B 1 341 ? 14.891 -14.516 -6.082 1 74.38 341 GLY B CA 1
ATOM 5942 C C . GLY B 1 341 ? 16.375 -14.164 -6.137 1 74.38 341 GLY B C 1
ATOM 5943 O O . GLY B 1 341 ? 16.797 -13.188 -5.527 1 74.38 341 GLY B O 1
ATOM 5944 N N . ALA B 1 342 ? 17.094 -14.969 -6.758 1 78.81 342 ALA B N 1
ATOM 5945 C CA . ALA B 1 342 ? 18.531 -14.711 -6.898 1 78.81 342 ALA B CA 1
ATOM 5946 C C . ALA B 1 342 ? 18.938 -14.625 -8.367 1 78.81 342 ALA B C 1
ATOM 5948 O O . ALA B 1 342 ? 18.156 -14.977 -9.25 1 78.81 342 ALA B O 1
ATOM 5949 N N . GLU B 1 343 ? 20.062 -14.039 -8.477 1 87.62 343 GLU B N 1
ATOM 5950 C CA . GLU B 1 343 ? 20.625 -13.961 -9.82 1 87.62 343 GLU B CA 1
ATOM 5951 C C . GLU B 1 343 ? 21.953 -14.719 -9.906 1 87.62 343 GLU B C 1
ATOM 5953 O O . GLU B 1 343 ? 22.797 -14.594 -9.023 1 87.62 343 GLU B O 1
ATOM 5958 N N . MET B 1 344 ? 22.031 -15.617 -10.852 1 90 344 MET B N 1
ATOM 5959 C CA . MET B 1 344 ? 23.281 -16.297 -11.18 1 90 344 MET B CA 1
ATOM 5960 C C . MET B 1 344 ? 23.938 -15.672 -12.406 1 90 344 MET B C 1
ATOM 5962 O O . MET B 1 344 ? 23.281 -15.445 -13.422 1 90 344 MET B O 1
ATOM 5966 N N . ARG B 1 345 ? 25.203 -15.336 -12.25 1 93.31 345 ARG B N 1
ATOM 5967 C CA . ARG B 1 345 ? 25.953 -14.711 -13.336 1 93.31 345 ARG B CA 1
ATOM 5968 C C . ARG B 1 345 ? 27.031 -15.648 -13.883 1 93.31 345 ARG B C 1
ATOM 5970 O O . ARG B 1 345 ? 27.781 -16.25 -13.109 1 93.31 345 ARG B O 1
ATOM 5977 N N . LEU B 1 346 ? 26.984 -15.828 -15.164 1 94 346 LEU B N 1
ATOM 5978 C CA . LEU B 1 346 ? 27.953 -16.641 -15.891 1 94 346 LEU B CA 1
ATOM 5979 C C . LEU B 1 346 ? 28.578 -15.859 -17.031 1 94 346 LEU B C 1
ATOM 5981 O O . LEU B 1 346 ? 27.984 -14.906 -17.547 1 94 346 LEU B O 1
ATOM 5985 N N . PRO B 1 347 ? 29.797 -16.188 -17.391 1 93.56 347 PRO B N 1
ATOM 5986 C CA . PRO B 1 347 ? 30.328 -15.57 -18.609 1 93.56 347 PRO B CA 1
ATOM 5987 C C . PRO B 1 347 ? 29.453 -15.852 -19.844 1 93.56 347 PRO B C 1
ATOM 5989 O O . PRO B 1 347 ? 28.875 -16.938 -19.938 1 93.56 347 PRO B O 1
ATOM 5992 N N . GLU B 1 348 ? 29.422 -14.93 -20.719 1 94.19 348 GLU B N 1
ATOM 5993 C CA . GLU B 1 348 ? 28.547 -15.008 -21.891 1 94.19 348 GLU B CA 1
ATOM 5994 C C . GLU B 1 348 ? 28.812 -16.266 -22.703 1 94.19 348 GLU B C 1
ATOM 5996 O O . GLU B 1 348 ? 27.891 -16.844 -23.297 1 94.19 348 GLU B O 1
ATOM 6001 N N . HIS B 1 349 ? 30.062 -16.75 -22.719 1 91.88 349 HIS B N 1
ATOM 6002 C CA . HIS B 1 349 ? 30.391 -17.922 -23.531 1 91.88 349 HIS B CA 1
ATOM 6003 C C . HIS B 1 349 ? 29.75 -19.188 -22.953 1 91.88 349 HIS B C 1
ATOM 6005 O O . HIS B 1 349 ? 29.625 -20.203 -23.641 1 91.88 349 HIS B O 1
ATOM 6011 N N . ALA B 1 350 ? 29.297 -19.109 -21.688 1 94.25 350 ALA B N 1
ATOM 6012 C CA . ALA B 1 350 ? 28.625 -20.234 -21.062 1 94.25 350 ALA B CA 1
ATOM 6013 C C . ALA B 1 350 ? 27.109 -20.172 -21.266 1 94.25 350 ALA B C 1
ATOM 6015 O O . ALA B 1 350 ? 26.375 -21.031 -20.781 1 94.25 350 ALA B O 1
ATOM 6016 N N . ALA B 1 351 ? 26.625 -19.234 -22.047 1 95 351 ALA B N 1
ATOM 6017 C CA . ALA B 1 351 ? 25.188 -19.016 -22.203 1 95 351 ALA B CA 1
ATOM 6018 C C . ALA B 1 351 ? 24.516 -20.188 -22.938 1 95 351 ALA B C 1
ATOM 6020 O O . ALA B 1 351 ? 23.484 -20.688 -22.484 1 95 351 ALA B O 1
ATOM 6021 N N . GLU B 1 352 ? 25.125 -20.625 -23.969 1 95.25 352 GLU B N 1
ATOM 6022 C CA . GLU B 1 352 ? 24.5 -21.656 -24.797 1 95.25 352 GLU B CA 1
ATOM 6023 C C . GLU B 1 352 ? 24.344 -22.953 -24.016 1 95.25 352 GLU B C 1
ATOM 6025 O O . GLU B 1 352 ? 23.234 -23.484 -23.906 1 95.25 352 GLU B O 1
ATOM 6030 N N . PRO B 1 353 ? 25.469 -23.5 -23.375 1 96.19 353 PRO B N 1
ATOM 6031 C CA . PRO B 1 353 ? 25.281 -24.734 -22.594 1 96.19 353 PRO B CA 1
ATOM 6032 C C . PRO B 1 353 ? 24.375 -24.531 -21.375 1 96.19 353 PRO B C 1
ATOM 6034 O O . PRO B 1 353 ? 23.641 -25.438 -21 1 96.19 353 PRO B O 1
ATOM 6037 N N . ALA B 1 354 ? 24.406 -23.391 -20.766 1 95.75 354 ALA B N 1
ATOM 6038 C CA . ALA B 1 354 ? 23.547 -23.125 -19.609 1 95.75 354 ALA B CA 1
ATOM 6039 C C . ALA B 1 354 ? 22.062 -23.141 -20.016 1 95.75 354 ALA B C 1
ATOM 6041 O O . ALA B 1 354 ? 21.25 -23.75 -19.328 1 95.75 354 ALA B O 1
ATOM 6042 N N . ARG B 1 355 ? 21.781 -22.484 -21.109 1 94.38 355 ARG B N 1
ATOM 6043 C CA . ARG B 1 355 ? 20.406 -22.469 -21.609 1 94.38 355 ARG B CA 1
ATOM 6044 C C . ARG B 1 355 ? 19.922 -23.875 -21.938 1 94.38 355 ARG B C 1
ATOM 6046 O O . ARG B 1 355 ? 18.797 -24.25 -21.594 1 94.38 355 ARG B O 1
ATOM 6053 N N . PHE B 1 356 ? 20.781 -24.609 -22.578 1 95.81 356 PHE B N 1
ATOM 6054 C CA . PHE B 1 356 ? 20.469 -25.984 -22.906 1 95.81 356 PHE B CA 1
ATOM 6055 C C . PHE B 1 356 ? 20.156 -26.797 -21.656 1 95.81 356 PHE B C 1
ATOM 6057 O O . PHE B 1 356 ? 19.156 -27.516 -21.609 1 95.81 356 PHE B O 1
ATOM 6064 N N . ALA B 1 357 ? 20.969 -26.609 -20.656 1 95.12 357 ALA B N 1
ATOM 6065 C CA . ALA B 1 357 ? 20.812 -27.344 -19.422 1 95.12 357 ALA B CA 1
ATOM 6066 C C . ALA B 1 357 ? 19.516 -26.984 -18.719 1 95.12 357 ALA B C 1
ATOM 6068 O O . ALA B 1 357 ? 18.891 -27.812 -18.062 1 95.12 357 ALA B O 1
ATOM 6069 N N . LEU B 1 358 ? 19.094 -25.734 -18.859 1 92.19 358 LEU B N 1
ATOM 6070 C CA . LEU B 1 358 ? 17.906 -25.234 -18.172 1 92.19 358 LEU B CA 1
ATOM 6071 C C . LEU B 1 358 ? 16.625 -25.641 -18.906 1 92.19 358 LEU B C 1
ATOM 6073 O O . LEU B 1 358 ? 15.547 -25.656 -18.328 1 92.19 358 LEU B O 1
ATOM 6077 N N . GLU B 1 359 ? 16.781 -26.031 -20.203 1 91.19 359 GLU B N 1
ATOM 6078 C CA . GLU B 1 359 ? 15.609 -26.312 -21.031 1 91.19 359 GLU B CA 1
ATOM 6079 C C . GLU B 1 359 ? 15.438 -27.812 -21.234 1 91.19 359 GLU B C 1
ATOM 6081 O O . GLU B 1 359 ? 14.359 -28.266 -21.641 1 91.19 359 GLU B O 1
ATOM 6086 N N . THR B 1 360 ? 16.531 -28.531 -21 1 93.38 360 THR B N 1
ATOM 6087 C CA . THR B 1 360 ? 16.516 -29.953 -21.344 1 93.38 360 THR B CA 1
ATOM 6088 C C . THR B 1 360 ? 16.312 -30.797 -20.094 1 93.38 360 THR B C 1
ATOM 6090 O O . THR B 1 360 ? 17.094 -30.703 -19.141 1 93.38 360 THR B O 1
ATOM 6093 N N . PRO B 1 361 ? 15.281 -31.641 -20.047 1 91.81 361 PRO B N 1
ATOM 6094 C CA . PRO B 1 361 ? 14.969 -32.438 -18.859 1 91.81 361 PRO B CA 1
ATOM 6095 C C . PRO B 1 361 ? 15.977 -33.531 -18.594 1 91.81 361 PRO B C 1
ATOM 6097 O O . PRO B 1 361 ? 16.078 -34.031 -17.469 1 91.81 361 PRO B O 1
ATOM 6100 N N . ASP B 1 362 ? 16.641 -34 -19.719 1 95.25 362 ASP B N 1
ATOM 6101 C CA . ASP B 1 362 ? 17.578 -35.125 -19.594 1 95.25 362 ASP B CA 1
ATOM 6102 C C . ASP B 1 362 ? 18.672 -35.031 -20.641 1 95.25 362 ASP B C 1
ATOM 6104 O O . ASP B 1 362 ? 18.406 -35.031 -21.844 1 95.25 362 ASP B O 1
ATOM 6108 N N . PHE B 1 363 ? 19.922 -35 -20.188 1 96.25 363 PHE B N 1
ATOM 6109 C CA . PHE B 1 363 ? 21.062 -34.969 -21.094 1 96.25 363 PHE B CA 1
ATOM 6110 C C . PHE B 1 363 ? 22.297 -35.531 -20.422 1 96.25 363 PHE B C 1
ATOM 6112 O O . PHE B 1 363 ? 22.391 -35.594 -19.203 1 96.25 363 PHE B O 1
ATOM 6119 N N . VAL B 1 364 ? 23.172 -35.969 -21.25 1 97.44 364 VAL B N 1
ATOM 6120 C CA . VAL B 1 364 ? 24.5 -36.375 -20.766 1 97.44 364 VAL B CA 1
ATOM 6121 C C . VAL B 1 364 ? 25.391 -35.125 -20.688 1 97.44 364 VAL B C 1
ATOM 6123 O O . VAL B 1 364 ? 25.438 -34.344 -21.625 1 97.44 364 VAL B O 1
ATOM 6126 N N . ILE B 1 365 ? 26.094 -34.969 -19.656 1 96.94 365 ILE B N 1
ATOM 6127 C CA . ILE B 1 365 ? 26.859 -33.75 -19.391 1 96.94 365 ILE B CA 1
ATOM 6128 C C . ILE B 1 365 ? 27.859 -33.531 -20.516 1 96.94 365 ILE B C 1
ATOM 6130 O O . ILE B 1 365 ? 28.062 -32.375 -20.953 1 96.94 365 ILE B O 1
ATOM 6134 N N . GLU B 1 366 ? 28.453 -34.562 -21.031 1 96.44 366 GLU B N 1
ATOM 6135 C CA . GLU B 1 366 ? 29.453 -34.438 -22.078 1 96.44 366 GLU B CA 1
ATOM 6136 C C . GLU B 1 366 ? 28.828 -33.906 -23.375 1 96.44 366 GLU B C 1
ATOM 6138 O O . GLU B 1 366 ? 29.531 -33.344 -24.234 1 96.44 366 GLU B O 1
ATOM 6143 N N . ASP B 1 367 ? 27.562 -34 -23.484 1 95.75 367 ASP B N 1
ATOM 6144 C CA . ASP B 1 367 ? 26.875 -33.656 -24.719 1 95.75 367 ASP B CA 1
ATOM 6145 C C . ASP B 1 367 ? 26.406 -32.188 -24.688 1 95.75 367 ASP B C 1
ATOM 6147 O O . ASP B 1 367 ? 25.734 -31.734 -25.609 1 95.75 367 ASP B O 1
ATOM 6151 N N . LEU B 1 368 ? 26.672 -31.5 -23.641 1 96.44 368 LEU B N 1
ATOM 6152 C CA . LEU B 1 368 ? 26.312 -30.094 -23.578 1 96.44 368 LEU B CA 1
ATOM 6153 C C . LEU B 1 368 ? 26.891 -29.328 -24.766 1 96.44 368 LEU B C 1
ATOM 6155 O O . LEU B 1 368 ? 28.062 -29.5 -25.109 1 96.44 368 LEU B O 1
ATOM 6159 N N . PRO B 1 369 ? 26.094 -28.594 -25.422 1 96.25 369 PRO B N 1
ATOM 6160 C CA . PRO B 1 369 ? 26.594 -27.844 -26.562 1 96.25 369 PRO B CA 1
ATOM 6161 C C . PRO B 1 369 ? 27.547 -26.719 -26.156 1 96.25 369 PRO B C 1
ATOM 6163 O O . PRO B 1 369 ? 27.781 -26.5 -24.969 1 96.25 369 PRO B O 1
ATOM 6166 N N . GLY B 1 370 ? 28.109 -26.016 -27.234 1 91.88 370 GLY B N 1
ATOM 6167 C CA . GLY B 1 370 ? 28.984 -24.859 -26.984 1 91.88 370 GLY B CA 1
ATOM 6168 C C . GLY B 1 370 ? 30.453 -25.219 -26.984 1 91.88 370 GLY B C 1
ATOM 6169 O O . GLY B 1 370 ? 30.844 -26.281 -27.469 1 91.88 370 GLY B O 1
ATOM 6170 N N . ASP B 1 371 ? 31.281 -24.25 -26.406 1 91.31 371 ASP B N 1
ATOM 6171 C CA . ASP B 1 371 ? 32.719 -24.375 -26.547 1 91.31 371 ASP B CA 1
ATOM 6172 C C . ASP B 1 371 ? 33.375 -24.734 -25.219 1 91.31 371 ASP B C 1
ATOM 6174 O O . ASP B 1 371 ? 34.625 -24.656 -25.078 1 91.31 371 ASP B O 1
ATOM 6178 N N . LEU B 1 372 ? 32.562 -25.156 -24.312 1 93.56 372 LEU B N 1
ATOM 6179 C CA . LEU B 1 372 ? 33.125 -25.547 -23.031 1 93.56 372 LEU B CA 1
ATOM 6180 C C . LEU B 1 372 ? 33.812 -26.922 -23.141 1 93.56 372 LEU B C 1
ATOM 6182 O O . LEU B 1 372 ? 33.281 -27.828 -23.797 1 93.56 372 LEU B O 1
ATOM 6186 N N . ASP B 1 373 ? 35.062 -27 -22.547 1 94.44 373 ASP B N 1
ATOM 6187 C CA . ASP B 1 373 ? 35.656 -28.312 -22.422 1 94.44 373 ASP B CA 1
ATOM 6188 C C . ASP B 1 373 ? 35 -29.125 -21.312 1 94.44 373 ASP B C 1
ATOM 6190 O O . ASP B 1 373 ? 34.094 -28.641 -20.641 1 94.44 373 ASP B O 1
ATOM 6194 N N . ASP B 1 374 ? 35.375 -30.328 -21.141 1 95.69 374 ASP B N 1
ATOM 6195 C CA . ASP B 1 374 ? 34.781 -31.234 -20.188 1 95.69 374 ASP B CA 1
ATOM 6196 C C . ASP B 1 374 ? 34.812 -30.656 -18.766 1 95.69 374 ASP B C 1
ATOM 6198 O O . ASP B 1 374 ? 33.844 -30.75 -18.016 1 95.69 374 ASP B O 1
ATOM 6202 N N . ALA B 1 375 ? 35.906 -30.047 -18.453 1 94.94 375 ALA B N 1
ATOM 6203 C CA . ALA B 1 375 ? 36.062 -29.438 -17.141 1 94.94 375 ALA B CA 1
ATOM 6204 C C . ALA B 1 375 ? 35.062 -28.281 -16.969 1 94.94 375 ALA B C 1
ATOM 6206 O O . ALA B 1 375 ? 34.438 -28.125 -15.922 1 94.94 375 ALA B O 1
ATOM 6207 N N . GLY B 1 376 ? 34.969 -27.562 -17.984 1 95.31 376 GLY B N 1
ATOM 6208 C CA . GLY B 1 376 ? 34.031 -26.438 -17.969 1 95.31 376 GLY B CA 1
ATOM 6209 C C . GLY B 1 376 ? 32.594 -26.875 -17.859 1 95.31 376 GLY B C 1
ATOM 6210 O O . GLY B 1 376 ? 31.812 -26.25 -17.156 1 95.31 376 GLY B O 1
ATOM 6211 N N . LYS B 1 377 ? 32.281 -27.922 -18.547 1 96.75 377 LYS B N 1
ATOM 6212 C CA . LYS B 1 377 ? 30.938 -28.469 -18.484 1 96.75 377 LYS B CA 1
ATOM 6213 C C . LYS B 1 377 ? 30.594 -28.922 -17.062 1 96.75 377 LYS B C 1
ATOM 6215 O O . LYS B 1 377 ? 29.484 -28.672 -16.578 1 96.75 377 LYS B O 1
ATOM 6220 N N . LEU B 1 378 ? 31.562 -29.562 -16.438 1 95.69 378 LEU B N 1
ATOM 6221 C CA . LEU B 1 378 ? 31.344 -30.031 -15.07 1 95.69 378 LEU B CA 1
ATOM 6222 C C . LEU B 1 378 ? 31.172 -28.844 -14.117 1 95.69 378 LEU B C 1
ATOM 6224 O O . LEU B 1 378 ? 30.312 -28.875 -13.234 1 95.69 378 LEU B O 1
ATOM 6228 N N . VAL B 1 379 ? 31.906 -27.844 -14.32 1 94.75 379 VAL B N 1
ATOM 6229 C CA . VAL B 1 379 ? 31.812 -26.641 -13.477 1 94.75 379 VAL B CA 1
ATOM 6230 C C . VAL B 1 379 ? 30.422 -26.016 -13.633 1 94.75 379 VAL B C 1
ATOM 6232 O O . VAL B 1 379 ? 29.797 -25.656 -12.641 1 94.75 379 VAL B O 1
ATOM 6235 N N . LEU B 1 380 ? 30 -25.906 -14.828 1 95.94 380 LEU B N 1
ATOM 6236 C CA . LEU B 1 380 ? 28.688 -25.328 -15.117 1 95.94 380 LEU B CA 1
ATOM 6237 C C . LEU B 1 380 ? 27.578 -26.141 -14.461 1 95.94 380 LEU B C 1
ATOM 6239 O O . LEU B 1 380 ? 26.734 -25.578 -13.75 1 95.94 380 LEU B O 1
ATOM 6243 N N . VAL B 1 381 ? 27.609 -27.422 -14.656 1 95.69 381 VAL B N 1
ATOM 6244 C CA . VAL B 1 381 ? 26.547 -28.266 -14.141 1 95.69 381 VAL B CA 1
ATOM 6245 C C . VAL B 1 381 ? 26.562 -28.266 -12.617 1 95.69 381 VAL B C 1
ATOM 6247 O O . VAL B 1 381 ? 25.516 -28.203 -11.977 1 95.69 381 VAL B O 1
ATOM 6250 N N . ARG B 1 382 ? 27.766 -28.328 -12.016 1 92.94 382 ARG B N 1
ATOM 6251 C CA . ARG B 1 382 ? 27.875 -28.25 -10.562 1 92.94 382 ARG B CA 1
ATOM 6252 C C . ARG B 1 382 ? 27.25 -26.969 -10.039 1 92.94 382 ARG B C 1
ATOM 6254 O O . ARG B 1 382 ? 26.516 -26.984 -9.047 1 92.94 382 ARG B O 1
ATOM 6261 N N . ARG B 1 383 ? 27.516 -25.922 -10.727 1 92.5 383 ARG B N 1
ATOM 6262 C CA . ARG B 1 383 ? 26.953 -24.641 -10.328 1 92.5 383 ARG B CA 1
ATOM 6263 C C . ARG B 1 383 ? 25.438 -24.641 -10.43 1 92.5 383 ARG B C 1
ATOM 6265 O O . ARG B 1 383 ? 24.734 -24.203 -9.516 1 92.5 383 ARG B O 1
ATOM 6272 N N . LEU B 1 384 ? 24.906 -25.125 -11.5 1 93.19 384 LEU B N 1
ATOM 6273 C CA . LEU B 1 384 ? 23.469 -25.156 -11.742 1 93.19 384 LEU B CA 1
ATOM 6274 C C . LEU B 1 384 ? 22.766 -26.047 -10.727 1 93.19 384 LEU B C 1
ATOM 6276 O O . LEU B 1 384 ? 21.656 -25.75 -10.289 1 93.19 384 LEU B O 1
ATOM 6280 N N . VAL B 1 385 ? 23.422 -27.141 -10.336 1 90.19 385 VAL B N 1
ATOM 6281 C CA . VAL B 1 385 ? 22.875 -28.062 -9.344 1 90.19 385 VAL B CA 1
ATOM 6282 C C . VAL B 1 385 ? 22.891 -27.406 -7.965 1 90.19 385 VAL B C 1
ATOM 6284 O O . VAL B 1 385 ? 21.922 -27.5 -7.215 1 90.19 385 VAL B O 1
ATOM 6287 N N . ARG B 1 386 ? 23.984 -26.766 -7.734 1 85.94 386 ARG B N 1
ATOM 6288 C CA . ARG B 1 386 ? 24.109 -26.094 -6.449 1 85.94 386 ARG B CA 1
ATOM 6289 C C . ARG B 1 386 ? 23.031 -25.016 -6.293 1 85.94 386 ARG B C 1
ATOM 6291 O O . ARG B 1 386 ? 22.516 -24.812 -5.199 1 85.94 386 ARG B O 1
ATOM 6298 N N . GLU B 1 387 ? 22.75 -24.391 -7.371 1 85.81 387 GLU B N 1
ATOM 6299 C CA . GLU B 1 387 ? 21.75 -23.328 -7.352 1 85.81 387 GLU B CA 1
ATOM 6300 C C . GLU B 1 387 ? 20.328 -23.891 -7.422 1 85.81 387 GLU B C 1
ATOM 6302 O O . GLU B 1 387 ? 19.359 -23.141 -7.344 1 85.81 387 GLU B O 1
ATOM 6307 N N . GLY B 1 388 ? 20.234 -25.141 -7.605 1 85.5 388 GLY B N 1
ATOM 6308 C CA . GLY B 1 388 ? 18.953 -25.812 -7.559 1 85.5 388 GLY B CA 1
ATOM 6309 C C . GLY B 1 388 ? 18.203 -25.766 -8.875 1 85.5 388 GLY B C 1
ATOM 6310 O O . GLY B 1 388 ? 16.984 -25.969 -8.914 1 85.5 388 GLY B O 1
ATOM 6311 N N . MET B 1 389 ? 18.875 -25.547 -10.008 1 89.44 389 MET B N 1
ATOM 6312 C CA . MET B 1 389 ? 18.203 -25.375 -11.289 1 89.44 389 MET B CA 1
ATOM 6313 C C . MET B 1 389 ? 18.281 -26.656 -12.125 1 89.44 389 MET B C 1
ATOM 6315 O O . MET B 1 389 ? 17.469 -26.875 -13.016 1 89.44 389 MET B O 1
ATOM 6319 N N . VAL B 1 390 ? 19.312 -27.422 -11.852 1 91 390 VAL B N 1
ATOM 6320 C CA . VAL B 1 390 ? 19.547 -28.688 -12.539 1 91 390 VAL B CA 1
ATOM 6321 C C . VAL B 1 390 ? 19.719 -29.812 -11.516 1 91 390 VAL B C 1
ATOM 6323 O O . VAL B 1 390 ? 20.172 -29.562 -10.398 1 91 390 VAL B O 1
ATOM 6326 N N . ARG B 1 391 ? 19.281 -30.969 -11.875 1 91.38 391 ARG B N 1
ATOM 6327 C CA . ARG B 1 391 ? 19.469 -32.125 -11.023 1 91.38 391 ARG B CA 1
ATOM 6328 C C . ARG B 1 391 ? 20.234 -33.25 -11.758 1 91.38 391 ARG B C 1
ATOM 6330 O O . ARG B 1 391 ? 20.078 -33.406 -12.969 1 91.38 391 ARG B O 1
ATOM 6337 N N . VAL B 1 392 ? 21 -33.938 -11.008 1 91.62 392 VAL B N 1
ATOM 6338 C CA . VAL B 1 392 ? 21.703 -35.094 -11.547 1 91.62 392 VAL B CA 1
ATOM 6339 C C . VAL B 1 392 ? 20.844 -36.344 -11.398 1 91.62 392 VAL B C 1
ATOM 6341 O O . VAL B 1 392 ? 20.281 -36.594 -10.328 1 91.62 392 VAL B O 1
ATOM 6344 N N . HIS B 1 393 ? 20.641 -37 -12.57 1 89.81 393 HIS B N 1
ATOM 6345 C CA . HIS B 1 393 ? 19.797 -38.188 -12.555 1 89.81 393 HIS B CA 1
ATOM 6346 C C . HIS B 1 393 ? 20.531 -39.375 -11.953 1 89.81 393 HIS B C 1
ATOM 6348 O O . HIS B 1 393 ? 21.766 -39.469 -12.039 1 89.81 393 HIS B O 1
ATOM 6354 N N . ALA B 1 394 ? 19.812 -40.219 -11.125 1 75 394 ALA B N 1
ATOM 6355 C CA . ALA B 1 394 ? 20.375 -41.438 -10.547 1 75 394 ALA B CA 1
ATOM 6356 C C . ALA B 1 394 ? 20.75 -42.438 -11.633 1 75 394 ALA B C 1
ATOM 6358 O O . ALA B 1 394 ? 20.141 -42.469 -12.695 1 75 394 ALA B O 1
#

pLDDT: mean 89.95, std 9.12, range [29.31, 98.62]

Solvent-accessible surface area (backbone atoms only — not comparable to full-atom values): 41289 Å² total; per-residue (Å²): 129,81,80,76,68,57,38,62,51,67,73,46,51,91,49,46,62,70,54,39,58,73,63,27,66,80,67,39,68,46,77,44,83,66,92,34,55,65,68,47,56,82,57,53,44,72,67,58,54,51,45,50,58,72,71,42,90,47,33,61,72,41,42,43,65,33,32,49,88,46,90,66,58,68,75,68,30,25,46,98,87,36,35,55,33,58,70,40,42,51,49,41,29,75,72,32,18,12,44,32,36,47,59,49,30,83,80,35,64,54,42,36,49,36,39,34,24,39,23,48,60,40,51,30,51,58,44,36,33,34,42,37,35,29,46,61,24,32,38,55,62,75,42,35,45,39,39,31,33,39,34,39,28,51,34,46,40,41,38,36,38,32,29,45,55,86,41,73,51,37,50,79,83,51,61,67,45,69,90,77,48,77,85,61,54,80,72,45,74,50,74,42,41,28,31,18,37,38,38,40,28,26,19,43,23,34,39,56,34,26,62,63,50,49,27,32,34,39,39,39,33,39,57,60,56,28,42,46,58,43,51,49,47,20,50,50,56,46,38,74,78,35,64,78,31,47,34,57,56,62,74,22,63,42,42,75,85,47,81,54,65,69,56,52,53,51,49,52,52,50,52,52,49,39,74,72,57,49,42,66,67,60,30,52,46,50,55,30,48,49,59,23,36,70,40,75,75,87,57,82,65,47,68,62,51,58,70,44,50,88,72,64,53,54,81,42,39,31,16,19,40,81,55,63,47,55,39,65,48,77,54,96,69,26,27,36,36,35,36,51,55,40,74,48,79,40,55,42,79,50,36,61,31,50,51,48,43,61,73,34,67,71,44,44,46,66,68,53,56,73,82,63,52,71,69,50,42,49,52,51,52,49,50,35,37,73,72,62,48,29,42,71,58,132,128,82,79,75,70,56,38,64,51,67,75,46,50,91,49,47,63,70,56,40,58,75,64,26,65,80,68,38,69,46,78,44,83,66,90,33,54,64,68,48,55,81,57,53,45,72,66,58,53,49,45,50,59,74,72,44,90,46,34,60,72,41,43,44,64,34,32,48,91,48,91,67,60,67,73,67,29,26,44,97,88,36,36,56,32,58,70,40,41,51,48,42,28,75,73,32,20,12,43,32,36,46,60,48,29,82,81,36,63,53,44,36,50,35,39,35,24,38,24,48,60,39,52,30,52,58,42,38,33,34,42,38,34,28,45,62,22,33,37,54,63,72,42,35,44,39,38,30,34,40,35,40,29,50,36,44,41,40,38,36,38,32,30,45,55,88,40,75,52,37,51,78,84,50,62,68,45,70,90,77,48,76,85,61,55,78,72,46,75,49,74,42,41,27,31,19,36,39,37,40,28,28,19,44,23,34,38,56,34,26,63,65,48,49,26,33,34,38,39,38,32,39,56,60,56,27,41,47,58,43,50,50,47,20,48,52,56,45,37,74,78,34,64,77,31,47,35,58,56,61,76,22,63,43,42,76,84,49,79,53,66,67,56,50,53,53,49,51,53,52,52,53,50,40,72,71,56,49,45,67,66,59,30,52,48,49,55,32,48,50,58,24,36,71,40,76,74,86,58,83,62,46,67,61,51,60,71,45,51,86,73,64,54,51,82,40,39,29,17,18,42,82,55,63,46,55,38,66,50,76,56,96,69,26,26,36,37,37,38,51,54,40,75,47,79,40,55,44,79,52,37,60,31,49,50,48,43,62,72,32,66,69,43,45,46,67,68,53,56,73,82,62,50,70,67,48,42,50,52,52,49,49,49,35,34,72,71,62,47,28,43,71,57,132

InterPro domains:
  IPR003347 JmjC domain [PF08007] (117-230)
  IPR003347 JmjC domain [PS51184] (97-239)
  IPR039994 Histone lysine demethylase/ribosomal histidine hydroxylase NO66-like [PTHR13096] (7-295)

Radius of gyration: 32.32 Å; Cα contacts (8 Å, |Δi|>4): 1577; chains: 2; bounding box: 72×82×66 Å

Organism: NCBI:txid927083

Foldseek 3Di:
DPPPQQAPPLLDPPDGPVRCVVDPALHHKDKDDDVDQCSCVVQDDPVRVLCCLVPPFDFPPQKDWFFAVDDDDLVQAADPVRTGNSVSVVVSQVVWTKIKRWQVLVVGVSSLSNQLNCCQVVVWHKGKMKIKTFAFGFRHPKFFALFKKKKAWNAAKKKKWWFDQPDRNHHNPDGTDPVVDDTHHTPDIDMDHRPMMMIDNTRIIMGIGHHDGMTMMMMMTTHDDDPVNLLVLQLVVLCVVPCLSVDDDDPCCPPPPDDCVVVVVSVVVSVVSSVVRGDSVVSVVVSLLVSFQQDAAPQVCLVVQLVCLVVDFLQFKKAFDRSFRWDWDDDPQWIWIGHNNDIDIDGNQCNQLLVVRLPGGIDRLCPRDGDDDRVRSSVSQSVCSNVVGMGTDD/DPPPQQAPPLLDPPQGPVRCVVPPALHHKDKDDDVDQCSCVVQDDPVRVLCCLVPPFDFPPQKDWFFAVDDDDLVQAADPVRTGNSVSVVVVQVVWTKIKRWQVLVVGVSSLSNQLNCCQVVVWHKGKMKIKTFAFGFRHPKFFALFKKKKAWNADKKKKWWFDQPDRNHHNPDGTDPVVDDTHHTPDIDMDHRPMMMIDNTRIIMTIGHHDGMTMMMMMTTHDDDPVNLLVLQLVVLCVVPCLSVDDDDPCCPPPPDDCVVVVVSVVVSVVSSVVRGDSVVSVVVSLLVSFQQDAAPQVCLVVQLVCLVVDFLQFKKAFDRSFRWDWDDDPQWIWIGHNNDIDIDGNQCNQLLVVRLPGGIDRLCPRDGDDDRVRSSVSQSVCSNVRGMGTDD